Protein AF-0000000080321985 (afdb_homodimer)

Solvent-accessible surface area (backbone atoms only — not comparable to full-atom values): 44890 Å² total; per-residue (Å²): 95,57,64,68,61,48,32,54,73,74,43,42,63,60,54,39,50,34,25,52,59,52,70,45,73,46,63,57,54,55,51,36,50,53,38,50,51,50,40,54,51,47,50,51,53,39,52,51,43,53,52,49,40,55,50,37,56,55,48,38,73,72,41,60,74,70,59,22,55,56,38,48,51,49,37,52,52,40,49,52,48,42,54,52,41,52,55,50,45,50,53,40,48,50,50,34,50,53,49,56,68,68,53,57,40,66,55,44,88,84,48,44,78,27,77,32,75,90,47,37,42,76,76,46,65,47,56,67,35,62,32,26,63,88,32,40,69,55,43,39,60,77,41,71,67,68,53,50,66,45,78,33,91,63,78,52,67,40,40,45,55,41,30,53,71,25,55,36,33,40,48,68,45,23,28,72,28,49,28,84,34,35,37,28,35,24,44,59,53,41,51,48,40,50,24,48,48,48,50,51,51,37,56,42,36,72,71,66,27,47,38,30,31,57,49,63,40,27,17,59,73,41,48,60,23,63,48,61,74,67,41,58,73,45,32,40,47,41,36,52,98,49,72,36,27,43,30,65,40,46,54,50,52,57,67,32,47,53,49,69,34,60,39,26,52,85,62,49,62,43,44,37,32,23,43,34,68,20,32,35,63,59,63,84,75,74,66,78,65,45,48,45,61,64,50,41,38,62,44,44,35,32,23,35,36,36,42,30,53,65,94,48,43,68,61,49,46,54,48,52,50,48,52,33,50,53,55,40,57,52,54,67,55,22,32,34,35,27,43,38,7,35,42,54,47,67,51,56,32,24,42,41,38,31,40,22,36,53,31,38,46,76,46,45,71,41,82,62,28,52,31,32,34,26,44,41,52,37,23,57,63,34,42,22,28,28,14,78,39,66,90,48,71,69,70,29,46,27,17,38,33,40,25,44,60,43,35,32,44,49,50,50,40,41,43,43,29,70,32,49,44,95,86,58,33,21,50,50,44,71,72,43,32,61,67,25,60,69,40,82,66,42,51,60,59,48,47,70,62,44,129,93,58,65,67,61,48,31,54,73,74,42,43,64,60,54,39,51,34,24,52,59,52,70,45,72,47,64,58,54,54,51,37,51,51,38,49,51,50,41,54,50,46,49,50,53,39,52,50,42,52,52,49,41,55,51,37,56,56,48,37,74,72,41,59,75,71,59,23,54,55,39,48,54,50,37,51,52,41,50,52,50,41,54,53,40,50,54,50,45,50,52,40,48,52,50,34,49,53,48,55,69,68,53,57,41,67,55,45,88,84,49,45,79,28,76,32,74,90,46,38,42,75,75,48,64,47,57,66,35,61,32,26,63,90,32,42,68,56,41,41,62,77,40,70,68,68,52,50,66,44,78,33,91,65,78,52,67,38,40,45,56,40,30,53,72,24,54,36,31,41,48,67,44,23,28,72,28,48,28,83,35,34,37,27,35,24,44,60,52,42,49,48,41,50,25,48,50,49,51,51,50,38,56,40,37,73,72,66,26,47,37,29,31,58,50,61,41,28,18,59,74,42,47,59,24,62,50,61,74,66,42,58,74,44,32,39,48,41,36,51,99,48,72,35,28,43,30,65,40,44,54,52,51,58,66,31,47,52,48,70,34,59,39,25,52,84,62,49,62,44,46,36,31,24,44,34,69,22,31,34,61,57,64,83,75,74,65,79,64,46,49,47,60,63,48,42,38,61,45,45,34,32,23,35,36,36,40,30,53,65,93,48,41,69,63,48,47,54,49,53,50,48,51,32,50,53,55,40,56,52,53,68,55,21,32,35,36,26,41,38,5,36,42,53,45,66,52,56,34,24,43,41,38,31,39,22,36,53,32,36,48,76,47,44,71,41,82,62,28,52,32,31,34,26,45,43,53,39,24,57,64,34,44,21,27,28,13,76,38,64,90,47,71,70,70,31,45,28,17,38,33,41,26,44,61,45,36,34,46,49,50,49,39,42,43,43,30,70,32,48,45,94,86,58,33,22,51,50,44,71,70,44,33,62,67,26,60,68,40,82,68,41,52,60,59,45,46,71,61,45,127

InterPro domains:
  IPR002314 Aminoacyl-tRNA synthetase, class II (G/ P/ S/T) [PF00587] (237-419)
  IPR002317 Serine-tRNA ligase, type1 [MF_00176] (2-441)
  IPR002317 Serine-tRNA ligase, type1 [PIRSF001529] (6-441)
  IPR002317 Serine-tRNA ligase, type1 [PR00981] (282-294)
  IPR002317 Serine-tRNA ligase, type1 [PR00981] (294-307)
  IPR002317 Serine-tRNA ligase, type1 [PR00981] (334-347)
  IPR002317 Serine-tRNA ligase, type1 [PR00981] (351-367)
  IPR002317 Serine-tRNA ligase, type1 [PR00981] (369-385)
  IPR002317 Serine-tRNA ligase, type1 [PTHR11778] (6-438)
  IPR002317 Serine-tRNA ligase, type1 [TIGR00414] (1-436)
  IPR006195 Aminoacyl-tRNA synthetase, class II [PS50862] (202-429)
  IPR010978 Class I and II aminoacyl-tRNA synthetase, tRNA-binding arm [SSF46589] (6-112)
  IPR015866 Serine-tRNA synthetase, type1, N-terminal [PF02403] (5-106)
  IPR033729 Serine-tRNA ligase catalytic core domain [cd00770] (119-436)
  IPR042103 Serine-tRNA synthetase, type1, N-terminal domain superfamily [G3DSA:1.10.287.40] (4-104)
  IPR045864 Class II Aminoacyl-tRNA synthetase/Biotinyl protein ligase (BPL) and lipoyl protein ligase (LPL) [G3DSA:3.30.930.10] (105-446)
  IPR045864 Class II Aminoacyl-tRNA synthetase/Biotinyl protein ligase (BPL) and lipoyl protein ligase (LPL) [SSF55681] (152-436)

Organism: NCBI:txid113653

Sequence (902 aa):
MWSILKALRENPEILIESQRRRGEDVEVVYRAIELDKRWREELFKLNQLRRERNQLSEMVKKAKGEEKRKLIEKAKEISEMVKKGEEELRKLEEELNSTLLSIPNIIHESVPVGKDDSENVPIRFWGKARVYKEHLESFLEQSEGKASYEVIDRPVIGHADAVEKFGWADIERAAKVAGSRFYYLLDDLVWLDFALAMYALDFLKKKGFTILSPPYMMNSRAYSGVTAFSDFEEVLYKIEDEDLYLIATSEHPIAGMHMNETLGEDELPLLYAGVSPCFRKEAGAHGKDTKGIFRVHQFNKVEQFIYCLPEESWDWHERLIANVEELWQGLGIPYRIVNICTGDLGIVAAKKYDLEAWMPAQGRYREMVSCSNCTDWQSYRLNIRYAEKRGMPSKGFVHTLNSTAIATTRAITAIIENFQLEDGRVEIPRVLRRYLEPIESAPKEYIEPRKMWSILKALRENPEILIESQRRRGEDVEVVYRAIELDKRWREELFKLNQLRRERNQLSEMVKKAKGEEKRKLIEKAKEISEMVKKGEEELRKLEEELNSTLLSIPNIIHESVPVGKDDSENVPIRFWGKARVYKEHLESFLEQSEGKASYEVIDRPVIGHADAVEKFGWADIERAAKVAGSRFYYLLDDLVWLDFALAMYALDFLKKKGFTILSPPYMMNSRAYSGVTAFSDFEEVLYKIEDEDLYLIATSEHPIAGMHMNETLGEDELPLLYAGVSPCFRKEAGAHGKDTKGIFRVHQFNKVEQFIYCLPEESWDWHERLIANVEELWQGLGIPYRIVNICTGDLGIVAAKKYDLEAWMPAQGRYREMVSCSNCTDWQSYRLNIRYAEKRGMPSKGFVHTLNSTAIATTRAITAIIENFQLEDGRVEIPRVLRRYLEPIESAPKEYIEPRK

Nearest PDB structures (foldseek):
  2zr2-assembly1_A  TM=9.554E-01  e=4.479E-60  Pyrococcus horikoshii OT3
  2dq3-assembly1_B  TM=9.074E-01  e=2.155E-47  Aquifex aeolicus VF5
  6rlu-assembly1_B  TM=8.332E-01  e=1.449E-43  Trypanosoma brucei gambiense
  6r1m-assembly1_A  TM=8.739E-01  e=1.710E-42  Escherichia coli
  6h9x-assembly1_A  TM=8.323E-01  e=8.448E-43  Klebsiella pneumoniae

pLDDT: mean 96.09, std 5.18, range [55.38, 98.94]

Structure (mmCIF, N/CA/C/O backbone):
data_AF-0000000080321985-model_v1
#
loop_
_entity.id
_entity.type
_entity.pdbx_description
1 polymer 'Serine--tRNA ligase'
#
loop_
_atom_site.group_PDB
_atom_site.id
_atom_site.type_symbol
_atom_site.label_atom_id
_atom_site.label_alt_id
_atom_site.label_comp_id
_atom_site.label_asym_id
_atom_site.label_entity_id
_atom_site.label_seq_id
_atom_site.pdbx_PDB_ins_code
_atom_site.Cartn_x
_atom_site.Cartn_y
_atom_site.Cartn_z
_atom_site.occupancy
_atom_site.B_iso_or_equiv
_atom_site.auth_seq_id
_atom_site.auth_comp_id
_atom_site.auth_asym_id
_atom_site.auth_atom_id
_atom_site.pdbx_PDB_model_num
ATOM 1 N N . MET A 1 1 ? 4.848 31.406 20 1 85.5 1 MET A N 1
ATOM 2 C CA . MET A 1 1 ? 4.488 30.609 21.172 1 85.5 1 MET A CA 1
ATOM 3 C C . MET A 1 1 ? 3.383 29.609 20.828 1 85.5 1 MET A C 1
ATOM 5 O O . MET A 1 1 ? 2.533 29.891 19.984 1 85.5 1 MET A O 1
ATOM 9 N N . TRP A 1 2 ? 3.486 28.484 21.469 1 91.94 2 TRP A N 1
ATOM 10 C CA . TRP A 1 2 ? 2.467 27.453 21.359 1 91.94 2 TRP A CA 1
ATOM 11 C C . TRP A 1 2 ? 1.117 27.953 21.859 1 91.94 2 TRP A C 1
ATOM 13 O O . TRP A 1 2 ? 1.036 28.594 22.906 1 91.94 2 TRP A O 1
ATOM 23 N N . SER A 1 3 ? 0.117 27.75 21.078 1 94.12 3 SER A N 1
ATOM 24 C CA . SER A 1 3 ? -1.193 28.344 21.328 1 94.12 3 SER A CA 1
ATOM 25 C C . SER A 1 3 ? -1.732 27.953 22.703 1 94.12 3 SER A C 1
ATOM 27 O O . SER A 1 3 ? -2.324 28.766 23.391 1 94.12 3 SER A O 1
ATOM 29 N N . ILE A 1 4 ? -1.556 26.734 23.109 1 95.5 4 ILE A N 1
ATOM 30 C CA . ILE A 1 4 ? -2.084 26.25 24.375 1 95.5 4 ILE A CA 1
ATOM 31 C C . ILE A 1 4 ? -1.362 26.938 25.531 1 95.5 4 ILE A C 1
ATOM 33 O O . ILE A 1 4 ? -1.996 27.375 26.5 1 95.5 4 ILE A O 1
ATOM 37 N N . LEU A 1 5 ? -0.076 27.016 25.422 1 95.38 5 LEU A N 1
ATOM 38 C CA . LEU A 1 5 ? 0.699 27.703 26.438 1 95.38 5 LEU A CA 1
ATOM 39 C C . LEU A 1 5 ? 0.323 29.188 26.484 1 95.38 5 LEU A C 1
ATOM 41 O O . LEU A 1 5 ? 0.212 29.766 27.562 1 95.38 5 LEU A O 1
ATOM 45 N N . LYS A 1 6 ? 0.186 29.766 25.391 1 95.56 6 LYS A N 1
ATOM 46 C CA . LYS A 1 6 ? -0.226 31.172 25.312 1 95.56 6 LYS A CA 1
ATOM 47 C C . LYS A 1 6 ? -1.57 31.375 26.016 1 95.56 6 LYS A C 1
ATOM 49 O O . LYS A 1 6 ? -1.729 32.312 26.797 1 95.56 6 LYS A O 1
ATOM 54 N N . ALA A 1 7 ? -2.506 30.562 25.688 1 96.5 7 ALA A N 1
ATOM 55 C CA . ALA A 1 7 ? -3.826 30.656 26.297 1 96.5 7 ALA A CA 1
ATOM 56 C C . ALA A 1 7 ? -3.74 30.453 27.812 1 96.5 7 ALA A C 1
ATOM 58 O O . ALA A 1 7 ? -4.402 31.156 28.578 1 96.5 7 ALA A O 1
ATOM 59 N N . LEU A 1 8 ? -2.955 29.516 28.172 1 96.5 8 LEU A N 1
ATOM 60 C CA . LEU A 1 8 ? -2.803 29.219 29.594 1 96.5 8 LEU A CA 1
ATOM 61 C C . LEU A 1 8 ? -2.344 30.469 30.359 1 96.5 8 LEU A C 1
ATOM 63 O O . LEU A 1 8 ? -2.838 30.75 31.453 1 96.5 8 LEU A O 1
ATOM 67 N N . ARG A 1 9 ? -1.491 31.203 29.812 1 95.31 9 ARG A N 1
ATOM 68 C CA . ARG A 1 9 ? -0.842 32.344 30.484 1 95.31 9 ARG A CA 1
ATOM 69 C C . ARG A 1 9 ? -1.646 33.625 30.297 1 95.31 9 ARG A C 1
ATOM 71 O O . ARG A 1 9 ? -1.712 34.438 31.219 1 95.31 9 ARG A O 1
ATOM 78 N N . GLU A 1 10 ? -2.242 33.75 29.172 1 96.06 10 GLU A N 1
ATOM 79 C CA . GLU A 1 10 ? -2.893 35 28.844 1 96.06 10 GLU A CA 1
ATOM 80 C C . GLU A 1 10 ? -4.387 34.938 29.156 1 96.06 10 GLU A C 1
ATOM 82 O O . GLU A 1 10 ? -4.957 35.938 29.656 1 96.06 10 GLU A O 1
ATOM 87 N N . ASN A 1 11 ? -5.008 33.875 28.781 1 96.56 11 ASN A N 1
ATOM 88 C CA . ASN A 1 11 ? -6.445 33.719 29 1 96.56 11 ASN A CA 1
ATOM 89 C C . ASN A 1 11 ? -6.824 32.25 29.188 1 96.56 11 ASN A C 1
ATOM 91 O O . ASN A 1 11 ? -7.414 31.641 28.297 1 96.56 11 ASN A O 1
ATOM 95 N N . PRO A 1 12 ? -6.652 31.719 30.391 1 96.75 12 PRO A N 1
ATOM 96 C CA . PRO A 1 12 ? -6.895 30.297 30.656 1 96.75 12 PRO A CA 1
ATOM 97 C C . PRO A 1 12 ? -8.352 29.906 30.406 1 96.75 12 PRO A C 1
ATOM 99 O O . PRO A 1 12 ? -8.641 28.719 30.203 1 96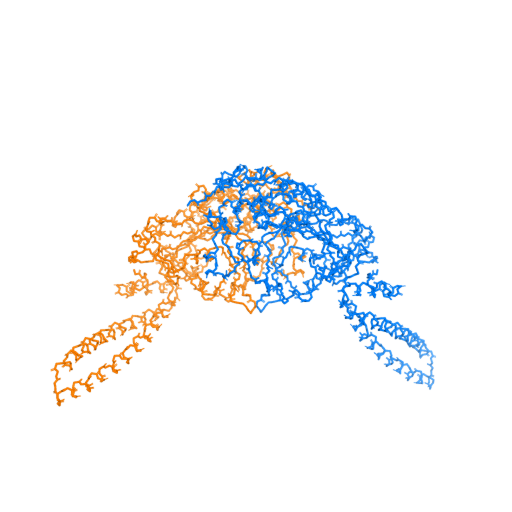.75 12 PRO A O 1
ATOM 102 N N . GLU A 1 13 ? -9.266 30.906 30.438 1 97 13 GLU A N 1
ATOM 103 C CA . GLU A 1 13 ? -10.688 30.625 30.25 1 97 13 GLU A CA 1
ATOM 104 C C . GLU A 1 13 ? -10.945 29.984 28.891 1 97 13 GLU A C 1
ATOM 106 O O . GLU A 1 13 ? -11.867 29.188 28.734 1 97 13 GLU A O 1
ATOM 111 N N . ILE A 1 14 ? -10.164 30.297 27.938 1 97.12 14 ILE A N 1
ATOM 112 C CA . ILE A 1 14 ? -10.281 29.719 26.594 1 97.12 14 ILE A CA 1
ATOM 113 C C . ILE A 1 14 ? -10.078 28.203 26.672 1 97.12 14 ILE A C 1
ATOM 115 O O . ILE A 1 14 ? -10.82 27.438 26.062 1 97.12 14 ILE A O 1
ATOM 119 N N . LEU A 1 15 ? -9.094 27.766 27.469 1 97.44 15 LEU A N 1
ATOM 120 C CA . LEU A 1 15 ? -8.797 26.344 27.625 1 97.44 15 LEU A CA 1
ATOM 121 C C . LEU A 1 15 ? -9.891 25.656 28.422 1 97.44 15 LEU A C 1
ATOM 123 O O . LEU A 1 15 ? -10.297 24.531 28.094 1 97.44 15 LEU A O 1
ATOM 127 N N . ILE A 1 16 ? -10.289 26.328 29.438 1 97.56 16 ILE A N 1
ATOM 128 C CA . ILE A 1 16 ? -11.312 25.781 30.312 1 97.56 16 ILE A CA 1
ATOM 129 C C . ILE A 1 16 ? -12.602 25.562 29.516 1 97.56 16 ILE A C 1
ATOM 131 O O . ILE A 1 16 ? -13.195 24.484 29.578 1 97.56 16 ILE A O 1
ATOM 135 N N . GLU A 1 17 ? -13.008 26.531 28.781 1 97.06 17 GLU A N 1
ATOM 136 C CA . GLU A 1 17 ? -14.227 26.438 27.984 1 97.06 17 GLU A CA 1
ATOM 137 C C . GLU A 1 17 ? -14.094 25.359 26.906 1 97.06 17 GLU A C 1
ATOM 139 O O . GLU A 1 17 ? -15.039 24.625 26.641 1 97.06 17 GLU A O 1
ATOM 144 N N . SER A 1 18 ? -12.953 25.312 26.234 1 97.12 18 SER A N 1
ATOM 145 C CA . SER A 1 18 ? -12.703 24.297 25.234 1 97.12 18 SER A CA 1
ATOM 146 C C . SER A 1 18 ? -12.836 22.891 25.812 1 97.12 18 SER A C 1
ATOM 148 O O . SER A 1 18 ? -13.461 22.016 25.219 1 97.12 18 SER A O 1
ATOM 150 N N . GLN A 1 19 ? -12.242 22.672 27.031 1 96.69 19 GLN A N 1
ATOM 151 C CA . GLN A 1 19 ? -12.344 21.406 27.734 1 96.69 19 GLN A CA 1
ATOM 152 C C . GLN A 1 19 ? -13.797 21.062 28.062 1 96.69 19 GLN A C 1
ATOM 154 O O . GLN A 1 19 ? -14.25 19.938 27.859 1 96.69 19 GLN A O 1
ATOM 159 N N . ARG A 1 20 ? -14.469 22.016 28.531 1 96.5 20 ARG A N 1
ATOM 160 C CA . ARG A 1 20 ? -15.867 21.828 28.922 1 96.5 20 ARG A CA 1
ATOM 161 C C . ARG A 1 20 ? -16.719 21.438 27.719 1 96.5 20 ARG A C 1
ATOM 163 O O . ARG A 1 20 ? -17.516 20.5 27.797 1 96.5 20 ARG A O 1
ATOM 170 N N . ARG A 1 21 ? -16.578 22.109 26.703 1 96.31 21 ARG A N 1
ATOM 171 C CA . ARG A 1 21 ? -17.359 21.859 25.5 1 96.31 21 ARG A CA 1
ATOM 172 C C . ARG A 1 21 ? -17.062 20.469 24.922 1 96.31 21 ARG A C 1
ATOM 174 O O . ARG A 1 21 ? -17.953 19.812 24.375 1 96.31 21 ARG A O 1
ATOM 181 N N . ARG A 1 22 ? -15.828 19.969 25.062 1 95.75 22 ARG A N 1
ATOM 182 C CA . ARG A 1 22 ? -15.438 18.641 24.562 1 95.75 22 ARG A CA 1
ATOM 183 C C . ARG A 1 22 ? -15.891 17.547 25.531 1 95.75 22 ARG A C 1
ATOM 185 O O . ARG A 1 22 ? -15.82 16.359 25.203 1 95.75 22 ARG A O 1
ATOM 192 N N . GLY A 1 23 ? -16.312 17.953 26.703 1 93.62 23 GLY A N 1
ATOM 193 C CA . GLY A 1 23 ? -16.641 16.984 27.734 1 93.62 23 GLY A CA 1
ATOM 194 C C . GLY A 1 23 ? -15.414 16.422 28.422 1 93.62 23 GLY A C 1
ATOM 195 O O . GLY A 1 23 ? -15.469 15.328 29 1 93.62 23 GLY A O 1
ATOM 196 N N . GLU A 1 24 ? -14.297 17.125 28.312 1 93.94 24 GLU A N 1
ATOM 197 C CA . GLU A 1 24 ? -13.047 16.703 28.922 1 93.94 24 GLU A CA 1
ATOM 198 C C . GLU A 1 24 ? -12.891 17.266 30.328 1 93.94 24 GLU A C 1
ATOM 200 O O . GLU A 1 24 ? -13.648 18.156 30.734 1 93.94 24 GLU A O 1
ATOM 205 N N . ASP A 1 25 ? -11.922 16.797 31.062 1 94.62 25 ASP A N 1
ATOM 206 C CA . ASP A 1 25 ? -11.672 17.219 32.438 1 94.62 25 ASP A CA 1
ATOM 207 C C . ASP A 1 25 ? -11.047 18.609 32.5 1 94.62 25 ASP A C 1
ATOM 209 O O . ASP A 1 25 ? -9.93 18.812 32 1 94.62 25 ASP A O 1
ATOM 213 N N . VAL A 1 26 ? -11.672 19.516 33.125 1 96.5 26 VAL A N 1
ATOM 214 C CA . VAL A 1 26 ? -11.195 20.891 33.219 1 96.5 26 VAL A CA 1
ATOM 215 C C . VAL A 1 26 ? -10.07 20.984 34.25 1 96.5 26 VAL A C 1
ATOM 217 O O . VAL A 1 26 ? -9.258 21.906 34.188 1 96.5 26 VAL A O 1
ATOM 220 N N . GLU A 1 27 ? -10 19.969 35.156 1 97.06 27 GLU A N 1
ATOM 221 C CA . GLU A 1 27 ? -9.016 20 36.219 1 97.06 27 GLU A CA 1
ATOM 222 C C . GLU A 1 27 ? -7.594 19.969 35.656 1 97.06 27 GLU A C 1
ATOM 224 O O . GLU A 1 27 ? -6.664 20.484 36.312 1 97.06 27 GLU A O 1
ATOM 229 N N . VAL A 1 28 ? -7.488 19.422 34.531 1 96.94 28 VAL A N 1
ATOM 230 C CA . VAL A 1 28 ? -6.168 19.328 33.906 1 96.94 28 VAL A CA 1
ATOM 231 C C . VAL A 1 28 ? -5.645 20.734 33.625 1 96.94 28 VAL A C 1
ATOM 233 O O . VAL A 1 28 ? -4.445 21 33.75 1 96.94 28 VAL A O 1
ATOM 236 N N . VAL A 1 29 ? -6.527 21.672 33.25 1 97.62 29 VAL A N 1
ATOM 237 C CA . VAL A 1 29 ? -6.133 23.047 32.969 1 97.62 29 VAL A CA 1
ATOM 238 C C . VAL A 1 29 ? -5.703 23.734 34.25 1 97.62 29 VAL A C 1
ATOM 240 O O . VAL A 1 29 ? -4.695 24.453 34.281 1 97.62 29 VAL A O 1
ATOM 243 N N . TYR A 1 30 ? -6.41 23.516 35.312 1 97.44 30 TYR A N 1
ATOM 244 C CA . TYR A 1 30 ? -6.051 24.109 36.594 1 97.44 30 TYR A CA 1
ATOM 245 C C . TYR A 1 30 ? -4.699 23.594 37.062 1 97.44 30 TYR A C 1
ATOM 247 O O . TYR A 1 30 ? -3.887 24.359 37.594 1 97.44 30 TYR A O 1
ATOM 255 N N . ARG A 1 31 ? -4.57 22.344 36.906 1 97.69 31 ARG A N 1
ATOM 256 C CA . ARG A 1 31 ? -3.279 21.766 37.25 1 97.69 31 ARG A CA 1
ATOM 257 C C . ARG A 1 31 ? -2.156 22.406 36.469 1 97.69 31 ARG A C 1
ATOM 259 O O . ARG A 1 31 ? -1.084 22.688 37 1 97.69 31 ARG A O 1
ATOM 266 N N . ALA A 1 32 ? -2.383 22.625 35.219 1 97.88 32 ALA A N 1
ATOM 267 C CA . ALA A 1 32 ? -1.387 23.25 34.344 1 97.88 32 ALA A CA 1
ATOM 268 C C . ALA A 1 32 ? -1.078 24.672 34.781 1 97.88 32 ALA A C 1
ATOM 270 O O . ALA A 1 32 ? 0.075 25.109 34.75 1 97.88 32 ALA A O 1
ATOM 271 N N . ILE A 1 33 ? -2.086 25.422 35.188 1 97.31 33 ILE A N 1
ATOM 272 C CA . ILE A 1 33 ? -1.918 26.781 35.656 1 97.31 33 ILE A CA 1
ATOM 273 C C . ILE A 1 33 ? -1.013 26.781 36.906 1 97.31 33 ILE A C 1
ATOM 275 O O . ILE A 1 33 ? -0.087 27.594 37 1 97.31 33 ILE A O 1
ATOM 279 N N . GLU A 1 34 ? -1.28 25.859 37.781 1 97.44 34 GLU A N 1
ATOM 280 C CA . GLU A 1 34 ? -0.494 25.75 39 1 97.44 34 GLU A CA 1
ATOM 281 C C . GLU A 1 34 ? 0.959 25.406 38.688 1 97.44 34 GLU A C 1
ATOM 283 O O . GLU A 1 34 ? 1.879 25.969 39.281 1 97.44 34 GLU A O 1
ATOM 288 N N . LEU A 1 35 ? 1.095 24.438 37.875 1 97.94 35 LEU A N 1
ATOM 289 C CA . LEU A 1 35 ? 2.438 24 37.5 1 97.94 35 LEU A CA 1
ATOM 290 C C . LEU A 1 35 ? 3.211 25.125 36.844 1 97.94 35 LEU A C 1
ATOM 292 O O . LEU A 1 35 ? 4.402 25.312 37.094 1 97.94 35 LEU A O 1
ATOM 296 N N . ASP A 1 36 ? 2.588 25.875 35.969 1 97 36 ASP A N 1
ATOM 297 C CA . ASP A 1 36 ? 3.236 26.984 35.281 1 97 36 ASP A CA 1
ATOM 298 C C . ASP A 1 36 ? 3.666 28.078 36.25 1 97 36 ASP A C 1
ATOM 300 O O . ASP A 1 36 ? 4.75 28.641 36.125 1 97 36 ASP A O 1
ATOM 304 N N . LYS A 1 37 ? 2.814 28.328 37.188 1 96.31 37 LYS A N 1
ATOM 305 C CA . LYS A 1 37 ? 3.141 29.312 38.219 1 96.31 37 LYS A CA 1
ATOM 306 C C . LYS A 1 37 ? 4.359 28.859 39.031 1 96.31 37 LYS A C 1
ATOM 308 O O . LYS A 1 37 ? 5.277 29.656 39.25 1 96.31 37 LYS A O 1
ATOM 313 N N . ARG A 1 38 ? 4.344 27.641 39.438 1 96.88 38 ARG A N 1
ATOM 314 C CA . ARG A 1 38 ? 5.461 27.094 40.188 1 96.88 38 ARG A CA 1
ATOM 315 C C . ARG A 1 38 ? 6.746 27.125 39.375 1 96.88 38 ARG A C 1
ATOM 317 O O . ARG A 1 38 ? 7.82 27.422 39.906 1 96.88 38 ARG A O 1
ATOM 324 N N . TRP A 1 39 ? 6.602 26.75 38.156 1 96.94 39 TRP A N 1
ATOM 325 C CA . TRP A 1 39 ? 7.758 26.75 37.25 1 96.94 39 TRP A CA 1
ATOM 326 C C . TRP A 1 39 ? 8.352 28.156 37.156 1 96.94 39 TRP A C 1
ATOM 328 O O . TRP A 1 39 ? 9.57 28.328 37.25 1 96.94 39 TRP A O 1
ATOM 338 N N . ARG A 1 40 ? 7.531 29.172 36.969 1 95.38 40 ARG A N 1
ATOM 339 C CA . ARG A 1 40 ? 7.984 30.547 36.844 1 95.38 40 ARG A CA 1
ATOM 340 C C . ARG A 1 40 ? 8.625 31.047 38.125 1 95.38 40 ARG A C 1
ATOM 342 O O . ARG A 1 40 ? 9.617 31.766 38.094 1 95.38 40 ARG A O 1
ATOM 349 N N . GLU A 1 41 ? 8.133 30.609 39.25 1 96.06 41 GLU A N 1
ATOM 350 C CA . GLU A 1 41 ? 8.688 30.984 40.531 1 96.06 41 GLU A CA 1
ATOM 351 C C . GLU A 1 41 ? 10.062 30.359 40.75 1 96.06 41 GLU A C 1
ATOM 353 O O . GLU A 1 41 ? 10.992 31.031 41.188 1 96.06 41 GLU A O 1
ATOM 358 N N . GLU A 1 42 ? 10.062 29.062 40.438 1 96.44 42 GLU A N 1
ATOM 359 C CA . GLU A 1 42 ? 11.336 28.359 40.562 1 96.44 42 GLU A CA 1
ATOM 360 C C . GLU A 1 42 ? 12.383 28.938 39.625 1 96.44 42 GLU A C 1
ATOM 362 O O . GLU A 1 42 ? 13.57 28.984 39.969 1 96.44 42 GLU A O 1
ATOM 367 N N . LEU A 1 43 ? 11.984 29.266 38.438 1 95.94 43 LEU A N 1
ATOM 368 C CA . LEU A 1 43 ? 12.891 29.859 37.469 1 95.94 43 LEU A CA 1
ATOM 369 C C . LEU A 1 43 ? 13.43 31.188 37.969 1 95.94 43 LEU A C 1
ATOM 371 O O . LEU A 1 43 ? 14.617 31.484 37.812 1 95.94 43 LEU A O 1
ATOM 375 N N . PHE A 1 44 ? 12.609 31.969 38.625 1 95.44 44 PHE A N 1
ATOM 376 C CA . PHE A 1 44 ? 13.008 33.25 39.188 1 95.44 44 PHE A CA 1
ATOM 377 C C . PHE A 1 44 ? 14.031 33.031 40.312 1 95.44 44 PHE A C 1
ATOM 379 O O . PHE A 1 44 ? 15.062 33.719 40.344 1 95.44 44 PHE A O 1
ATOM 386 N N . LYS A 1 45 ? 13.711 32.156 41.219 1 95.56 45 LYS A N 1
ATOM 387 C CA . LYS A 1 45 ? 14.633 31.828 42.281 1 95.56 45 LYS A CA 1
ATOM 388 C C . LYS A 1 45 ? 15.984 31.375 41.75 1 95.56 45 LYS A C 1
ATOM 390 O O . LYS A 1 45 ? 17.031 31.781 42.281 1 95.56 45 LYS A O 1
ATOM 395 N N . LEU A 1 46 ? 15.906 30.484 40.781 1 95.5 46 LEU A N 1
ATOM 396 C CA . LEU A 1 46 ? 17.125 29.938 40.188 1 95.5 46 LEU A CA 1
ATOM 397 C C . LEU A 1 46 ? 17.953 31.047 39.562 1 95.5 46 LEU A C 1
ATOM 399 O O . LEU A 1 46 ? 19.188 31.047 39.656 1 95.5 46 LEU A O 1
ATOM 403 N N . ASN A 1 47 ? 17.297 31.984 38.906 1 95.62 47 ASN A N 1
ATOM 404 C CA . ASN A 1 47 ? 18 33.094 38.281 1 95.62 47 ASN A CA 1
ATOM 405 C C . ASN A 1 47 ? 18.656 34 39.312 1 95.62 47 ASN A C 1
ATOM 407 O O . ASN A 1 47 ? 19.75 34.531 39.094 1 95.62 47 ASN A O 1
ATOM 411 N N . GLN A 1 48 ? 18.078 34.125 40.438 1 95.5 48 GLN A N 1
ATOM 412 C CA . GLN A 1 48 ? 18.672 34.906 41.531 1 95.5 48 GLN A CA 1
ATOM 413 C C . GLN A 1 48 ? 19.906 34.219 42.094 1 95.5 48 GLN A C 1
ATOM 415 O O . GLN A 1 48 ? 20.922 34.844 42.375 1 95.5 48 GLN A O 1
ATOM 420 N N . LEU A 1 49 ? 19.75 32.906 42.25 1 95 49 LEU A N 1
ATOM 421 C CA . LEU A 1 49 ? 20.859 32.125 42.75 1 95 49 LEU A CA 1
ATOM 422 C C . LEU A 1 49 ? 22.047 32.188 41.781 1 95 49 LEU A C 1
ATOM 424 O O . LEU A 1 49 ? 23.188 32.25 42.219 1 95 49 LEU A O 1
ATOM 428 N N . ARG A 1 50 ? 21.781 32.094 40.5 1 94.75 50 ARG A N 1
ATOM 429 C CA . ARG A 1 50 ? 22.812 32.156 39.469 1 94.75 50 ARG A CA 1
ATOM 430 C C . ARG A 1 50 ? 23.531 33.5 39.5 1 94.75 50 ARG A C 1
ATOM 432 O O . ARG A 1 50 ? 24.75 33.562 39.375 1 94.75 50 ARG A O 1
ATOM 439 N N . ARG A 1 51 ? 22.797 34.562 39.75 1 94.56 51 ARG A N 1
ATOM 440 C CA . ARG A 1 51 ? 23.375 35.906 39.844 1 94.56 51 ARG A CA 1
ATOM 441 C C . ARG A 1 51 ? 24.266 36 41.094 1 94.56 51 ARG A C 1
ATOM 443 O O . ARG A 1 51 ? 25.359 36.594 41.031 1 94.56 51 ARG A O 1
ATOM 450 N N . GLU A 1 52 ? 23.781 35.469 42.156 1 94.25 52 GLU A N 1
ATOM 451 C CA . GLU A 1 52 ? 24.562 35.5 43.375 1 94.25 52 GLU A CA 1
ATOM 452 C C . GLU A 1 52 ? 25.844 34.688 43.219 1 94.25 52 GLU A C 1
ATOM 454 O O . GLU A 1 52 ? 26.906 35.094 43.719 1 94.25 52 GLU A O 1
ATOM 459 N N . ARG A 1 53 ? 25.781 33.562 42.625 1 92.5 53 ARG A N 1
ATOM 460 C CA . ARG A 1 53 ? 26.938 32.719 42.375 1 92.5 53 ARG A CA 1
ATOM 461 C C . ARG A 1 53 ? 27.984 33.469 41.531 1 92.5 53 ARG A C 1
ATOM 463 O O . ARG A 1 53 ? 29.188 33.375 41.844 1 92.5 53 ARG A O 1
ATOM 470 N N . ASN A 1 54 ? 27.516 34.188 40.531 1 92.56 54 ASN A N 1
ATOM 471 C CA . ASN A 1 54 ? 28.438 34.938 39.688 1 92.56 54 ASN A CA 1
ATOM 472 C C . ASN A 1 54 ? 29.109 36.094 40.469 1 92.56 54 ASN A C 1
ATOM 474 O O . ASN A 1 54 ? 30.297 36.344 40.281 1 92.56 54 ASN A O 1
ATOM 478 N N . GLN A 1 55 ? 28.312 36.688 41.375 1 93.75 55 GLN A N 1
ATOM 479 C CA . GLN A 1 55 ? 28.859 37.75 42.188 1 93.75 55 GLN A CA 1
ATOM 480 C C . GLN A 1 55 ? 29.891 37.219 43.156 1 93.75 55 GLN A C 1
ATOM 482 O O . GLN A 1 55 ? 30.953 37.844 43.344 1 93.75 55 GLN A O 1
ATOM 487 N N . LEU A 1 56 ? 29.594 36.094 43.781 1 92.88 56 LEU A N 1
ATOM 488 C CA . LEU A 1 56 ? 30.5 35.5 44.75 1 92.88 56 LEU A CA 1
ATOM 489 C C . LEU A 1 56 ? 31.797 35.062 44.062 1 92.88 56 LEU A C 1
ATOM 491 O O . LEU A 1 56 ? 32.875 35.156 44.656 1 92.88 56 LEU A O 1
ATOM 495 N N . SER A 1 57 ? 31.688 34.562 42.875 1 90.81 57 SER A N 1
ATOM 496 C CA . SER A 1 57 ? 32.875 34.125 42.125 1 90.81 57 SER A CA 1
ATOM 497 C C . SER A 1 57 ? 33.812 35.312 41.844 1 90.81 57 SER A C 1
ATOM 499 O O . SER A 1 57 ? 35.031 35.156 41.875 1 90.81 57 SER A O 1
ATOM 501 N N . GLU A 1 58 ? 33.219 36.469 41.656 1 92.06 58 GLU A N 1
ATOM 502 C CA . GLU A 1 58 ? 34 37.688 41.438 1 92.06 58 GLU A CA 1
ATOM 503 C C . GLU A 1 58 ? 34.656 38.156 42.719 1 92.06 58 GLU A C 1
ATOM 505 O O . GLU A 1 58 ? 35.781 38.656 42.719 1 92.06 58 GLU A O 1
ATOM 510 N N . MET A 1 59 ? 33.938 37.969 43.812 1 92.94 59 MET A N 1
ATOM 511 C CA . MET A 1 59 ? 34.438 38.406 45.125 1 92.94 59 MET A CA 1
ATOM 512 C C . MET A 1 59 ? 35.594 37.531 45.594 1 92.94 59 MET A C 1
ATOM 514 O O . MET A 1 59 ? 36.531 38 46.219 1 92.94 59 MET A O 1
ATOM 518 N N . VAL A 1 60 ? 35.469 36.25 45.312 1 91.12 60 VAL A N 1
ATOM 519 C CA . VAL A 1 60 ? 36.469 35.281 45.688 1 91.12 60 VAL A CA 1
ATOM 520 C C . VAL A 1 60 ? 37.781 35.594 45 1 91.12 60 VAL A C 1
ATOM 522 O O . VAL A 1 60 ? 38.875 35.438 45.594 1 91.12 60 VAL A O 1
ATOM 525 N N . LYS A 1 61 ? 37.75 36.062 43.781 1 89.38 61 LYS A N 1
ATOM 526 C CA . LYS A 1 61 ? 38.969 36.375 43.031 1 89.38 61 LYS A CA 1
ATOM 527 C C . LYS A 1 61 ? 39.719 37.562 43.656 1 89.38 61 LYS A C 1
ATOM 529 O O . LYS A 1 61 ? 40.938 37.656 43.5 1 89.38 61 LYS A O 1
ATOM 534 N N . LYS A 1 62 ? 39 38.406 44.375 1 91.38 62 LYS A N 1
ATOM 535 C CA . LYS A 1 62 ? 39.594 39.625 44.875 1 91.38 62 LYS A CA 1
ATOM 536 C C . LYS A 1 62 ? 39.969 39.5 46.375 1 91.38 62 LYS A C 1
ATOM 538 O O . LYS A 1 62 ? 40.719 40.312 46.906 1 91.38 62 LYS A O 1
ATOM 543 N N . ALA A 1 63 ? 39.312 38.531 46.969 1 89.25 63 ALA A N 1
ATOM 544 C CA . ALA A 1 63 ? 39.469 38.375 48.438 1 89.25 63 ALA A CA 1
ATOM 545 C C . ALA A 1 63 ? 40.781 37.656 48.75 1 89.25 63 ALA A C 1
ATOM 547 O O . ALA A 1 63 ? 41.344 36.938 47.906 1 89.25 63 ALA A O 1
ATOM 548 N N . LYS A 1 64 ? 41.281 37.969 49.812 1 88.75 64 LYS A N 1
ATOM 549 C CA . LYS A 1 64 ? 42.531 37.312 50.281 1 88.75 64 LYS A CA 1
ATOM 550 C C . LYS A 1 64 ? 42.344 36.75 51.688 1 88.75 64 LYS A C 1
ATOM 552 O O . LYS A 1 64 ? 41.469 37.188 52.438 1 88.75 64 LYS A O 1
ATOM 557 N N . GLY A 1 65 ? 43.156 35.688 52.062 1 88.06 65 GLY A N 1
ATOM 558 C CA . GLY A 1 65 ? 43.281 35.156 53.406 1 88.06 65 GLY A CA 1
ATOM 559 C C . GLY A 1 65 ? 42.031 34.5 53.906 1 88.06 65 GLY A C 1
ATOM 560 O O . GLY A 1 65 ? 41.438 33.688 53.219 1 88.06 65 GLY A O 1
ATOM 561 N N . GLU A 1 66 ? 41.531 34.906 55.094 1 87.31 66 GLU A N 1
ATOM 562 C CA . GLU A 1 66 ? 40.375 34.281 55.75 1 87.31 66 GLU A CA 1
ATOM 563 C C . GLU A 1 66 ? 39.062 34.656 55.094 1 87.31 66 GLU A C 1
ATOM 565 O O . GLU A 1 66 ? 38.156 33.844 55.031 1 87.31 66 GLU A O 1
ATOM 570 N N . GLU A 1 67 ? 39.031 35.812 54.562 1 90.12 67 GLU A N 1
ATOM 571 C CA . GLU A 1 67 ? 37.844 36.281 53.844 1 90.12 67 GLU A CA 1
ATOM 572 C C . GLU A 1 67 ? 37.594 35.438 52.594 1 90.12 67 GLU A C 1
ATOM 574 O O . GLU A 1 67 ? 36.438 35.156 52.25 1 90.12 67 GLU A O 1
ATOM 579 N N . LYS A 1 68 ? 38.594 34.969 51.938 1 90.12 68 LYS A N 1
ATOM 580 C CA . LYS A 1 68 ? 38.5 34.156 50.719 1 90.12 68 LYS A CA 1
ATOM 581 C C . LYS A 1 68 ? 37.938 32.781 51.062 1 90.12 68 LYS A C 1
ATOM 583 O O . LYS A 1 68 ? 37.094 32.25 50.312 1 90.12 68 LYS A O 1
ATOM 588 N N . ARG A 1 69 ? 38.281 32.281 52.188 1 90.12 69 ARG A N 1
ATOM 589 C CA . ARG A 1 69 ? 37.781 30.969 52.594 1 90.12 69 ARG A CA 1
ATOM 590 C C . ARG A 1 69 ? 36.281 31.016 52.875 1 90.12 69 ARG A C 1
ATOM 592 O O . ARG A 1 69 ? 35.562 30.078 52.469 1 90.12 69 ARG A O 1
ATOM 599 N N . LYS A 1 70 ? 35.812 32.094 53.469 1 91.38 70 LYS A N 1
ATOM 600 C CA . LYS A 1 70 ? 34.406 32.25 53.781 1 91.38 70 LYS A CA 1
ATOM 601 C C . LYS A 1 70 ? 33.562 32.406 52.5 1 91.38 70 LYS A C 1
ATOM 603 O O . LYS A 1 70 ? 32.5 31.828 52.375 1 91.38 70 LYS A O 1
ATOM 608 N N . LEU A 1 71 ? 34.156 33.094 51.562 1 92.81 71 LEU A N 1
ATOM 609 C CA . LEU A 1 71 ? 33.469 33.312 50.312 1 92.81 71 LEU A CA 1
ATOM 610 C C . LEU A 1 71 ? 33.406 32.031 49.469 1 92.81 71 LEU A C 1
ATOM 612 O O . LEU A 1 71 ? 32.438 31.797 48.781 1 92.81 71 LEU A O 1
ATOM 616 N N . ILE A 1 72 ? 34.406 31.25 49.594 1 91.81 72 ILE A N 1
ATOM 617 C CA . ILE A 1 72 ? 34.469 29.984 48.844 1 91.81 72 ILE A CA 1
ATOM 618 C C . ILE A 1 72 ? 33.406 29.031 49.406 1 91.81 72 ILE A C 1
ATOM 620 O O . ILE A 1 72 ? 32.75 28.312 48.625 1 91.81 72 ILE A O 1
ATOM 624 N N . GLU A 1 73 ? 33.281 29.062 50.688 1 91.94 73 GLU A N 1
ATOM 625 C CA . GLU A 1 73 ? 32.281 28.203 51.312 1 91.94 73 GLU A CA 1
ATOM 626 C C . GLU A 1 73 ? 30.875 28.609 50.906 1 91.94 73 GLU A C 1
ATOM 628 O O . GLU A 1 73 ? 30.031 27.766 50.656 1 91.94 73 GLU A O 1
ATOM 633 N N . LYS A 1 74 ? 30.703 29.875 50.844 1 93 74 LYS A N 1
ATOM 634 C CA . LYS A 1 74 ? 29.406 30.391 50.438 1 93 74 LYS A CA 1
ATOM 635 C C . LYS A 1 74 ? 29.141 30.094 48.969 1 93 74 LYS A C 1
ATOM 637 O O . LYS A 1 74 ? 28.016 29.766 48.594 1 93 74 LYS A O 1
ATOM 642 N N . ALA A 1 75 ? 30.141 30.188 48.188 1 91.06 75 ALA A N 1
ATOM 643 C CA . ALA A 1 75 ? 30.031 29.891 46.781 1 91.06 75 ALA A CA 1
ATOM 644 C C . ALA A 1 75 ? 29.688 28.406 46.531 1 91.06 75 ALA A C 1
ATOM 646 O O . ALA A 1 75 ? 28.922 28.078 45.625 1 91.06 75 ALA A O 1
ATOM 647 N N . LYS A 1 76 ? 30.297 27.609 47.344 1 92.44 76 LYS A N 1
ATOM 648 C CA . LYS A 1 76 ? 30.016 26.188 47.25 1 92.44 76 LYS A CA 1
ATOM 649 C C . LYS A 1 76 ? 28.562 25.891 47.625 1 92.44 76 LYS A C 1
ATOM 651 O O . LYS A 1 76 ? 27.906 25.062 47 1 92.44 76 LYS A O 1
ATOM 656 N N . GLU A 1 77 ? 28.094 26.625 48.625 1 94.31 77 GLU A N 1
ATOM 657 C CA . GLU A 1 77 ? 26.719 26.453 49.062 1 94.31 77 GLU A CA 1
ATOM 658 C C . GLU A 1 77 ? 25.734 26.906 47.969 1 94.31 77 GLU A C 1
ATOM 660 O O . GLU A 1 77 ? 24.734 26.234 47.719 1 94.31 77 GLU A O 1
ATOM 665 N N . ILE A 1 78 ? 26.031 27.969 47.344 1 95 78 ILE A N 1
ATOM 666 C CA . ILE A 1 78 ? 25.156 28.516 46.312 1 95 78 ILE A CA 1
ATOM 667 C C . ILE A 1 78 ? 25.188 27.609 45.094 1 95 78 ILE A C 1
ATOM 669 O O . ILE A 1 78 ? 24.156 27.422 44.438 1 95 78 ILE A O 1
ATOM 673 N N . SER A 1 79 ? 26.344 27.062 44.875 1 93.5 79 SER A N 1
ATOM 674 C CA . SER A 1 79 ? 26.484 26.156 43.75 1 93.5 79 SER A CA 1
ATOM 675 C C . SER A 1 79 ? 25.625 24.891 43.938 1 93.5 79 SER A C 1
ATOM 677 O O . SER A 1 79 ? 25.047 24.391 43 1 93.5 79 SER A O 1
ATOM 679 N N . GLU A 1 80 ? 25.609 24.484 45.156 1 95.06 80 GLU A N 1
ATOM 680 C CA . GLU A 1 80 ? 24.781 23.328 45.469 1 95.06 80 GLU A CA 1
ATOM 681 C C . GLU A 1 80 ? 23.297 23.672 45.344 1 95.06 80 GLU A C 1
ATOM 683 O O . GLU A 1 80 ? 22.5 22.844 44.906 1 95.06 80 GLU A O 1
ATOM 688 N N . MET A 1 81 ? 22.953 24.859 45.719 1 94.81 81 MET A N 1
ATOM 689 C CA . MET A 1 81 ? 21.578 25.312 45.625 1 94.81 81 MET A CA 1
ATOM 690 C C . MET A 1 81 ? 21.156 25.469 44.156 1 94.81 81 MET A C 1
ATOM 692 O O . MET A 1 81 ? 20.031 25.156 43.812 1 94.81 81 MET A O 1
ATOM 696 N N . VAL A 1 82 ? 22.047 25.891 43.375 1 95.12 82 VAL A N 1
ATOM 697 C CA . VAL A 1 82 ? 21.797 26.047 41.938 1 95.12 82 VAL A CA 1
ATOM 698 C C . VAL A 1 82 ? 21.547 24.672 41.312 1 95.12 82 VAL A C 1
ATOM 700 O O . VAL A 1 82 ? 20.625 24.5 40.5 1 95.12 82 VAL A O 1
ATOM 703 N N . LYS A 1 83 ? 22.375 23.734 41.688 1 95.12 83 LYS A N 1
ATOM 704 C CA . LYS A 1 83 ? 22.219 22.375 41.156 1 95.12 83 LYS A CA 1
ATOM 705 C C . LYS A 1 83 ? 20.859 21.781 41.562 1 95.12 83 LYS A C 1
ATOM 707 O O . LYS A 1 83 ? 20.188 21.188 40.719 1 95.12 83 LYS A O 1
ATOM 712 N N . LYS A 1 84 ? 20.484 21.984 42.75 1 95.38 84 LYS A N 1
ATOM 713 C CA . LYS A 1 84 ? 19.188 21.5 43.25 1 95.38 84 LYS A CA 1
ATOM 714 C C . LYS A 1 84 ? 18.047 22.219 42.531 1 95.38 84 LYS A C 1
ATOM 716 O O . LYS A 1 84 ? 17.031 21.609 42.219 1 95.38 84 LYS A O 1
ATOM 721 N N . GLY A 1 85 ? 18.203 23.531 42.375 1 94.81 85 GLY A N 1
ATOM 722 C CA . GLY A 1 85 ? 17.203 24.312 41.688 1 94.81 85 GLY A CA 1
ATOM 723 C C . GLY A 1 85 ? 17.016 23.922 40.219 1 94.81 85 GLY A C 1
ATOM 724 O O . GLY A 1 85 ? 15.898 23.922 39.719 1 94.81 85 GLY A O 1
ATOM 725 N N . GLU A 1 86 ? 18.094 23.578 39.594 1 96 86 GLU A N 1
ATOM 726 C CA . GLU A 1 86 ? 18.047 23.125 38.188 1 96 86 GLU A CA 1
ATOM 727 C C . GLU A 1 86 ? 17.312 21.797 38.062 1 96 86 GLU A C 1
ATOM 729 O O . GLU A 1 86 ? 16.547 21.594 37.125 1 96 86 GLU A O 1
ATOM 734 N N . GLU A 1 87 ? 17.578 20.953 38.938 1 96.06 87 GLU A N 1
ATOM 735 C CA . GLU A 1 87 ? 16.906 19.641 38.969 1 96.06 87 GLU A CA 1
ATOM 736 C C . GLU A 1 87 ? 15.406 19.797 39.188 1 96.06 87 GLU A C 1
ATOM 738 O O . GLU A 1 87 ? 14.602 19.109 38.562 1 96.06 87 GLU A O 1
ATOM 743 N N . GLU A 1 88 ? 15.117 20.672 40.094 1 94.88 88 GLU A N 1
ATOM 744 C CA . GLU A 1 88 ? 13.711 20.922 40.406 1 94.88 88 GLU A CA 1
ATOM 745 C C . GLU A 1 88 ? 13 21.562 39.219 1 94.88 88 GLU A C 1
ATOM 747 O O . GLU A 1 88 ? 11.859 21.219 38.906 1 94.88 88 GLU A O 1
ATOM 752 N N . LEU A 1 89 ? 13.641 22.5 38.625 1 96.19 89 LEU A N 1
ATOM 753 C CA . LEU A 1 89 ? 13.062 23.188 37.469 1 96.19 89 LEU A CA 1
ATOM 754 C C . LEU A 1 89 ? 12.82 22.203 36.312 1 96.19 89 LEU A C 1
ATOM 756 O O . LEU A 1 89 ? 11.789 22.266 35.656 1 96.19 89 LEU A O 1
ATOM 760 N N . ARG A 1 90 ? 13.742 21.328 36.188 1 96 90 ARG A N 1
ATOM 761 C CA . ARG A 1 90 ? 13.617 20.312 35.125 1 96 90 ARG A CA 1
ATOM 762 C C . ARG A 1 90 ? 12.422 19.406 35.375 1 96 90 ARG A C 1
ATOM 764 O O . ARG A 1 90 ? 11.664 19.094 34.469 1 96 90 ARG A O 1
ATOM 771 N N . LYS A 1 91 ? 12.234 18.969 36.5 1 96.81 91 LYS A N 1
ATOM 772 C CA . LYS A 1 91 ? 11.117 18.109 36.875 1 96.81 91 LYS A CA 1
ATOM 773 C C . LYS A 1 91 ? 9.781 18.828 36.656 1 96.81 91 LYS A C 1
ATOM 775 O O . LYS A 1 91 ? 8.836 18.234 36.125 1 96.81 91 LYS A O 1
ATOM 780 N N . LEU A 1 92 ? 9.75 20.094 37.062 1 96.44 92 LEU A N 1
ATOM 781 C CA . LEU A 1 92 ? 8.531 20.891 36.906 1 96.44 92 LEU A CA 1
ATOM 782 C C . LEU A 1 92 ? 8.227 21.109 35.406 1 96.44 92 LEU A C 1
ATOM 784 O O . LEU A 1 92 ? 7.062 21.062 35 1 96.44 92 LEU A O 1
ATOM 788 N N . GLU A 1 93 ? 9.219 21.297 34.719 1 95.5 93 GLU A N 1
ATOM 789 C CA . GLU A 1 93 ? 9.062 21.516 33.281 1 95.5 93 GLU A CA 1
ATOM 790 C C . GLU A 1 93 ? 8.516 20.266 32.625 1 95.5 93 GLU A C 1
ATOM 792 O O . GLU A 1 93 ? 7.641 20.344 31.75 1 95.5 93 GLU A O 1
ATOM 797 N N . GLU A 1 94 ? 9.039 19.188 32.969 1 96 94 GLU A N 1
ATOM 798 C CA . GLU A 1 94 ? 8.586 17.922 32.406 1 96 94 GLU A CA 1
ATOM 799 C C . GLU A 1 94 ? 7.129 17.656 32.781 1 96 94 GLU A C 1
ATOM 801 O O . GLU A 1 94 ? 6.352 17.203 31.922 1 96 94 GLU A O 1
ATOM 806 N N . GLU A 1 95 ? 6.824 17.891 33.938 1 96.44 95 GLU A N 1
ATOM 807 C CA . GLU A 1 95 ? 5.449 17.688 34.375 1 96.44 95 GLU A CA 1
ATOM 808 C C . GLU A 1 95 ? 4.496 18.656 33.688 1 96.44 95 GLU A C 1
ATOM 810 O O . GLU A 1 95 ? 3.396 18.281 33.281 1 96.44 95 GLU A O 1
ATOM 815 N N . LEU A 1 96 ? 4.895 19.906 33.625 1 96.31 96 LEU A N 1
ATOM 816 C CA . LEU A 1 96 ? 4.086 20.922 32.938 1 96.31 96 LEU A CA 1
ATOM 817 C C . LEU A 1 96 ? 3.873 20.547 31.484 1 96.31 96 LEU A C 1
ATOM 819 O O . LEU A 1 96 ? 2.744 20.578 30.984 1 96.31 96 LEU A O 1
ATOM 823 N N . ASN A 1 97 ? 4.941 20.172 30.891 1 94.25 97 ASN A N 1
ATOM 824 C CA . ASN A 1 97 ? 4.859 19.812 29.484 1 94.25 97 ASN A CA 1
ATOM 825 C C . ASN A 1 97 ? 3.949 18.609 29.266 1 94.25 97 ASN A C 1
ATOM 827 O O . ASN A 1 97 ? 3.145 18.594 28.344 1 94.25 97 ASN A O 1
ATOM 831 N N . SER A 1 98 ? 4.117 17.641 30.078 1 95.19 98 SER A N 1
ATOM 832 C CA . SER A 1 98 ? 3.279 16.438 29.984 1 95.19 98 SER A CA 1
ATOM 833 C C . SER A 1 98 ? 1.806 16.781 30.172 1 95.19 98 SER A C 1
ATOM 835 O O . SER A 1 98 ? 0.946 16.266 29.453 1 95.19 98 SER A O 1
ATOM 837 N N . THR A 1 99 ? 1.534 17.609 31.094 1 95.88 99 THR A N 1
ATOM 838 C CA . THR A 1 99 ? 0.165 18.031 31.359 1 95.88 99 THR A CA 1
ATOM 839 C C . THR A 1 99 ? -0.404 18.812 30.172 1 95.88 99 THR A C 1
ATOM 841 O O . THR A 1 99 ? -1.525 18.562 29.734 1 95.88 99 THR A O 1
ATOM 844 N N . LEU A 1 100 ? 0.359 19.719 29.656 1 95 100 LEU A N 1
ATOM 845 C CA . LEU A 1 100 ? -0.085 20.531 28.531 1 95 100 LEU A CA 1
ATOM 846 C C . LEU A 1 100 ? -0.329 19.672 27.297 1 95 100 LEU A C 1
ATOM 848 O O . LEU A 1 100 ? -1.278 19.906 26.547 1 95 100 LEU A O 1
ATOM 852 N N . LEU A 1 101 ? 0.489 18.625 27.125 1 93.81 101 LEU A N 1
ATOM 853 C CA . LEU A 1 101 ? 0.383 17.766 25.969 1 93.81 101 LEU A CA 1
ATOM 854 C C . LEU A 1 101 ? -0.866 16.891 26.047 1 93.81 101 LEU A C 1
ATOM 856 O O . LEU A 1 101 ? -1.323 16.359 25.047 1 93.81 101 LEU A O 1
ATOM 860 N N . SER A 1 102 ? -1.379 16.781 27.219 1 93.81 102 SER A N 1
ATOM 861 C CA . SER A 1 102 ? -2.576 15.961 27.391 1 93.81 102 SER A CA 1
ATOM 862 C C . SER A 1 102 ? -3.838 16.75 27.062 1 93.81 102 SER A C 1
ATOM 864 O O . SER A 1 102 ? -4.914 16.172 26.891 1 93.81 102 SER A O 1
ATOM 866 N N . ILE A 1 103 ? -3.732 18.062 26.953 1 94.69 103 ILE A N 1
ATOM 867 C CA . ILE A 1 103 ? -4.875 18.922 26.656 1 94.69 103 ILE A CA 1
ATOM 868 C C . ILE A 1 103 ? -5.176 18.875 25.156 1 94.69 103 ILE A C 1
ATOM 870 O O . ILE A 1 103 ? -4.285 19.078 24.328 1 94.69 103 ILE A O 1
ATOM 874 N N . PRO A 1 104 ? -6.43 18.594 24.781 1 96.56 104 PRO A N 1
ATOM 875 C CA . PRO A 1 104 ? -6.812 18.625 23.375 1 96.56 104 PRO A CA 1
ATOM 876 C C . PRO A 1 104 ? -6.645 20 22.75 1 96.56 104 PRO A C 1
ATOM 878 O O . PRO A 1 104 ? -6.484 20.984 23.453 1 96.56 104 PRO A O 1
ATOM 881 N N . ASN A 1 105 ? -6.633 20.016 21.453 1 97.75 105 ASN A N 1
ATOM 882 C CA . ASN A 1 105 ? -6.559 21.266 20.719 1 97.75 105 ASN A CA 1
ATOM 883 C C . ASN A 1 105 ? -7.691 22.219 21.109 1 97.75 105 ASN A C 1
ATOM 885 O O . ASN A 1 105 ? -8.75 21.781 21.547 1 97.75 105 ASN A O 1
ATOM 889 N N . ILE A 1 106 ? -7.438 23.516 20.984 1 97.88 106 ILE A N 1
ATOM 890 C CA . ILE A 1 106 ? -8.438 24.531 21.312 1 97.88 106 ILE A CA 1
ATOM 891 C C . ILE A 1 106 ? -9.523 24.547 20.25 1 97.88 106 ILE A C 1
ATOM 893 O O . ILE A 1 106 ? -9.234 24.672 19.062 1 97.88 106 ILE A O 1
ATOM 897 N N . ILE A 1 107 ? -10.742 24.469 20.672 1 97.69 107 ILE A N 1
ATOM 898 C CA . ILE A 1 107 ? -11.883 24.406 19.766 1 97.69 107 ILE A CA 1
ATOM 899 C C . ILE A 1 107 ? -12.141 25.797 19.172 1 97.69 107 ILE A C 1
ATOM 901 O O . ILE A 1 107 ? -12.039 26.812 19.859 1 97.69 107 ILE A O 1
ATOM 905 N N . HIS A 1 108 ? -12.398 25.781 17.922 1 98 108 HIS A N 1
ATOM 906 C CA . HIS A 1 108 ? -12.852 27 17.281 1 98 108 HIS A CA 1
ATOM 907 C C . HIS A 1 108 ? -14.242 27.391 17.766 1 98 108 HIS A C 1
ATOM 909 O O . HIS A 1 108 ? -15.086 26.531 18.016 1 98 108 HIS A O 1
ATOM 915 N N . GLU A 1 109 ? -14.562 28.625 17.797 1 96.81 109 GLU A N 1
ATOM 916 C CA . GLU A 1 109 ? -15.812 29.125 18.344 1 96.81 109 GLU A CA 1
ATOM 917 C C . GLU A 1 109 ? -17.016 28.656 17.531 1 96.81 109 GLU A C 1
ATOM 919 O O . GLU A 1 109 ? -18.109 28.469 18.062 1 96.81 109 GLU A O 1
ATOM 924 N N . SER A 1 110 ? -16.828 28.344 16.266 1 98 110 SER A N 1
ATOM 925 C CA . SER A 1 110 ? -17.922 28 15.359 1 98 110 SER A CA 1
ATOM 926 C C . SER A 1 110 ? -18.281 26.531 15.453 1 98 110 SER A C 1
ATOM 928 O O . SER A 1 110 ? -19.234 26.078 14.805 1 98 110 SER A O 1
ATOM 930 N N . VAL A 1 111 ? -17.609 25.734 16.219 1 98.5 111 VAL A N 1
ATOM 931 C CA . VAL A 1 111 ? -17.906 24.312 16.375 1 98.5 111 VAL A CA 1
ATOM 932 C C . VAL A 1 111 ? -19.188 24.125 17.172 1 98.5 111 VAL A C 1
ATOM 934 O O . VAL A 1 111 ? -19.297 24.609 18.312 1 98.5 111 VAL A O 1
ATOM 937 N N . PRO A 1 112 ? -20.125 23.453 16.609 1 98.19 112 PRO A N 1
ATOM 938 C CA . PRO A 1 112 ? -21.344 23.234 17.375 1 98.19 112 PRO A CA 1
ATOM 939 C C . PRO A 1 112 ? -21.156 22.266 18.547 1 98.19 112 PRO A C 1
ATOM 941 O O . PRO A 1 112 ? -20.312 21.375 18.469 1 98.19 112 PRO A O 1
ATOM 944 N N . VAL A 1 113 ? -21.906 22.453 19.594 1 97 113 VAL A N 1
ATOM 945 C CA . VAL A 1 113 ? -21.891 21.531 20.719 1 97 113 VAL A CA 1
ATOM 946 C C . VAL A 1 113 ? -22.844 20.375 20.453 1 97 113 VAL A C 1
ATOM 948 O O . VAL A 1 113 ? -23.984 20.578 20.047 1 97 113 VAL A O 1
ATOM 951 N N . GLY A 1 114 ? -22.344 19.234 20.547 1 96.75 114 GLY A N 1
ATOM 952 C CA . GLY A 1 114 ? -23.141 18.031 20.359 1 96.75 114 GLY A CA 1
ATOM 953 C C . GLY A 1 114 ? -22.531 16.797 20.984 1 96.75 114 GLY A C 1
ATOM 954 O O . GLY A 1 114 ? -21.344 16.781 21.297 1 96.75 114 GLY A O 1
ATOM 955 N N . LYS A 1 115 ? -23.359 15.781 21.125 1 94.75 115 LYS A N 1
ATOM 956 C CA . LYS A 1 115 ? -22.969 14.586 21.859 1 94.75 115 LYS A CA 1
ATOM 957 C C . LYS A 1 115 ? -22.141 13.648 21 1 94.75 115 LYS A C 1
ATOM 959 O O . LYS A 1 115 ? -21.172 13.047 21.469 1 94.75 115 LYS A O 1
ATOM 964 N N . ASP A 1 116 ? -22.594 13.461 19.828 1 93.88 116 ASP A N 1
ATOM 965 C CA . ASP A 1 116 ? -21.938 12.516 18.922 1 93.88 116 ASP A CA 1
ATOM 966 C C . ASP A 1 116 ? -22.25 12.836 17.469 1 93.88 116 ASP A C 1
ATOM 968 O O . ASP A 1 116 ? -22.75 13.922 17.156 1 93.88 116 ASP A O 1
ATOM 972 N N . ASP A 1 117 ? -21.922 11.891 16.594 1 93.62 117 ASP A N 1
ATOM 973 C CA . ASP A 1 117 ? -22.031 12.133 15.156 1 93.62 117 ASP A CA 1
ATOM 974 C C . ASP A 1 117 ? -23.469 12.422 14.75 1 93.62 117 ASP A C 1
ATOM 976 O O . ASP A 1 117 ? -23.719 13.055 13.719 1 93.62 117 ASP A O 1
ATOM 980 N N . SER A 1 118 ? -24.469 12.055 15.484 1 93.19 118 SER A N 1
ATOM 981 C CA . SER A 1 118 ? -25.875 12.289 15.18 1 93.19 118 SER A CA 1
ATOM 982 C C . SER A 1 118 ? -26.234 13.766 15.312 1 93.19 118 SER A C 1
ATOM 984 O O . SER A 1 118 ? -27.281 14.203 14.828 1 93.19 118 SER A O 1
ATOM 986 N N . GLU A 1 119 ? -25.328 14.523 15.945 1 96.25 119 GLU A N 1
ATOM 987 C CA . GLU A 1 119 ? -25.641 15.93 16.219 1 96.25 119 GLU A CA 1
ATOM 988 C C . GLU A 1 119 ? -24.719 16.859 15.422 1 96.25 119 GLU A C 1
ATOM 990 O O . GLU A 1 119 ? -24.594 18.031 15.75 1 96.25 119 GLU A O 1
ATOM 995 N N . ASN A 1 120 ? -24.016 16.219 14.484 1 97.62 120 ASN A N 1
ATOM 996 C CA . ASN A 1 120 ? -23.297 17.062 13.539 1 97.62 120 ASN A CA 1
ATOM 997 C C . ASN A 1 120 ? -24.25 17.938 12.734 1 97.62 120 ASN A C 1
ATOM 999 O O . ASN A 1 120 ? -25.391 17.547 12.469 1 97.62 120 ASN A O 1
ATOM 1003 N N . VAL A 1 121 ? -23.875 19.125 12.297 1 97.94 121 VAL A N 1
ATOM 1004 C CA . VAL A 1 121 ? -24.797 20.109 11.742 1 97.94 121 VAL A CA 1
ATOM 1005 C C . VAL A 1 121 ? -24.516 20.281 10.25 1 97.94 121 VAL A C 1
ATOM 1007 O O . VAL A 1 121 ? -23.469 20.812 9.859 1 97.94 121 VAL A O 1
ATOM 1010 N N . PRO A 1 122 ? -25.484 19.875 9.383 1 98 122 PRO A N 1
ATOM 1011 C CA . PRO A 1 122 ? -25.328 20.141 7.953 1 98 122 PRO A CA 1
ATOM 1012 C C . PRO A 1 122 ? -25.312 21.641 7.637 1 98 122 PRO A C 1
ATOM 1014 O O . PRO A 1 122 ? -26.125 22.391 8.164 1 98 122 PRO A O 1
ATOM 1017 N N . ILE A 1 123 ? -24.422 22.062 6.738 1 97.44 123 ILE A N 1
ATOM 1018 C CA . ILE A 1 123 ? -24.312 23.5 6.512 1 97.44 123 ILE A CA 1
ATOM 1019 C C . ILE A 1 123 ? -24.469 23.812 5.023 1 97.44 123 ILE A C 1
ATOM 1021 O O . ILE A 1 123 ? -24.719 24.953 4.637 1 97.44 123 ILE A O 1
ATOM 1025 N N . ARG A 1 124 ? -24.281 22.875 4.137 1 97.56 124 ARG A N 1
ATOM 1026 C CA . ARG A 1 124 ? -24.422 23.047 2.691 1 97.56 124 ARG A CA 1
ATOM 1027 C C . ARG A 1 124 ? -24.844 21.734 2.033 1 97.56 124 ARG A C 1
ATOM 1029 O O . ARG A 1 124 ? -24.469 20.656 2.486 1 97.56 124 ARG A O 1
ATOM 1036 N N . PHE A 1 125 ? -25.688 21.828 1.032 1 98.38 125 PHE A N 1
ATOM 1037 C CA . PHE A 1 125 ? -26.125 20.703 0.217 1 98.38 125 PHE A CA 1
ATOM 1038 C C . PHE A 1 125 ? -25.844 20.953 -1.26 1 98.38 125 PHE A C 1
ATOM 1040 O O . PHE A 1 125 ? -25.859 22.109 -1.703 1 98.38 125 PHE A O 1
ATOM 1047 N N . TRP A 1 126 ? -25.562 19.953 -1.985 1 98.62 126 TRP A N 1
ATOM 1048 C CA . TRP A 1 126 ? -25.328 20.078 -3.418 1 98.62 126 TRP A CA 1
ATOM 1049 C C . TRP A 1 126 ? -25.828 18.844 -4.168 1 98.62 126 TRP A C 1
ATOM 1051 O O . TRP A 1 126 ? -25.75 17.734 -3.654 1 98.62 126 TRP A O 1
ATOM 1061 N N . GLY A 1 127 ? -26.297 19.062 -5.367 1 98.44 127 GLY A N 1
ATOM 1062 C CA . GLY A 1 127 ? -26.656 17.984 -6.273 1 98.44 127 GLY A CA 1
ATOM 1063 C C . GLY A 1 127 ? -28.094 17.531 -6.133 1 98.44 127 GLY A C 1
ATOM 1064 O O . GLY A 1 127 ? -28.828 18.031 -5.27 1 98.44 127 GLY A O 1
ATOM 1065 N N . LYS A 1 128 ? -28.547 16.719 -7.02 1 98.56 128 LYS A N 1
ATOM 1066 C CA . LYS A 1 128 ? -29.891 16.141 -7.027 1 98.56 128 LYS A CA 1
ATOM 1067 C C . LYS A 1 128 ? -29.844 14.664 -6.66 1 98.56 128 LYS A C 1
ATOM 1069 O O . LYS A 1 128 ? -29.391 13.836 -7.457 1 98.56 128 LYS A O 1
ATOM 1074 N N . ALA A 1 129 ? -30.375 14.359 -5.484 1 98.56 129 ALA A N 1
ATOM 1075 C CA . ALA A 1 129 ? -30.297 12.992 -4.961 1 98.56 129 ALA A CA 1
ATOM 1076 C C . ALA A 1 129 ? -31.391 12.117 -5.59 1 98.56 129 ALA A C 1
ATOM 1078 O O . ALA A 1 129 ? -32.531 12.555 -5.777 1 98.56 129 ALA A O 1
ATOM 1079 N N . ARG A 1 130 ? -31 10.93 -6.027 1 97.94 130 ARG A N 1
ATOM 1080 C CA . ARG A 1 130 ? -31.984 9.891 -6.348 1 97.94 130 ARG A CA 1
ATOM 1081 C C . ARG A 1 130 ? -32.469 9.195 -5.086 1 97.94 130 ARG A C 1
ATOM 1083 O O . ARG A 1 130 ? -31.719 8.492 -4.418 1 97.94 130 ARG A O 1
ATOM 1090 N N . VAL A 1 131 ? -33.781 9.398 -4.82 1 98.56 131 VAL A N 1
ATOM 1091 C CA . VAL A 1 131 ? -34.312 8.914 -3.553 1 98.56 131 VAL A CA 1
ATOM 1092 C C . VAL A 1 131 ? -35.375 7.848 -3.816 1 98.56 131 VAL A C 1
ATOM 1094 O O . VAL A 1 131 ? -36.438 8.133 -4.418 1 98.56 131 VAL A O 1
ATOM 1097 N N . TYR A 1 132 ? -35.062 6.59 -3.387 1 97.94 132 TYR A N 1
ATOM 1098 C CA . TYR A 1 132 ? -36.094 5.551 -3.438 1 97.94 132 TYR A CA 1
ATOM 1099 C C . TYR A 1 132 ? -37.344 5.973 -2.658 1 97.94 132 TYR A C 1
ATOM 1101 O O . TYR A 1 132 ? -37.219 6.539 -1.568 1 97.94 132 TYR A O 1
ATOM 1109 N N . LYS A 1 133 ? -38.5 5.676 -3.145 1 98.06 133 LYS A N 1
ATOM 1110 C CA . LYS A 1 133 ? -39.75 6.164 -2.586 1 98.06 133 LYS A CA 1
ATOM 1111 C C . LYS A 1 133 ? -39.875 5.828 -1.103 1 98.06 133 LYS A C 1
ATOM 1113 O O . LYS A 1 133 ? -40.375 6.625 -0.315 1 98.06 133 LYS A O 1
ATOM 1118 N N . GLU A 1 134 ? -39.344 4.719 -0.759 1 97.69 134 GLU A N 1
ATOM 1119 C CA . GLU A 1 134 ? -39.469 4.273 0.626 1 97.69 134 GLU A CA 1
ATOM 1120 C C . GLU A 1 134 ? -38.5 5.023 1.538 1 97.69 134 GLU A C 1
ATOM 1122 O O . GLU A 1 134 ? -38.656 4.996 2.762 1 97.69 134 GLU A O 1
ATOM 1127 N N . HIS A 1 135 ? -37.5 5.695 0.968 1 97.75 135 HIS A N 1
ATOM 1128 C CA . HIS A 1 135 ? -36.5 6.43 1.751 1 97.75 135 HIS A CA 1
ATOM 1129 C C . HIS A 1 135 ? -36.812 7.922 1.768 1 97.75 135 HIS A C 1
ATOM 1131 O O . HIS A 1 135 ? -36.031 8.711 2.328 1 97.75 135 HIS A O 1
ATOM 1137 N N . LEU A 1 136 ? -37.906 8.367 1.213 1 97.81 136 LEU A N 1
ATOM 1138 C CA . LEU A 1 136 ? -38.188 9.781 1.004 1 97.81 136 LEU A CA 1
ATOM 1139 C C . LEU A 1 136 ? -38.344 10.516 2.336 1 97.81 136 LEU A C 1
ATOM 1141 O O . LEU A 1 136 ? -37.75 11.602 2.512 1 97.81 136 LEU A O 1
ATOM 1145 N N . GLU A 1 137 ? -39.062 9.969 3.289 1 97.31 137 GLU A N 1
ATOM 1146 C CA . GLU A 1 137 ? -39.281 10.617 4.582 1 97.31 137 GLU A CA 1
ATOM 1147 C C . GLU A 1 137 ? -37.938 10.82 5.301 1 97.31 137 GLU A C 1
ATOM 1149 O O . GLU A 1 137 ? -37.656 11.898 5.828 1 97.31 137 GLU A O 1
ATOM 1154 N N . SER A 1 138 ? -37.219 9.789 5.293 1 96.44 138 SER A N 1
ATOM 1155 C CA . SER A 1 138 ? -35.906 9.859 5.926 1 96.44 138 SER A CA 1
ATOM 1156 C C . SER A 1 138 ? -35 10.875 5.227 1 96.44 138 SER A C 1
ATOM 1158 O O . SER A 1 138 ? -34.25 11.609 5.883 1 96.44 138 SER A O 1
ATOM 1160 N N . PHE A 1 139 ? -35.031 10.883 3.9 1 97.81 139 PHE A N 1
ATOM 1161 C CA . PHE A 1 139 ? -34.25 11.836 3.129 1 97.81 139 PHE A CA 1
ATOM 1162 C C . PHE A 1 139 ? -34.625 13.266 3.494 1 97.81 139 PHE A C 1
ATOM 1164 O O . PHE A 1 139 ? -33.75 14.117 3.695 1 97.81 139 PHE A O 1
ATOM 1171 N N . LEU A 1 140 ? -35.875 13.539 3.543 1 97.75 140 LEU A N 1
ATOM 1172 C CA . LEU A 1 140 ? -36.375 14.883 3.863 1 97.75 140 LEU A CA 1
ATOM 1173 C C . LEU A 1 140 ? -35.938 15.289 5.27 1 97.75 140 LEU A C 1
ATOM 1175 O O . LEU A 1 140 ? -35.625 16.453 5.516 1 97.75 140 LEU A O 1
ATOM 1179 N N . GLU A 1 141 ? -35.938 14.375 6.172 1 96.56 141 GLU A N 1
ATOM 1180 C CA . GLU A 1 141 ? -35.469 14.641 7.531 1 96.56 141 GLU A CA 1
ATOM 1181 C C . GLU A 1 141 ? -33.969 14.953 7.555 1 96.56 141 GLU A C 1
ATOM 1183 O O . GLU A 1 141 ? -33.562 15.945 8.156 1 96.56 141 GLU A O 1
ATOM 1188 N N . GLN A 1 142 ? -33.188 14.148 6.887 1 96.31 142 GLN A N 1
ATOM 1189 C CA . GLN A 1 142 ? -31.719 14.289 6.879 1 96.31 142 GLN A CA 1
ATOM 1190 C C . GLN A 1 142 ? -31.297 15.57 6.168 1 96.31 142 GLN A C 1
ATOM 1192 O O . GLN A 1 142 ? -30.266 16.156 6.5 1 96.31 142 GLN A O 1
ATOM 1197 N N . SER A 1 143 ? -32.094 16.031 5.191 1 96.81 143 SER A N 1
ATOM 1198 C CA . SER A 1 143 ? -31.719 17.188 4.387 1 96.81 143 SER A CA 1
ATOM 1199 C C . SER A 1 143 ? -32.375 18.453 4.918 1 96.81 143 SER A C 1
ATOM 1201 O O . SER A 1 143 ? -32.156 19.547 4.395 1 96.81 143 SER A O 1
ATOM 1203 N N . GLU A 1 144 ? -33.25 18.297 5.875 1 94.06 144 GLU A N 1
ATOM 1204 C CA . GLU A 1 144 ? -34.031 19.406 6.406 1 94.06 144 GLU A CA 1
ATOM 1205 C C . GLU A 1 144 ? -34.812 20.125 5.301 1 94.06 144 GLU A C 1
ATOM 1207 O O . GLU A 1 144 ? -34.969 21.344 5.34 1 94.06 144 GLU A O 1
ATOM 1212 N N . GLY A 1 145 ? -35.031 19.359 4.301 1 94.56 145 GLY A N 1
ATOM 1213 C CA . GLY A 1 145 ? -35.781 19.859 3.166 1 94.56 145 GLY A CA 1
ATOM 1214 C C . GLY A 1 145 ? -34.969 20.781 2.275 1 94.56 145 GLY A C 1
ATOM 1215 O O . GLY A 1 145 ? -35.531 21.453 1.402 1 94.56 145 GLY A O 1
ATOM 1216 N N . LYS A 1 146 ? -33.75 20.781 2.422 1 96.38 146 LYS A N 1
ATOM 1217 C CA . LYS A 1 146 ? -32.938 21.781 1.753 1 96.38 146 LYS A CA 1
ATOM 1218 C C . LYS A 1 146 ? -32.219 21.188 0.529 1 96.38 146 LYS A C 1
ATOM 1220 O O . LYS A 1 146 ? -31.688 21.922 -0.301 1 96.38 146 LYS A O 1
ATOM 1225 N N . ALA A 1 147 ? -32.219 19.875 0.405 1 97.31 147 ALA A N 1
ATOM 1226 C CA . ALA A 1 147 ? -31.516 19.219 -0.695 1 97.31 147 ALA A CA 1
ATOM 1227 C C . ALA A 1 147 ? -32.469 18.906 -1.841 1 97.31 147 ALA A C 1
ATOM 1229 O O . ALA A 1 147 ? -33.625 18.516 -1.609 1 97.31 147 ALA A O 1
ATOM 1230 N N . SER A 1 148 ? -31.984 19.078 -3.088 1 97.94 148 SER A N 1
ATOM 1231 C CA . SER A 1 148 ? -32.75 18.688 -4.262 1 97.94 148 SER A CA 1
ATOM 1232 C C . SER A 1 148 ? -32.781 17.172 -4.434 1 97.94 148 SER A C 1
ATOM 1234 O O . SER A 1 148 ? -31.812 16.5 -4.074 1 97.94 148 SER A O 1
ATOM 1236 N N . TYR A 1 149 ? -33.906 16.688 -4.957 1 98.31 149 TYR A N 1
ATOM 1237 C CA . TYR A 1 149 ? -34 15.242 -5.117 1 98.31 149 TYR A CA 1
ATOM 1238 C C . TYR A 1 149 ? -35 14.875 -6.211 1 98.31 149 TYR A C 1
ATOM 1240 O O . TYR A 1 149 ? -35.75 15.727 -6.672 1 98.31 149 TYR A O 1
ATOM 1248 N N . GLU A 1 150 ? -34.875 13.727 -6.711 1 98.19 150 GLU A N 1
ATOM 1249 C CA . GLU A 1 150 ? -35.875 13.047 -7.531 1 98.19 150 GLU A CA 1
ATOM 1250 C C . GLU A 1 150 ? -36.25 11.688 -6.934 1 98.19 150 GLU A C 1
ATOM 1252 O O . GLU A 1 150 ? -35.375 10.984 -6.398 1 98.19 150 GLU A O 1
ATOM 1257 N N . VAL A 1 151 ? -37.5 11.406 -6.98 1 98.25 151 VAL A N 1
ATOM 1258 C CA . VAL A 1 151 ? -37.969 10.141 -6.426 1 98.25 151 VAL A CA 1
ATOM 1259 C C . VAL A 1 151 ? -37.875 9.039 -7.484 1 98.25 151 VAL A C 1
ATOM 1261 O O . VAL A 1 151 ? -38.25 9.242 -8.633 1 98.25 151 VAL A O 1
ATOM 1264 N N . ILE A 1 152 ? -37.281 7.961 -7.098 1 96.75 152 ILE A N 1
ATOM 1265 C CA . ILE A 1 152 ? -37.219 6.812 -7.996 1 96.75 152 ILE A CA 1
ATOM 1266 C C . ILE A 1 152 ? -38.094 5.688 -7.449 1 96.75 152 ILE A C 1
ATOM 1268 O O . ILE A 1 152 ? -38.188 5.496 -6.234 1 96.75 152 ILE A O 1
ATOM 1272 N N . ASP A 1 153 ? -38.688 4.875 -8.336 1 95.81 153 ASP A N 1
ATOM 1273 C CA . ASP A 1 153 ? -39.688 3.871 -7.965 1 95.81 153 ASP A CA 1
ATOM 1274 C C . ASP A 1 153 ? -39 2.551 -7.586 1 95.81 153 ASP A C 1
ATOM 1276 O O . ASP A 1 153 ? -39.531 1.789 -6.777 1 95.81 153 ASP A O 1
ATOM 1280 N N . ARG A 1 154 ? -37.875 2.295 -8.195 1 95.12 154 ARG A N 1
ATOM 1281 C CA . ARG A 1 154 ? -37.188 1.042 -7.949 1 95.12 154 ARG A CA 1
ATOM 1282 C C . ARG A 1 154 ? -35.906 1.282 -7.141 1 95.12 154 ARG A C 1
ATOM 1284 O O . ARG A 1 154 ? -35.188 2.264 -7.367 1 95.12 154 ARG A O 1
ATOM 1291 N N . PRO A 1 155 ? -35.688 0.394 -6.211 1 95.31 155 PRO A N 1
ATOM 1292 C CA . PRO A 1 155 ? -34.438 0.541 -5.438 1 95.31 155 PRO A CA 1
ATOM 1293 C C . PRO A 1 155 ? -33.219 0.185 -6.246 1 95.31 155 PRO A C 1
ATOM 1295 O O . PRO A 1 155 ? -33.281 -0.582 -7.211 1 95.31 155 PRO A O 1
ATOM 1298 N N . VAL A 1 156 ? -32.125 0.773 -5.887 1 95.19 156 VAL A N 1
ATOM 1299 C CA . VAL A 1 156 ? -30.844 0.437 -6.477 1 95.19 156 VAL A CA 1
ATOM 1300 C C . VAL A 1 156 ? -30.172 -0.664 -5.66 1 95.19 156 VAL A C 1
ATOM 1302 O O . VAL A 1 156 ? -30.391 -0.776 -4.453 1 95.19 156 VAL A O 1
ATOM 1305 N N . ILE A 1 157 ? -29.375 -1.547 -6.367 1 96.5 157 ILE A N 1
ATOM 1306 C CA . ILE A 1 157 ? -28.625 -2.574 -5.648 1 96.5 157 ILE A CA 1
ATOM 1307 C C . ILE A 1 157 ? -27.484 -1.932 -4.867 1 96.5 157 ILE A C 1
ATOM 1309 O O . ILE A 1 157 ? -26.703 -1.166 -5.422 1 96.5 157 ILE A O 1
ATOM 1313 N N . GLY A 1 158 ? -27.453 -2.139 -3.545 1 97 158 GLY A N 1
ATOM 1314 C CA . GLY A 1 158 ? -26.375 -1.605 -2.725 1 97 158 GLY A CA 1
ATOM 1315 C C . GLY A 1 158 ? -25 -2.02 -3.203 1 97 158 GLY A C 1
ATOM 1316 O O . GLY A 1 158 ? -24.812 -3.123 -3.725 1 97 158 GLY A O 1
ATOM 1317 N N . HIS A 1 159 ? -24.031 -1.166 -2.994 1 97 159 HIS A N 1
ATOM 1318 C CA . HIS A 1 159 ? -22.688 -1.413 -3.496 1 97 159 HIS A CA 1
ATOM 1319 C C . HIS A 1 159 ? -22.141 -2.738 -2.975 1 97 159 HIS A C 1
ATOM 1321 O O . HIS A 1 159 ? -21.422 -3.441 -3.691 1 97 159 HIS A O 1
ATOM 1327 N N . ALA A 1 160 ? -22.375 -3.092 -1.686 1 95.81 160 ALA A N 1
ATOM 1328 C CA . ALA A 1 160 ? -21.844 -4.309 -1.076 1 95.81 160 ALA A CA 1
ATOM 1329 C C . ALA A 1 160 ? -22.312 -5.547 -1.831 1 95.81 160 ALA A C 1
ATOM 1331 O O . ALA A 1 160 ? -21.516 -6.457 -2.1 1 95.81 160 ALA A O 1
ATOM 1332 N N . ASP A 1 161 ? -23.547 -5.578 -2.166 1 95.88 161 ASP A N 1
ATOM 1333 C CA . ASP A 1 161 ? -24.109 -6.688 -2.924 1 95.88 161 ASP A CA 1
ATOM 1334 C C . ASP A 1 161 ? -23.719 -6.609 -4.395 1 95.88 161 ASP A C 1
ATOM 1336 O O . ASP A 1 161 ? -23.453 -7.633 -5.027 1 95.88 161 ASP A O 1
ATOM 1340 N N . ALA A 1 162 ? -23.719 -5.41 -4.918 1 96.69 162 ALA A N 1
ATOM 1341 C CA . ALA A 1 162 ? -23.438 -5.211 -6.34 1 96.69 162 ALA A CA 1
ATOM 1342 C C . ALA A 1 162 ? -22.047 -5.719 -6.703 1 96.69 162 ALA A C 1
ATOM 1344 O O . ALA A 1 162 ? -21.875 -6.383 -7.727 1 96.69 162 ALA A O 1
ATOM 1345 N N . VAL A 1 163 ? -21.031 -5.406 -5.914 1 96.5 163 VAL A N 1
ATOM 1346 C CA . VAL A 1 163 ? -19.656 -5.766 -6.266 1 96.5 163 VAL A CA 1
ATOM 1347 C C . VAL A 1 163 ? -19.531 -7.285 -6.32 1 96.5 163 VAL A C 1
ATOM 1349 O O . VAL A 1 163 ? -18.781 -7.816 -7.152 1 96.5 163 VAL A O 1
ATOM 1352 N N . GLU A 1 164 ? -20.188 -7.992 -5.461 1 94.31 164 GLU A N 1
ATOM 1353 C CA . GLU A 1 164 ? -20.156 -9.453 -5.469 1 94.31 164 GLU A CA 1
ATOM 1354 C C . GLU A 1 164 ? -21.016 -10.023 -6.594 1 94.31 164 GLU A C 1
ATOM 1356 O O . GLU A 1 164 ? -20.562 -10.906 -7.328 1 94.31 164 GLU A O 1
ATOM 1361 N N . LYS A 1 165 ? -22.219 -9.516 -6.688 1 94.69 165 LYS A N 1
ATOM 1362 C CA . LYS A 1 165 ? -23.188 -9.992 -7.68 1 94.69 165 LYS A CA 1
ATOM 1363 C C . LYS A 1 165 ? -22.625 -9.852 -9.094 1 94.69 165 LYS A C 1
ATOM 1365 O O . LYS A 1 165 ? -22.812 -10.734 -9.93 1 94.69 165 LYS A O 1
ATOM 1370 N N . PHE A 1 166 ? -21.984 -8.758 -9.32 1 96.31 166 PHE A N 1
ATOM 1371 C CA . PHE A 1 166 ? -21.578 -8.445 -10.688 1 96.31 166 PHE A CA 1
ATOM 1372 C C . PHE A 1 166 ? -20.125 -8.797 -10.914 1 96.31 166 PHE A C 1
ATOM 1374 O O . PHE A 1 166 ? -19.562 -8.516 -11.977 1 96.31 166 PHE A O 1
ATOM 1381 N N . GLY A 1 167 ? -19.406 -9.344 -9.938 1 95.88 167 GLY A N 1
ATOM 1382 C CA . GLY A 1 167 ? -18.062 -9.844 -10.094 1 95.88 167 GLY A CA 1
ATOM 1383 C C . GLY A 1 167 ? -17.016 -8.742 -10.117 1 95.88 167 GLY A C 1
ATOM 1384 O O . GLY A 1 167 ? -15.992 -8.867 -10.805 1 95.88 167 GLY A O 1
ATOM 1385 N N . TRP A 1 168 ? -17.266 -7.641 -9.422 1 97.69 168 TRP A N 1
ATOM 1386 C CA . TRP A 1 168 ? -16.359 -6.5 -9.445 1 97.69 168 TRP A CA 1
ATOM 1387 C C . TRP A 1 168 ? -15.344 -6.582 -8.305 1 97.69 168 TRP A C 1
ATOM 1389 O O . TRP A 1 168 ? -14.32 -5.895 -8.328 1 97.69 168 TRP A O 1
ATOM 1399 N N . ALA A 1 169 ? -15.625 -7.434 -7.301 1 97.81 169 ALA A N 1
ATOM 1400 C CA . ALA A 1 169 ? -14.727 -7.738 -6.195 1 97.81 169 ALA A CA 1
ATOM 1401 C C . ALA A 1 169 ? -14.961 -9.148 -5.668 1 97.81 169 ALA A C 1
ATOM 1403 O O . ALA A 1 169 ? -16.062 -9.703 -5.812 1 97.81 169 ALA A O 1
ATOM 1404 N N . ASP A 1 170 ? -13.992 -9.797 -5.176 1 97.81 170 ASP A N 1
ATOM 1405 C CA . ASP A 1 170 ? -14.109 -11.109 -4.555 1 97.81 170 ASP A CA 1
ATOM 1406 C C . ASP A 1 170 ? -13.867 -11.031 -3.051 1 97.81 170 ASP A C 1
ATOM 1408 O O . ASP A 1 170 ? -12.719 -11.031 -2.604 1 97.81 170 ASP A O 1
ATOM 1412 N N . ILE A 1 171 ? -14.914 -11.016 -2.305 1 96.88 171 ILE A N 1
ATOM 1413 C CA . ILE A 1 171 ? -14.859 -10.828 -0.858 1 96.88 171 ILE A CA 1
ATOM 1414 C C . ILE A 1 171 ? -14.617 -12.18 -0.178 1 96.88 171 ILE A C 1
ATOM 1416 O O . ILE A 1 171 ? -13.852 -12.266 0.785 1 96.88 171 ILE A O 1
ATOM 1420 N N . GLU A 1 172 ? -15.211 -13.18 -0.688 1 96.75 172 GLU A N 1
ATOM 1421 C CA . GLU A 1 172 ? -15.133 -14.508 -0.091 1 96.75 172 GLU A CA 1
ATOM 1422 C C . GLU A 1 172 ? -13.711 -15.055 -0.133 1 96.75 172 GLU A C 1
ATOM 1424 O O . GLU A 1 172 ? -13.188 -15.516 0.883 1 96.75 172 GLU A O 1
ATOM 1429 N N . ARG A 1 173 ? -13.125 -15.031 -1.271 1 98.06 173 ARG A N 1
ATOM 1430 C CA . ARG A 1 173 ? -11.766 -15.555 -1.389 1 98.06 173 ARG A CA 1
ATOM 1431 C C . ARG A 1 173 ? -10.781 -14.695 -0.612 1 98.06 173 ARG A C 1
ATOM 1433 O O . ARG A 1 173 ? -9.805 -15.203 -0.061 1 98.06 173 ARG A O 1
ATOM 1440 N N . ALA A 1 174 ? -11.047 -13.391 -0.573 1 98.31 174 ALA A N 1
ATOM 1441 C CA . ALA A 1 174 ? -10.188 -12.523 0.232 1 98.31 174 ALA A CA 1
ATOM 1442 C C . ALA A 1 174 ? -10.266 -12.898 1.709 1 98.31 174 ALA A C 1
ATOM 1444 O O . ALA A 1 174 ? -9.25 -12.867 2.414 1 98.31 174 ALA A O 1
ATOM 1445 N N . ALA A 1 175 ? -11.469 -13.195 2.152 1 97.12 175 ALA A N 1
ATOM 1446 C CA . ALA A 1 175 ? -11.648 -13.586 3.549 1 97.12 175 ALA A CA 1
ATOM 1447 C C . ALA A 1 175 ? -10.859 -14.852 3.869 1 97.12 175 ALA A C 1
ATOM 1449 O O . ALA A 1 175 ? -10.305 -14.984 4.961 1 97.12 175 ALA A O 1
ATOM 1450 N N . LYS A 1 176 ? -10.797 -15.719 2.92 1 97.56 176 LYS A N 1
ATOM 1451 C CA . LYS A 1 176 ? -10.055 -16.969 3.07 1 97.56 176 LYS A CA 1
ATOM 1452 C C . LYS A 1 176 ? -8.562 -16.719 3.23 1 97.56 176 LYS A C 1
ATOM 1454 O O . LYS A 1 176 ? -7.902 -17.344 4.055 1 97.56 176 LYS A O 1
ATOM 1459 N N . VAL A 1 177 ? -8.055 -15.758 2.545 1 98.19 177 VAL A N 1
ATOM 1460 C CA . VAL A 1 177 ? -6.617 -15.539 2.422 1 98.19 177 VAL A CA 1
ATOM 1461 C C . VAL A 1 177 ? -6.148 -14.547 3.482 1 98.19 177 VAL A C 1
ATOM 1463 O O . VAL A 1 177 ? -5.012 -14.625 3.957 1 98.19 177 VAL A O 1
ATOM 1466 N N . ALA A 1 178 ? -7.035 -13.617 3.92 1 97.94 178 ALA A N 1
ATOM 1467 C CA . ALA A 1 178 ? -6.605 -12.516 4.773 1 97.94 178 ALA A CA 1
ATOM 1468 C C . ALA A 1 178 ? -7.551 -12.328 5.953 1 97.94 178 ALA A C 1
ATOM 1470 O O . ALA A 1 178 ? -7.133 -11.914 7.035 1 97.94 178 ALA A O 1
ATOM 1471 N N . GLY A 1 179 ? -8.773 -12.664 5.812 1 96.31 179 GLY A N 1
ATOM 1472 C CA . GLY A 1 179 ? -9.797 -12.398 6.809 1 96.31 179 GLY A CA 1
ATOM 1473 C C . GLY A 1 179 ? -10.891 -11.477 6.312 1 96.31 179 GLY A C 1
ATOM 1474 O O . GLY A 1 179 ? -10.859 -11.031 5.164 1 96.31 179 GLY A O 1
ATOM 1475 N N . SER A 1 180 ? -11.805 -11.219 7.195 1 94.81 180 SER A N 1
ATOM 1476 C CA . SER A 1 180 ? -12.938 -10.367 6.844 1 94.81 180 SER A CA 1
ATOM 1477 C C . SER A 1 180 ? -12.492 -8.938 6.566 1 94.81 180 SER A C 1
ATOM 1479 O O . SER A 1 180 ? -11.43 -8.516 7.023 1 94.81 180 SER A O 1
ATOM 1481 N N . ARG A 1 181 ? -13.219 -8.211 5.707 1 96.12 181 ARG A N 1
ATOM 1482 C CA . ARG A 1 181 ? -13.055 -6.793 5.395 1 96.12 181 ARG A CA 1
ATOM 1483 C C . ARG A 1 181 ? -11.812 -6.562 4.547 1 96.12 181 ARG A C 1
ATOM 1485 O O . ARG A 1 181 ? -11.25 -5.465 4.543 1 96.12 181 ARG A O 1
ATOM 1492 N N . PHE A 1 182 ? -11.328 -7.629 4.016 1 97.69 182 PHE A N 1
ATOM 1493 C CA . PHE A 1 182 ? -10.406 -7.551 2.887 1 97.69 182 PHE A CA 1
ATOM 1494 C C . PHE A 1 182 ? -11.125 -7.867 1.579 1 97.69 182 PHE A C 1
ATOM 1496 O O . PHE A 1 182 ? -12.266 -8.328 1.589 1 97.69 182 PHE A O 1
ATOM 1503 N N . TYR A 1 183 ? -10.469 -7.602 0.443 1 98.12 183 TYR A N 1
ATOM 1504 C CA . TYR A 1 183 ? -11.117 -7.809 -0.848 1 98.12 183 TYR A CA 1
ATOM 1505 C C . TYR A 1 183 ? -10.078 -7.957 -1.958 1 98.12 183 TYR A C 1
ATOM 1507 O O . TYR A 1 183 ? -8.961 -7.453 -1.842 1 98.12 183 TYR A O 1
ATOM 1515 N N . TYR A 1 184 ? -10.422 -8.742 -2.977 1 98.62 184 TYR A N 1
ATOM 1516 C CA . TYR A 1 184 ? -9.797 -8.602 -4.289 1 98.62 184 TYR A CA 1
ATOM 1517 C C . TYR A 1 184 ? -10.594 -7.645 -5.172 1 98.62 184 TYR A C 1
ATOM 1519 O O . TYR A 1 184 ? -11.758 -7.914 -5.5 1 98.62 184 TYR A O 1
ATOM 1527 N N . LEU A 1 185 ? -10.039 -6.492 -5.516 1 98.69 185 LEU A N 1
ATOM 1528 C CA . LEU A 1 185 ? -10.664 -5.625 -6.504 1 98.69 185 LEU A CA 1
ATOM 1529 C C . LEU A 1 185 ? -10.391 -6.121 -7.918 1 98.69 185 LEU A C 1
ATOM 1531 O O . LEU A 1 185 ? -9.25 -6.457 -8.25 1 98.69 185 LEU A O 1
ATOM 1535 N N . LEU A 1 186 ? -11.414 -6.137 -8.836 1 98.19 186 LEU A N 1
ATOM 1536 C CA . LEU A 1 186 ? -11.219 -6.855 -10.094 1 98.19 186 LEU A CA 1
ATOM 1537 C C . LEU A 1 186 ? -11.523 -5.953 -11.289 1 98.19 186 LEU A C 1
ATOM 1539 O O . LEU A 1 186 ? -12.453 -5.152 -11.242 1 98.19 186 LEU A O 1
ATOM 1543 N N . ASP A 1 187 ? -10.688 -6.023 -12.281 1 97.44 187 ASP A N 1
ATOM 1544 C CA . ASP A 1 187 ? -10.914 -5.551 -13.641 1 97.44 187 ASP A CA 1
ATOM 1545 C C . ASP A 1 187 ? -11.328 -4.082 -13.648 1 97.44 187 ASP A C 1
ATOM 1547 O O . ASP A 1 187 ? -10.594 -3.223 -13.148 1 97.44 187 ASP A O 1
ATOM 1551 N N . ASP A 1 188 ? -12.555 -3.777 -14.023 1 97.69 188 ASP A N 1
ATOM 1552 C CA . ASP A 1 188 ? -12.977 -2.4 -14.258 1 97.69 188 ASP A CA 1
ATOM 1553 C C . ASP A 1 188 ? -12.82 -1.554 -13 1 97.69 188 ASP A C 1
ATOM 1555 O O . ASP A 1 188 ? -12.523 -0.36 -13.078 1 97.69 188 ASP A O 1
ATOM 1559 N N . LEU A 1 189 ? -13.023 -2.145 -11.828 1 98.44 189 LEU A N 1
ATOM 1560 C CA . LEU A 1 189 ? -12.922 -1.358 -10.602 1 98.44 189 LEU A CA 1
ATOM 1561 C C . LEU A 1 189 ? -11.469 -1.045 -10.273 1 98.44 189 LEU A C 1
ATOM 1563 O O . LEU A 1 189 ? -11.18 -0.083 -9.555 1 98.44 189 LEU A O 1
ATOM 1567 N N . VAL A 1 190 ? -10.531 -1.887 -10.805 1 98.69 190 VAL A N 1
ATOM 1568 C CA . VAL A 1 190 ? -9.125 -1.537 -10.688 1 98.69 190 VAL A CA 1
ATOM 1569 C C . VAL A 1 190 ? -8.836 -0.262 -11.477 1 98.69 190 VAL A C 1
ATOM 1571 O O . VAL A 1 190 ? -8.188 0.657 -10.969 1 98.69 190 VAL A O 1
ATOM 1574 N N . TRP A 1 191 ? -9.336 -0.191 -12.711 1 98.75 191 TRP A N 1
ATOM 1575 C CA . TRP A 1 191 ? -9.148 0.99 -13.547 1 98.75 191 TRP A CA 1
ATOM 1576 C C . TRP A 1 191 ? -9.836 2.207 -12.93 1 98.75 191 TRP A C 1
ATOM 1578 O O . TRP A 1 191 ? -9.305 3.32 -13 1 98.75 191 TRP A O 1
ATOM 1588 N N . LEU A 1 192 ? -11.031 1.973 -12.359 1 98.81 192 LEU A N 1
ATOM 1589 C CA . LEU A 1 192 ? -11.734 3.082 -11.727 1 98.81 192 LEU A CA 1
ATOM 1590 C C . LEU A 1 192 ? -10.945 3.627 -10.547 1 98.81 192 LEU A C 1
ATOM 1592 O O . LEU A 1 192 ? -10.922 4.84 -10.312 1 98.81 192 LEU A O 1
ATOM 1596 N N . ASP A 1 193 ? -10.383 2.727 -9.789 1 98.75 193 ASP A N 1
ATOM 1597 C CA . ASP A 1 193 ? -9.516 3.125 -8.688 1 98.75 193 ASP A CA 1
ATOM 1598 C C . ASP A 1 193 ? -8.391 4.039 -9.172 1 98.75 193 ASP A C 1
ATOM 1600 O O . ASP A 1 193 ? -8.141 5.094 -8.586 1 98.75 193 ASP A O 1
ATOM 1604 N N . PHE A 1 194 ? -7.723 3.697 -10.281 1 98.69 194 PHE A N 1
ATOM 1605 C CA . PHE A 1 194 ? -6.672 4.508 -10.891 1 98.69 194 PHE A CA 1
ATOM 1606 C C . PHE A 1 194 ? -7.215 5.863 -11.32 1 98.69 194 PHE A C 1
ATOM 1608 O O . PHE A 1 194 ? -6.605 6.898 -11.047 1 98.69 194 PHE A O 1
ATOM 1615 N N . ALA A 1 195 ? -8.32 5.828 -11.969 1 98.81 195 ALA A N 1
ATOM 1616 C CA . ALA A 1 195 ? -8.891 7.051 -12.523 1 98.81 195 ALA A CA 1
ATOM 1617 C C . ALA A 1 195 ? -9.219 8.055 -11.422 1 98.81 195 ALA A C 1
ATOM 1619 O O . ALA A 1 195 ? -8.977 9.258 -11.57 1 98.81 195 ALA A O 1
ATOM 1620 N N . LEU A 1 196 ? -9.773 7.543 -10.328 1 98.88 196 LEU A N 1
ATOM 1621 C CA . LEU A 1 196 ? -10.133 8.398 -9.203 1 98.88 196 LEU A CA 1
ATOM 1622 C C . LEU A 1 196 ? -8.883 9.039 -8.602 1 98.88 196 LEU A C 1
ATOM 1624 O O . LEU A 1 196 ? -8.883 10.242 -8.305 1 98.88 196 LEU A O 1
ATOM 1628 N N . ALA A 1 197 ? -7.852 8.273 -8.398 1 98.88 197 ALA A N 1
ATOM 1629 C CA . ALA A 1 197 ? -6.602 8.797 -7.855 1 98.88 197 ALA A CA 1
ATOM 1630 C C . ALA A 1 197 ? -5.996 9.844 -8.789 1 98.88 197 ALA A C 1
ATOM 1632 O O . ALA A 1 197 ? -5.59 10.922 -8.336 1 98.88 197 ALA A O 1
ATOM 1633 N N . MET A 1 198 ? -5.953 9.555 -10.078 1 98.81 198 MET A N 1
ATOM 1634 C CA . MET A 1 198 ? -5.375 10.469 -11.055 1 98.81 198 MET A CA 1
ATOM 1635 C C . MET A 1 198 ? -6.184 11.758 -11.133 1 98.81 198 MET A C 1
ATOM 1637 O O . MET A 1 198 ? -5.617 12.852 -11.25 1 98.81 198 MET A O 1
ATOM 1641 N N . TYR A 1 199 ? -7.492 11.602 -11.109 1 98.88 199 TYR A N 1
ATOM 1642 C CA . TYR A 1 199 ? -8.391 12.758 -11.133 1 98.88 199 TYR A CA 1
ATOM 1643 C C . TYR A 1 199 ? -8.07 13.719 -10 1 98.88 199 TYR A C 1
ATOM 1645 O O . TYR A 1 199 ? -7.855 14.914 -10.234 1 98.88 199 TYR A O 1
ATOM 1653 N N . ALA A 1 200 ? -7.98 13.164 -8.773 1 98.94 200 ALA A N 1
ATOM 1654 C CA . ALA A 1 200 ? -7.727 13.992 -7.59 1 98.94 200 ALA A CA 1
ATOM 1655 C C . ALA A 1 200 ? -6.336 14.609 -7.645 1 98.94 200 ALA A C 1
ATOM 1657 O O . ALA A 1 200 ? -6.172 15.805 -7.391 1 98.94 200 ALA A O 1
ATOM 1658 N N . LEU A 1 201 ? -5.352 13.844 -7.988 1 98.94 201 LEU A N 1
ATOM 1659 C CA . LEU A 1 201 ? -3.975 14.32 -8.023 1 98.94 201 LEU A CA 1
ATOM 1660 C C . LEU A 1 201 ? -3.799 15.383 -9.109 1 98.94 201 LEU A C 1
ATOM 1662 O O . LEU A 1 201 ? -3.129 16.391 -8.883 1 98.94 201 LEU A O 1
ATOM 1666 N N . ASP A 1 202 ? -4.328 15.117 -10.289 1 98.88 202 ASP A N 1
ATOM 1667 C CA . ASP A 1 202 ? -4.246 16.062 -11.391 1 98.88 202 ASP A CA 1
ATOM 1668 C C . ASP A 1 202 ? -4.883 17.406 -11.008 1 98.88 202 ASP A C 1
ATOM 1670 O O . ASP A 1 202 ? -4.301 18.469 -11.25 1 98.88 202 ASP A O 1
ATOM 1674 N N . PHE A 1 203 ? -6.062 17.344 -10.414 1 98.88 203 PHE A N 1
ATOM 1675 C CA . PHE A 1 203 ? -6.789 18.516 -9.953 1 98.88 203 PHE A CA 1
ATOM 1676 C C . PHE A 1 203 ? -5.953 19.328 -8.969 1 98.88 203 PHE A C 1
ATOM 1678 O O . PHE A 1 203 ? -5.785 20.531 -9.125 1 98.88 203 PHE A O 1
ATOM 1685 N N . LEU A 1 204 ? -5.391 18.656 -7.945 1 98.94 204 LEU A N 1
ATOM 1686 C CA . LEU A 1 204 ? -4.664 19.328 -6.871 1 98.94 204 LEU A CA 1
ATOM 1687 C C . LEU A 1 204 ? -3.33 19.859 -7.371 1 98.94 204 LEU A C 1
ATOM 1689 O O . LEU A 1 204 ? -2.904 20.953 -6.965 1 98.94 204 LEU A O 1
ATOM 1693 N N . LYS A 1 205 ? -2.713 19.094 -8.227 1 98.81 205 LYS A N 1
ATOM 1694 C CA . LYS A 1 205 ? -1.458 19.578 -8.797 1 98.81 205 LYS A CA 1
ATOM 1695 C C . LYS A 1 205 ? -1.668 20.875 -9.562 1 98.81 205 LYS A C 1
ATOM 1697 O O . LYS A 1 205 ? -0.856 21.797 -9.461 1 98.81 205 LYS A O 1
ATOM 1702 N N . LYS A 1 206 ? -2.682 21 -10.305 1 98.56 206 LYS A N 1
ATOM 1703 C CA . LYS A 1 206 ? -3 22.188 -11.07 1 98.56 206 LYS A CA 1
ATOM 1704 C C . LYS A 1 206 ? -3.297 23.375 -10.148 1 98.56 206 LYS A C 1
ATOM 1706 O O . LYS A 1 206 ? -3.182 24.531 -10.555 1 98.56 206 LYS A O 1
ATOM 1711 N N . LYS A 1 207 ? -3.619 23.062 -8.898 1 98.5 207 LYS A N 1
ATOM 1712 C CA . LYS A 1 207 ? -3.896 24.109 -7.914 1 98.5 207 LYS A CA 1
ATOM 1713 C C . LYS A 1 207 ? -2.65 24.438 -7.098 1 98.5 207 LYS A C 1
ATOM 1715 O O . LYS A 1 207 ? -2.732 25.141 -6.086 1 98.5 207 LYS A O 1
ATOM 1720 N N . GLY A 1 208 ? -1.568 23.859 -7.457 1 98.25 208 GLY A N 1
ATOM 1721 C CA . GLY A 1 208 ? -0.309 24.281 -6.859 1 98.25 208 GLY A CA 1
ATOM 1722 C C . GLY A 1 208 ? 0.221 23.297 -5.836 1 98.25 208 GLY A C 1
ATOM 1723 O O . GLY A 1 208 ? 1.276 23.516 -5.238 1 98.25 208 GLY A O 1
ATOM 1724 N N . PHE A 1 209 ? -0.404 22.172 -5.648 1 98.88 209 PHE A N 1
ATOM 1725 C CA . PHE A 1 209 ? 0.066 21.172 -4.691 1 98.88 209 PHE A CA 1
ATOM 1726 C C . PHE A 1 209 ? 1.253 20.406 -5.258 1 98.88 209 PHE A C 1
ATOM 1728 O O . PHE A 1 209 ? 1.29 20.094 -6.449 1 98.88 209 PHE A O 1
ATOM 1735 N N . THR A 1 210 ? 2.229 20.125 -4.438 1 98.62 210 THR A N 1
ATOM 1736 C CA . THR A 1 210 ? 3.213 19.094 -4.734 1 98.62 210 THR A CA 1
ATOM 1737 C C . THR A 1 210 ? 2.629 17.703 -4.492 1 98.62 210 THR A C 1
ATOM 1739 O O . THR A 1 210 ? 2.205 17.391 -3.379 1 98.62 210 THR A O 1
ATOM 1742 N N . ILE A 1 211 ? 2.584 16.906 -5.523 1 98.75 211 ILE A N 1
ATOM 1743 C CA . ILE A 1 211 ? 2.047 15.562 -5.312 1 98.75 211 ILE A CA 1
ATOM 1744 C C . ILE A 1 211 ? 3.166 14.617 -4.875 1 98.75 211 ILE A C 1
ATOM 1746 O O . ILE A 1 211 ? 4.316 14.781 -5.285 1 98.75 211 ILE A O 1
ATOM 1750 N N . LEU A 1 212 ? 2.844 13.633 -4.004 1 98.88 212 LEU A N 1
ATOM 1751 C CA . LEU A 1 212 ? 3.881 12.719 -3.527 1 98.88 212 LEU A CA 1
ATOM 1752 C C . LEU A 1 212 ? 3.277 11.398 -3.07 1 98.88 212 LEU A C 1
ATOM 1754 O O . LEU A 1 212 ? 2.072 11.312 -2.818 1 98.88 212 LEU A O 1
ATOM 1758 N N . SER A 1 213 ? 4.012 10.328 -3.104 1 98.88 213 SER A N 1
ATOM 1759 C CA . SER A 1 213 ? 3.781 9.062 -2.41 1 98.88 213 SER A CA 1
ATOM 1760 C C . SER A 1 213 ? 4.711 8.914 -1.21 1 98.88 213 SER A C 1
ATOM 1762 O O . SER A 1 213 ? 5.93 8.859 -1.366 1 98.88 213 SER A O 1
ATOM 1764 N N . PRO A 1 214 ? 4.188 8.875 -0.024 1 98.88 214 PRO A N 1
ATOM 1765 C CA . PRO A 1 214 ? 5.016 8.875 1.186 1 98.88 214 PRO A CA 1
ATOM 1766 C C . PRO A 1 214 ? 5.398 7.469 1.637 1 98.88 214 PRO A C 1
ATOM 1768 O O . PRO A 1 214 ? 5.031 6.484 0.99 1 98.88 214 PRO A O 1
ATOM 1771 N N . PRO A 1 215 ? 6.25 7.371 2.699 1 98.81 215 PRO A N 1
ATOM 1772 C CA . PRO A 1 215 ? 6.41 6.07 3.355 1 98.81 215 PRO A CA 1
ATOM 1773 C C . PRO A 1 215 ? 5.086 5.5 3.859 1 98.81 215 PRO A C 1
ATOM 1775 O O . PRO A 1 215 ? 4.25 6.238 4.383 1 98.81 215 PRO A O 1
ATOM 1778 N N . TYR A 1 216 ? 4.926 4.207 3.643 1 98.88 216 TYR A N 1
ATOM 1779 C CA . TYR A 1 216 ? 3.678 3.578 4.055 1 98.88 216 TYR A CA 1
ATOM 1780 C C . TYR A 1 216 ? 3.762 3.088 5.496 1 98.88 216 TYR A C 1
ATOM 1782 O O . TYR A 1 216 ? 2.83 2.459 6 1 98.88 216 TYR A O 1
ATOM 1790 N N . MET A 1 217 ? 4.895 3.324 6.148 1 98.69 217 MET A N 1
ATOM 1791 C CA . MET A 1 217 ? 5.125 3.088 7.57 1 98.69 217 MET A CA 1
ATOM 1792 C C . MET A 1 217 ? 5.828 4.277 8.211 1 98.69 217 MET A C 1
ATOM 1794 O O . MET A 1 217 ? 6.543 5.023 7.539 1 98.69 217 MET A O 1
ATOM 1798 N N . MET A 1 218 ? 5.598 4.398 9.469 1 98.12 218 MET A N 1
ATOM 1799 C CA . MET A 1 218 ? 6.219 5.48 10.227 1 98.12 218 MET A CA 1
ATOM 1800 C C . MET A 1 218 ? 6.727 4.984 11.57 1 98.12 218 MET A C 1
ATOM 1802 O O . MET A 1 218 ? 6.164 4.047 12.141 1 98.12 218 MET A O 1
ATOM 1806 N N . ASN A 1 219 ? 7.746 5.684 12.062 1 98.38 219 ASN A N 1
ATOM 1807 C CA . ASN A 1 219 ? 8.219 5.363 13.406 1 98.38 219 ASN A CA 1
ATOM 1808 C C . ASN A 1 219 ? 7.355 6.016 14.477 1 98.38 219 ASN A C 1
ATOM 1810 O O . ASN A 1 219 ? 6.562 6.914 14.18 1 98.38 219 ASN A O 1
ATOM 1814 N N . SER A 1 220 ? 7.504 5.539 15.703 1 97.38 220 SER A N 1
ATOM 1815 C CA . SER A 1 220 ? 6.637 5.953 16.797 1 97.38 220 SER A CA 1
ATOM 1816 C C . SER A 1 220 ? 6.836 7.426 17.141 1 97.38 220 SER A C 1
ATOM 1818 O O . SER A 1 220 ? 5.879 8.125 17.484 1 97.38 220 SER A O 1
ATOM 1820 N N . ARG A 1 221 ? 8.016 7.91 17.078 1 96.38 221 ARG A N 1
ATOM 1821 C CA . ARG A 1 221 ? 8.305 9.305 17.422 1 96.38 221 ARG A CA 1
ATOM 1822 C C . ARG A 1 221 ? 7.539 10.258 16.516 1 96.38 221 ARG A C 1
ATOM 1824 O O . ARG A 1 221 ? 6.895 11.195 17 1 96.38 221 ARG A O 1
ATOM 1831 N N . ALA A 1 222 ? 7.59 10 15.258 1 97.62 222 ALA A N 1
ATOM 1832 C CA . ALA A 1 222 ? 6.867 10.836 14.305 1 97.62 222 ALA A CA 1
ATOM 1833 C C . ALA A 1 222 ? 5.359 10.664 14.453 1 97.62 222 ALA A C 1
ATOM 1835 O O . ALA A 1 222 ? 4.609 11.641 14.453 1 97.62 222 ALA A O 1
ATOM 1836 N N . TYR A 1 223 ? 4.973 9.43 14.633 1 97.44 223 TYR A N 1
ATOM 1837 C CA . TYR A 1 223 ? 3.545 9.133 14.68 1 97.44 223 TYR A CA 1
ATOM 1838 C C . TYR A 1 223 ? 2.895 9.758 15.906 1 97.44 223 TYR A C 1
ATOM 1840 O O . TYR A 1 223 ? 1.748 10.203 15.852 1 97.44 223 TYR A O 1
ATOM 1848 N N . SER A 1 224 ? 3.568 9.789 17.016 1 95.56 224 SER A N 1
ATOM 1849 C CA . SER A 1 224 ? 3.027 10.32 18.266 1 95.56 224 SER A CA 1
ATOM 1850 C C . SER A 1 224 ? 2.775 11.82 18.172 1 95.56 224 SER A C 1
ATOM 1852 O O . SER A 1 224 ? 1.943 12.359 18.906 1 95.56 224 SER A O 1
ATOM 1854 N N . GLY A 1 225 ? 3.49 12.422 17.25 1 96 225 GLY A N 1
ATOM 1855 C CA . GLY A 1 225 ? 3.303 13.852 17.078 1 96 225 GLY A CA 1
ATOM 1856 C C . GLY A 1 225 ? 2.107 14.195 16.219 1 96 225 GLY A C 1
ATOM 1857 O O . GLY A 1 225 ? 1.593 15.32 16.281 1 96 225 GLY A O 1
ATOM 1858 N N . VAL A 1 226 ? 1.654 13.219 15.508 1 96.25 226 VAL A N 1
ATOM 1859 C CA . VAL A 1 226 ? 0.685 13.531 14.461 1 96.25 226 VAL A CA 1
ATOM 1860 C C . VAL A 1 226 ? -0.719 13.148 14.93 1 96.25 226 VAL A C 1
ATOM 1862 O O . VAL A 1 226 ? -1.711 13.703 14.453 1 96.25 226 VAL A O 1
ATOM 1865 N N . THR A 1 227 ? -0.807 12.141 15.805 1 93.81 227 THR A N 1
ATOM 1866 C CA . THR A 1 227 ? -2.127 11.641 16.172 1 93.81 227 THR A CA 1
ATOM 1867 C C . THR A 1 227 ? -2.215 11.406 17.672 1 93.81 227 THR A C 1
ATOM 1869 O O . THR A 1 227 ? -1.231 11.586 18.391 1 93.81 227 THR A O 1
ATOM 1872 N N . ALA A 1 228 ? -3.434 11.047 18.078 1 89.81 228 ALA A N 1
ATOM 1873 C CA . ALA A 1 228 ? -3.713 10.797 19.484 1 89.81 228 ALA A CA 1
ATOM 1874 C C . ALA A 1 228 ? -3.203 9.422 19.906 1 89.81 228 ALA A C 1
ATOM 1876 O O . ALA A 1 228 ? -3.117 8.5 19.094 1 89.81 228 ALA A O 1
ATOM 1877 N N . PHE A 1 229 ? -2.947 9.289 21.188 1 84.69 229 PHE A N 1
ATOM 1878 C CA . PHE A 1 229 ? -2.475 8.031 21.766 1 84.69 229 PHE A CA 1
ATOM 1879 C C . PHE A 1 229 ? -3.494 6.922 21.547 1 84.69 229 PHE A C 1
ATOM 1881 O O . PHE A 1 229 ? -3.125 5.773 21.281 1 84.69 229 PHE A O 1
ATOM 1888 N N . SER A 1 230 ? -4.699 7.23 21.672 1 85.62 230 SER A N 1
ATOM 1889 C CA . SER A 1 230 ? -5.758 6.238 21.531 1 85.62 230 SER A CA 1
ATOM 1890 C C . SER A 1 230 ? -5.754 5.613 20.141 1 85.62 230 SER A C 1
ATOM 1892 O O . SER A 1 230 ? -6.188 4.473 19.969 1 85.62 230 SER A O 1
ATOM 1894 N N . ASP A 1 231 ? -5.309 6.336 19.203 1 87.56 231 ASP A N 1
ATOM 1895 C CA . ASP A 1 231 ? -5.281 5.836 17.828 1 87.56 231 ASP A CA 1
ATOM 1896 C C . ASP A 1 231 ? -4.293 4.676 17.688 1 87.56 231 ASP A C 1
ATOM 1898 O O . ASP A 1 231 ? -4.48 3.793 16.859 1 87.56 231 ASP A O 1
ATOM 1902 N N . PHE A 1 232 ? -3.287 4.617 18.453 1 88 232 PHE A N 1
ATOM 1903 C CA . PHE A 1 232 ? -2.271 3.574 18.375 1 88 232 PHE A CA 1
ATOM 1904 C C . PHE A 1 232 ? -2.871 2.209 18.688 1 88 232 PHE A C 1
ATOM 1906 O O . PHE A 1 232 ? -2.508 1.208 18.062 1 88 232 PHE A O 1
ATOM 1913 N N . GLU A 1 233 ? -3.785 2.27 19.516 1 86.31 233 GLU A N 1
ATOM 1914 C CA . GLU A 1 233 ? -4.387 1.005 19.922 1 86.31 233 GLU A CA 1
ATOM 1915 C C . GLU A 1 233 ? -5.598 0.66 19.062 1 86.31 233 GLU A C 1
ATOM 1917 O O . GLU A 1 233 ? -5.785 -0.498 18.688 1 86.31 233 GLU A O 1
ATOM 1922 N N . GLU A 1 234 ? -6.301 1.617 18.641 1 88.56 234 GLU A N 1
ATOM 1923 C CA . GLU A 1 234 ? -7.625 1.37 18.078 1 88.56 234 GLU A CA 1
ATOM 1924 C C . GLU A 1 234 ? -7.582 1.385 16.547 1 88.56 234 GLU A C 1
ATOM 1926 O O . GLU A 1 234 ? -8.398 0.738 15.891 1 88.56 234 GLU A O 1
ATOM 1931 N N . VAL A 1 235 ? -6.684 2.051 16.047 1 92.12 235 VAL A N 1
ATOM 1932 C CA . VAL A 1 235 ? -6.793 2.342 14.617 1 92.12 235 VAL A CA 1
ATOM 1933 C C . VAL A 1 235 ? -5.57 1.798 13.883 1 92.12 235 VAL A C 1
ATOM 1935 O O . VAL A 1 235 ? -5.688 1.252 12.789 1 92.12 235 VAL A O 1
ATOM 1938 N N . LEU A 1 236 ? -4.457 1.775 14.5 1 96.69 236 LEU A N 1
ATOM 1939 C CA . LEU A 1 236 ? -3.213 1.58 13.766 1 96.69 236 LEU A CA 1
ATOM 1940 C C . LEU A 1 236 ? -2.75 0.13 13.852 1 96.69 236 LEU A C 1
ATOM 1942 O O . LEU A 1 236 ? -3.018 -0.552 14.844 1 96.69 236 LEU A O 1
ATOM 1946 N N . TYR A 1 237 ? -2.037 -0.307 12.789 1 98.12 237 TYR A N 1
ATOM 1947 C CA . TYR A 1 237 ? -1.313 -1.574 12.781 1 98.12 237 TYR A CA 1
ATOM 1948 C C . TYR A 1 237 ? 0.155 -1.367 13.125 1 98.12 237 TYR A C 1
ATOM 1950 O O . TYR A 1 237 ? 0.848 -0.578 12.484 1 98.12 237 TYR A O 1
ATOM 1958 N N . LYS A 1 238 ? 0.654 -2.012 14.109 1 98.12 238 LYS A N 1
ATOM 1959 C CA . LYS A 1 238 ? 2.072 -1.992 14.453 1 98.12 238 LYS A CA 1
ATOM 1960 C C . LYS A 1 238 ? 2.797 -3.201 13.867 1 98.12 238 LYS A C 1
ATOM 1962 O O . LYS A 1 238 ? 2.26 -4.312 13.859 1 98.12 238 LYS A O 1
ATOM 1967 N N . ILE A 1 239 ? 4.008 -3.027 13.344 1 98.31 239 ILE A N 1
ATOM 1968 C CA . ILE A 1 239 ? 4.836 -4.121 12.852 1 98.31 239 ILE A CA 1
ATOM 1969 C C . ILE A 1 239 ? 5.52 -4.824 14.023 1 98.31 239 ILE A C 1
ATOM 1971 O O . ILE A 1 239 ? 6.086 -4.172 14.898 1 98.31 239 ILE A O 1
ATOM 1975 N N . GLU A 1 240 ? 5.473 -6.137 14.016 1 97.44 240 GLU A N 1
ATOM 1976 C CA . GLU A 1 240 ? 6.055 -6.926 15.094 1 97.44 240 GLU A CA 1
ATOM 1977 C C . GLU A 1 240 ? 7.57 -6.746 15.156 1 97.44 240 GLU A C 1
ATOM 1979 O O . GLU A 1 240 ? 8.25 -6.805 14.125 1 97.44 240 GLU A O 1
ATOM 1984 N N . ASP A 1 241 ? 8.133 -6.418 16.297 1 95.12 241 ASP A N 1
ATOM 1985 C CA . ASP A 1 241 ? 9.555 -6.355 16.641 1 95.12 241 ASP A CA 1
ATOM 1986 C C . ASP A 1 241 ? 10.234 -5.191 15.922 1 95.12 241 ASP A C 1
ATOM 1988 O O . ASP A 1 241 ? 11.453 -5.199 15.719 1 95.12 241 ASP A O 1
ATOM 1992 N N . GLU A 1 242 ? 9.477 -4.234 15.398 1 95.62 242 GLU A N 1
ATOM 1993 C CA . GLU A 1 242 ? 10 -3.027 14.758 1 95.62 242 GLU A CA 1
ATOM 1994 C C . GLU A 1 242 ? 9.289 -1.779 15.281 1 95.62 242 GLU A C 1
ATOM 1996 O O . GLU A 1 242 ? 8.141 -1.847 15.711 1 95.62 242 GLU A O 1
ATOM 2001 N N . ASP A 1 243 ? 9.984 -0.69 15.344 1 97.5 243 ASP A N 1
ATOM 2002 C CA . ASP A 1 243 ? 9.352 0.584 15.656 1 97.5 243 ASP A CA 1
ATOM 2003 C C . ASP A 1 243 ? 8.727 1.208 14.406 1 97.5 243 ASP A C 1
ATOM 2005 O O . ASP A 1 243 ? 9.094 2.316 14.008 1 97.5 243 ASP A O 1
ATOM 2009 N N . LEU A 1 244 ? 7.801 0.505 13.797 1 98.31 244 LEU A N 1
ATOM 2010 C CA . LEU A 1 244 ? 7.113 0.933 12.586 1 98.31 244 LEU A CA 1
ATOM 2011 C C . LEU A 1 244 ? 5.617 0.67 12.688 1 98.31 244 LEU A C 1
ATOM 2013 O O . LEU A 1 244 ? 5.195 -0.374 13.188 1 98.31 244 LEU A O 1
ATOM 2017 N N . TYR A 1 245 ? 4.855 1.597 12.281 1 98.56 245 TYR A N 1
ATOM 2018 C CA . TYR A 1 245 ? 3.402 1.521 12.188 1 98.56 245 TYR A CA 1
ATOM 2019 C C . TYR A 1 245 ? 2.934 1.787 10.758 1 98.56 245 TYR A C 1
ATOM 2021 O O . TYR A 1 245 ? 3.457 2.676 10.086 1 98.56 245 TYR A O 1
ATOM 2029 N N . LEU A 1 246 ? 1.992 0.966 10.273 1 98.75 246 LEU A N 1
ATOM 2030 C CA . LEU A 1 246 ? 1.373 1.262 8.984 1 98.75 246 LEU A CA 1
ATOM 2031 C C . LEU A 1 246 ? 0.567 2.555 9.055 1 98.75 246 LEU A C 1
ATOM 2033 O O . LEU A 1 246 ? -0.066 2.844 10.07 1 98.75 246 LEU A O 1
ATOM 2037 N N . ILE A 1 247 ? 0.56 3.295 7.98 1 98.69 247 ILE A N 1
ATOM 2038 C CA . ILE A 1 247 ? -0.085 4.602 8.016 1 98.69 247 ILE A CA 1
ATOM 2039 C C . ILE A 1 247 ? -1.585 4.445 7.777 1 98.69 247 ILE A C 1
ATOM 2041 O O . ILE A 1 247 ? -2.008 3.637 6.949 1 98.69 247 ILE A O 1
ATOM 2045 N N . ALA A 1 248 ? -2.385 5.188 8.469 1 98 248 ALA A N 1
ATOM 2046 C CA . ALA A 1 248 ? -3.834 5.199 8.297 1 98 248 ALA A CA 1
ATOM 2047 C C . ALA A 1 248 ? -4.25 6.191 7.211 1 98 248 ALA A C 1
ATOM 2049 O O . ALA A 1 248 ? -5.375 6.137 6.707 1 98 248 ALA A O 1
ATOM 2050 N N . THR A 1 249 ? -3.4 7.086 6.859 1 98.06 249 THR A N 1
ATOM 2051 C CA . THR A 1 249 ? -3.553 8.141 5.859 1 98.06 249 THR A CA 1
ATOM 2052 C C . THR A 1 249 ? -2.197 8.742 5.5 1 98.06 249 THR A C 1
ATOM 2054 O O . THR A 1 249 ? -1.278 8.75 6.32 1 98.06 249 THR A O 1
ATOM 2057 N N . SER A 1 250 ? -2.092 9.227 4.246 1 98.56 250 SER A N 1
ATOM 2058 C CA . SER A 1 250 ? -0.867 9.93 3.885 1 98.56 250 SER A CA 1
ATOM 2059 C C . SER A 1 250 ? -0.703 11.203 4.699 1 98.56 250 SER A C 1
ATOM 2061 O O . SER A 1 250 ? 0.39 11.773 4.758 1 98.56 250 SER A O 1
ATOM 2063 N N . GLU A 1 251 ? -1.708 11.727 5.367 1 98.56 251 GLU A N 1
ATOM 2064 C CA . GLU A 1 251 ? -1.607 12.859 6.285 1 98.56 251 GLU A CA 1
ATOM 2065 C C . GLU A 1 251 ? -0.466 12.664 7.277 1 98.56 251 GLU A C 1
ATOM 2067 O O . GLU A 1 251 ? 0.306 13.586 7.535 1 98.56 251 GLU A O 1
ATOM 2072 N N . HIS A 1 252 ? -0.368 11.461 7.781 1 98.62 252 HIS A N 1
ATOM 2073 C CA . HIS A 1 252 ? 0.533 11.203 8.898 1 98.62 252 HIS A CA 1
ATOM 2074 C C . HIS A 1 252 ? 1.99 11.367 8.484 1 98.62 252 HIS A C 1
ATOM 2076 O O . HIS A 1 252 ? 2.713 12.195 9.047 1 98.62 252 HIS A O 1
ATOM 2082 N N . PRO A 1 253 ? 2.396 10.656 7.461 1 98.88 253 PRO A N 1
ATOM 2083 C CA . PRO A 1 253 ? 3.789 10.875 7.066 1 98.88 253 PRO A CA 1
ATOM 2084 C C . PRO A 1 253 ? 4.035 12.273 6.512 1 98.88 253 PRO A C 1
ATOM 2086 O O . PRO A 1 253 ? 5.133 12.82 6.66 1 98.88 253 PRO A O 1
ATOM 2089 N N . ILE A 1 254 ? 3.096 12.922 5.887 1 98.94 254 ILE A N 1
ATOM 2090 C CA . ILE A 1 254 ? 3.289 14.273 5.383 1 98.94 254 ILE A CA 1
ATOM 2091 C C . ILE A 1 254 ? 3.396 15.25 6.551 1 98.94 254 ILE A C 1
ATOM 2093 O O . ILE A 1 254 ? 4.23 16.156 6.539 1 98.94 254 ILE A O 1
ATOM 2097 N N . ALA A 1 255 ? 2.555 15.047 7.57 1 98.75 255 ALA A N 1
ATOM 2098 C CA . ALA A 1 255 ? 2.625 15.891 8.758 1 98.75 255 ALA A CA 1
ATOM 2099 C C . ALA A 1 255 ? 4.012 15.828 9.391 1 98.75 255 ALA A C 1
ATOM 2101 O O . ALA A 1 255 ? 4.52 16.828 9.891 1 98.75 255 ALA A O 1
ATOM 2102 N N . GLY A 1 256 ? 4.598 14.664 9.391 1 98.62 256 GLY A N 1
ATOM 2103 C CA . GLY A 1 256 ? 5.906 14.477 9.992 1 98.62 256 GLY A CA 1
ATOM 2104 C C . GLY A 1 256 ? 7.051 14.859 9.07 1 98.62 256 GLY A C 1
ATOM 2105 O O . GLY A 1 256 ? 8.211 14.867 9.484 1 98.62 256 GLY A O 1
ATOM 2106 N N . MET A 1 257 ? 6.789 15.211 7.844 1 98.75 257 MET A N 1
ATOM 2107 C CA . MET A 1 257 ? 7.793 15.398 6.801 1 98.75 257 MET A CA 1
ATOM 2108 C C . MET A 1 257 ? 8.805 16.469 7.203 1 98.75 257 MET A C 1
ATOM 2110 O O . MET A 1 257 ? 10.008 16.312 6.961 1 98.75 257 MET A O 1
ATOM 2114 N N . HIS A 1 258 ? 8.359 17.562 7.855 1 98.69 258 HIS A N 1
ATOM 2115 C CA . HIS A 1 258 ? 9.227 18.672 8.195 1 98.69 258 HIS A CA 1
ATOM 2116 C C . HIS A 1 258 ? 9.492 18.734 9.695 1 98.69 258 HIS A C 1
ATOM 2118 O O . HIS A 1 258 ? 9.75 19.812 10.25 1 98.69 258 HIS A O 1
ATOM 2124 N N . MET A 1 259 ? 9.383 17.625 10.383 1 98.44 259 MET A N 1
ATOM 2125 C CA . MET A 1 259 ? 9.656 17.547 11.812 1 98.44 259 MET A CA 1
ATOM 2126 C C . MET A 1 259 ? 11.039 18.094 12.133 1 98.44 259 MET A C 1
ATOM 2128 O O . MET A 1 259 ? 12 17.828 11.406 1 98.44 259 MET A O 1
ATOM 2132 N N . ASN A 1 260 ? 11.133 18.953 13.141 1 97.81 260 ASN A N 1
ATOM 2133 C CA . ASN A 1 260 ? 12.359 19.562 13.648 1 97.81 260 ASN A CA 1
ATOM 2134 C C . ASN A 1 260 ? 12.945 20.562 12.656 1 97.81 260 ASN A C 1
ATOM 2136 O O . ASN A 1 260 ? 14.156 20.797 12.648 1 97.81 260 ASN A O 1
ATOM 2140 N N . GLU A 1 261 ? 12.141 21.094 11.828 1 98.25 261 GLU A N 1
ATOM 2141 C CA . GLU A 1 261 ? 12.602 22.125 10.898 1 98.25 261 GLU A CA 1
ATOM 2142 C C . GLU A 1 261 ? 11.992 23.484 11.234 1 98.25 261 GLU A C 1
ATOM 2144 O O . GLU A 1 261 ? 10.914 23.562 11.828 1 98.25 261 GLU A O 1
ATOM 2149 N N . THR A 1 262 ? 12.688 24.531 10.984 1 98.44 262 THR A N 1
ATOM 2150 C CA . THR A 1 262 ? 12.172 25.891 10.977 1 98.44 262 THR A CA 1
ATOM 2151 C C . THR A 1 262 ? 12.047 26.422 9.547 1 98.44 262 THR A C 1
ATOM 2153 O O . THR A 1 262 ? 13.055 26.625 8.859 1 98.44 262 THR A O 1
ATOM 2156 N N . LEU A 1 263 ? 10.875 26.625 9.133 1 98.56 263 LEU A N 1
ATOM 2157 C CA . LEU A 1 263 ? 10.586 27.031 7.762 1 98.56 263 LEU A CA 1
ATOM 2158 C C . LEU A 1 263 ? 10.578 28.547 7.625 1 98.56 263 LEU A C 1
ATOM 2160 O O . LEU A 1 263 ? 10.188 29.25 8.555 1 98.56 263 LEU A O 1
ATOM 2164 N N . GLY A 1 264 ? 11 29 6.477 1 98.06 264 GLY A N 1
ATOM 2165 C CA . GLY A 1 264 ? 10.906 30.438 6.199 1 98.06 264 GLY A CA 1
ATOM 2166 C C . GLY A 1 264 ? 9.508 30.859 5.785 1 98.06 264 GLY A C 1
ATOM 2167 O O . GLY A 1 264 ? 8.797 30.125 5.105 1 98.06 264 GLY A O 1
ATOM 2168 N N . GLU A 1 265 ? 9.172 32.062 6.176 1 97.81 265 GLU A N 1
ATOM 2169 C CA . GLU A 1 265 ? 7.871 32.625 5.793 1 97.81 265 GLU A CA 1
ATOM 2170 C C . GLU A 1 265 ? 7.707 32.656 4.277 1 97.81 265 GLU A C 1
ATOM 2172 O O . GLU A 1 265 ? 6.598 32.5 3.764 1 97.81 265 GLU A O 1
ATOM 2177 N N . ASP A 1 266 ? 8.781 32.781 3.545 1 96.06 266 ASP A N 1
ATOM 2178 C CA . ASP A 1 266 ? 8.766 32.875 2.088 1 96.06 266 ASP A CA 1
ATOM 2179 C C . ASP A 1 266 ? 8.539 31.484 1.471 1 96.06 266 ASP A C 1
ATOM 2181 O O . ASP A 1 266 ? 8.188 31.375 0.292 1 96.06 266 ASP A O 1
ATOM 2185 N N . GLU A 1 267 ? 8.633 30.453 2.23 1 97 267 GLU A N 1
ATOM 2186 C CA . GLU A 1 267 ? 8.406 29.078 1.773 1 97 267 GLU A CA 1
ATOM 2187 C C . GLU A 1 267 ? 6.949 28.672 1.959 1 97 267 GLU A C 1
ATOM 2189 O O . GLU A 1 267 ? 6.492 27.703 1.365 1 97 267 GLU A O 1
ATOM 2194 N N . LEU A 1 268 ? 6.258 29.469 2.781 1 98.25 268 LEU A N 1
ATOM 2195 C CA . LEU A 1 268 ? 4.902 29.094 3.176 1 98.25 268 LEU A CA 1
ATOM 2196 C C . LEU A 1 268 ? 3.871 29.828 2.328 1 98.25 268 LEU A C 1
ATOM 2198 O O . LEU A 1 268 ? 4.102 30.969 1.909 1 98.25 268 LEU A O 1
ATOM 2202 N N . PRO A 1 269 ? 2.811 29.203 2.037 1 98.62 269 PRO A N 1
ATOM 2203 C CA . PRO A 1 269 ? 2.377 27.891 2.494 1 98.62 269 PRO A CA 1
ATOM 2204 C C . PRO A 1 269 ? 2.998 26.75 1.688 1 98.62 269 PRO A C 1
ATOM 2206 O O . PRO A 1 269 ? 3.381 26.938 0.531 1 98.62 269 PRO A O 1
ATOM 2209 N N . LEU A 1 270 ? 3.199 25.625 2.332 1 98.81 270 LEU A N 1
ATOM 2210 C CA . LEU A 1 270 ? 3.537 24.391 1.644 1 98.81 270 LEU A CA 1
ATOM 2211 C C . LEU A 1 270 ? 2.293 23.531 1.417 1 98.81 270 LEU A C 1
ATOM 2213 O O . LEU A 1 270 ? 1.576 23.203 2.367 1 98.81 270 LEU A O 1
ATOM 2217 N N . LEU A 1 271 ? 1.992 23.203 0.188 1 98.88 271 LEU A N 1
ATOM 2218 C CA . LEU A 1 271 ? 0.825 22.422 -0.207 1 98.88 271 LEU A CA 1
ATOM 2219 C C . LEU A 1 271 ? 1.24 21.047 -0.713 1 98.88 271 LEU A C 1
ATOM 2221 O O . LEU A 1 271 ? 1.987 20.938 -1.688 1 98.88 271 LEU A O 1
ATOM 2225 N N . TYR A 1 272 ? 0.745 20 -0.112 1 98.94 272 TYR A N 1
ATOM 2226 C CA . TYR A 1 272 ? 1.06 18.625 -0.526 1 98.94 272 TYR A CA 1
ATOM 2227 C C . TYR A 1 272 ? -0.212 17.844 -0.817 1 98.94 272 TYR A C 1
ATOM 2229 O O . TYR A 1 272 ? -1.234 18.031 -0.155 1 98.94 272 TYR A O 1
ATOM 2237 N N . ALA A 1 273 ? -0.181 17.031 -1.82 1 98.94 273 ALA A N 1
ATOM 2238 C CA . ALA A 1 273 ? -1.183 16.016 -2.117 1 98.94 273 ALA A CA 1
ATOM 2239 C C . ALA A 1 273 ? -0.566 14.625 -2.1 1 98.94 273 ALA A C 1
ATOM 2241 O O . ALA A 1 273 ? 0.255 14.289 -2.957 1 98.94 273 ALA A O 1
ATOM 2242 N N . GLY A 1 274 ? -0.93 13.828 -1.114 1 98.94 274 GLY A N 1
ATOM 2243 C CA . GLY A 1 274 ? -0.338 12.508 -0.951 1 98.94 274 GLY A CA 1
ATOM 2244 C C . GLY A 1 274 ? -1.245 11.391 -1.417 1 98.94 274 GLY A C 1
ATOM 2245 O O . GLY A 1 274 ? -2.441 11.383 -1.12 1 98.94 274 GLY A O 1
ATOM 2246 N N . VAL A 1 275 ? -0.718 10.469 -2.223 1 98.88 275 VAL A N 1
ATOM 2247 C CA . VAL A 1 275 ? -1.425 9.25 -2.607 1 98.88 275 VAL A CA 1
ATOM 2248 C C . VAL A 1 275 ? -0.792 8.047 -1.916 1 98.88 275 VAL A C 1
ATOM 2250 O O . VAL A 1 275 ? 0.432 7.891 -1.917 1 98.88 275 VAL A O 1
ATOM 2253 N N . SER A 1 276 ? -1.614 7.246 -1.261 1 98.81 276 SER A N 1
ATOM 2254 C CA . SER A 1 276 ? -1.075 6.074 -0.58 1 98.81 276 SER A CA 1
ATOM 2255 C C . SER A 1 276 ? -2.162 5.039 -0.318 1 98.81 276 SER A C 1
ATOM 2257 O O . SER A 1 276 ? -3.352 5.363 -0.315 1 98.81 276 SER A O 1
ATOM 2259 N N . PRO A 1 277 ? -1.752 3.764 -0.214 1 98.75 277 PRO A N 1
ATOM 2260 C CA . PRO A 1 277 ? -2.625 2.877 0.559 1 98.75 277 PRO A CA 1
ATOM 2261 C C . PRO A 1 277 ? -2.744 3.295 2.023 1 98.75 277 PRO A C 1
ATOM 2263 O O . PRO A 1 277 ? -1.806 3.867 2.582 1 98.75 277 PRO A O 1
ATOM 2266 N N . CYS A 1 278 ? -3.844 3.084 2.557 1 98.69 278 CYS A N 1
ATOM 2267 C CA . CYS A 1 278 ? -4.129 3.342 3.963 1 98.69 278 CYS A CA 1
ATOM 2268 C C . CYS A 1 278 ? -4.574 2.066 4.672 1 98.69 278 CYS A C 1
ATOM 2270 O O . CYS A 1 278 ? -5.266 1.235 4.086 1 98.69 278 CYS A O 1
ATOM 2272 N N . PHE A 1 279 ? -4.18 1.952 5.918 1 98.56 279 PHE A N 1
ATOM 2273 C CA . PHE A 1 279 ? -4.461 0.756 6.703 1 98.56 279 PHE A CA 1
ATOM 2274 C C . PHE A 1 279 ? -5.137 1.117 8.023 1 98.56 279 PHE A C 1
ATOM 2276 O O . PHE A 1 279 ? -4.621 1.938 8.781 1 98.56 279 PHE A O 1
ATOM 2283 N N . ARG A 1 280 ? -6.238 0.49 8.289 1 97.19 280 ARG A N 1
ATOM 2284 C CA . ARG A 1 280 ? -6.961 0.739 9.531 1 97.19 280 ARG A CA 1
ATOM 2285 C C . ARG A 1 280 ? -7.488 -0.562 10.125 1 97.19 280 ARG A C 1
ATOM 2287 O O . ARG A 1 280 ? -8.07 -1.387 9.414 1 97.19 280 ARG A O 1
ATOM 2294 N N . LYS A 1 281 ? -7.336 -0.759 11.406 1 94.38 281 LYS A N 1
ATOM 2295 C CA . LYS A 1 281 ? -7.789 -1.954 12.109 1 94.38 281 LYS A CA 1
ATOM 2296 C C . LYS A 1 281 ? -9.312 -2.035 12.133 1 94.38 281 LYS A C 1
ATOM 2298 O O . LYS A 1 281 ? -9.883 -3.127 12.164 1 94.38 281 LYS A O 1
ATOM 2303 N N . GLU A 1 282 ? -9.961 -0.83 12.102 1 88.38 282 GLU A N 1
ATOM 2304 C CA . GLU A 1 282 ? -11.414 -0.726 12.258 1 88.38 282 GLU A CA 1
ATOM 2305 C C . GLU A 1 282 ? -11.891 -1.481 13.492 1 88.38 282 GLU A C 1
ATOM 2307 O O . GLU A 1 282 ? -12.875 -2.221 13.43 1 88.38 282 GLU A O 1
ATOM 2312 N N . ALA A 1 283 ? -11.172 -1.256 14.602 1 77 283 ALA A N 1
ATOM 2313 C CA . ALA A 1 283 ? -11.516 -1.956 15.836 1 77 283 ALA A CA 1
ATOM 2314 C C . ALA A 1 283 ? -12.906 -1.556 16.312 1 77 283 ALA A C 1
ATOM 2316 O O . ALA A 1 283 ? -13.258 -0.375 16.297 1 77 283 ALA A O 1
ATOM 2317 N N . GLY A 1 284 ? -13.859 -2.463 16.469 1 67.31 284 GLY A N 1
ATOM 2318 C CA . GLY A 1 284 ? -15.148 -2.141 17.047 1 67.31 284 GLY A CA 1
ATOM 2319 C C . GLY A 1 284 ? -16.281 -2.104 16.031 1 67.31 284 GLY A C 1
ATOM 2320 O O . GLY A 1 284 ? -17.438 -1.953 16.406 1 67.31 284 GLY A O 1
ATOM 2321 N N . ALA A 1 285 ? -15.797 -1.976 14.836 1 64.25 285 ALA A N 1
ATOM 2322 C CA . ALA A 1 285 ? -16.844 -1.871 13.828 1 64.25 285 ALA A CA 1
ATOM 2323 C C . ALA A 1 285 ? -17.516 -3.221 13.602 1 64.25 285 ALA A C 1
ATOM 2325 O O . ALA A 1 285 ? -16.859 -4.207 13.281 1 64.25 285 ALA A O 1
ATOM 2326 N N . HIS A 1 286 ? -18.609 -3.49 14.305 1 63.06 286 HIS A N 1
ATOM 2327 C CA . HIS A 1 286 ? -19.406 -4.688 14.078 1 63.06 286 HIS A CA 1
ATOM 2328 C C . HIS A 1 286 ? -20.719 -4.348 13.391 1 63.06 286 HIS A C 1
ATOM 2330 O O . HIS A 1 286 ? -21.156 -3.195 13.406 1 63.06 286 HIS A O 1
ATOM 2336 N N . GLY A 1 287 ? -21.203 -5.207 12.414 1 59.91 287 GLY A N 1
ATOM 2337 C CA . GLY A 1 287 ? -22.516 -5.02 11.828 1 59.91 287 GLY A CA 1
ATOM 2338 C C . GLY A 1 287 ? -22.5 -4.996 10.305 1 59.91 287 GLY A C 1
ATOM 2339 O O . GLY A 1 287 ? -21.578 -5.523 9.688 1 59.91 287 GLY A O 1
ATOM 2340 N N . LYS A 1 288 ? -23.547 -4.492 9.82 1 55.38 288 LYS A N 1
ATOM 2341 C CA . LYS A 1 288 ? -23.891 -4.523 8.398 1 55.38 288 LYS A CA 1
ATOM 2342 C C . LYS A 1 288 ? -22.859 -3.74 7.582 1 55.38 288 LYS A C 1
ATOM 2344 O O . LYS A 1 288 ? -22.641 -4.039 6.402 1 55.38 288 LYS A O 1
ATOM 2349 N N . ASP A 1 289 ? -22.188 -2.744 8.219 1 66.5 289 ASP A N 1
ATOM 2350 C CA . ASP A 1 289 ? -21.297 -1.863 7.469 1 66.5 289 ASP A CA 1
ATOM 2351 C C . ASP A 1 289 ? -19.984 -2.574 7.109 1 66.5 289 ASP A C 1
ATOM 2353 O O . ASP A 1 289 ? -19.141 -2.014 6.414 1 66.5 289 ASP A O 1
ATOM 2357 N N . THR A 1 290 ? -19.969 -3.762 7.449 1 76.44 290 THR A N 1
ATOM 2358 C CA . THR A 1 290 ? -18.703 -4.469 7.258 1 76.44 290 THR A CA 1
ATOM 2359 C C . THR A 1 290 ? -18.734 -5.301 5.98 1 76.44 290 THR A C 1
ATOM 2361 O O . THR A 1 290 ? -17.719 -5.891 5.59 1 76.44 290 THR A O 1
ATOM 2364 N N . LYS A 1 291 ? -19.859 -5.164 5.383 1 84 291 LYS A N 1
ATOM 2365 C CA . LYS A 1 291 ? -19.938 -5.891 4.117 1 84 291 LYS A CA 1
ATOM 2366 C C . LYS A 1 291 ? -19.453 -5.031 2.955 1 84 291 LYS A C 1
ATOM 2368 O O . LYS A 1 291 ? -19.578 -3.805 2.99 1 84 291 LYS A O 1
ATOM 2373 N N . GLY A 1 292 ? -18.812 -5.668 1.95 1 92.19 292 GLY A N 1
ATOM 2374 C CA . GLY A 1 292 ? -18.391 -4.957 0.753 1 92.19 292 GLY A CA 1
ATOM 2375 C C . GLY A 1 292 ? -17.031 -4.309 0.897 1 92.19 292 GLY A C 1
ATOM 2376 O O . GLY A 1 292 ? -16.109 -4.902 1.463 1 92.19 292 GLY A O 1
ATOM 2377 N N . ILE A 1 293 ? -16.953 -3.082 0.276 1 95.31 293 ILE A N 1
ATOM 2378 C CA . ILE A 1 293 ? -15.617 -2.486 0.213 1 95.31 293 ILE A CA 1
ATOM 2379 C C . ILE A 1 293 ? -15.656 -1.079 0.805 1 95.31 293 ILE A C 1
ATOM 2381 O O . ILE A 1 293 ? -14.82 -0.236 0.471 1 95.31 293 ILE A O 1
ATOM 2385 N N . PHE A 1 294 ? -16.641 -0.769 1.668 1 94.94 294 PHE A N 1
ATOM 2386 C CA . PHE A 1 294 ? -16.812 0.562 2.242 1 94.94 294 PHE A CA 1
ATOM 2387 C C . PHE A 1 294 ? -15.953 0.714 3.498 1 94.94 294 PHE A C 1
ATOM 2389 O O . PHE A 1 294 ? -15.117 1.613 3.58 1 94.94 294 PHE A O 1
ATOM 2396 N N . ARG A 1 295 ? -16.188 -0.084 4.52 1 94.12 295 ARG A N 1
ATOM 2397 C CA . ARG A 1 295 ? -15.383 -0.139 5.734 1 94.12 295 ARG A CA 1
ATOM 2398 C C . ARG A 1 295 ? -14.438 -1.335 5.711 1 94.12 295 ARG A C 1
ATOM 2400 O O . ARG A 1 295 ? -14.844 -2.459 6.016 1 94.12 295 ARG A O 1
ATOM 2407 N N . VAL A 1 296 ? -13.195 -1.087 5.344 1 96.69 296 VAL A N 1
ATOM 2408 C CA . VAL A 1 296 ? -12.242 -2.154 5.062 1 96.69 296 VAL A CA 1
ATOM 2409 C C . VAL A 1 296 ? -10.906 -1.845 5.742 1 96.69 296 VAL A C 1
ATOM 2411 O O . VAL A 1 296 ? -10.688 -0.727 6.211 1 96.69 296 VAL A O 1
ATOM 2414 N N . HIS A 1 297 ? -10.023 -2.807 5.785 1 97.44 297 HIS A N 1
ATOM 2415 C CA . HIS A 1 297 ? -8.75 -2.689 6.484 1 97.44 297 HIS A CA 1
ATOM 2416 C C . HIS A 1 297 ? -7.715 -1.971 5.625 1 97.44 297 HIS A C 1
ATOM 2418 O O . HIS A 1 297 ? -6.723 -1.454 6.145 1 97.44 297 HIS A O 1
ATOM 2424 N N . GLN A 1 298 ? -7.945 -1.975 4.336 1 98.25 298 GLN A N 1
ATOM 2425 C CA . GLN A 1 298 ? -7.031 -1.302 3.42 1 98.25 298 GLN A CA 1
ATOM 2426 C C . GLN A 1 298 ? -7.793 -0.577 2.316 1 98.25 298 GLN A C 1
ATOM 2428 O O . GLN A 1 298 ? -8.828 -1.057 1.854 1 98.25 298 GLN A O 1
ATOM 2433 N N . PHE A 1 299 ? -7.371 0.527 1.92 1 98.19 299 PHE A N 1
ATOM 2434 C CA . PHE A 1 299 ? -7.934 1.285 0.809 1 98.19 299 PHE A CA 1
ATOM 2435 C C . PHE A 1 299 ? -6.938 2.318 0.298 1 98.19 299 PHE A C 1
ATOM 2437 O O . PHE A 1 299 ? -5.941 2.611 0.963 1 98.19 299 PHE A O 1
ATOM 2444 N N . ASN A 1 300 ? -7.113 2.854 -0.886 1 98.62 300 ASN A N 1
ATOM 2445 C CA . ASN A 1 300 ? -6.281 3.922 -1.429 1 98.62 300 ASN A CA 1
ATOM 2446 C C . ASN A 1 300 ? -6.93 5.289 -1.236 1 98.62 300 ASN A C 1
ATOM 2448 O O . ASN A 1 300 ? -8.156 5.402 -1.217 1 98.62 300 ASN A O 1
ATOM 2452 N N . LYS A 1 301 ? -6.09 6.254 -1.017 1 98.81 301 LYS A N 1
ATOM 2453 C CA . LYS A 1 301 ? -6.613 7.582 -0.711 1 98.81 301 LYS A CA 1
ATOM 2454 C C . LYS A 1 301 ? -5.664 8.672 -1.19 1 98.81 301 LYS A C 1
ATOM 2456 O O . LYS A 1 301 ? -4.441 8.508 -1.138 1 98.81 301 LYS A O 1
ATOM 2461 N N . VAL A 1 302 ? -6.211 9.758 -1.731 1 98.94 302 VAL A N 1
ATOM 2462 C CA . VAL A 1 302 ? -5.473 10.992 -1.958 1 98.94 302 VAL A CA 1
ATOM 2463 C C . VAL A 1 302 ? -5.801 12 -0.855 1 98.94 302 VAL A C 1
ATOM 2465 O O . VAL A 1 302 ? -6.973 12.273 -0.582 1 98.94 302 VAL A O 1
ATOM 2468 N N . GLU A 1 303 ? -4.766 12.57 -0.249 1 98.88 303 GLU A N 1
ATOM 2469 C CA . GLU A 1 303 ? -4.887 13.484 0.884 1 98.88 303 GLU A CA 1
ATOM 2470 C C . GLU A 1 303 ? -4.324 14.859 0.545 1 98.88 303 GLU A C 1
ATOM 2472 O O . GLU A 1 303 ? -3.316 14.969 -0.16 1 98.88 303 GLU A O 1
ATOM 2477 N N . GLN A 1 304 ? -5.02 15.875 0.977 1 98.94 304 GLN A N 1
ATOM 2478 C CA . GLN A 1 304 ? -4.465 17.234 0.999 1 98.94 304 GLN A CA 1
ATOM 2479 C C . GLN A 1 304 ? -3.814 17.531 2.344 1 98.94 304 GLN A C 1
ATOM 2481 O O . GLN A 1 304 ? -4.348 17.172 3.395 1 98.94 304 GLN A O 1
ATOM 2486 N N . PHE A 1 305 ? -2.697 18.203 2.303 1 98.94 305 PHE A N 1
ATOM 2487 C CA . PHE A 1 305 ? -2.053 18.625 3.541 1 98.94 305 PHE A CA 1
ATOM 2488 C C . PHE A 1 305 ? -1.359 19.984 3.359 1 98.94 305 PHE A C 1
ATOM 2490 O O . PHE A 1 305 ? -0.68 20.203 2.355 1 98.94 305 PHE A O 1
ATOM 2497 N N . ILE A 1 306 ? -1.507 20.859 4.359 1 98.88 306 ILE A N 1
ATOM 2498 C CA . ILE A 1 306 ? -0.971 22.219 4.25 1 98.88 306 ILE A CA 1
ATOM 2499 C C . ILE A 1 306 ? -0.19 22.562 5.512 1 98.88 306 ILE A C 1
ATOM 2501 O O . ILE A 1 306 ? -0.626 22.266 6.625 1 98.88 306 ILE A O 1
ATOM 2505 N N . TYR A 1 307 ? 1.007 23.125 5.332 1 98.88 307 TYR A N 1
ATOM 2506 C CA . TYR A 1 307 ? 1.675 23.938 6.336 1 98.88 307 TYR A CA 1
ATOM 2507 C C . TYR A 1 307 ? 1.499 25.422 6.031 1 98.88 307 TYR A C 1
ATOM 2509 O O . TYR A 1 307 ? 1.807 25.875 4.926 1 98.88 307 TYR A O 1
ATOM 2517 N N . CYS A 1 308 ? 1.062 26.188 6.949 1 98.81 308 CYS A N 1
ATOM 2518 C CA . CYS A 1 308 ? 0.891 27.609 6.648 1 98.81 308 CYS A CA 1
ATOM 2519 C C . CYS A 1 308 ? 1.107 28.453 7.895 1 98.81 308 CYS A C 1
ATOM 2521 O O . CYS A 1 308 ? 1.299 27.922 8.992 1 98.81 308 CYS A O 1
ATOM 2523 N N . LEU A 1 309 ? 1.158 29.766 7.668 1 98.5 309 LEU A N 1
ATOM 2524 C CA . LEU A 1 309 ? 1.204 30.719 8.773 1 98.5 309 LEU A CA 1
ATOM 2525 C C . LEU A 1 309 ? -0.109 30.703 9.547 1 98.5 309 LEU A C 1
ATOM 2527 O O . LEU A 1 309 ? -1.178 30.516 8.969 1 98.5 309 LEU A O 1
ATOM 2531 N N . PRO A 1 310 ? -0.053 30.922 10.875 1 98.06 310 PRO A N 1
ATOM 2532 C CA . PRO A 1 310 ? -1.255 30.906 11.711 1 98.06 310 PRO A CA 1
ATOM 2533 C C . PRO A 1 310 ? -2.35 31.828 11.188 1 98.06 310 PRO A C 1
ATOM 2535 O O . PRO A 1 310 ? -3.529 31.469 11.203 1 98.06 310 PRO A O 1
ATOM 2538 N N . GLU A 1 311 ? -1.987 33 10.648 1 97.62 311 GLU A N 1
ATOM 2539 C CA . GLU A 1 311 ? -2.969 34 10.25 1 97.62 311 GLU A CA 1
ATOM 2540 C C . GLU A 1 311 ? -3.725 33.562 9 1 97.62 311 GLU A C 1
ATOM 2542 O O . GLU A 1 311 ? -4.781 34.125 8.68 1 97.62 311 GLU A O 1
ATOM 2547 N N . GLU A 1 312 ? -3.199 32.531 8.25 1 98 312 GLU A N 1
ATOM 2548 C CA . GLU A 1 312 ? -3.805 32.062 7.004 1 98 312 GLU A CA 1
ATOM 2549 C C . GLU A 1 312 ? -4.602 30.781 7.219 1 98 312 GLU A C 1
ATOM 2551 O O . GLU A 1 312 ? -5.277 30.297 6.301 1 98 312 GLU A O 1
ATOM 2556 N N . SER A 1 313 ? -4.535 30.281 8.336 1 97.88 313 SER A N 1
ATOM 2557 C CA . SER A 1 313 ? -4.941 28.906 8.617 1 97.88 313 SER A CA 1
ATOM 2558 C C . SER A 1 313 ? -6.434 28.719 8.367 1 97.88 313 SER A C 1
ATOM 2560 O O . SER A 1 313 ? -6.84 27.703 7.777 1 97.88 313 SER A O 1
ATOM 2562 N N . TRP A 1 314 ? -7.297 29.594 8.781 1 98.69 314 TRP A N 1
ATOM 2563 C CA . TRP A 1 314 ? -8.742 29.438 8.648 1 98.69 314 TRP A CA 1
ATOM 2564 C C . TRP A 1 314 ? -9.188 29.672 7.207 1 98.69 314 TRP A C 1
ATOM 2566 O O . TRP A 1 314 ? -10.133 29.031 6.734 1 98.69 314 TRP A O 1
ATOM 2576 N N . ASP A 1 315 ? -8.508 30.578 6.492 1 98.69 315 ASP A N 1
ATOM 2577 C CA . ASP A 1 315 ? -8.758 30.719 5.062 1 98.69 315 ASP A CA 1
ATOM 2578 C C . ASP A 1 315 ? -8.43 29.438 4.312 1 98.69 315 ASP A C 1
ATOM 2580 O O . ASP A 1 315 ? -9.172 29.031 3.416 1 98.69 315 ASP A O 1
ATOM 2584 N N . TRP A 1 316 ? -7.344 28.812 4.652 1 98.81 316 TRP A N 1
ATOM 2585 C CA . TRP A 1 316 ? -6.945 27.562 4.004 1 98.81 316 TRP A CA 1
ATOM 2586 C C . TRP A 1 316 ? -7.934 26.453 4.324 1 98.81 316 TRP A C 1
ATOM 2588 O O . TRP A 1 316 ? -8.18 25.578 3.49 1 98.81 316 TRP A O 1
ATOM 2598 N N . HIS A 1 317 ? -8.5 26.453 5.535 1 98.88 317 HIS A N 1
ATOM 2599 C CA . HIS A 1 317 ? -9.523 25.469 5.887 1 98.88 317 HIS A CA 1
ATOM 2600 C C . HIS A 1 317 ? -10.695 25.531 4.91 1 98.88 317 HIS A C 1
ATOM 2602 O O . HIS A 1 317 ? -11.148 24.484 4.414 1 98.88 317 HIS A O 1
ATOM 2608 N N . GLU A 1 318 ? -11.102 26.719 4.645 1 98.81 318 GLU A N 1
ATOM 2609 C CA . GLU A 1 318 ? -12.203 26.922 3.701 1 98.81 318 GLU A CA 1
ATOM 2610 C C . GLU A 1 318 ? -11.789 26.516 2.287 1 98.81 318 GLU A C 1
ATOM 2612 O O . GLU A 1 318 ? -12.586 25.938 1.543 1 98.81 318 GLU A O 1
ATOM 2617 N N . ARG A 1 319 ? -10.586 26.766 1.907 1 98.81 319 ARG A N 1
ATOM 2618 C CA . ARG A 1 319 ? -10.102 26.422 0.577 1 98.81 319 ARG A CA 1
ATOM 2619 C C . ARG A 1 319 ? -10.016 24.906 0.406 1 98.81 319 ARG A C 1
ATOM 2621 O O . ARG A 1 319 ? -10.312 24.375 -0.667 1 98.81 319 ARG A O 1
ATOM 2628 N N . LEU A 1 320 ? -9.586 24.219 1.435 1 98.88 320 LEU A N 1
ATOM 2629 C CA . LEU A 1 320 ? -9.461 22.766 1.369 1 98.88 320 LEU A CA 1
ATOM 2630 C C . LEU A 1 320 ? -10.82 22.125 1.141 1 98.88 320 LEU A C 1
ATOM 2632 O O . LEU A 1 320 ? -10.961 21.234 0.288 1 98.88 320 LEU A O 1
ATOM 2636 N N . ILE A 1 321 ? -11.812 22.562 1.926 1 98.88 321 ILE A N 1
ATOM 2637 C CA . ILE A 1 321 ? -13.133 21.969 1.765 1 98.88 321 ILE A CA 1
ATOM 2638 C C . ILE A 1 321 ? -13.727 22.375 0.422 1 98.88 321 ILE A C 1
ATOM 2640 O O . ILE A 1 321 ? -14.453 21.609 -0.211 1 98.88 321 ILE A O 1
ATOM 2644 N N . ALA A 1 322 ? -13.43 23.562 -0.035 1 98.88 322 ALA A N 1
ATOM 2645 C CA . ALA A 1 322 ? -13.875 23.984 -1.359 1 98.88 322 ALA A CA 1
ATOM 2646 C C . ALA A 1 322 ? -13.281 23.094 -2.449 1 98.88 322 ALA A C 1
ATOM 2648 O O . ALA A 1 322 ? -13.953 22.781 -3.436 1 98.88 322 ALA A O 1
ATOM 2649 N N . ASN A 1 323 ? -11.969 22.734 -2.336 1 98.88 323 ASN A N 1
ATOM 2650 C CA . ASN A 1 323 ? -11.352 21.781 -3.262 1 98.88 323 ASN A CA 1
ATOM 2651 C C . ASN A 1 323 ? -12.141 20.484 -3.326 1 98.88 323 ASN A C 1
ATOM 2653 O O . ASN A 1 323 ? -12.383 19.953 -4.41 1 98.88 323 ASN A O 1
ATOM 2657 N N . VAL A 1 324 ? -12.539 20 -2.174 1 98.81 324 VAL A N 1
ATOM 2658 C CA . VAL A 1 324 ? -13.266 18.734 -2.061 1 98.81 324 VAL A CA 1
ATOM 2659 C C . VAL A 1 324 ? -14.625 18.859 -2.744 1 98.81 324 VAL A C 1
ATOM 2661 O O . VAL A 1 324 ? -15.039 17.953 -3.486 1 98.81 324 VAL A O 1
ATOM 2664 N N . GLU A 1 325 ? -15.289 19.938 -2.438 1 98.88 325 GLU A N 1
ATOM 2665 C CA . GLU A 1 325 ? -16.594 20.156 -3.066 1 98.88 325 GLU A CA 1
ATOM 2666 C C . GLU A 1 325 ? -16.469 20.172 -4.59 1 98.88 325 GLU A C 1
ATOM 2668 O O . GLU A 1 325 ? -17.266 19.547 -5.285 1 98.88 325 GLU A O 1
ATOM 2673 N N . GLU A 1 326 ? -15.461 20.844 -5.109 1 98.88 326 GLU A N 1
ATOM 2674 C CA . GLU A 1 326 ? -15.25 20.891 -6.555 1 98.88 326 GLU A CA 1
ATOM 2675 C C . GLU A 1 326 ? -14.992 19.5 -7.117 1 98.88 326 GLU A C 1
ATOM 2677 O O . GLU A 1 326 ? -15.516 19.141 -8.172 1 98.88 326 GLU A O 1
ATOM 2682 N N . LEU A 1 327 ? -14.18 18.719 -6.473 1 98.88 327 LEU A N 1
ATOM 2683 C CA . LEU A 1 327 ? -13.875 17.359 -6.895 1 98.88 327 LEU A CA 1
ATOM 2684 C C . LEU A 1 327 ? -15.133 16.516 -6.941 1 98.88 327 LEU A C 1
ATOM 2686 O O . LEU A 1 327 ? -15.375 15.805 -7.922 1 98.88 327 LEU A O 1
ATOM 2690 N N . TRP A 1 328 ? -15.945 16.594 -5.891 1 98.81 328 TRP A N 1
ATOM 2691 C CA . TRP A 1 328 ? -17.125 15.734 -5.789 1 98.81 328 TRP A CA 1
ATOM 2692 C C . TRP A 1 328 ? -18.25 16.234 -6.691 1 98.81 328 TRP A C 1
ATOM 2694 O O . TRP A 1 328 ? -19.062 15.445 -7.172 1 98.81 328 TRP A O 1
ATOM 2704 N N . GLN A 1 329 ? -18.328 17.594 -6.879 1 98.88 329 GLN A N 1
ATOM 2705 C CA . GLN A 1 329 ? -19.234 18.125 -7.887 1 98.88 329 GLN A CA 1
ATOM 2706 C C . GLN A 1 329 ? -18.859 17.625 -9.281 1 98.88 329 GLN A C 1
ATOM 2708 O O . GLN A 1 329 ? -19.734 17.312 -10.094 1 98.88 329 GLN A O 1
ATOM 2713 N N . GLY A 1 330 ? -17.547 17.5 -9.531 1 98.81 330 GLY A N 1
ATOM 2714 C CA . GLY A 1 330 ? -17.109 16.906 -10.773 1 98.81 330 GLY A CA 1
ATOM 2715 C C . GLY A 1 330 ? -17.562 15.469 -10.961 1 98.81 330 GLY A C 1
ATOM 2716 O O . GLY A 1 330 ? -17.828 15.039 -12.086 1 98.81 330 GLY A O 1
ATOM 2717 N N . LEU A 1 331 ? -17.688 14.734 -9.906 1 98.81 331 LEU A N 1
ATOM 2718 C CA . LEU A 1 331 ? -18.141 13.344 -9.961 1 98.81 331 LEU A CA 1
ATOM 2719 C C . LEU A 1 331 ? -19.656 13.273 -10.141 1 98.81 331 LEU A C 1
ATOM 2721 O O . LEU A 1 331 ? -20.188 12.227 -10.492 1 98.81 331 LEU A O 1
ATOM 2725 N N . GLY A 1 332 ? -20.328 14.383 -9.859 1 98.75 332 GLY A N 1
ATOM 2726 C CA . GLY A 1 332 ? -21.766 14.43 -10.023 1 98.75 332 GLY A CA 1
ATOM 2727 C C . GLY A 1 332 ? -22.516 13.703 -8.922 1 98.75 332 GLY A C 1
ATOM 2728 O O . GLY A 1 332 ? -23.641 13.25 -9.125 1 98.75 332 GLY A O 1
ATOM 2729 N N . ILE A 1 333 ? -21.969 13.555 -7.75 1 98.81 333 ILE A N 1
ATOM 2730 C CA . ILE A 1 333 ? -22.562 12.812 -6.645 1 98.81 333 ILE A CA 1
ATOM 2731 C C . ILE A 1 333 ? -23.156 13.797 -5.633 1 98.81 333 ILE A C 1
ATOM 2733 O O . ILE A 1 333 ? -22.453 14.68 -5.133 1 98.81 333 ILE A O 1
ATOM 2737 N N . PRO A 1 334 ? -24.438 13.703 -5.332 1 98.81 334 PRO A N 1
ATOM 2738 C CA . PRO A 1 334 ? -25.031 14.586 -4.32 1 98.81 334 PRO A CA 1
ATOM 2739 C C . PRO A 1 334 ? -24.406 14.398 -2.939 1 98.81 334 PRO A C 1
ATOM 2741 O O . PRO A 1 334 ? -24.094 13.273 -2.541 1 98.81 334 PRO A O 1
ATOM 2744 N N . TYR A 1 335 ? -24.203 15.539 -2.266 1 98.81 335 TYR A N 1
ATOM 2745 C CA . TYR A 1 335 ? -23.562 15.469 -0.956 1 98.81 335 TYR A CA 1
ATOM 2746 C C . TYR A 1 335 ? -24.047 16.594 -0.051 1 98.81 335 TYR A C 1
ATOM 2748 O O . TYR A 1 335 ? -24.797 17.469 -0.489 1 98.81 335 TYR A O 1
ATOM 2756 N N . ARG A 1 336 ? -23.703 16.469 1.178 1 98.75 336 ARG A N 1
ATOM 2757 C CA . ARG A 1 336 ? -23.812 17.578 2.125 1 98.75 336 ARG A CA 1
ATOM 2758 C C . ARG A 1 336 ? -22.516 17.797 2.881 1 98.75 336 ARG A C 1
ATOM 2760 O O . ARG A 1 336 ? -21.703 16.859 3.023 1 98.75 336 ARG A O 1
ATOM 2767 N N . ILE A 1 337 ? -22.234 19.016 3.244 1 98.81 337 ILE A N 1
ATOM 2768 C CA . ILE A 1 337 ? -21.141 19.359 4.145 1 98.81 337 ILE A CA 1
ATOM 2769 C C . ILE A 1 337 ? -21.672 19.5 5.57 1 98.81 337 ILE A C 1
ATOM 2771 O O . ILE A 1 337 ? -22.656 20.188 5.805 1 98.81 337 ILE A O 1
ATOM 2775 N N . VAL A 1 338 ? -21.016 18.859 6.469 1 98.5 338 VAL A N 1
ATOM 2776 C CA . VAL A 1 338 ? -21.453 18.906 7.863 1 98.5 338 VAL A CA 1
ATOM 2777 C C . VAL A 1 338 ? -20.344 19.5 8.727 1 98.5 338 VAL A C 1
ATOM 2779 O O . VAL A 1 338 ? -19.156 19.203 8.523 1 98.5 338 VAL A O 1
ATOM 2782 N N . ASN A 1 339 ? -20.703 20.406 9.609 1 98.69 339 ASN A N 1
ATOM 2783 C CA . ASN A 1 339 ? -19.812 20.891 10.664 1 98.69 339 ASN A CA 1
ATOM 2784 C C . ASN A 1 339 ? -19.812 19.938 11.859 1 98.69 339 ASN A C 1
ATOM 2786 O O . ASN A 1 339 ? -20.844 19.766 12.523 1 98.69 339 ASN A O 1
ATOM 2790 N N . ILE A 1 340 ? -18.75 19.375 12.141 1 98.69 340 ILE A N 1
ATOM 2791 C CA . ILE A 1 340 ? -18.656 18.312 13.141 1 98.69 340 ILE A CA 1
ATOM 2792 C C . ILE A 1 340 ? -18.781 18.922 14.539 1 98.69 340 ILE A C 1
ATOM 2794 O O . ILE A 1 340 ? -18.172 19.953 14.836 1 98.69 340 ILE A O 1
ATOM 2798 N N . CYS A 1 341 ? -19.516 18.312 15.367 1 98.38 341 CYS A N 1
ATOM 2799 C CA . CYS A 1 341 ? -19.766 18.844 16.703 1 98.38 341 CYS A CA 1
ATOM 2800 C C . CYS A 1 341 ? -18.703 18.375 17.688 1 98.38 341 CYS A C 1
ATOM 2802 O O . CYS A 1 341 ? -17.859 17.547 17.344 1 98.38 341 CYS A O 1
ATOM 2804 N N . THR A 1 342 ? -18.75 18.891 18.859 1 97.69 342 THR A N 1
ATOM 2805 C CA . THR A 1 342 ? -17.719 18.703 19.875 1 97.69 342 THR A CA 1
ATOM 2806 C C . THR A 1 342 ? -17.578 17.219 20.234 1 97.69 342 THR A C 1
ATOM 2808 O O . THR A 1 342 ? -16.469 16.719 20.422 1 97.69 342 THR A O 1
ATOM 2811 N N . GLY A 1 343 ? -18.688 16.484 20.25 1 96.38 343 GLY A N 1
ATOM 2812 C CA . GLY A 1 343 ? -18.656 15.094 20.656 1 96.38 343 GLY A CA 1
ATOM 2813 C C . GLY A 1 343 ? -18.047 14.18 19.609 1 96.38 343 GLY A C 1
ATOM 2814 O O . GLY A 1 343 ? -17.688 13.039 19.906 1 96.38 343 GLY A O 1
ATOM 2815 N N . ASP A 1 344 ? -17.859 14.719 18.438 1 96.5 344 ASP A N 1
ATOM 2816 C CA . ASP A 1 344 ? -17.359 13.922 17.312 1 96.5 344 ASP A CA 1
ATOM 2817 C C . ASP A 1 344 ? -16.062 14.516 16.766 1 96.5 344 ASP A C 1
ATOM 2819 O O . ASP A 1 344 ? -15.523 14.031 15.766 1 96.5 344 ASP A O 1
ATOM 2823 N N . LEU A 1 345 ? -15.5 15.477 17.328 1 96.62 345 LEU A N 1
ATOM 2824 C CA . LEU A 1 345 ? -14.414 16.266 16.766 1 96.62 345 LEU A CA 1
ATOM 2825 C C . LEU A 1 345 ? -13.062 15.602 17 1 96.62 345 LEU A C 1
ATOM 2827 O O . LEU A 1 345 ? -12.141 15.742 16.203 1 96.62 345 LEU A O 1
ATOM 2831 N N . GLY A 1 346 ? -12.914 14.805 18.031 1 92.19 346 GLY A N 1
ATOM 2832 C CA . GLY A 1 346 ? -11.625 14.258 18.422 1 92.19 346 GLY A CA 1
ATOM 2833 C C . GLY A 1 346 ? -10.742 15.266 19.141 1 92.19 346 GLY A C 1
ATOM 2834 O O . GLY A 1 346 ? -11.156 16.406 19.375 1 92.19 346 GLY A O 1
ATOM 2835 N N . ILE A 1 347 ? -9.5 14.961 19.391 1 94.81 347 ILE A N 1
ATOM 2836 C CA . ILE A 1 347 ? -8.695 15.789 20.281 1 94.81 347 ILE A CA 1
ATOM 2837 C C . ILE A 1 347 ? -7.719 16.625 19.453 1 94.81 347 ILE A C 1
ATOM 2839 O O . ILE A 1 347 ? -7.184 17.625 19.938 1 94.81 347 ILE A O 1
ATOM 2843 N N . VAL A 1 348 ? -7.504 16.281 18.172 1 96.69 348 VAL A N 1
ATOM 2844 C CA . VAL A 1 348 ? -6.445 16.891 17.375 1 96.69 348 VAL A CA 1
ATOM 2845 C C . VAL A 1 348 ? -6.98 18.141 16.688 1 96.69 348 VAL A C 1
ATOM 2847 O O . VAL A 1 348 ? -6.328 19.188 16.672 1 96.69 348 VAL A O 1
ATOM 2850 N N . ALA A 1 349 ? -8.172 18.078 16.094 1 98.06 349 ALA A N 1
ATOM 2851 C CA . ALA A 1 349 ? -8.734 19.125 15.25 1 98.06 349 ALA A CA 1
ATOM 2852 C C . ALA A 1 349 ? -9.32 20.25 16.094 1 98.06 349 ALA A C 1
ATOM 2854 O O . ALA A 1 349 ? -9.938 20 17.125 1 98.06 349 ALA A O 1
ATOM 2855 N N . ALA A 1 350 ? -9.078 21.484 15.648 1 98.62 350 ALA A N 1
ATOM 2856 C CA . ALA A 1 350 ? -9.766 22.641 16.219 1 98.62 350 ALA A CA 1
ATOM 2857 C C . ALA A 1 350 ? -11.164 22.781 15.625 1 98.62 350 ALA A C 1
ATOM 2859 O O . ALA A 1 350 ? -12.086 23.266 16.297 1 98.62 350 ALA A O 1
ATOM 2860 N N . LYS A 1 351 ? -11.289 22.391 14.438 1 98.81 351 LYS A N 1
ATOM 2861 C CA . LYS A 1 351 ? -12.531 22.375 13.672 1 98.81 351 LYS A CA 1
ATOM 2862 C C . LYS A 1 351 ? -12.453 21.375 12.516 1 98.81 351 LYS A C 1
ATOM 2864 O O . LYS A 1 351 ? -11.375 21.156 11.953 1 98.81 351 LYS A O 1
ATOM 2869 N N . LYS A 1 352 ? -13.586 20.797 12.164 1 98.69 352 LYS A N 1
ATOM 2870 C CA . LYS A 1 352 ? -13.633 19.766 11.125 1 98.69 352 LYS A CA 1
ATOM 2871 C C . LYS A 1 352 ? -14.922 19.859 10.312 1 98.69 352 LYS A C 1
ATOM 2873 O O . LYS A 1 352 ? -16 20.078 10.875 1 98.69 352 LYS A O 1
ATOM 2878 N N . TYR A 1 353 ? -14.797 19.781 9 1 98.88 353 TYR A N 1
ATOM 2879 C CA . TYR A 1 353 ? -15.906 19.531 8.086 1 98.88 353 TYR A CA 1
ATOM 2880 C C . TYR A 1 353 ? -15.844 18.125 7.516 1 98.88 353 TYR A C 1
ATOM 2882 O O . TYR A 1 353 ? -14.758 17.609 7.238 1 98.88 353 TYR A O 1
ATOM 2890 N N . ASP A 1 354 ? -16.984 17.562 7.371 1 98.81 354 ASP A N 1
ATOM 2891 C CA . ASP A 1 354 ? -17.062 16.328 6.598 1 98.81 354 ASP A CA 1
ATOM 2892 C C . ASP A 1 354 ? -17.922 16.516 5.352 1 98.81 354 ASP A C 1
ATOM 2894 O O . ASP A 1 354 ? -18.891 17.266 5.371 1 98.81 354 ASP A O 1
ATOM 2898 N N . LEU A 1 355 ? -17.516 15.914 4.332 1 98.88 355 LEU A N 1
ATOM 2899 C CA . LEU A 1 355 ? -18.422 15.703 3.203 1 98.88 355 LEU A CA 1
ATOM 2900 C C . LEU A 1 355 ? -19.078 14.328 3.279 1 98.88 355 LEU A C 1
ATOM 2902 O O . LEU A 1 355 ? -18.391 13.312 3.424 1 98.88 355 LEU A O 1
ATOM 2906 N N . GLU A 1 356 ? -20.359 14.328 3.268 1 98.75 356 GLU A N 1
ATOM 2907 C CA . GLU A 1 356 ? -21.125 13.086 3.258 1 98.75 356 GLU A CA 1
ATOM 2908 C C . GLU A 1 356 ? -21.906 12.938 1.958 1 98.75 356 GLU A C 1
ATOM 2910 O O . GLU A 1 356 ? -22.672 13.836 1.581 1 98.75 356 GLU A O 1
ATOM 2915 N N . ALA A 1 357 ? -21.719 11.852 1.27 1 98.75 357 ALA A N 1
ATOM 2916 C CA . ALA A 1 357 ? -22.391 11.602 -0.003 1 98.75 357 ALA A CA 1
ATOM 2917 C C . ALA A 1 357 ? -23.703 10.859 0.21 1 98.75 357 ALA A C 1
ATOM 2919 O O . ALA A 1 357 ? -23.812 10.016 1.107 1 98.75 357 ALA A O 1
ATOM 2920 N N . TRP A 1 358 ? -24.688 11.195 -0.612 1 98.62 358 TRP A N 1
ATOM 2921 C CA . TRP A 1 358 ? -25.953 10.461 -0.594 1 98.62 358 TRP A CA 1
ATOM 2922 C C . TRP A 1 358 ? -25.781 9.062 -1.169 1 98.62 358 TRP A C 1
ATOM 2924 O O . TRP A 1 358 ? -25.203 8.891 -2.254 1 98.62 358 TRP A O 1
ATOM 2934 N N . MET A 1 359 ? -26.203 8.086 -0.443 1 98.12 359 MET A N 1
ATOM 2935 C CA . MET A 1 359 ? -26.203 6.691 -0.881 1 98.12 359 MET A CA 1
ATOM 2936 C C . MET A 1 359 ? -27.625 6.199 -1.122 1 98.12 359 MET A C 1
ATOM 2938 O O . MET A 1 359 ? -28.312 5.785 -0.186 1 98.12 359 MET A O 1
ATOM 2942 N N . PRO A 1 360 ? -28.031 6.113 -2.338 1 97.94 360 PRO A N 1
ATOM 2943 C CA . PRO A 1 360 ? -29.422 5.82 -2.654 1 97.94 360 PRO A CA 1
ATOM 2944 C C . PRO A 1 360 ? -29.875 4.465 -2.115 1 97.94 360 PRO A C 1
ATOM 2946 O O . PRO A 1 360 ? -31 4.336 -1.624 1 97.94 360 PRO A O 1
ATOM 2949 N N . ALA A 1 361 ? -29.062 3.486 -2.236 1 97 361 ALA A N 1
ATOM 2950 C CA . ALA A 1 361 ? -29.438 2.146 -1.792 1 97 361 ALA A CA 1
ATOM 2951 C C . ALA A 1 361 ? -29.641 2.105 -0.279 1 97 361 ALA A C 1
ATOM 2953 O O . ALA A 1 361 ? -30.5 1.389 0.223 1 97 361 ALA A O 1
ATOM 2954 N N . GLN A 1 362 ? -28.859 2.885 0.437 1 95.5 362 GLN A N 1
ATOM 2955 C CA . GLN A 1 362 ? -28.875 2.875 1.896 1 95.5 362 GLN A CA 1
ATOM 2956 C C . GLN A 1 362 ? -29.891 3.879 2.445 1 95.5 362 GLN A C 1
ATOM 2958 O O . GLN A 1 362 ? -30.297 3.783 3.604 1 95.5 362 GLN A O 1
ATOM 2963 N N . GLY A 1 363 ? -30.25 4.832 1.655 1 96.94 363 GLY A N 1
ATOM 2964 C CA . GLY A 1 363 ? -31.172 5.867 2.098 1 96.94 363 GLY A CA 1
ATOM 2965 C C . GLY A 1 363 ? -30.578 6.781 3.154 1 96.94 363 GLY A C 1
ATOM 2966 O O . GLY A 1 363 ? -31.281 7.18 4.094 1 96.94 363 GLY A O 1
ATOM 2967 N N . ARG A 1 364 ? -29.312 7.086 3.041 1 96.88 364 ARG A N 1
ATOM 2968 C CA . ARG A 1 364 ? -28.703 7.965 4.027 1 96.88 364 ARG A CA 1
ATOM 2969 C C . ARG A 1 364 ? -27.422 8.594 3.475 1 96.88 364 ARG A C 1
ATOM 2971 O O . ARG A 1 364 ? -26.875 8.117 2.479 1 96.88 364 ARG A O 1
ATOM 2978 N N . TYR A 1 365 ? -27.016 9.703 4.051 1 97.69 365 TYR A N 1
ATOM 2979 C CA . TYR A 1 365 ? -25.719 10.312 3.785 1 97.69 365 TYR A CA 1
ATOM 2980 C C . TYR A 1 365 ? -24.609 9.586 4.527 1 97.69 365 TYR A C 1
ATOM 2982 O O . TYR A 1 365 ? -24.766 9.227 5.699 1 97.69 365 TYR A O 1
ATOM 2990 N N . ARG A 1 366 ? -23.516 9.328 3.842 1 97 366 ARG A N 1
ATOM 2991 C CA . ARG A 1 366 ? -22.359 8.656 4.441 1 97 366 ARG A CA 1
ATOM 2992 C C . ARG A 1 366 ? -21.109 9.508 4.32 1 97 366 ARG A C 1
ATOM 2994 O O . ARG A 1 366 ? -20.875 10.133 3.287 1 97 366 ARG A O 1
ATOM 3001 N N . GLU A 1 367 ? -20.297 9.484 5.363 1 97.69 367 GLU A N 1
ATOM 3002 C CA . GLU A 1 367 ? -19.062 10.25 5.387 1 97.69 367 GLU A CA 1
ATOM 3003 C C . GLU A 1 367 ? -18.062 9.727 4.355 1 97.69 367 GLU A C 1
ATOM 3005 O O . GLU A 1 367 ? -17.75 8.531 4.34 1 97.69 367 GLU A O 1
ATOM 3010 N N . MET A 1 368 ? -17.594 10.625 3.521 1 98.56 368 MET A N 1
ATOM 3011 C CA . MET A 1 368 ? -16.594 10.289 2.506 1 98.56 368 MET A CA 1
ATOM 3012 C C . MET A 1 368 ? -15.281 11.023 2.762 1 98.56 368 MET A C 1
ATOM 3014 O O . MET A 1 368 ? -14.219 10.547 2.371 1 98.56 368 MET A O 1
ATOM 3018 N N . VAL A 1 369 ? -15.359 12.18 3.354 1 98.5 369 VAL A N 1
ATOM 3019 C CA . VAL A 1 369 ? -14.219 13.086 3.484 1 98.5 369 VAL A CA 1
ATOM 3020 C C . VAL A 1 369 ? -14.242 13.742 4.859 1 98.5 369 VAL A C 1
ATOM 3022 O O . VAL A 1 369 ? -15.305 14.125 5.359 1 98.5 369 VAL A O 1
ATOM 3025 N N . SER A 1 370 ? -13.078 13.859 5.426 1 98.5 370 SER A N 1
ATOM 3026 C CA . SER A 1 370 ? -12.875 14.711 6.586 1 98.5 370 SER A CA 1
ATOM 3027 C C . SER A 1 370 ? -11.852 15.805 6.297 1 98.5 370 SER A C 1
ATOM 3029 O O . SER A 1 370 ? -10.82 15.547 5.668 1 98.5 370 SER A O 1
ATOM 3031 N N . CYS A 1 371 ? -12.148 17.031 6.645 1 98.81 371 CYS A N 1
ATOM 3032 C CA . CYS A 1 371 ? -11.305 18.203 6.465 1 98.81 371 CYS A CA 1
ATOM 3033 C C . CYS A 1 371 ? -11.078 18.922 7.789 1 98.81 371 CYS A C 1
ATOM 3035 O O . CYS A 1 371 ? -12.016 19.469 8.375 1 98.81 371 CYS A O 1
ATOM 3037 N N . SER A 1 372 ? -9.82 19.016 8.211 1 98.81 372 SER A N 1
ATOM 3038 C CA . SER A 1 372 ? -9.57 19.5 9.562 1 98.81 372 SER A CA 1
ATOM 3039 C C . SER A 1 372 ? -8.531 20.609 9.562 1 98.81 372 SER A C 1
ATOM 3041 O O . SER A 1 372 ? -7.605 20.609 8.75 1 98.81 372 SER A O 1
ATOM 3043 N N . ASN A 1 373 ? -8.719 21.562 10.438 1 98.88 373 ASN A N 1
ATOM 3044 C CA . ASN A 1 373 ? -7.684 22.5 10.867 1 98.88 373 ASN A CA 1
ATOM 3045 C C . ASN A 1 373 ? -7.117 22.109 12.234 1 98.88 373 ASN A C 1
ATOM 3047 O O . ASN A 1 373 ? -7.836 22.109 13.234 1 98.88 373 ASN A O 1
ATOM 3051 N N . CYS A 1 374 ? -5.82 21.828 12.258 1 98.69 374 CYS A N 1
ATOM 3052 C CA . CYS A 1 374 ? -5.215 21.312 13.484 1 98.69 374 CYS A CA 1
ATOM 3053 C C . CYS A 1 374 ? -4.371 22.391 14.156 1 98.69 374 CYS A C 1
ATOM 3055 O O . CYS A 1 374 ? -3.668 22.125 15.133 1 98.69 374 CYS A O 1
ATOM 3057 N N . THR A 1 375 ? -4.387 23.625 13.578 1 98.62 375 THR A N 1
ATOM 3058 C CA . THR A 1 375 ? -3.619 24.75 14.109 1 98.62 375 THR A CA 1
ATOM 3059 C C . THR A 1 375 ? -2.189 24.328 14.422 1 98.62 375 THR A C 1
ATOM 3061 O O . THR A 1 375 ? -1.486 23.797 13.555 1 98.62 375 THR A O 1
ATOM 3064 N N . ASP A 1 376 ? -1.678 24.594 15.586 1 98.5 376 ASP A N 1
ATOM 3065 C CA . ASP A 1 376 ? -0.282 24.281 15.867 1 98.5 376 ASP A CA 1
ATOM 3066 C C . ASP A 1 376 ? -0.173 23.031 16.75 1 98.5 376 ASP A C 1
ATOM 3068 O O . ASP A 1 376 ? 0.866 22.797 17.375 1 98.5 376 ASP A O 1
ATOM 3072 N N . TRP A 1 377 ? -1.291 22.25 16.859 1 97.75 377 TRP A N 1
ATOM 3073 C CA . TRP A 1 377 ? -1.313 21.062 17.719 1 97.75 377 TRP A CA 1
ATOM 3074 C C . TRP A 1 377 ? -0.269 20.047 17.25 1 97.75 377 TRP A C 1
ATOM 3076 O O . TRP A 1 377 ? 0.53 19.562 18.062 1 97.75 377 TRP A O 1
ATOM 3086 N N . GLN A 1 378 ? -0.212 19.719 16 1 98.06 378 GLN A N 1
ATOM 3087 C CA . GLN A 1 378 ? 0.752 18.766 15.461 1 98.06 378 GLN A CA 1
ATOM 3088 C C . GLN A 1 378 ? 2.145 19.375 15.367 1 98.06 378 GLN A C 1
ATOM 3090 O O . GLN A 1 378 ? 3.139 18.734 15.711 1 98.06 378 GLN A O 1
ATOM 3095 N N . SER A 1 379 ? 2.193 20.641 14.906 1 98.44 379 SER A N 1
ATOM 3096 C CA . SER A 1 379 ? 3.484 21.266 14.633 1 98.44 379 SER A CA 1
ATOM 3097 C C . SER A 1 379 ? 4.281 21.453 15.914 1 98.44 379 SER A C 1
ATOM 3099 O O . SER A 1 379 ? 5.512 21.359 15.914 1 98.44 379 SER A O 1
ATOM 3101 N N . TYR A 1 380 ? 3.598 21.797 17.047 1 97.75 380 TYR A N 1
ATOM 3102 C CA . TYR A 1 380 ? 4.309 21.891 18.328 1 97.75 380 TYR A CA 1
ATOM 3103 C C . TYR A 1 380 ? 4.938 20.562 18.703 1 97.75 380 TYR A C 1
ATOM 3105 O O . TYR A 1 380 ? 6.121 20.5 19.047 1 97.75 380 TYR A O 1
ATOM 3113 N N . ARG A 1 381 ? 4.172 19.516 18.594 1 97 381 ARG A N 1
ATOM 3114 C CA . ARG A 1 381 ? 4.609 18.188 18.984 1 97 381 ARG A CA 1
ATOM 3115 C C . ARG A 1 381 ? 5.727 17.688 18.078 1 97 381 ARG A C 1
ATOM 3117 O O . ARG A 1 381 ? 6.594 16.922 18.5 1 97 381 ARG A O 1
ATOM 3124 N N . LEU A 1 382 ? 5.727 18.125 16.828 1 98.19 382 LEU A N 1
ATOM 3125 C CA . LEU A 1 382 ? 6.715 17.703 15.836 1 98.19 382 LEU A CA 1
ATOM 3126 C C . LEU A 1 382 ? 7.836 18.734 15.711 1 98.19 382 LEU A C 1
ATOM 3128 O O . LEU A 1 382 ? 8.781 18.531 14.953 1 98.19 382 LEU A O 1
ATOM 3132 N N . ASN A 1 383 ? 7.727 19.797 16.422 1 97.88 383 ASN A N 1
ATOM 3133 C CA . ASN A 1 383 ? 8.719 20.859 16.422 1 97.88 383 ASN A CA 1
ATOM 3134 C C . ASN A 1 383 ? 8.922 21.453 15.031 1 97.88 383 ASN A C 1
ATOM 3136 O O . ASN A 1 383 ? 10.047 21.516 14.539 1 97.88 383 ASN A O 1
ATOM 3140 N N . ILE A 1 384 ? 7.848 21.781 14.43 1 98.69 384 ILE A N 1
ATOM 3141 C CA . ILE A 1 384 ? 7.883 22.453 13.133 1 98.69 384 ILE A CA 1
ATOM 3142 C C . ILE A 1 384 ? 7.578 23.938 13.32 1 98.69 384 ILE A C 1
ATOM 3144 O O . ILE A 1 384 ? 6.438 24.312 13.594 1 98.69 384 ILE A O 1
ATOM 3148 N N . ARG A 1 385 ? 8.555 24.781 13.094 1 98.69 385 ARG A N 1
ATOM 3149 C CA . ARG A 1 385 ? 8.469 26.203 13.383 1 98.69 385 ARG A CA 1
ATOM 3150 C C . ARG A 1 385 ? 8.586 27.031 12.109 1 98.69 385 ARG A C 1
ATOM 3152 O O . ARG A 1 385 ? 8.828 26.484 11.031 1 98.69 385 ARG A O 1
ATOM 3159 N N . TYR A 1 386 ? 8.25 28.344 12.195 1 98.38 386 TYR A N 1
ATOM 3160 C CA . TYR A 1 386 ? 8.516 29.25 11.102 1 98.38 386 TYR A CA 1
ATOM 3161 C C . TYR A 1 386 ? 9.266 30.484 11.586 1 98.38 386 TYR A C 1
ATOM 3163 O O . TYR A 1 386 ? 9.219 30.812 12.773 1 98.38 386 TYR A O 1
ATOM 3171 N N . ALA A 1 387 ? 10.016 31.062 10.742 1 98.19 387 ALA A N 1
ATOM 3172 C CA . ALA A 1 387 ? 10.781 32.281 10.945 1 98.19 387 ALA A CA 1
ATOM 3173 C C . ALA A 1 387 ? 10.703 33.188 9.727 1 98.19 387 ALA A C 1
ATOM 3175 O O . ALA A 1 387 ? 10.18 32.781 8.68 1 98.19 387 ALA A O 1
ATOM 3176 N N . GLU A 1 388 ? 11.219 34.375 9.969 1 96.81 388 GLU A N 1
ATOM 3177 C CA . GLU A 1 388 ? 11.25 35.281 8.812 1 96.81 388 GLU A CA 1
ATOM 3178 C C . GLU A 1 388 ? 11.984 34.656 7.637 1 96.81 388 GLU A C 1
ATOM 3180 O O . GLU A 1 388 ? 11.508 34.688 6.5 1 96.81 388 GLU A O 1
ATOM 3185 N N . LYS A 1 389 ? 13.133 34.188 7.957 1 95.56 389 LYS A N 1
ATOM 3186 C CA . LYS A 1 389 ? 13.945 33.375 7.051 1 95.56 389 LYS A CA 1
ATOM 3187 C C . LYS A 1 389 ? 14.578 32.219 7.789 1 95.56 389 LYS A C 1
ATOM 3189 O O . LYS A 1 389 ? 14.812 32.281 9 1 95.56 389 LYS A O 1
ATOM 3194 N N . ARG A 1 390 ? 14.789 31.156 7.004 1 92.75 390 ARG A N 1
ATOM 3195 C CA . ARG A 1 390 ? 15.469 30.031 7.625 1 92.75 390 ARG A CA 1
ATOM 3196 C C . ARG A 1 390 ? 16.75 30.469 8.32 1 92.75 390 ARG A C 1
ATOM 3198 O O . ARG A 1 390 ? 17.531 31.234 7.754 1 92.75 390 ARG A O 1
ATOM 3205 N N . GLY A 1 391 ? 17 29.969 9.531 1 91 391 GLY A N 1
ATOM 3206 C CA . GLY A 1 391 ? 18.188 30.344 10.289 1 91 391 GLY A CA 1
ATOM 3207 C C . GLY A 1 391 ? 17.938 31.469 11.273 1 91 391 GLY A C 1
ATOM 3208 O O . GLY A 1 391 ? 18.719 31.703 12.188 1 91 391 GLY A O 1
ATOM 3209 N N . MET A 1 392 ? 16.875 32.156 11.07 1 95.19 392 MET A N 1
ATOM 3210 C CA . MET A 1 392 ? 16.516 33.25 11.977 1 95.19 392 MET A CA 1
ATOM 3211 C C . MET A 1 392 ? 15.719 32.719 13.164 1 95.19 392 MET A C 1
ATOM 3213 O O . MET A 1 392 ? 15.305 31.562 13.18 1 95.19 392 MET A O 1
ATOM 3217 N N . PRO A 1 393 ? 15.555 33.594 14.109 1 95.5 393 PRO A N 1
ATOM 3218 C CA . PRO A 1 393 ? 14.789 33.156 15.281 1 95.5 393 PRO A CA 1
ATOM 3219 C C . PRO A 1 393 ? 13.344 32.781 14.945 1 95.5 393 PRO A C 1
ATOM 3221 O O . PRO A 1 393 ? 12.711 33.438 14.117 1 95.5 393 PRO A O 1
ATOM 3224 N N . SER A 1 394 ? 12.906 31.812 15.594 1 96.69 394 SER A N 1
ATOM 3225 C CA . SER A 1 394 ? 11.555 31.312 15.367 1 96.69 394 SER A CA 1
ATOM 3226 C C . SER A 1 394 ? 10.508 32.344 15.82 1 96.69 394 SER A C 1
ATOM 3228 O O . SER A 1 394 ? 10.703 33.031 16.812 1 96.69 394 SER A O 1
ATOM 3230 N N . LYS A 1 395 ? 9.477 32.438 15.094 1 96.69 395 LYS A N 1
ATOM 3231 C CA . LYS A 1 395 ? 8.344 33.281 15.43 1 96.69 395 LYS A CA 1
ATOM 3232 C C . LYS A 1 395 ? 7.184 32.469 16 1 96.69 395 LYS A C 1
ATOM 3234 O O . LYS A 1 395 ? 6.172 33.031 16.422 1 96.69 395 LYS A O 1
ATOM 3239 N N . GLY A 1 396 ? 7.387 31.141 16.031 1 97.44 396 GLY A N 1
ATOM 3240 C CA . GLY A 1 396 ? 6.336 30.266 16.516 1 97.44 396 GLY A CA 1
ATOM 3241 C C . GLY A 1 396 ? 6.219 28.969 15.719 1 97.44 396 GLY A C 1
ATOM 3242 O O . GLY A 1 396 ? 7.211 28.484 15.172 1 97.44 396 GLY A O 1
ATOM 3243 N N . PHE A 1 397 ? 5.039 28.406 15.711 1 98.5 397 PHE A N 1
ATOM 3244 C CA . PHE A 1 397 ? 4.793 27.141 15.047 1 98.5 397 PHE A CA 1
ATOM 3245 C C . PHE A 1 397 ? 3.836 27.312 13.875 1 98.5 397 PHE A C 1
ATOM 3247 O O . PHE A 1 397 ? 2.916 28.125 13.93 1 98.5 397 PHE A O 1
ATOM 3254 N N . VAL A 1 398 ? 4.055 26.547 12.82 1 98.81 398 VAL A N 1
ATOM 3255 C CA . VAL A 1 398 ? 3.146 26.594 11.68 1 98.81 398 VAL A CA 1
ATOM 3256 C C . VAL A 1 398 ? 1.821 25.938 12.047 1 98.81 398 VAL A C 1
ATOM 3258 O O . VAL A 1 398 ? 1.729 25.234 13.055 1 98.81 398 VAL A O 1
ATOM 3261 N N . HIS A 1 399 ? 0.793 26.266 11.305 1 98.88 399 HIS A N 1
ATOM 3262 C CA . HIS A 1 399 ? -0.452 25.5 11.391 1 98.88 399 HIS A CA 1
ATOM 3263 C C . HIS A 1 399 ? -0.485 24.375 10.352 1 98.88 399 HIS A C 1
ATOM 3265 O O . HIS A 1 399 ? 0.092 24.516 9.273 1 98.88 399 HIS A O 1
ATOM 3271 N N . THR A 1 400 ? -1.081 23.281 10.695 1 98.88 400 THR A N 1
ATOM 3272 C CA . THR A 1 400 ? -1.242 22.141 9.797 1 98.88 400 THR A CA 1
ATOM 3273 C C . THR A 1 400 ? -2.719 21.875 9.523 1 98.88 400 THR A C 1
ATOM 3275 O O . THR A 1 400 ? -3.555 21.984 10.43 1 98.88 400 THR A O 1
ATOM 3278 N N . LEU A 1 401 ? -3.062 21.656 8.312 1 98.88 401 LEU A N 1
ATOM 3279 C CA . LEU A 1 401 ? -4.414 21.328 7.875 1 98.88 401 LEU A CA 1
ATOM 3280 C C . LEU A 1 401 ? -4.398 20.094 6.969 1 98.88 401 LEU A C 1
ATOM 3282 O O . LEU A 1 401 ? -3.438 19.875 6.227 1 98.88 401 LEU A O 1
ATOM 3286 N N . ASN A 1 402 ? -5.418 19.312 7.062 1 98.81 402 ASN A N 1
ATOM 3287 C CA . ASN A 1 402 ? -5.555 18.125 6.215 1 98.81 402 ASN A CA 1
ATOM 3288 C C . ASN A 1 402 ? -6.988 17.938 5.734 1 98.81 402 ASN A C 1
ATOM 3290 O O . ASN A 1 402 ? -7.93 18.406 6.387 1 98.81 402 ASN A O 1
ATOM 3294 N N . SER A 1 403 ? -7.129 17.312 4.586 1 98.94 403 SER A N 1
ATOM 3295 C CA . SER A 1 403 ? -8.43 16.922 4.051 1 98.94 403 SER A CA 1
ATOM 3296 C C . SER A 1 403 ? -8.297 15.758 3.074 1 98.94 403 SER A C 1
ATOM 3298 O O . SER A 1 403 ? -7.477 15.805 2.154 1 98.94 403 SER A O 1
ATOM 3300 N N . THR A 1 404 ? -9.109 14.742 3.34 1 98.88 404 THR A N 1
ATOM 3301 C CA . THR A 1 404 ? -9.266 13.758 2.277 1 98.88 404 THR A CA 1
ATOM 3302 C C . THR A 1 404 ? -9.727 14.422 0.983 1 98.88 404 THR A C 1
ATOM 3304 O O . THR A 1 404 ? -10.648 15.234 0.993 1 98.88 404 THR A O 1
ATOM 3307 N N . ALA A 1 405 ? -8.969 14.188 -0.077 1 98.88 405 ALA A N 1
ATOM 3308 C CA . ALA A 1 405 ? -9.508 14.57 -1.38 1 98.88 405 ALA A CA 1
ATOM 3309 C C . ALA A 1 405 ? -10.477 13.508 -1.897 1 98.88 405 ALA A C 1
ATOM 3311 O O . ALA A 1 405 ? -11.664 13.797 -2.109 1 98.88 405 ALA A O 1
ATOM 3312 N N . ILE A 1 406 ? -9.922 12.312 -2.008 1 98.81 406 ILE A N 1
ATOM 3313 C CA . ILE A 1 406 ? -10.75 11.188 -2.424 1 98.81 406 ILE A CA 1
ATOM 3314 C C . ILE A 1 406 ? -10.211 9.891 -1.819 1 98.81 406 ILE A C 1
ATOM 3316 O O . ILE A 1 406 ? -9.039 9.555 -2.016 1 98.81 406 ILE A O 1
ATOM 3320 N N . ALA A 1 407 ? -11 9.219 -1.034 1 98.62 407 ALA A N 1
ATOM 3321 C CA . ALA A 1 407 ? -10.773 7.805 -0.755 1 98.62 407 ALA A CA 1
ATOM 3322 C C . ALA A 1 407 ? -11.414 6.922 -1.824 1 98.62 407 ALA A C 1
ATOM 3324 O O . ALA A 1 407 ? -12.641 6.855 -1.928 1 98.62 407 ALA A O 1
ATOM 3325 N N . THR A 1 408 ? -10.625 6.234 -2.588 1 98.06 408 THR A N 1
ATOM 3326 C CA . THR A 1 408 ? -11.086 5.691 -3.861 1 98.06 408 THR A CA 1
ATOM 3327 C C . THR A 1 408 ? -12.141 4.613 -3.637 1 98.06 408 THR A C 1
ATOM 3329 O O . THR A 1 408 ? -13.141 4.551 -4.363 1 98.06 408 THR A O 1
ATOM 3332 N N . THR A 1 409 ? -11.984 3.723 -2.646 1 96.25 409 THR A N 1
ATOM 3333 C CA . THR A 1 409 ? -12.953 2.656 -2.424 1 96.25 409 THR A CA 1
ATOM 3334 C C . THR A 1 409 ? -14.305 3.236 -2.02 1 96.25 409 THR A C 1
ATOM 3336 O O . THR A 1 409 ? -15.352 2.777 -2.492 1 96.25 409 THR A O 1
ATOM 3339 N N . ARG A 1 410 ? -14.32 4.234 -1.118 1 97.75 410 ARG A N 1
ATOM 3340 C CA . ARG A 1 410 ? -15.57 4.883 -0.735 1 97.75 410 ARG A CA 1
ATOM 3341 C C . ARG A 1 410 ? -16.219 5.578 -1.93 1 97.75 410 ARG A C 1
ATOM 3343 O O . ARG A 1 410 ? -17.438 5.512 -2.113 1 97.75 410 ARG A O 1
ATOM 3350 N N . ALA A 1 411 ? -15.398 6.234 -2.719 1 98.81 411 ALA A N 1
ATOM 3351 C CA . ALA A 1 411 ? -15.914 6.91 -3.904 1 98.81 411 ALA A CA 1
ATOM 3352 C C . ALA A 1 411 ? -16.516 5.91 -4.887 1 98.81 411 ALA A C 1
ATOM 3354 O O . ALA A 1 411 ? -17.547 6.184 -5.512 1 98.81 411 ALA A O 1
ATOM 3355 N N . ILE A 1 412 ? -15.875 4.758 -5.039 1 98.81 412 ILE A N 1
ATOM 3356 C CA . ILE A 1 412 ? -16.375 3.709 -5.926 1 98.81 412 ILE A CA 1
ATOM 3357 C C . ILE A 1 412 ? -17.766 3.264 -5.469 1 98.81 412 ILE A C 1
ATOM 3359 O O . ILE A 1 412 ? -18.672 3.111 -6.289 1 98.81 412 ILE A O 1
ATOM 3363 N N . THR A 1 413 ? -17.969 3.07 -4.145 1 98.38 413 THR A N 1
ATOM 3364 C CA . THR A 1 413 ? -19.281 2.648 -3.639 1 98.38 413 THR A CA 1
ATOM 3365 C C . THR A 1 413 ? -20.344 3.699 -3.943 1 98.38 413 THR A C 1
ATOM 3367 O O . THR A 1 413 ? -21.469 3.361 -4.301 1 98.38 413 THR A O 1
ATOM 3370 N N . ALA A 1 414 ? -19.969 4.98 -3.787 1 98.75 414 ALA A N 1
ATOM 3371 C CA . ALA A 1 414 ? -20.891 6.062 -4.102 1 98.75 414 ALA A CA 1
ATOM 3372 C C . ALA A 1 414 ? -21.219 6.082 -5.59 1 98.75 414 ALA A C 1
ATOM 3374 O O . ALA A 1 414 ? -22.375 6.309 -5.973 1 98.75 414 ALA A O 1
ATOM 3375 N N . ILE A 1 415 ? -20.25 5.852 -6.461 1 98.88 415 ILE A N 1
ATOM 3376 C CA . ILE A 1 415 ? -20.453 5.82 -7.902 1 98.88 415 ILE A CA 1
ATOM 3377 C C . ILE A 1 415 ? -21.391 4.664 -8.266 1 98.88 415 ILE A C 1
ATOM 3379 O O . ILE A 1 415 ? -22.328 4.84 -9.039 1 98.88 415 ILE A O 1
ATOM 3383 N N . ILE A 1 416 ? -21.156 3.494 -7.691 1 98.56 416 ILE A N 1
ATOM 3384 C CA . ILE A 1 416 ? -21.953 2.311 -7.973 1 98.56 416 ILE A CA 1
ATOM 3385 C C . ILE A 1 416 ? -23.422 2.588 -7.645 1 98.56 416 ILE A C 1
ATOM 3387 O O . ILE A 1 416 ? -24.312 2.273 -8.438 1 98.56 416 ILE A O 1
ATOM 3391 N N . GLU A 1 417 ? -23.719 3.211 -6.5 1 98.25 417 GLU A N 1
ATOM 3392 C CA . GLU A 1 417 ? -25.109 3.391 -6.074 1 98.25 417 GLU A CA 1
ATOM 3393 C C . GLU A 1 417 ? -25.766 4.547 -6.816 1 98.25 417 GLU A C 1
ATOM 3395 O O . GLU A 1 417 ? -26.969 4.508 -7.102 1 98.25 417 GLU A O 1
ATOM 3400 N N . ASN A 1 418 ? -25.016 5.586 -7.16 1 98.62 418 ASN A N 1
ATOM 3401 C CA . ASN A 1 418 ? -25.625 6.793 -7.711 1 98.62 418 ASN A CA 1
ATOM 3402 C C . ASN A 1 418 ? -25.766 6.711 -9.227 1 98.62 418 ASN A C 1
ATOM 3404 O O . ASN A 1 418 ? -26.594 7.41 -9.82 1 98.62 418 ASN A O 1
ATOM 3408 N N . PHE A 1 419 ? -25.016 5.812 -9.891 1 98.5 419 PHE A N 1
ATOM 3409 C CA . PHE A 1 419 ? -25 5.824 -11.352 1 98.5 419 PHE A CA 1
ATOM 3410 C C . PHE A 1 419 ? -25.391 4.461 -11.906 1 98.5 419 PHE A C 1
ATOM 3412 O O . PHE A 1 419 ? -25.125 4.152 -13.062 1 98.5 419 PHE A O 1
ATOM 3419 N N . GLN A 1 420 ? -25.953 3.674 -11.047 1 97.5 420 GLN A N 1
ATOM 3420 C CA . GLN A 1 420 ? -26.406 2.348 -11.453 1 97.5 420 GLN A CA 1
ATOM 3421 C C . GLN A 1 420 ? -27.641 2.436 -12.344 1 97.5 420 GLN A C 1
ATOM 3423 O O . GLN A 1 420 ? -28.594 3.143 -12.023 1 97.5 420 GLN A O 1
ATOM 3428 N N . LEU A 1 421 ? -27.594 1.743 -13.453 1 96.12 421 LEU A N 1
ATOM 3429 C CA . LEU A 1 421 ? -28.719 1.662 -14.367 1 96.12 421 LEU A CA 1
ATOM 3430 C C . LEU A 1 421 ? -29.578 0.433 -14.078 1 96.12 421 LEU A C 1
ATOM 3432 O O . LEU A 1 421 ? -29.172 -0.43 -13.289 1 96.12 421 LEU A O 1
ATOM 3436 N N . GLU A 1 422 ? -30.688 0.358 -14.68 1 93.25 422 GLU A N 1
ATOM 3437 C CA . GLU A 1 422 ? -31.641 -0.718 -14.43 1 93.25 422 GLU A CA 1
ATOM 3438 C C . GLU A 1 422 ? -31.062 -2.072 -14.836 1 93.25 422 GLU A C 1
ATOM 3440 O O . GLU A 1 422 ? -31.375 -3.094 -14.219 1 93.25 422 GLU A O 1
ATOM 3445 N N . ASP A 1 423 ? -30.219 -2.039 -15.812 1 92.75 423 ASP A N 1
ATOM 3446 C CA . ASP A 1 423 ? -29.688 -3.295 -16.328 1 92.75 423 ASP A CA 1
ATOM 3447 C C . ASP A 1 423 ? -28.422 -3.707 -15.562 1 92.75 423 ASP A C 1
ATOM 3449 O O . ASP A 1 423 ? -27.766 -4.676 -15.93 1 92.75 423 ASP A O 1
ATOM 3453 N N . GLY A 1 424 ? -28.078 -2.961 -14.555 1 92.06 424 GLY A N 1
ATOM 3454 C CA . GLY A 1 424 ? -26.953 -3.334 -13.711 1 92.06 424 GLY A CA 1
ATOM 3455 C C . GLY A 1 424 ? -25.672 -2.617 -14.07 1 92.06 424 GLY A C 1
ATOM 3456 O O . GLY A 1 424 ? -24.719 -2.604 -13.289 1 92.06 424 GLY A O 1
ATOM 3457 N N . ARG A 1 425 ? -25.656 -2.072 -15.273 1 97.06 425 ARG A N 1
ATOM 3458 C CA . ARG A 1 425 ? -24.5 -1.272 -15.648 1 97.06 425 ARG A CA 1
ATOM 3459 C C . ARG A 1 425 ? -24.375 -0.037 -14.758 1 97.06 425 ARG A C 1
ATOM 3461 O O . ARG A 1 425 ? -25.359 0.445 -14.219 1 97.06 425 ARG A O 1
ATOM 3468 N N . VAL A 1 426 ? -23.141 0.453 -14.547 1 98.62 426 VAL A N 1
ATOM 3469 C CA . VAL A 1 426 ? -22.875 1.685 -13.805 1 98.62 426 VAL A CA 1
ATOM 3470 C C . VAL A 1 426 ? -22.219 2.707 -14.734 1 98.62 426 VAL A C 1
ATOM 3472 O O . VAL A 1 426 ? -21.172 2.432 -15.336 1 98.62 426 VAL A O 1
ATOM 3475 N N . GLU A 1 427 ? -22.844 3.822 -14.875 1 98.69 427 GLU A N 1
ATOM 3476 C CA . GLU A 1 427 ? -22.266 4.883 -15.695 1 98.69 427 GLU A CA 1
ATOM 3477 C C . GLU A 1 427 ? -21.031 5.488 -15.023 1 98.69 427 GLU A C 1
ATOM 3479 O O . GLU A 1 427 ? -21.047 5.793 -13.828 1 98.69 427 GLU A O 1
ATOM 3484 N N . ILE A 1 428 ? -19.969 5.629 -15.781 1 98.75 428 ILE A N 1
ATOM 3485 C CA . ILE A 1 428 ? -18.75 6.254 -15.266 1 98.75 428 ILE A CA 1
ATOM 3486 C C . ILE A 1 428 ? -18.891 7.773 -15.32 1 98.75 428 ILE A C 1
ATOM 3488 O O . ILE A 1 428 ? -19.203 8.336 -16.375 1 98.75 428 ILE A O 1
ATOM 3492 N N . PRO A 1 429 ? -18.703 8.469 -14.172 1 98.75 429 PRO A N 1
ATOM 3493 C CA . PRO A 1 429 ? -18.734 9.938 -14.211 1 98.75 429 PRO A CA 1
ATOM 3494 C C . PRO A 1 429 ? -17.906 10.516 -15.352 1 98.75 429 PRO A C 1
ATOM 3496 O O . PRO A 1 429 ? -16.797 10.055 -15.602 1 98.75 429 PRO A O 1
ATOM 3499 N N . ARG A 1 430 ? -18.359 11.547 -16.016 1 98.25 430 ARG A N 1
ATOM 3500 C CA . ARG A 1 430 ? -17.734 12.125 -17.203 1 98.25 430 ARG A CA 1
ATOM 3501 C C . ARG A 1 430 ? -16.328 12.594 -16.922 1 98.25 430 ARG A C 1
ATOM 3503 O O . ARG A 1 430 ? -15.422 12.43 -17.75 1 98.25 430 ARG A O 1
ATOM 3510 N N . VAL A 1 431 ? -16.094 13.133 -15.781 1 98.44 431 VAL A N 1
ATOM 3511 C CA . VAL A 1 431 ? -14.82 13.758 -15.438 1 98.44 431 VAL A CA 1
ATOM 3512 C C . VAL A 1 431 ? -13.734 12.688 -15.352 1 98.44 431 VAL A C 1
ATOM 3514 O O . VAL A 1 431 ? -12.547 12.992 -15.484 1 98.44 431 VAL A O 1
ATOM 3517 N N . LEU A 1 432 ? -14.109 11.422 -15.141 1 98.69 432 LEU A N 1
ATOM 3518 C CA . LEU A 1 432 ? -13.141 10.344 -14.984 1 98.69 432 LEU A CA 1
ATOM 3519 C C . LEU A 1 432 ? -12.766 9.75 -16.344 1 98.69 432 LEU A C 1
ATOM 3521 O O . LEU A 1 432 ? -11.75 9.055 -16.453 1 98.69 432 LEU A O 1
ATOM 3525 N N . ARG A 1 433 ? -13.562 9.977 -17.344 1 98.25 433 ARG A N 1
ATOM 3526 C CA . ARG A 1 433 ? -13.445 9.281 -18.609 1 98.25 433 ARG A CA 1
ATOM 3527 C C . ARG A 1 433 ? -12.133 9.641 -19.312 1 98.25 433 ARG A C 1
ATOM 3529 O O . ARG A 1 433 ? -11.516 8.797 -19.969 1 98.25 433 ARG A O 1
ATOM 3536 N N . ARG A 1 434 ? -11.648 10.844 -19.203 1 97.31 434 ARG A N 1
ATOM 3537 C CA . ARG A 1 434 ? -10.414 11.281 -19.844 1 97.31 434 ARG A CA 1
ATOM 3538 C C . ARG A 1 434 ? -9.219 10.461 -19.375 1 97.31 434 ARG A C 1
ATOM 3540 O O . ARG A 1 434 ? -8.242 10.305 -20.094 1 97.31 434 ARG A O 1
ATOM 3547 N N . TYR A 1 435 ? -9.242 9.992 -18.172 1 98.19 435 TYR A N 1
ATOM 3548 C CA . TYR A 1 435 ? -8.141 9.227 -17.594 1 98.19 435 TYR A CA 1
ATOM 3549 C C . TYR A 1 435 ? -8.211 7.766 -18.016 1 98.19 435 TYR A C 1
ATOM 3551 O O . TYR A 1 435 ? -7.23 7.027 -17.891 1 98.19 435 TYR A O 1
ATOM 3559 N N . LEU A 1 436 ? -9.352 7.293 -18.5 1 98.38 436 LEU A N 1
ATOM 3560 C CA . LEU A 1 436 ? -9.562 5.898 -18.875 1 98.38 436 LEU A CA 1
ATOM 3561 C C . LEU A 1 436 ? -9.477 5.727 -20.391 1 98.38 436 LEU A C 1
ATOM 3563 O O . LEU A 1 436 ? -9.07 4.668 -20.875 1 98.38 436 LEU A O 1
ATOM 3567 N N . GLU A 1 437 ? -9.789 6.727 -21.094 1 97.12 437 GLU A N 1
ATOM 3568 C CA . GLU A 1 437 ? -9.945 6.664 -22.547 1 97.12 437 GLU A CA 1
ATOM 3569 C C . GLU A 1 437 ? -8.656 6.234 -23.219 1 97.12 437 GLU A C 1
ATOM 3571 O O . GLU A 1 437 ? -8.672 5.434 -24.156 1 97.12 437 GLU A O 1
ATOM 3576 N N . PRO A 1 438 ? -7.492 6.719 -22.734 1 96.19 438 PRO A N 1
ATOM 3577 C CA . PRO A 1 438 ? -6.258 6.332 -23.422 1 96.19 438 PRO A CA 1
ATOM 3578 C C . PRO A 1 438 ? -5.848 4.887 -23.125 1 96.19 438 PRO A C 1
ATOM 3580 O O . PRO A 1 438 ? -4.941 4.359 -23.766 1 96.19 438 PRO A O 1
ATOM 3583 N N . ILE A 1 439 ? -6.418 4.281 -22.172 1 98 439 ILE A N 1
ATOM 3584 C CA . ILE A 1 439 ? -6.109 2.912 -21.766 1 98 439 ILE A CA 1
ATOM 3585 C C . ILE A 1 439 ? -7.008 1.94 -22.531 1 98 439 ILE A C 1
ATOM 3587 O O . ILE A 1 439 ? -8.211 1.857 -22.266 1 98 439 ILE A O 1
ATOM 3591 N N . GLU A 1 440 ? -6.488 1.17 -23.391 1 98 440 GLU A N 1
ATOM 3592 C CA . GLU A 1 440 ? -7.25 0.344 -24.312 1 98 440 GLU A CA 1
ATOM 3593 C C . GLU A 1 440 ? -8.133 -0.654 -23.562 1 98 440 GLU A C 1
ATOM 3595 O O . GLU A 1 440 ? -9.281 -0.879 -23.953 1 98 440 GLU A O 1
ATOM 3600 N N . SER A 1 441 ? -7.652 -1.159 -22.5 1 98.19 441 SER A N 1
ATOM 3601 C CA . SER A 1 441 ? -8.352 -2.244 -21.812 1 98.19 441 SER A CA 1
ATOM 3602 C C . SER A 1 441 ? -9.297 -1.706 -20.75 1 98.19 441 SER A C 1
ATOM 3604 O O . SER A 1 441 ? -9.977 -2.477 -20.078 1 98.19 441 SER A O 1
ATOM 3606 N N . ALA A 1 442 ? -9.328 -0.395 -20.547 1 98.31 442 ALA A N 1
ATOM 3607 C CA . ALA A 1 442 ? -10.164 0.214 -19.516 1 98.31 442 ALA A CA 1
ATOM 3608 C C . ALA A 1 442 ? -11.586 0.44 -20.016 1 98.31 442 ALA A C 1
ATOM 3610 O O . ALA A 1 442 ? -11.805 0.581 -21.219 1 98.31 442 ALA A O 1
ATOM 3611 N N . PRO A 1 443 ? -12.531 0.423 -19.047 1 97.75 443 PRO A N 1
ATOM 3612 C CA . PRO A 1 443 ? -13.891 0.777 -19.453 1 97.75 443 PRO A CA 1
ATOM 3613 C C . PRO A 1 443 ? -14.008 2.23 -19.906 1 97.75 443 PRO A C 1
ATOM 3615 O O . PRO A 1 443 ? -13.227 3.08 -19.484 1 97.75 443 PRO A O 1
ATOM 3618 N N . LYS A 1 444 ? -14.969 2.527 -20.703 1 95.38 444 LYS A N 1
ATOM 3619 C CA . LYS A 1 444 ? -15.109 3.873 -21.25 1 95.38 444 LYS A CA 1
ATOM 3620 C C . LYS A 1 444 ? -16.312 4.594 -20.656 1 95.38 444 LYS A C 1
ATOM 3622 O O . LYS A 1 444 ? -16.156 5.449 -19.781 1 95.38 444 LYS A O 1
ATOM 3627 N N . GLU A 1 445 ? -17.516 4.082 -20.938 1 96.62 445 GLU A N 1
ATOM 3628 C CA . GLU A 1 445 ? -18.703 4.805 -20.484 1 96.62 445 GLU A CA 1
ATOM 3629 C C . GLU A 1 445 ? -19.375 4.082 -19.312 1 96.62 445 GLU A C 1
ATOM 3631 O O . GLU A 1 445 ? -20.016 4.719 -18.469 1 96.62 445 GLU A O 1
ATOM 3636 N N . TYR A 1 446 ? -19.203 2.779 -19.297 1 98 446 TYR A N 1
ATOM 3637 C CA . TYR A 1 446 ? -19.938 1.99 -18.312 1 98 446 TYR A CA 1
ATOM 3638 C C . TYR A 1 446 ? -19.031 0.917 -17.703 1 98 446 TYR A C 1
ATOM 3640 O O . TYR A 1 446 ? -18.141 0.396 -18.375 1 98 446 TYR A O 1
ATOM 3648 N N . ILE A 1 447 ? -19.203 0.672 -16.438 1 97.88 447 ILE A N 1
ATOM 3649 C CA . ILE A 1 447 ? -18.75 -0.57 -15.828 1 97.88 447 ILE A CA 1
ATOM 3650 C C . ILE A 1 447 ? -19.781 -1.665 -16.047 1 97.88 447 ILE A C 1
ATOM 3652 O O . ILE A 1 447 ? -20.953 -1.513 -15.664 1 97.88 447 ILE A O 1
ATOM 3656 N N . GLU A 1 448 ? -19.406 -2.758 -16.609 1 95.38 448 GLU A N 1
ATOM 3657 C CA . GLU A 1 448 ? -20.344 -3.814 -16.984 1 95.38 448 GLU A CA 1
ATOM 3658 C C . GLU A 1 448 ? -20.328 -4.953 -15.961 1 95.38 448 GLU A C 1
ATOM 3660 O O . GLU A 1 448 ? -19.266 -5.305 -15.445 1 95.38 448 GLU A O 1
ATOM 3665 N N . PRO A 1 449 ? -21.516 -5.43 -15.688 1 93.31 449 PRO A N 1
ATOM 3666 C CA . PRO A 1 449 ? -21.531 -6.652 -14.883 1 93.31 449 PRO A CA 1
ATOM 3667 C C . PRO A 1 449 ? -20.812 -7.816 -15.555 1 93.31 449 PRO A C 1
ATOM 3669 O O . PRO A 1 449 ? -20.875 -7.969 -16.781 1 93.31 449 PRO A O 1
ATOM 3672 N N . ARG A 1 450 ? -19.984 -8.531 -14.711 1 84.56 450 ARG A N 1
ATOM 3673 C CA . ARG A 1 450 ? -19.281 -9.695 -15.234 1 84.56 450 ARG A CA 1
ATOM 3674 C C . ARG A 1 450 ? -20.062 -10.977 -14.945 1 84.56 450 ARG A C 1
ATOM 3676 O O . ARG A 1 450 ? -20.672 -11.109 -13.883 1 84.56 450 ARG A O 1
ATOM 3683 N N . LYS A 1 451 ? -20.797 -11.477 -15.836 1 60.84 451 LYS A N 1
ATOM 3684 C CA . LYS A 1 451 ? -21.625 -12.68 -15.75 1 60.84 451 LYS A CA 1
ATOM 3685 C C . LYS A 1 451 ? -20.828 -13.859 -15.188 1 60.84 451 LYS A C 1
ATOM 3687 O O . LYS A 1 451 ? -19.609 -13.93 -15.375 1 60.84 451 LYS A O 1
ATOM 3692 N N . MET B 1 1 ? -1.742 -36.844 -8.641 1 85.31 1 MET B N 1
ATOM 3693 C CA . MET B 1 1 ? -0.812 -37.062 -7.535 1 85.31 1 MET B CA 1
ATOM 3694 C C . MET B 1 1 ? 0.227 -35.938 -7.465 1 85.31 1 MET B C 1
ATOM 3696 O O . MET B 1 1 ? 0.612 -35.375 -8.492 1 85.31 1 MET B O 1
ATOM 3700 N N . TRP B 1 2 ? 0.584 -35.656 -6.254 1 92 2 TRP B N 1
ATOM 3701 C CA . TRP B 1 2 ? 1.644 -34.688 -5.988 1 92 2 TRP B CA 1
ATOM 3702 C C . TRP B 1 2 ? 2.971 -35.156 -6.574 1 92 2 TRP B C 1
ATOM 3704 O O . TRP B 1 2 ? 3.346 -36.312 -6.426 1 92 2 TRP B O 1
ATOM 3714 N N . SER B 1 3 ? 3.611 -34.281 -7.289 1 94.12 3 SER B N 1
ATOM 3715 C CA . SER B 1 3 ? 4.789 -34.656 -8.07 1 94.12 3 SER B CA 1
ATOM 3716 C C . SER B 1 3 ? 5.879 -35.25 -7.188 1 94.12 3 SER B C 1
ATOM 3718 O O . SER B 1 3 ? 6.547 -36.188 -7.582 1 94.12 3 SER B O 1
ATOM 3720 N N . ILE B 1 4 ? 6.09 -34.719 -6.008 1 95.5 4 ILE B N 1
ATOM 3721 C CA . ILE B 1 4 ? 7.148 -35.188 -5.121 1 95.5 4 ILE B CA 1
ATOM 3722 C C . ILE B 1 4 ? 6.824 -36.625 -4.641 1 95.5 4 ILE B C 1
ATOM 3724 O O . ILE B 1 4 ? 7.699 -37.469 -4.629 1 95.5 4 ILE B O 1
ATOM 3728 N N . LEU B 1 5 ? 5.605 -36.812 -4.254 1 95.38 5 LEU B N 1
ATOM 3729 C CA . LEU B 1 5 ? 5.18 -38.125 -3.842 1 95.38 5 LEU B CA 1
ATOM 3730 C C . LEU B 1 5 ? 5.281 -39.125 -5 1 95.38 5 LEU B C 1
ATOM 3732 O O . LEU B 1 5 ? 5.703 -40.25 -4.816 1 95.38 5 LEU B O 1
ATOM 3736 N N . LYS B 1 6 ? 4.883 -38.719 -6.117 1 95.56 6 LYS B N 1
ATOM 3737 C CA . LYS B 1 6 ? 4.984 -39.562 -7.305 1 95.56 6 LYS B CA 1
ATOM 3738 C C . LYS B 1 6 ? 6.43 -39.969 -7.574 1 95.56 6 LYS B C 1
ATOM 3740 O O . LYS B 1 6 ? 6.719 -41.125 -7.832 1 95.56 6 LYS B O 1
ATOM 3745 N N . ALA B 1 7 ? 7.293 -39 -7.559 1 96.44 7 ALA B N 1
ATOM 3746 C CA . ALA B 1 7 ? 8.711 -39.281 -7.777 1 96.44 7 ALA B CA 1
ATOM 3747 C C . ALA B 1 7 ? 9.258 -40.219 -6.711 1 96.44 7 ALA B C 1
ATOM 3749 O O . ALA B 1 7 ? 10.031 -41.125 -7.02 1 96.44 7 ALA B O 1
ATOM 3750 N N . LEU B 1 8 ? 8.859 -39.969 -5.516 1 96.44 8 LEU B N 1
ATOM 3751 C CA . LEU B 1 8 ? 9.32 -40.812 -4.41 1 96.44 8 LEU B CA 1
ATOM 3752 C C . LEU B 1 8 ? 8.992 -42.281 -4.66 1 96.44 8 LEU B C 1
ATOM 3754 O O . LEU B 1 8 ? 9.82 -43.156 -4.41 1 96.44 8 LEU B O 1
ATOM 3758 N N . ARG B 1 9 ? 7.871 -42.531 -5.172 1 95.31 9 ARG B N 1
ATOM 3759 C CA . ARG B 1 9 ? 7.352 -43.906 -5.305 1 95.31 9 ARG B CA 1
ATOM 3760 C C . ARG B 1 9 ? 7.785 -44.531 -6.633 1 95.31 9 ARG B C 1
ATOM 3762 O O . ARG B 1 9 ? 8.055 -45.719 -6.703 1 95.31 9 ARG B O 1
ATOM 3769 N N . GLU B 1 10 ? 7.859 -43.688 -7.629 1 96 10 GLU B N 1
ATOM 3770 C CA . GLU B 1 10 ? 8.102 -44.219 -8.969 1 96 10 GLU B CA 1
ATOM 3771 C C . GLU B 1 10 ? 9.586 -44.156 -9.328 1 96 10 GLU B C 1
ATOM 3773 O O . GLU B 1 10 ? 10.125 -45.062 -9.945 1 96 10 GLU B O 1
ATOM 3778 N N . ASN B 1 11 ? 10.188 -43.062 -9.023 1 96.5 11 ASN B N 1
ATOM 3779 C CA . ASN B 1 11 ? 11.594 -42.844 -9.344 1 96.5 11 ASN B CA 1
ATOM 3780 C C . ASN B 1 11 ? 12.258 -41.906 -8.352 1 96.5 11 ASN B C 1
ATOM 3782 O O . ASN B 1 11 ? 12.562 -40.75 -8.68 1 96.5 11 ASN B O 1
ATOM 3786 N N . PRO B 1 12 ? 12.672 -42.406 -7.199 1 96.69 12 PRO B N 1
ATOM 3787 C CA . PRO B 1 12 ? 13.234 -41.594 -6.141 1 96.69 12 PRO B CA 1
ATOM 3788 C C . PRO B 1 12 ? 14.523 -40.875 -6.562 1 96.69 12 PRO B C 1
ATOM 3790 O O . PRO B 1 12 ? 14.914 -39.875 -5.969 1 96.69 12 PRO B O 1
ATOM 3793 N N . GLU B 1 13 ? 15.188 -41.438 -7.629 1 97 13 GLU B N 1
ATOM 3794 C CA . GLU B 1 13 ? 16.453 -40.875 -8.094 1 97 13 GLU B CA 1
ATOM 3795 C C . GLU B 1 13 ? 16.266 -39.406 -8.547 1 97 13 GLU B C 1
ATOM 3797 O O . GLU B 1 13 ? 17.172 -38.594 -8.422 1 97 13 GLU B O 1
ATOM 3802 N N . ILE B 1 14 ? 15.133 -39.094 -9.031 1 97.12 14 ILE B N 1
ATOM 3803 C CA . ILE B 1 14 ? 14.812 -37.75 -9.453 1 97.12 14 ILE B CA 1
ATOM 3804 C C . ILE B 1 14 ? 14.922 -36.781 -8.266 1 97.12 14 ILE B C 1
ATOM 3806 O O . ILE B 1 14 ? 15.484 -35.719 -8.383 1 97.12 14 ILE B O 1
ATOM 3810 N N . LEU B 1 15 ? 14.414 -37.219 -7.105 1 97.5 15 LEU B N 1
ATOM 3811 C CA . LEU B 1 15 ? 14.453 -36.406 -5.895 1 97.5 15 LEU B CA 1
ATOM 3812 C C . LEU B 1 15 ? 15.875 -36.281 -5.352 1 97.5 15 LEU B C 1
ATOM 3814 O O . LEU B 1 15 ? 16.297 -35.219 -4.926 1 97.5 15 LEU B O 1
ATOM 3818 N N . ILE B 1 16 ? 16.516 -37.406 -5.395 1 97.56 16 ILE B N 1
ATOM 3819 C CA . ILE B 1 16 ? 17.875 -37.469 -4.887 1 97.56 16 ILE B CA 1
ATOM 3820 C C . ILE B 1 16 ? 18.781 -36.531 -5.703 1 97.56 16 ILE B C 1
ATOM 3822 O O . ILE B 1 16 ? 19.531 -35.719 -5.145 1 97.56 16 ILE B O 1
ATOM 3826 N N . GLU B 1 17 ? 18.688 -36.625 -6.988 1 97.06 17 GLU B N 1
ATOM 3827 C CA . GLU B 1 17 ? 19.5 -35.781 -7.875 1 97.06 17 GLU B CA 1
ATOM 3828 C C . GLU B 1 17 ? 19.141 -34.281 -7.703 1 97.06 17 GLU B C 1
ATOM 3830 O O . GLU B 1 17 ? 20.031 -33.438 -7.707 1 97.06 17 GLU B O 1
ATOM 3835 N N . SER B 1 18 ? 17.844 -34 -7.621 1 97.12 18 SER B N 1
ATOM 3836 C CA . SER B 1 18 ? 17.406 -32.625 -7.398 1 97.12 18 SER B CA 1
ATOM 3837 C C . SER B 1 18 ? 18.016 -32.062 -6.113 1 97.12 18 SER B C 1
ATOM 3839 O O . SER B 1 18 ? 18.484 -30.906 -6.098 1 97.12 18 SER B O 1
ATOM 3841 N N . GLN B 1 19 ? 17.984 -32.875 -5.012 1 96.69 19 GLN B N 1
ATOM 3842 C CA . GLN B 1 19 ? 18.562 -32.469 -3.736 1 96.69 19 GLN B CA 1
ATOM 3843 C C . GLN B 1 19 ? 20.062 -32.219 -3.869 1 96.69 19 GLN B C 1
ATOM 3845 O O . GLN B 1 19 ? 20.594 -31.219 -3.377 1 96.69 19 GLN B O 1
ATOM 3850 N N . ARG B 1 20 ? 20.703 -33.062 -4.531 1 96.5 20 ARG B N 1
ATOM 3851 C CA . ARG B 1 20 ? 22.141 -32.969 -4.715 1 96.5 20 ARG B CA 1
ATOM 3852 C C . ARG B 1 20 ? 22.516 -31.703 -5.484 1 96.5 20 ARG B C 1
ATOM 3854 O O . ARG B 1 20 ? 23.438 -30.984 -5.09 1 96.5 20 ARG B O 1
ATOM 3861 N N . ARG B 1 21 ? 21.875 -31.469 -6.5 1 96.25 21 ARG B N 1
ATOM 3862 C CA . ARG B 1 21 ? 22.156 -30.312 -7.34 1 96.25 21 ARG B CA 1
ATOM 3863 C C . ARG B 1 21 ? 21.906 -29.016 -6.582 1 96.25 21 ARG B C 1
ATOM 3865 O O . ARG B 1 21 ? 22.594 -28.016 -6.801 1 96.25 21 ARG B O 1
ATOM 3872 N N . ARG B 1 22 ? 20.922 -28.969 -5.676 1 95.69 22 ARG B N 1
ATOM 3873 C CA . ARG B 1 22 ? 20.609 -27.781 -4.883 1 95.69 22 ARG B CA 1
ATOM 3874 C C . ARG B 1 22 ? 21.594 -27.625 -3.721 1 95.69 22 ARG B C 1
ATOM 3876 O O . ARG B 1 22 ? 21.594 -26.594 -3.045 1 95.69 22 ARG B O 1
ATOM 3883 N N . GLY B 1 23 ? 22.359 -28.672 -3.477 1 93.56 23 GLY B N 1
ATOM 3884 C CA . GLY B 1 23 ? 23.219 -28.672 -2.309 1 93.56 23 GLY B CA 1
ATOM 3885 C C . GLY B 1 23 ? 22.484 -28.984 -1.02 1 93.56 23 GLY B C 1
ATOM 3886 O O . GLY B 1 23 ? 22.938 -28.625 0.066 1 93.56 23 GLY B O 1
ATOM 3887 N N . GLU B 1 24 ? 21.297 -29.594 -1.154 1 93.88 24 GLU B N 1
ATOM 3888 C CA . GLU B 1 24 ? 20.484 -29.938 0.004 1 93.88 24 GLU B CA 1
ATOM 3889 C C . GLU B 1 24 ? 20.797 -31.359 0.489 1 93.88 24 GLU B C 1
ATOM 3891 O O . GLU B 1 24 ? 21.469 -32.125 -0.203 1 93.88 24 GLU B O 1
ATOM 3896 N N . ASP B 1 25 ? 20.297 -31.703 1.643 1 94.56 25 ASP B N 1
ATOM 3897 C CA . ASP B 1 25 ? 20.531 -33 2.258 1 94.56 25 ASP B CA 1
ATOM 3898 C C . ASP B 1 25 ? 19.734 -34.094 1.549 1 94.56 25 ASP B C 1
ATOM 3900 O O . ASP B 1 25 ? 18.5 -34.094 1.554 1 94.56 25 ASP B O 1
ATOM 3904 N N . VAL B 1 26 ? 20.406 -35.094 1.056 1 96.5 26 VAL B N 1
ATOM 3905 C CA . VAL B 1 26 ? 19.766 -36.156 0.319 1 96.5 26 VAL B CA 1
ATOM 3906 C C . VAL B 1 26 ? 19.141 -37.156 1.299 1 96.5 26 VAL B C 1
ATOM 3908 O O . VAL B 1 26 ? 18.219 -37.906 0.938 1 96.5 26 VAL B O 1
ATOM 3911 N N . GLU B 1 27 ? 19.609 -37.094 2.58 1 97 27 GLU B N 1
ATOM 3912 C CA . GLU B 1 27 ? 19.125 -38.062 3.588 1 97 27 GLU B CA 1
ATOM 3913 C C . GLU B 1 27 ? 17.625 -37.875 3.828 1 97 27 GLU B C 1
ATOM 3915 O O . GLU B 1 27 ? 16.953 -38.844 4.215 1 97 27 GLU B O 1
ATOM 3920 N N . VAL B 1 28 ? 17.188 -36.719 3.58 1 96.88 28 VAL B N 1
ATOM 3921 C CA . VAL B 1 28 ? 15.773 -36.438 3.787 1 96.88 28 VAL B CA 1
ATOM 3922 C C . VAL B 1 28 ? 14.938 -37.312 2.838 1 96.88 28 VAL B C 1
ATOM 3924 O O . VAL B 1 28 ? 13.867 -37.781 3.205 1 96.88 28 VAL B O 1
ATOM 3927 N N . VAL B 1 29 ? 15.43 -37.531 1.622 1 97.62 29 VAL B N 1
ATOM 3928 C CA . VAL B 1 29 ? 14.727 -38.344 0.636 1 97.62 29 VAL B CA 1
ATOM 3929 C C . VAL B 1 29 ? 14.719 -39.812 1.076 1 97.62 29 VAL B C 1
ATOM 3931 O O . VAL B 1 29 ? 13.688 -40.5 0.982 1 97.62 29 VAL B O 1
ATOM 3934 N N . TYR B 1 30 ? 15.805 -40.281 1.572 1 97.44 30 TYR B N 1
ATOM 3935 C CA . TYR B 1 30 ? 15.883 -41.656 2.057 1 97.44 30 TYR B CA 1
ATOM 3936 C C . TYR B 1 30 ? 14.938 -41.844 3.236 1 97.44 30 TYR B C 1
ATOM 3938 O O . TYR B 1 30 ? 14.273 -42.906 3.328 1 97.44 30 TYR B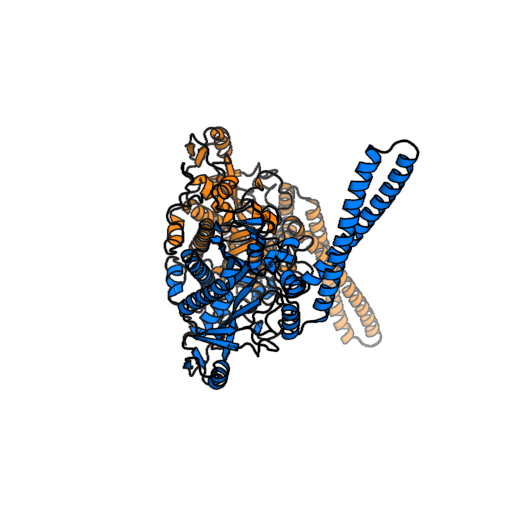 O 1
ATOM 3946 N N . ARG B 1 31 ? 14.984 -40.938 4.078 1 97.69 31 ARG B N 1
ATOM 3947 C CA . ARG B 1 31 ? 14.055 -41 5.199 1 97.69 31 ARG B CA 1
ATOM 3948 C C . ARG B 1 31 ? 12.609 -41.062 4.711 1 97.69 31 ARG B C 1
ATOM 3950 O O . ARG B 1 31 ? 11.805 -41.812 5.25 1 97.69 31 ARG B O 1
ATOM 3957 N N . ALA B 1 32 ? 12.281 -40.281 3.723 1 97.88 32 ALA B N 1
ATOM 3958 C CA . ALA B 1 32 ? 10.93 -40.281 3.162 1 97.88 32 ALA B CA 1
ATOM 3959 C C . ALA B 1 32 ? 10.586 -41.656 2.551 1 97.88 32 ALA B C 1
ATOM 3961 O O . ALA B 1 32 ? 9.453 -42.125 2.682 1 97.88 32 ALA B O 1
ATOM 3962 N N . ILE B 1 33 ? 11.516 -42.25 1.86 1 97.31 33 ILE B N 1
ATOM 3963 C CA . ILE B 1 33 ? 11.32 -43.562 1.253 1 97.31 33 ILE B CA 1
ATOM 3964 C C . ILE B 1 33 ? 10.984 -44.562 2.334 1 97.31 33 ILE B C 1
ATOM 3966 O O . ILE B 1 33 ? 10.039 -45.344 2.184 1 97.31 33 ILE B O 1
ATOM 3970 N N . GLU B 1 34 ? 11.734 -44.5 3.406 1 97.44 34 GLU B N 1
ATOM 3971 C CA . GLU B 1 34 ? 11.523 -45.438 4.516 1 97.44 34 GLU B CA 1
ATOM 3972 C C . GLU B 1 34 ? 10.148 -45.219 5.152 1 97.44 34 GLU B C 1
ATOM 3974 O O . GLU B 1 34 ? 9.445 -46.188 5.453 1 97.44 34 GLU B O 1
ATOM 3979 N N . LEU B 1 35 ? 9.875 -44 5.406 1 97.94 35 LEU B N 1
ATOM 3980 C CA . LEU B 1 35 ? 8.594 -43.688 6.02 1 97.94 35 LEU B CA 1
ATOM 3981 C C . LEU B 1 35 ? 7.438 -44.125 5.129 1 97.94 35 LEU B C 1
ATOM 3983 O O . LEU B 1 35 ? 6.43 -44.625 5.621 1 97.94 35 LEU B O 1
ATOM 3987 N N . ASP B 1 36 ? 7.527 -43.906 3.85 1 97 36 ASP B N 1
ATOM 3988 C CA . ASP B 1 36 ? 6.477 -44.312 2.912 1 97 36 ASP B CA 1
ATOM 3989 C C . ASP B 1 36 ? 6.281 -45.812 2.893 1 97 36 ASP B C 1
ATOM 3991 O O . ASP B 1 36 ? 5.152 -46.312 2.838 1 97 36 ASP B O 1
ATOM 3995 N N . LYS B 1 37 ? 7.375 -46.5 2.928 1 96.25 37 LYS B N 1
ATOM 3996 C CA . LYS B 1 37 ? 7.316 -47.969 2.98 1 96.25 37 LYS B CA 1
ATOM 3997 C C . LYS B 1 37 ? 6.609 -48.438 4.246 1 96.25 37 LYS B C 1
ATOM 3999 O O . LYS B 1 37 ? 5.734 -49.281 4.184 1 96.25 37 LYS B O 1
ATOM 4004 N N . ARG B 1 38 ? 7 -47.875 5.336 1 96.88 38 ARG B N 1
ATOM 4005 C CA . ARG B 1 38 ? 6.383 -48.219 6.609 1 96.88 38 ARG B CA 1
ATOM 4006 C C . ARG B 1 38 ? 4.895 -47.875 6.605 1 96.88 38 ARG B C 1
ATOM 4008 O O . ARG B 1 38 ? 4.082 -48.656 7.137 1 96.88 38 ARG B O 1
ATOM 4015 N N . TRP B 1 39 ? 4.609 -46.75 6.094 1 96.88 39 TRP B N 1
ATOM 4016 C CA . TRP B 1 39 ? 3.217 -46.312 6.02 1 96.88 39 TRP B CA 1
ATOM 4017 C C . TRP B 1 39 ? 2.387 -47.312 5.203 1 96.88 39 TRP B C 1
ATOM 4019 O O . TRP B 1 39 ? 1.296 -47.719 5.617 1 96.88 39 TRP B O 1
ATOM 4029 N N . ARG B 1 40 ? 2.881 -47.75 4.059 1 95.31 40 ARG B N 1
ATOM 4030 C CA . ARG B 1 40 ? 2.18 -48.656 3.186 1 95.31 40 ARG B CA 1
ATOM 4031 C C . ARG B 1 40 ? 2.023 -50.031 3.855 1 95.31 40 ARG B C 1
ATOM 4033 O O . ARG B 1 40 ? 0.989 -50.688 3.713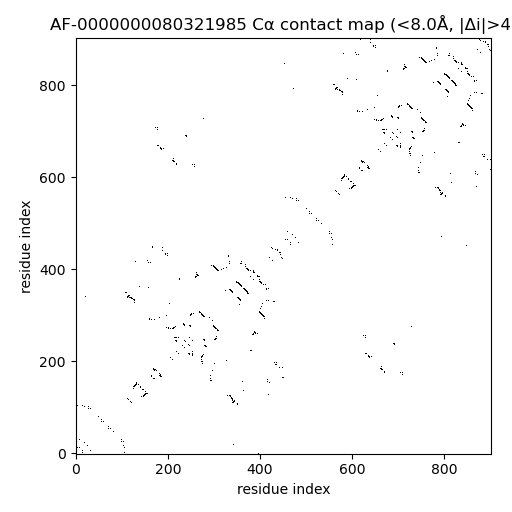 1 95.31 40 ARG B O 1
ATOM 4040 N N . GLU B 1 41 ? 2.992 -50.438 4.613 1 96.06 41 GLU B N 1
ATOM 4041 C CA . GLU B 1 41 ? 2.936 -51.688 5.344 1 96.06 41 GLU B CA 1
ATOM 4042 C C . GLU B 1 41 ? 1.884 -51.656 6.449 1 96.06 41 GLU B C 1
ATOM 4044 O O . GLU B 1 41 ? 1.097 -52.594 6.605 1 96.06 41 GLU B O 1
ATOM 4049 N N . GLU B 1 42 ? 1.979 -50.562 7.168 1 96.44 42 GLU B N 1
ATOM 4050 C CA . GLU B 1 42 ? 1.004 -50.375 8.242 1 96.44 42 GLU B CA 1
ATOM 4051 C C . GLU B 1 42 ? -0.415 -50.281 7.688 1 96.44 42 GLU B C 1
ATOM 4053 O O . GLU B 1 42 ? -1.364 -50.75 8.312 1 96.44 42 GLU B O 1
ATOM 4058 N N . LEU B 1 43 ? -0.572 -49.625 6.613 1 95.94 43 LEU B N 1
ATOM 4059 C CA . LEU B 1 43 ? -1.876 -49.5 5.969 1 95.94 43 LEU B CA 1
ATOM 4060 C C . LEU B 1 43 ? -2.393 -50.875 5.543 1 95.94 43 LEU B C 1
ATOM 4062 O O . LEU B 1 43 ? -3.578 -51.188 5.707 1 95.94 43 LEU B O 1
ATOM 4066 N N . PHE B 1 44 ? -1.529 -51.719 5.051 1 95.38 44 PHE B N 1
ATOM 4067 C CA . PHE B 1 44 ? -1.886 -53.062 4.645 1 95.38 44 PHE B CA 1
ATOM 4068 C C . PHE B 1 44 ? -2.342 -53.875 5.848 1 95.38 44 PHE B C 1
ATOM 4070 O O . PHE B 1 44 ? -3.379 -54.562 5.793 1 95.38 44 PHE B O 1
ATOM 4077 N N . LYS B 1 45 ? -1.543 -53.844 6.891 1 95.62 45 LYS B N 1
ATOM 4078 C CA . LYS B 1 45 ? -1.893 -54.531 8.117 1 95.62 45 LYS B CA 1
ATOM 4079 C C . LYS B 1 45 ? -3.248 -54.094 8.648 1 95.62 45 LYS B C 1
ATOM 4081 O O . LYS B 1 45 ? -4.062 -54.906 9.07 1 95.62 45 LYS B O 1
ATOM 4086 N N . LEU B 1 46 ? -3.412 -52.781 8.672 1 95.5 46 LEU B N 1
ATOM 4087 C CA . LEU B 1 46 ? -4.648 -52.219 9.18 1 95.5 46 LEU B CA 1
ATOM 4088 C C . LEU B 1 46 ? -5.844 -52.656 8.352 1 95.5 46 LEU B C 1
ATOM 4090 O O . LEU B 1 46 ? -6.91 -52.969 8.891 1 95.5 46 LEU B O 1
ATOM 4094 N N . ASN B 1 47 ? -5.668 -52.719 7.035 1 95.56 47 ASN B N 1
ATOM 4095 C CA . ASN B 1 47 ? -6.742 -53.188 6.152 1 95.56 47 ASN B CA 1
ATOM 4096 C C . ASN B 1 47 ? -7.09 -54.656 6.383 1 95.56 47 ASN B C 1
ATOM 4098 O O . ASN B 1 47 ? -8.258 -55.031 6.305 1 95.56 47 ASN B O 1
ATOM 4102 N N . GLN B 1 48 ? -6.156 -55.438 6.73 1 95.5 48 GLN B N 1
ATOM 4103 C CA . GLN B 1 48 ? -6.391 -56.812 7.066 1 95.5 48 GLN B CA 1
ATOM 4104 C C . GLN B 1 48 ? -7.168 -56.969 8.375 1 95.5 48 GLN B C 1
ATOM 4106 O O . GLN B 1 48 ? -8.086 -57.781 8.477 1 95.5 48 GLN B O 1
ATOM 4111 N N . LEU B 1 49 ? -6.734 -56.156 9.32 1 95.06 49 LEU B N 1
ATOM 4112 C CA . LEU B 1 49 ? -7.41 -56.156 10.609 1 95.06 49 LEU B CA 1
ATOM 4113 C C . LEU B 1 49 ? -8.859 -55.719 10.469 1 95.06 49 LEU B C 1
ATOM 4115 O O . LEU B 1 49 ? -9.75 -56.281 11.109 1 95.06 49 LEU B O 1
ATOM 4119 N N . ARG B 1 50 ? -9.109 -54.719 9.664 1 94.69 50 ARG B N 1
ATOM 4120 C CA . ARG B 1 50 ? -10.461 -54.219 9.422 1 94.69 50 ARG B CA 1
ATOM 4121 C C . ARG B 1 50 ? -11.328 -55.281 8.766 1 94.69 50 ARG B C 1
ATOM 4123 O O . ARG B 1 50 ? -12.5 -55.438 9.117 1 94.69 50 ARG B O 1
ATOM 4130 N N . ARG B 1 51 ? -10.75 -56.031 7.879 1 94.5 51 ARG B N 1
ATOM 4131 C CA . ARG B 1 51 ? -11.453 -57.125 7.227 1 94.5 51 ARG B CA 1
ATOM 4132 C C . ARG B 1 51 ? -11.805 -58.219 8.227 1 94.5 51 ARG B C 1
ATOM 4134 O O . ARG B 1 51 ? -12.914 -58.75 8.203 1 94.5 51 ARG B O 1
ATOM 4141 N N . GLU B 1 52 ? -10.859 -58.531 9.047 1 94.25 52 GLU B N 1
ATOM 4142 C CA . GLU B 1 52 ? -11.078 -59.531 10.078 1 94.25 52 GLU B CA 1
ATOM 4143 C C . GLU B 1 52 ? -12.164 -59.094 11.055 1 94.25 52 GLU B C 1
ATOM 4145 O O . GLU B 1 52 ? -12.992 -59.906 11.469 1 94.25 52 GLU B O 1
ATOM 4150 N N . ARG B 1 53 ? -12.156 -57.906 11.445 1 92.5 53 ARG B N 1
ATOM 4151 C CA . ARG B 1 53 ? -13.156 -57.344 12.359 1 92.5 53 ARG B CA 1
ATOM 4152 C C . ARG B 1 53 ? -14.555 -57.469 11.758 1 92.5 53 ARG B C 1
ATOM 4154 O O . ARG B 1 53 ? -15.508 -57.812 12.453 1 92.5 53 ARG B O 1
ATOM 4161 N N . ASN B 1 54 ? -14.641 -57.156 10.477 1 92.5 54 ASN B N 1
ATOM 4162 C CA . ASN B 1 54 ? -15.93 -57.25 9.797 1 92.5 54 ASN B CA 1
ATOM 4163 C C . ASN B 1 54 ? -16.438 -58.688 9.711 1 92.5 54 ASN B C 1
ATOM 4165 O O . ASN B 1 54 ? -17.625 -58.938 9.891 1 92.5 54 ASN B O 1
ATOM 4169 N N . GLN B 1 55 ? -15.477 -59.594 9.492 1 93.75 55 GLN B N 1
ATOM 4170 C CA . GLN B 1 55 ? -15.836 -61.031 9.445 1 93.75 55 GLN B CA 1
ATOM 4171 C C . GLN B 1 55 ? -16.297 -61.531 10.812 1 93.75 55 GLN B C 1
ATOM 4173 O O . GLN B 1 55 ? -17.281 -62.25 10.906 1 93.75 55 GLN B O 1
ATOM 4178 N N . LEU B 1 56 ? -15.594 -61.125 11.844 1 92.81 56 LEU B N 1
ATOM 4179 C CA . LEU B 1 56 ? -15.93 -61.531 13.195 1 92.81 56 LEU B CA 1
ATOM 4180 C C . LEU B 1 56 ? -17.281 -60.969 13.617 1 92.81 56 LEU B C 1
ATOM 4182 O O . LEU B 1 56 ? -18.047 -61.656 14.312 1 92.81 56 LEU B O 1
ATOM 4186 N N . SER B 1 57 ? -17.578 -59.781 13.234 1 90.75 57 SER B N 1
ATOM 4187 C CA . SER B 1 57 ? -18.859 -59.156 13.555 1 90.75 57 SER B CA 1
ATOM 4188 C C . SER B 1 57 ? -20.016 -59.938 12.938 1 90.75 57 SER B C 1
ATOM 4190 O O . SER B 1 57 ? -21.078 -60.062 13.539 1 90.75 57 SER B O 1
ATOM 4192 N N . GLU B 1 58 ? -19.766 -60.5 11.758 1 92.06 58 GLU B N 1
ATOM 4193 C CA . GLU B 1 58 ? -20.781 -61.312 11.094 1 92.06 58 GLU B CA 1
ATOM 4194 C C . GLU B 1 58 ? -20.922 -62.656 11.773 1 92.06 58 GLU B C 1
ATOM 4196 O O . GLU B 1 58 ? -22.047 -63.188 11.891 1 92.06 58 GLU B O 1
ATOM 4201 N N . MET B 1 59 ? -19.844 -63.188 12.266 1 93 59 MET B N 1
ATOM 4202 C CA . MET B 1 59 ? -19.859 -64.5 12.922 1 93 59 MET B CA 1
ATOM 4203 C C . MET B 1 59 ? -20.547 -64.438 14.281 1 93 59 MET B C 1
ATOM 4205 O O . MET B 1 59 ? -21.25 -65.312 14.688 1 93 59 MET B O 1
ATOM 4209 N N . VAL B 1 60 ? -20.312 -63.312 14.969 1 91.06 60 VAL B N 1
ATOM 4210 C CA . VAL B 1 60 ? -20.906 -63.094 16.281 1 91.06 60 VAL B CA 1
ATOM 4211 C C . VAL B 1 60 ? -22.422 -63.031 16.172 1 91.06 60 VAL B C 1
ATOM 4213 O O . VAL B 1 60 ? -23.141 -63.562 17.047 1 91.06 60 VAL B O 1
ATOM 4216 N N . LYS B 1 61 ? -22.969 -62.5 15.125 1 89.5 61 LYS B N 1
ATOM 4217 C CA . LYS B 1 61 ? -24.406 -62.406 14.922 1 89.5 61 LYS B CA 1
ATOM 4218 C C . LYS B 1 61 ? -25.062 -63.75 14.766 1 89.5 61 LYS B C 1
ATOM 4220 O O . LYS B 1 61 ? -26.234 -63.938 15.078 1 89.5 61 LYS B O 1
ATOM 4225 N N . LYS B 1 62 ? -24.281 -64.75 14.281 1 91.25 62 LYS B N 1
ATOM 4226 C CA . LYS B 1 62 ? -24.828 -66.062 13.953 1 91.25 62 LYS B CA 1
ATOM 4227 C C . LYS B 1 62 ? -24.562 -67.062 15.078 1 91.25 62 LYS B C 1
ATOM 4229 O O . LYS B 1 62 ? -25.188 -68.125 15.117 1 91.25 62 LYS B O 1
ATOM 4234 N N . ALA B 1 63 ? -23.562 -66.688 15.898 1 89.12 63 ALA B N 1
ATOM 4235 C CA . ALA B 1 63 ? -23.125 -67.688 16.922 1 89.12 63 ALA B CA 1
ATOM 4236 C C . ALA B 1 63 ? -24.016 -67.625 18.141 1 89.12 63 ALA B C 1
ATOM 4238 O O . ALA B 1 63 ? -24.734 -66.625 18.359 1 89.12 63 ALA B O 1
ATOM 4239 N N . LYS B 1 64 ? -24.125 -68.688 18.766 1 88.94 64 LYS B N 1
ATOM 4240 C CA . LYS B 1 64 ? -24.938 -68.75 19.984 1 88.94 64 LYS B CA 1
ATOM 4241 C C . LYS B 1 64 ? -24.141 -69.312 21.141 1 88.94 64 LYS B C 1
ATOM 4243 O O . LYS B 1 64 ? -23.125 -70 20.922 1 88.94 64 LYS B O 1
ATOM 4248 N N . GLY B 1 65 ? -24.547 -69 22.406 1 88.12 65 GLY B N 1
ATOM 4249 C CA . GLY B 1 65 ? -24.047 -69.625 23.625 1 88.12 65 GLY B CA 1
ATOM 4250 C C . GLY B 1 65 ? -22.594 -69.312 23.906 1 88.12 65 GLY B C 1
ATOM 4251 O O . GLY B 1 65 ? -22.172 -68.125 23.828 1 88.12 65 GLY B O 1
ATOM 4252 N N . GLU B 1 66 ? -21.734 -70.312 24.109 1 86.81 66 GLU B N 1
ATOM 4253 C CA . GLU B 1 66 ? -20.344 -70.188 24.5 1 86.81 66 GLU B CA 1
ATOM 4254 C C . GLU B 1 66 ? -19.484 -69.75 23.328 1 86.81 66 GLU B C 1
ATOM 4256 O O . GLU B 1 66 ? -18.531 -69 23.484 1 86.81 66 GLU B O 1
ATOM 4261 N N . GLU B 1 67 ? -19.844 -70.125 22.156 1 90.31 67 GLU B N 1
ATOM 4262 C CA . GLU B 1 67 ? -19.141 -69.75 20.938 1 90.31 67 GLU B CA 1
ATOM 4263 C C . GLU B 1 67 ? -19.266 -68.25 20.688 1 90.31 67 GLU B C 1
ATOM 4265 O O . GLU B 1 67 ? -18.312 -67.625 20.219 1 90.31 67 GLU B O 1
ATOM 4270 N N . LYS B 1 68 ? -20.328 -67.625 21.016 1 90.12 68 LYS B N 1
ATOM 4271 C CA . LYS B 1 68 ? -20.578 -66.25 20.844 1 90.12 68 LYS B CA 1
ATOM 4272 C C . LYS B 1 68 ? -19.688 -65.375 21.781 1 90.12 68 LYS B C 1
ATOM 4274 O O . LYS B 1 68 ? -19.141 -64.375 21.375 1 90.12 68 LYS B O 1
ATOM 4279 N N . ARG B 1 69 ? -19.484 -65.938 22.938 1 90.06 69 ARG B N 1
ATOM 4280 C CA . ARG B 1 69 ? -18.656 -65.25 23.906 1 90.06 69 ARG B CA 1
ATOM 4281 C C . ARG B 1 69 ? -17.203 -65.188 23.453 1 90.06 69 ARG B C 1
ATOM 4283 O O . ARG B 1 69 ? -16.531 -64.188 23.609 1 90.06 69 ARG B O 1
ATOM 4290 N N . LYS B 1 70 ? -16.734 -66.25 22.859 1 91.5 70 LYS B N 1
ATOM 4291 C CA . LYS B 1 70 ? -15.359 -66.375 22.375 1 91.5 70 LYS B CA 1
ATOM 4292 C C . LYS B 1 70 ? -15.141 -65.438 21.188 1 91.5 70 LYS B C 1
ATOM 4294 O O . LYS B 1 70 ? -14.102 -64.75 21.094 1 91.5 70 LYS B O 1
ATOM 4299 N N . LEU B 1 71 ? -16.125 -65.312 20.375 1 92.81 71 LEU B N 1
ATOM 4300 C CA . LEU B 1 71 ? -16.047 -64.5 19.188 1 92.81 71 LEU B CA 1
ATOM 4301 C C . LEU B 1 71 ? -16.094 -63 19.562 1 92.81 71 LEU B C 1
ATOM 4303 O O . LEU B 1 71 ? -15.43 -62.188 18.953 1 92.81 71 LEU B O 1
ATOM 4307 N N . ILE B 1 72 ? -16.812 -62.719 20.609 1 91.75 72 ILE B N 1
ATOM 4308 C CA . ILE B 1 72 ? -16.922 -61.344 21.078 1 91.75 72 ILE B CA 1
ATOM 4309 C C . ILE B 1 72 ? -15.594 -60.875 21.672 1 91.75 72 ILE B C 1
ATOM 4311 O O . ILE B 1 72 ? -15.18 -59.75 21.469 1 91.75 72 ILE B O 1
ATOM 4315 N N . GLU B 1 73 ? -15 -61.781 22.359 1 91.75 73 GLU B N 1
ATOM 4316 C CA . GLU B 1 73 ? -13.695 -61.469 22.938 1 91.75 73 GLU B CA 1
ATOM 4317 C C . GLU B 1 73 ? -12.648 -61.25 21.859 1 91.75 73 GLU B C 1
ATOM 4319 O O . GLU B 1 73 ? -11.836 -60.312 21.969 1 91.75 73 GLU B O 1
ATOM 4324 N N . LYS B 1 74 ? -12.727 -62.031 20.859 1 93.06 74 LYS B N 1
ATOM 4325 C CA . LYS B 1 74 ? -11.812 -61.875 19.734 1 93.06 74 LYS B CA 1
ATOM 4326 C C . LYS B 1 74 ? -12.086 -60.562 18.969 1 93.06 74 LYS B C 1
ATOM 4328 O O . LYS B 1 74 ? -11.156 -59.906 18.531 1 93.06 74 LYS B O 1
ATOM 4333 N N . ALA B 1 75 ? -13.305 -60.281 18.859 1 91 75 ALA B N 1
ATOM 4334 C CA . ALA B 1 75 ? -13.711 -59.031 18.188 1 91 75 ALA B CA 1
ATOM 4335 C C . ALA B 1 75 ? -13.234 -57.812 18.953 1 91 75 ALA B C 1
ATOM 4337 O O . ALA B 1 75 ? -12.828 -56.812 18.344 1 91 75 ALA B O 1
ATOM 4338 N N . LYS B 1 76 ? -13.32 -57.938 20.234 1 92.44 76 LYS B N 1
ATOM 4339 C CA . LYS B 1 76 ? -12.844 -56.844 21.078 1 92.44 76 LYS B CA 1
ATOM 4340 C C . LYS B 1 76 ? -11.336 -56.656 20.922 1 92.44 76 LYS B C 1
ATOM 4342 O O . LYS B 1 76 ? -10.852 -55.531 20.875 1 92.44 76 LYS B O 1
ATOM 4347 N N . GLU B 1 77 ? -10.664 -57.781 20.828 1 94.25 77 GLU B N 1
ATOM 4348 C CA . GLU B 1 77 ? -9.219 -57.719 20.656 1 94.25 77 GLU B CA 1
ATOM 4349 C C . GLU B 1 77 ? -8.836 -57.094 19.312 1 94.25 77 GLU B C 1
ATOM 4351 O O . GLU B 1 77 ? -7.926 -56.281 19.234 1 94.25 77 GLU B O 1
ATOM 4356 N N . ILE B 1 78 ? -9.531 -57.438 18.297 1 95 78 ILE B N 1
ATOM 4357 C CA . ILE B 1 78 ? -9.242 -56.938 16.953 1 95 78 ILE B CA 1
ATOM 4358 C C . ILE B 1 78 ? -9.594 -55.438 16.875 1 95 78 ILE B C 1
ATOM 4360 O O . ILE B 1 78 ? -8.891 -54.688 16.219 1 95 78 ILE B O 1
ATOM 4364 N N . SER B 1 79 ? -10.633 -55.125 17.609 1 93.44 79 SER B N 1
ATOM 4365 C CA . SER B 1 79 ? -11.031 -53.719 17.625 1 93.44 79 SER B CA 1
ATOM 4366 C C . SER B 1 79 ? -9.969 -52.844 18.297 1 93.44 79 SER B C 1
ATOM 4368 O O . SER B 1 79 ? -9.719 -51.719 17.859 1 93.44 79 SER B O 1
ATOM 4370 N N . GLU B 1 80 ? -9.406 -53.406 19.281 1 95 80 GLU B N 1
ATOM 4371 C CA . GLU B 1 80 ? -8.328 -52.719 19.969 1 95 80 GLU B CA 1
ATOM 4372 C C . GLU B 1 80 ? -7.094 -52.594 19.078 1 95 80 GLU B C 1
ATOM 4374 O O . GLU B 1 80 ? -6.402 -51.594 19.078 1 95 80 GLU B O 1
ATOM 4379 N N . MET B 1 81 ? -6.855 -53.625 18.312 1 94.81 81 MET B N 1
ATOM 4380 C CA . MET B 1 81 ? -5.727 -53.625 17.391 1 94.81 81 MET B CA 1
ATOM 4381 C C . MET B 1 81 ? -5.949 -52.625 16.25 1 94.81 81 MET B C 1
ATOM 4383 O O . MET B 1 81 ? -5.016 -51.969 15.812 1 94.81 81 MET B O 1
ATOM 4387 N N . VAL B 1 82 ? -7.145 -52.5 15.828 1 95.19 82 VAL B N 1
ATOM 4388 C CA . VAL B 1 82 ? -7.496 -51.562 14.773 1 95.19 82 VAL B CA 1
ATOM 4389 C C . VAL B 1 82 ? -7.293 -50.125 15.266 1 95.19 82 VAL B C 1
ATOM 4391 O O . VAL B 1 82 ? -6.73 -49.312 14.555 1 95.19 82 VAL B O 1
ATOM 4394 N N . LYS B 1 83 ? -7.703 -49.906 16.5 1 95.19 83 LYS B N 1
ATOM 4395 C CA . LYS B 1 83 ? -7.539 -48.562 17.078 1 95.19 83 LYS B CA 1
ATOM 4396 C C . LYS B 1 83 ? -6.062 -48.188 17.188 1 95.19 83 LYS B C 1
ATOM 4398 O O . LYS B 1 83 ? -5.68 -47.062 16.844 1 95.19 83 LYS B O 1
ATOM 4403 N N . LYS B 1 84 ? -5.281 -49.125 17.609 1 95.31 84 LYS B N 1
ATOM 4404 C CA . LYS B 1 84 ? -3.842 -48.906 17.734 1 95.31 84 LYS B CA 1
ATOM 4405 C C . LYS B 1 84 ? -3.201 -48.719 16.359 1 95.31 84 LYS B C 1
ATOM 4407 O O . LYS B 1 84 ? -2.307 -47.875 16.203 1 95.31 84 LYS B O 1
ATOM 4412 N N . GLY B 1 85 ? -3.662 -49.5 15.398 1 94.94 85 GLY B N 1
ATOM 4413 C CA . GLY B 1 85 ? -3.156 -49.406 14.039 1 94.94 85 GLY B CA 1
ATOM 4414 C C . GLY B 1 85 ? -3.498 -48.062 13.383 1 94.94 85 GLY B C 1
ATOM 4415 O O . GLY B 1 85 ? -2.691 -47.531 12.641 1 94.94 85 GLY B O 1
ATOM 4416 N N . GLU B 1 86 ? -4.656 -47.562 13.68 1 96 86 GLU B N 1
ATOM 4417 C CA . GLU B 1 86 ? -5.078 -46.281 13.156 1 96 86 GLU B CA 1
ATOM 4418 C C . GLU B 1 86 ? -4.234 -45.156 13.734 1 96 86 GLU B C 1
ATOM 4420 O O . GLU B 1 86 ? -3.867 -44.219 13.023 1 96 86 GLU B O 1
ATOM 4425 N N . GLU B 1 87 ? -3.975 -45.219 14.953 1 96.06 87 GLU B N 1
ATOM 4426 C CA . GLU B 1 87 ? -3.143 -44.219 15.609 1 96.06 87 GLU B CA 1
ATOM 4427 C C . GLU B 1 87 ? -1.723 -44.219 15.055 1 96.06 87 GLU B C 1
ATOM 4429 O O . GLU B 1 87 ? -1.125 -43.156 14.844 1 96.06 87 GLU B O 1
ATOM 4434 N N . GLU B 1 88 ? -1.264 -45.406 14.852 1 94.75 88 GLU B N 1
ATOM 4435 C CA . GLU B 1 88 ? 0.083 -45.562 14.305 1 94.75 88 GLU B CA 1
ATOM 4436 C C . GLU B 1 88 ? 0.15 -45.031 12.875 1 94.75 88 GLU B C 1
ATOM 4438 O O . GLU B 1 88 ? 1.121 -44.375 12.484 1 94.75 88 GLU B O 1
ATOM 4443 N N . LEU B 1 89 ? -0.832 -45.375 12.109 1 96.19 89 LEU B N 1
ATOM 4444 C CA . LEU B 1 89 ? -0.885 -44.938 10.719 1 96.19 89 LEU B CA 1
ATOM 4445 C C . LEU B 1 89 ? -0.938 -43.406 10.641 1 96.19 89 LEU B C 1
ATOM 4447 O O . LEU B 1 89 ? -0.287 -42.781 9.789 1 96.19 89 LEU B O 1
ATOM 4451 N N . ARG B 1 90 ? -1.682 -42.875 11.531 1 96 90 ARG B N 1
ATOM 4452 C CA . ARG B 1 90 ? -1.804 -41.406 11.578 1 96 90 ARG B CA 1
ATOM 4453 C C . ARG B 1 90 ? -0.463 -40.75 11.898 1 96 90 ARG B C 1
ATOM 4455 O O . ARG B 1 90 ? -0.088 -39.75 11.273 1 96 90 ARG B O 1
ATOM 4462 N N . LYS B 1 91 ? 0.221 -41.219 12.797 1 96.81 91 LYS B N 1
ATOM 4463 C CA . LYS B 1 91 ? 1.529 -40.688 13.18 1 96.81 91 LYS B CA 1
ATOM 4464 C C . LYS B 1 91 ? 2.523 -40.812 12.031 1 96.81 91 LYS B C 1
ATOM 4466 O O . LYS B 1 91 ? 3.275 -39.875 11.766 1 96.81 91 LYS B O 1
ATOM 4471 N N . LEU B 1 92 ? 2.484 -41.938 11.359 1 96.44 92 LEU B N 1
ATOM 4472 C CA . LEU B 1 92 ? 3.379 -42.156 10.227 1 96.44 92 LEU B CA 1
ATOM 4473 C C . LEU B 1 92 ? 3.043 -41.219 9.078 1 96.44 92 LEU B C 1
ATOM 4475 O O . LEU B 1 92 ? 3.943 -40.719 8.414 1 96.44 92 LEU B O 1
ATOM 4479 N N . GLU B 1 93 ? 1.842 -41.062 8.922 1 95.44 93 GLU B N 1
ATOM 4480 C CA . GLU B 1 93 ? 1.385 -40.156 7.863 1 95.44 93 GLU B CA 1
ATOM 4481 C C . GLU B 1 93 ? 1.832 -38.719 8.125 1 95.44 93 GLU B C 1
ATOM 4483 O O . GLU B 1 93 ? 2.273 -38.031 7.215 1 95.44 93 GLU B O 1
ATOM 4488 N N . GLU B 1 94 ? 1.692 -38.312 9.305 1 96 94 GLU B N 1
ATOM 4489 C CA . GLU B 1 94 ? 2.1 -36.969 9.688 1 96 94 GLU B CA 1
ATOM 4490 C C . GLU B 1 94 ? 3.604 -36.781 9.516 1 96 94 GLU B C 1
ATOM 4492 O O . GLU B 1 94 ? 4.051 -35.75 9.031 1 96 94 GLU B O 1
ATOM 4497 N N . GLU B 1 95 ? 4.297 -37.719 9.914 1 96.44 95 GLU B N 1
ATOM 4498 C CA . GLU B 1 95 ? 5.746 -37.656 9.781 1 96.44 95 GLU B CA 1
ATOM 4499 C C . GLU B 1 95 ? 6.168 -37.688 8.312 1 96.44 95 GLU B C 1
ATOM 4501 O O . GLU B 1 95 ? 7.074 -36.938 7.918 1 96.44 95 GLU B O 1
ATOM 4506 N N . LEU B 1 96 ? 5.57 -38.562 7.551 1 96.25 96 LEU B N 1
ATOM 4507 C CA . LEU B 1 96 ? 5.859 -38.625 6.125 1 96.25 96 LEU B CA 1
ATOM 4508 C C . LEU B 1 96 ? 5.539 -37.312 5.434 1 96.25 96 LEU B C 1
ATOM 4510 O O . LEU B 1 96 ? 6.363 -36.781 4.684 1 96.25 96 LEU B O 1
ATOM 4514 N N . ASN B 1 97 ? 4.406 -36.812 5.773 1 94.12 97 ASN B N 1
ATOM 4515 C CA . ASN B 1 97 ? 3.99 -35.562 5.16 1 94.12 97 ASN B CA 1
ATOM 4516 C C . ASN B 1 97 ? 4.938 -34.438 5.527 1 94.12 97 ASN B C 1
ATOM 4518 O O . ASN B 1 97 ? 5.305 -33.625 4.672 1 94.12 97 ASN B O 1
ATOM 4522 N N . SER B 1 98 ? 5.273 -34.375 6.754 1 95.12 98 SER B N 1
ATOM 4523 C CA . SER B 1 98 ? 6.199 -33.344 7.211 1 95.12 98 SER B CA 1
ATOM 4524 C C . SER B 1 98 ? 7.543 -33.438 6.496 1 95.12 98 SER B C 1
ATOM 4526 O O . SER B 1 98 ? 8.133 -32.438 6.113 1 95.12 98 SER B O 1
ATOM 4528 N N . THR B 1 99 ? 8.008 -34.594 6.348 1 95.81 99 THR B N 1
ATOM 4529 C CA . THR B 1 99 ? 9.273 -34.844 5.672 1 95.81 99 THR B CA 1
ATOM 4530 C C . THR B 1 99 ? 9.188 -34.469 4.199 1 95.81 99 THR B C 1
ATOM 4532 O O . THR B 1 99 ? 10.07 -33.781 3.682 1 95.81 99 THR B O 1
ATOM 4535 N N . LEU B 1 100 ? 8.141 -34.844 3.568 1 94.88 100 LEU B N 1
ATOM 4536 C CA . LEU B 1 100 ? 7.957 -34.531 2.154 1 94.88 100 LEU B CA 1
ATOM 4537 C C . LEU B 1 100 ? 7.844 -33.031 1.935 1 94.88 100 LEU B C 1
ATOM 4539 O O . LEU B 1 100 ? 8.367 -32.5 0.951 1 94.88 100 LEU B O 1
ATOM 4543 N N . LEU B 1 101 ? 7.223 -32.344 2.889 1 93.69 101 LEU B N 1
ATOM 4544 C CA . LEU B 1 101 ? 7.012 -30.906 2.773 1 93.69 101 LEU B CA 1
ATOM 4545 C C . LEU B 1 101 ? 8.328 -30.141 2.945 1 93.69 101 LEU B C 1
ATOM 4547 O O . LEU B 1 101 ? 8.438 -28.984 2.543 1 93.69 101 LEU B O 1
ATOM 4551 N N . SER B 1 102 ? 9.258 -30.797 3.506 1 93.69 102 SER B N 1
ATOM 4552 C CA . SER B 1 102 ? 10.555 -30.141 3.713 1 93.69 102 SER B CA 1
ATOM 4553 C C . SER B 1 102 ? 11.422 -30.234 2.465 1 93.69 102 SER B C 1
ATOM 4555 O O . SER B 1 102 ? 12.438 -29.547 2.354 1 93.69 102 SER B O 1
ATOM 4557 N N . ILE B 1 103 ? 11.062 -31.094 1.521 1 94.56 103 ILE B N 1
ATOM 4558 C CA . ILE B 1 103 ? 11.828 -31.281 0.294 1 94.56 103 ILE B CA 1
ATOM 4559 C C . ILE B 1 103 ? 11.523 -30.141 -0.679 1 94.56 103 ILE B C 1
ATOM 4561 O O . ILE B 1 103 ? 10.352 -29.859 -0.961 1 94.56 103 ILE B O 1
ATOM 4565 N N . PRO B 1 104 ? 12.555 -29.469 -1.188 1 96.56 104 PRO B N 1
ATOM 4566 C CA . PRO B 1 104 ? 12.344 -28.422 -2.193 1 96.56 104 PRO B CA 1
ATOM 4567 C C . PRO B 1 104 ? 11.703 -28.953 -3.473 1 96.56 104 PRO B C 1
ATOM 4569 O O . PRO B 1 104 ? 11.656 -30.172 -3.684 1 96.56 104 PRO B O 1
ATOM 4572 N N . ASN B 1 105 ? 11.188 -28.062 -4.242 1 97.75 105 ASN B N 1
ATOM 4573 C CA . ASN B 1 105 ? 10.617 -28.422 -5.535 1 97.75 105 ASN B CA 1
ATOM 4574 C C . ASN B 1 105 ? 11.625 -29.141 -6.414 1 97.75 105 ASN B C 1
ATOM 4576 O O . ASN B 1 105 ? 12.836 -28.984 -6.25 1 97.75 105 ASN B O 1
ATOM 4580 N N . ILE B 1 106 ? 11.133 -30 -7.309 1 97.88 106 ILE B N 1
ATOM 4581 C CA . ILE B 1 106 ? 11.984 -30.75 -8.211 1 97.88 106 ILE B CA 1
ATOM 4582 C C . ILE B 1 106 ? 12.555 -29.828 -9.289 1 97.88 106 ILE B C 1
ATOM 4584 O O . ILE B 1 106 ? 11.805 -29.125 -9.969 1 97.88 106 ILE B O 1
ATOM 4588 N N . ILE B 1 107 ? 13.836 -29.859 -9.453 1 97.69 107 ILE B N 1
ATOM 4589 C CA . ILE B 1 107 ? 14.516 -28.984 -10.391 1 97.69 107 ILE B CA 1
ATOM 4590 C C . ILE B 1 107 ? 14.273 -29.469 -11.82 1 97.69 107 ILE B C 1
ATOM 4592 O O . ILE B 1 107 ? 14.289 -30.672 -12.086 1 97.69 107 ILE B O 1
ATOM 4596 N N . HIS B 1 108 ? 14.023 -28.531 -12.648 1 98 108 HIS B N 1
ATOM 4597 C CA . HIS B 1 108 ? 13.969 -28.844 -14.07 1 98 108 HIS B CA 1
ATOM 4598 C C . HIS B 1 108 ? 15.352 -29.219 -14.609 1 98 108 HIS B C 1
ATOM 4600 O O . HIS B 1 108 ? 16.359 -28.656 -14.172 1 98 108 HIS B O 1
ATOM 4606 N N . GLU B 1 109 ? 15.438 -30.016 -15.578 1 96.81 109 GLU B N 1
ATOM 4607 C CA . GLU B 1 109 ? 16.703 -30.531 -16.109 1 96.81 109 GLU B CA 1
ATOM 4608 C C . GLU B 1 109 ? 17.531 -29.422 -16.719 1 96.81 109 GLU B C 1
ATOM 4610 O O . GLU B 1 109 ? 18.766 -29.484 -16.703 1 96.81 109 GLU B O 1
ATOM 4615 N N . SER B 1 110 ? 16.938 -28.344 -17.188 1 98 110 SER B N 1
ATOM 4616 C CA . SER B 1 110 ? 17.625 -27.297 -17.906 1 98 110 SER B CA 1
ATOM 4617 C C . SER B 1 110 ? 18.25 -26.281 -16.953 1 98 110 SER B C 1
ATOM 4619 O O . SER B 1 110 ? 18.922 -25.344 -17.391 1 98 110 SER B O 1
ATOM 4621 N N . VAL B 1 111 ? 18.078 -26.391 -15.664 1 98.5 111 VAL B N 1
ATOM 4622 C CA . VAL B 1 111 ? 18.656 -25.469 -14.695 1 98.5 111 VAL B CA 1
ATOM 4623 C C . VAL B 1 111 ? 20.156 -25.688 -14.586 1 98.5 111 VAL B C 1
ATOM 4625 O O . VAL B 1 111 ? 20.609 -26.797 -14.297 1 98.5 111 VAL B O 1
ATOM 4628 N N . PRO B 1 112 ? 20.906 -24.672 -14.82 1 98.19 112 PRO B N 1
ATOM 4629 C CA . PRO B 1 112 ? 22.344 -24.844 -14.688 1 98.19 112 PRO B CA 1
ATOM 4630 C C . PRO B 1 112 ? 22.797 -25.031 -13.242 1 98.19 112 PRO B C 1
ATOM 4632 O O . PRO B 1 112 ? 22.156 -24.516 -12.32 1 98.19 112 PRO B O 1
ATOM 4635 N N . VAL B 1 113 ? 23.844 -25.781 -13.047 1 96.94 113 VAL B N 1
ATOM 4636 C CA . VAL B 1 113 ? 24.438 -25.953 -11.727 1 96.94 113 VAL B CA 1
ATOM 4637 C C . VAL B 1 113 ? 25.391 -24.797 -11.43 1 96.94 113 VAL B C 1
ATOM 4639 O O . VAL B 1 113 ? 26.219 -24.438 -12.273 1 96.94 113 VAL B O 1
ATOM 4642 N N . GLY B 1 114 ? 25.172 -24.156 -10.391 1 96.69 114 GLY B N 1
ATOM 4643 C CA . GLY B 1 114 ? 26.031 -23.062 -9.977 1 96.69 114 GLY B CA 1
ATOM 4644 C C . GLY B 1 114 ? 25.938 -22.766 -8.492 1 96.69 114 GLY B C 1
ATOM 4645 O O . GLY B 1 114 ? 25 -23.188 -7.82 1 96.69 114 GLY B O 1
ATOM 4646 N N . LYS B 1 115 ? 26.938 -22.016 -8.008 1 94.62 115 LYS B N 1
ATOM 4647 C CA . LYS B 1 115 ? 27.062 -21.797 -6.57 1 94.62 115 LYS B CA 1
ATOM 4648 C C . LYS B 1 115 ? 26.141 -20.672 -6.098 1 94.62 115 LYS B C 1
ATOM 4650 O O . LYS B 1 115 ? 25.562 -20.766 -5.016 1 94.62 115 LYS B O 1
ATOM 4655 N N . ASP B 1 116 ? 26.125 -19.641 -6.828 1 93.81 116 ASP B N 1
ATOM 4656 C CA . ASP B 1 116 ? 25.344 -18.469 -6.434 1 93.81 116 ASP B CA 1
ATOM 4657 C C . ASP B 1 116 ? 25.016 -17.594 -7.645 1 93.81 116 ASP B C 1
ATOM 4659 O O . ASP B 1 116 ? 25.156 -18.047 -8.789 1 93.81 116 ASP B O 1
ATOM 4663 N N . ASP B 1 117 ? 24.547 -16.391 -7.367 1 93.56 117 ASP B N 1
ATOM 4664 C CA . ASP B 1 117 ? 24.031 -15.531 -8.422 1 93.56 117 ASP B CA 1
ATOM 4665 C C . ASP B 1 117 ? 25.125 -15.188 -9.43 1 93.56 117 ASP B C 1
ATOM 4667 O O . ASP B 1 117 ? 24.844 -14.859 -10.586 1 93.56 117 ASP B O 1
ATOM 4671 N N . SER B 1 118 ? 26.375 -15.289 -9.133 1 93.12 118 SER B N 1
ATOM 4672 C CA . SER B 1 118 ? 27.5 -14.992 -10.023 1 93.12 118 SER B CA 1
ATOM 4673 C C . SER B 1 118 ? 27.609 -16.047 -11.125 1 93.12 118 SER B C 1
ATOM 4675 O O . SER B 1 118 ? 28.281 -15.82 -12.133 1 93.12 118 SER B O 1
ATOM 4677 N N . GLU B 1 119 ? 26.906 -17.172 -10.938 1 96.25 119 GLU B N 1
ATOM 4678 C CA . GLU B 1 119 ? 27.047 -18.266 -11.891 1 96.25 119 GLU B CA 1
ATOM 4679 C C . GLU B 1 119 ? 25.75 -18.5 -12.656 1 96.25 119 GLU B C 1
ATOM 4681 O O . GLU B 1 119 ? 25.547 -19.578 -13.242 1 96.25 119 GLU B O 1
ATOM 4686 N N . ASN B 1 120 ? 24.844 -17.531 -12.477 1 97.56 120 ASN B N 1
ATOM 4687 C CA . ASN B 1 120 ? 23.672 -17.562 -13.352 1 97.56 120 ASN B CA 1
ATOM 4688 C C . ASN B 1 120 ? 24.078 -17.438 -14.82 1 97.56 120 ASN B C 1
ATOM 4690 O O . ASN B 1 120 ? 25.062 -16.781 -15.141 1 97.56 120 ASN B O 1
ATOM 4694 N N . VAL B 1 121 ? 23.359 -18 -15.758 1 97.94 121 VAL B N 1
ATOM 4695 C CA . VAL B 1 121 ? 23.797 -18.125 -17.141 1 97.94 121 VAL B CA 1
ATOM 4696 C C . VAL B 1 121 ? 22.938 -17.25 -18.047 1 97.94 121 VAL B C 1
ATOM 4698 O O . VAL B 1 121 ? 21.75 -17.516 -18.234 1 97.94 121 VAL B O 1
ATOM 4701 N N . PRO B 1 122 ? 23.531 -16.188 -18.641 1 98 122 PRO B N 1
ATOM 4702 C CA . PRO B 1 122 ? 22.781 -15.391 -19.609 1 98 122 PRO B CA 1
ATOM 4703 C C . PRO B 1 122 ? 22.391 -16.203 -20.859 1 98 122 PRO B C 1
ATOM 4705 O O . PRO B 1 122 ? 23.203 -16.953 -21.391 1 98 122 PRO B O 1
ATOM 4708 N N . ILE B 1 123 ? 21.172 -16.016 -21.344 1 97.44 123 ILE B N 1
ATOM 4709 C CA . ILE B 1 123 ? 20.734 -16.859 -22.453 1 97.44 123 ILE B CA 1
ATOM 4710 C C . ILE B 1 123 ? 20.219 -15.992 -23.594 1 97.44 123 ILE B C 1
ATOM 4712 O O . ILE B 1 123 ? 20.109 -16.453 -24.734 1 97.44 123 ILE B O 1
ATOM 4716 N N . ARG B 1 124 ? 19.859 -14.766 -23.391 1 97.56 124 ARG B N 1
ATOM 4717 C CA . ARG B 1 124 ? 19.391 -13.836 -24.422 1 97.56 124 ARG B CA 1
ATOM 4718 C C . ARG B 1 124 ? 19.75 -12.398 -24.062 1 97.56 124 ARG B C 1
ATOM 4720 O O . ARG B 1 124 ? 19.781 -12.031 -22.875 1 97.56 124 ARG B O 1
ATOM 4727 N N . PHE B 1 125 ? 20.109 -11.609 -25.047 1 98.38 125 PHE B N 1
ATOM 4728 C CA . PHE B 1 125 ? 20.375 -10.18 -24.891 1 98.38 125 PHE B CA 1
ATOM 4729 C C . PHE B 1 125 ? 19.516 -9.367 -25.844 1 98.38 125 PHE B C 1
ATOM 4731 O O . PHE B 1 125 ? 19.141 -9.844 -26.922 1 98.38 125 PHE B O 1
ATOM 4738 N N . TRP B 1 126 ? 19.156 -8.203 -25.453 1 98.62 126 TRP B N 1
ATOM 4739 C CA . TRP B 1 126 ? 18.344 -7.328 -26.297 1 98.62 126 TRP B CA 1
ATOM 4740 C C . TRP B 1 126 ? 18.719 -5.863 -26.062 1 98.62 126 TRP B C 1
ATOM 4742 O O . TRP B 1 126 ? 19.047 -5.473 -24.953 1 98.62 126 TRP B O 1
ATOM 4752 N N . GLY B 1 127 ? 18.625 -5.086 -27.109 1 98.38 127 GLY B N 1
ATOM 4753 C CA . GLY B 1 127 ? 18.766 -3.643 -27.031 1 98.38 127 GLY B CA 1
ATOM 4754 C C . GLY B 1 127 ? 20.203 -3.184 -27.188 1 98.38 127 GLY B C 1
ATOM 4755 O O . GLY B 1 127 ? 21.125 -4.008 -27.312 1 98.38 127 GLY B O 1
ATOM 4756 N N . LYS B 1 128 ? 20.406 -1.923 -27.328 1 98.56 128 LYS B N 1
ATOM 4757 C CA . LYS B 1 128 ? 21.703 -1.285 -27.438 1 98.56 128 LYS B CA 1
ATOM 4758 C C . LYS B 1 128 ? 22.078 -0.532 -26.172 1 98.56 128 LYS B C 1
ATOM 4760 O O . LYS B 1 128 ? 21.5 0.52 -25.875 1 98.56 128 LYS B O 1
ATOM 4765 N N . ALA B 1 129 ? 23.062 -1.059 -25.469 1 98.56 129 ALA B N 1
ATOM 4766 C CA . ALA B 1 129 ? 23.453 -0.501 -24.172 1 98.56 129 ALA B CA 1
ATOM 4767 C C . ALA B 1 129 ? 24.328 0.734 -24.344 1 98.56 129 ALA B C 1
ATOM 4769 O O . ALA B 1 129 ? 25.203 0.765 -25.219 1 98.56 129 ALA B O 1
ATOM 4770 N N . ARG B 1 130 ? 24.031 1.793 -23.609 1 97.94 130 ARG B N 1
ATOM 4771 C CA . ARG B 1 130 ? 24.969 2.902 -23.453 1 97.94 130 ARG B CA 1
ATOM 4772 C C . ARG B 1 130 ? 26.031 2.576 -22.406 1 97.94 130 ARG B C 1
ATOM 4774 O O . ARG B 1 130 ? 25.719 2.449 -21.219 1 97.94 130 ARG B O 1
ATOM 4781 N N . VAL B 1 131 ? 27.281 2.469 -22.906 1 98.56 131 VAL B N 1
ATOM 4782 C CA . VAL B 1 131 ? 28.344 1.999 -22.031 1 98.56 131 VAL B CA 1
ATOM 4783 C C . VAL B 1 131 ? 29.391 3.1 -21.844 1 98.56 131 VAL B C 1
ATOM 4785 O O . VAL B 1 131 ? 30.031 3.514 -22.812 1 98.56 131 VAL B O 1
ATOM 4788 N N . TYR B 1 132 ? 29.484 3.613 -20.594 1 97.94 132 TYR B N 1
ATOM 4789 C CA . TYR B 1 132 ? 30.578 4.539 -20.297 1 97.94 132 TYR B CA 1
ATOM 4790 C C . TYR B 1 132 ? 31.922 3.916 -20.625 1 97.94 132 TYR B C 1
ATOM 4792 O O . TYR B 1 132 ? 32.156 2.74 -20.328 1 97.94 132 TYR B O 1
ATOM 4800 N N . LYS B 1 133 ? 32.844 4.664 -21.156 1 98.06 133 LYS B N 1
ATOM 4801 C CA . LYS B 1 133 ? 34.094 4.156 -21.672 1 98.06 133 LYS B CA 1
ATOM 4802 C C . LYS B 1 133 ? 34.844 3.361 -20.594 1 98.06 133 LYS B C 1
ATOM 4804 O O . LYS B 1 133 ? 35.469 2.35 -20.891 1 98.06 133 LYS B O 1
ATOM 4809 N N . GLU B 1 134 ? 34.719 3.793 -19.406 1 97.69 134 GLU B N 1
ATOM 4810 C CA . GLU B 1 134 ? 35.438 3.143 -18.328 1 97.69 134 GLU B CA 1
ATOM 4811 C C . GLU B 1 134 ? 34.812 1.814 -17.938 1 97.69 134 GLU B C 1
ATOM 4813 O O . GLU B 1 134 ? 35.438 0.994 -17.25 1 97.69 134 GLU B O 1
ATOM 4818 N N . HIS B 1 135 ? 33.531 1.577 -18.344 1 97.75 135 HIS B N 1
ATOM 4819 C CA . HIS B 1 135 ? 32.812 0.349 -18.016 1 97.75 135 HIS B CA 1
ATOM 4820 C C . HIS B 1 135 ? 32.844 -0.636 -19.172 1 97.75 135 HIS B C 1
ATOM 4822 O O . HIS B 1 135 ? 32.25 -1.708 -19.094 1 97.75 135 HIS B O 1
ATOM 4828 N N . LEU B 1 136 ? 33.562 -0.357 -20.25 1 97.81 136 LEU B N 1
ATOM 4829 C CA . LEU B 1 136 ? 33.5 -1.134 -21.484 1 97.81 136 LEU B CA 1
ATOM 4830 C C . LEU B 1 136 ? 34 -2.555 -21.266 1 97.81 136 LEU B C 1
ATOM 4832 O O . LEU B 1 136 ? 33.375 -3.52 -21.703 1 97.81 136 LEU B O 1
ATOM 4836 N N . GLU B 1 137 ? 35.156 -2.719 -20.609 1 97.31 137 GLU B N 1
ATOM 4837 C CA . GLU B 1 137 ? 35.719 -4.047 -20.375 1 97.31 137 GLU B CA 1
ATOM 4838 C C . GLU B 1 137 ? 34.75 -4.922 -19.578 1 97.31 137 GLU B C 1
ATOM 4840 O O . GLU B 1 137 ? 34.531 -6.086 -19.922 1 97.31 137 GLU B O 1
ATOM 4845 N N . SER B 1 138 ? 34.281 -4.34 -18.562 1 96.38 138 SER B N 1
ATOM 4846 C CA . SER B 1 138 ? 33.312 -5.062 -17.719 1 96.38 138 SER B CA 1
ATOM 4847 C C . SER B 1 138 ? 32.062 -5.422 -18.5 1 96.38 138 SER B C 1
ATOM 4849 O O . SER B 1 138 ? 31.516 -6.516 -18.328 1 96.38 138 SER B O 1
ATOM 4851 N N . PHE B 1 139 ? 31.578 -4.48 -19.312 1 97.75 139 PHE B N 1
ATOM 4852 C CA . PHE B 1 139 ? 30.406 -4.73 -20.125 1 97.75 139 PHE B CA 1
ATOM 4853 C C . PHE B 1 139 ? 30.625 -5.906 -21.078 1 97.75 139 PHE B C 1
ATOM 4855 O O . PHE B 1 139 ? 29.766 -6.777 -21.203 1 97.75 139 PHE B O 1
ATOM 4862 N N . LEU B 1 140 ? 31.734 -5.91 -21.734 1 97.75 140 LEU B N 1
ATOM 4863 C CA . LEU B 1 140 ? 32.062 -6.973 -22.672 1 97.75 140 LEU B CA 1
ATOM 4864 C C . LEU B 1 140 ? 32.156 -8.32 -21.969 1 97.75 140 LEU B C 1
ATOM 4866 O O . LEU B 1 140 ? 31.766 -9.352 -22.516 1 97.75 140 LEU B O 1
ATOM 4870 N N . GLU B 1 141 ? 32.656 -8.328 -20.797 1 96.5 141 GLU B N 1
ATOM 4871 C CA . GLU B 1 141 ? 32.75 -9.547 -19.984 1 96.5 141 GLU B CA 1
ATOM 4872 C C . GLU B 1 141 ? 31.344 -10.039 -19.609 1 96.5 141 GLU B C 1
ATOM 4874 O O . GLU B 1 141 ? 31.031 -11.219 -19.797 1 96.5 141 GLU B O 1
ATOM 4879 N N . GLN B 1 142 ? 30.5 -9.148 -19.125 1 96.25 142 GLN B N 1
ATOM 4880 C CA . GLN B 1 142 ? 29.156 -9.492 -18.656 1 96.25 142 GLN B CA 1
ATOM 4881 C C . GLN B 1 142 ? 28.266 -9.945 -19.812 1 96.25 142 GLN B C 1
ATOM 4883 O O . GLN B 1 142 ? 27.359 -10.758 -19.625 1 96.25 142 GLN B O 1
ATOM 4888 N N . SER B 1 143 ? 28.516 -9.438 -21.016 1 96.75 143 SER B N 1
ATOM 4889 C CA . SER B 1 143 ? 27.672 -9.734 -22.172 1 96.75 143 SER B CA 1
ATOM 4890 C C . SER B 1 143 ? 28.266 -10.859 -23.016 1 96.75 143 SER B C 1
ATOM 4892 O O . SER B 1 143 ? 27.656 -11.281 -24 1 96.75 143 SER B O 1
ATOM 4894 N N . GLU B 1 144 ? 29.422 -11.273 -22.672 1 94 144 GLU B N 1
ATOM 4895 C CA . GLU B 1 144 ? 30.141 -12.281 -23.453 1 94 144 GLU B CA 1
ATOM 4896 C C . GLU B 1 144 ? 30.281 -11.852 -24.906 1 94 144 GLU B C 1
ATOM 4898 O O . GLU B 1 144 ? 30.234 -12.688 -25.812 1 94 144 GLU B O 1
ATOM 4903 N N . GLY B 1 145 ? 30.266 -10.586 -25.062 1 94.5 145 GLY B N 1
ATOM 4904 C CA . GLY B 1 145 ? 30.406 -10.008 -26.375 1 94.5 145 GLY B CA 1
ATOM 4905 C C . GLY B 1 145 ? 29.156 -10.148 -27.234 1 94.5 145 GLY B C 1
ATOM 4906 O O . GLY B 1 145 ? 29.188 -9.906 -28.438 1 94.5 145 GLY B O 1
ATOM 4907 N N . LYS B 1 146 ? 28.109 -10.453 -26.672 1 96.19 146 LYS B N 1
ATOM 4908 C CA . LYS B 1 146 ? 26.922 -10.812 -27.438 1 96.19 146 LYS B CA 1
ATOM 4909 C C . LYS B 1 146 ? 25.922 -9.664 -27.469 1 96.19 146 LYS B C 1
ATOM 4911 O O . LYS B 1 146 ? 24.984 -9.68 -28.266 1 96.19 146 LYS B O 1
ATOM 4916 N N . ALA B 1 147 ? 26.094 -8.68 -26.609 1 97.31 147 ALA B N 1
ATOM 4917 C CA . ALA B 1 147 ? 25.141 -7.582 -26.516 1 97.31 147 ALA B CA 1
ATOM 4918 C C . ALA B 1 147 ? 25.609 -6.383 -27.344 1 97.31 147 ALA B C 1
ATOM 4920 O O . ALA B 1 147 ? 26.797 -6.082 -27.391 1 97.31 147 ALA B O 1
ATOM 4921 N N . SER B 1 148 ? 24.641 -5.711 -28.016 1 97.94 148 SER B N 1
ATOM 4922 C CA . SER B 1 148 ? 24.938 -4.48 -28.734 1 97.94 148 SER B CA 1
ATOM 4923 C C . SER B 1 148 ? 25.156 -3.316 -27.781 1 97.94 148 SER B C 1
ATOM 4925 O O . SER B 1 148 ? 24.547 -3.271 -26.703 1 97.94 148 SER B O 1
ATOM 4927 N N . TYR B 1 149 ? 26.062 -2.418 -28.188 1 98.31 149 TYR B N 1
ATOM 4928 C CA . TYR B 1 149 ? 26.328 -1.294 -27.297 1 98.31 149 TYR B CA 1
ATOM 4929 C C . TYR B 1 149 ? 26.859 -0.097 -28.078 1 98.31 149 TYR B C 1
ATOM 4931 O O . TYR B 1 149 ? 27.219 -0.224 -29.25 1 98.31 149 TYR B O 1
ATOM 4939 N N . GLU B 1 150 ? 26.766 1.018 -27.5 1 98.19 150 GLU B N 1
ATOM 4940 C CA . GLU B 1 150 ? 27.453 2.238 -27.891 1 98.19 150 GLU B CA 1
ATOM 4941 C C . GLU B 1 150 ? 28.266 2.812 -26.734 1 98.19 150 GLU B C 1
ATOM 4943 O O . GLU B 1 150 ? 27.812 2.768 -25.578 1 98.19 150 GLU B O 1
ATOM 4948 N N . VAL B 1 151 ? 29.406 3.26 -27.047 1 98.25 151 VAL B N 1
ATOM 4949 C CA . VAL B 1 151 ? 30.281 3.818 -26.016 1 98.25 151 VAL B CA 1
ATOM 4950 C C . VAL B 1 151 ? 29.969 5.301 -25.828 1 98.25 151 VAL B C 1
ATOM 4952 O O . VAL B 1 151 ? 29.844 6.047 -26.812 1 98.25 151 VAL B O 1
ATOM 4955 N N . ILE B 1 152 ? 29.781 5.68 -24.609 1 96.75 152 ILE B N 1
ATOM 4956 C CA . ILE B 1 152 ? 29.578 7.09 -24.312 1 96.75 152 ILE B CA 1
ATOM 4957 C C . ILE B 1 152 ? 30.781 7.629 -23.531 1 96.75 152 ILE B C 1
ATOM 4959 O O . ILE B 1 152 ? 31.375 6.918 -22.719 1 96.75 152 ILE B O 1
ATOM 4963 N N . ASP B 1 153 ? 31.109 8.914 -23.719 1 95.75 153 ASP B N 1
ATOM 4964 C CA . ASP B 1 153 ? 32.344 9.516 -23.188 1 95.75 153 ASP B CA 1
ATOM 4965 C C . ASP B 1 153 ? 32.125 10.031 -21.766 1 95.75 153 ASP B C 1
ATOM 4967 O O . ASP B 1 153 ? 33.062 10.078 -20.969 1 95.75 153 ASP B O 1
ATOM 4971 N N . ARG B 1 154 ? 30.906 10.445 -21.5 1 95.12 154 ARG B N 1
ATOM 4972 C CA . ARG B 1 154 ? 30.578 11.008 -20.188 1 95.12 154 ARG B CA 1
ATOM 4973 C C . ARG B 1 154 ? 29.719 10.055 -19.375 1 95.12 154 ARG B C 1
ATOM 4975 O O . ARG B 1 154 ? 28.812 9.414 -19.922 1 95.12 154 ARG B O 1
ATOM 4982 N N . PRO B 1 155 ? 30.031 9.961 -18.125 1 95.31 155 PRO B N 1
ATOM 4983 C CA . PRO B 1 155 ? 29.188 9.109 -17.281 1 95.31 155 PRO B CA 1
ATOM 4984 C C . PRO B 1 155 ? 27.812 9.711 -17.031 1 95.31 155 PRO B C 1
ATOM 4986 O O . PRO B 1 155 ? 27.656 10.938 -17.094 1 95.31 155 PRO B O 1
ATOM 4989 N N . VAL B 1 156 ? 26.875 8.875 -16.812 1 95.19 156 VAL B N 1
ATOM 4990 C CA . VAL B 1 156 ? 25.547 9.32 -16.422 1 95.19 156 VAL B CA 1
ATOM 4991 C C . VAL B 1 156 ? 25.453 9.375 -14.898 1 95.19 156 VAL B C 1
ATOM 4993 O O . VAL B 1 156 ? 26.141 8.633 -14.195 1 95.19 156 VAL B O 1
ATOM 4996 N N . ILE B 1 157 ? 24.609 10.328 -14.375 1 96.5 157 ILE B N 1
ATOM 4997 C CA . ILE B 1 157 ? 24.391 10.398 -12.938 1 96.5 157 ILE B CA 1
ATOM 4998 C C . ILE B 1 157 ? 23.562 9.203 -12.477 1 96.5 157 ILE B C 1
ATOM 5000 O O . ILE B 1 157 ? 22.5 8.93 -13.039 1 96.5 157 ILE B O 1
ATOM 5004 N N . GLY B 1 158 ? 24.078 8.398 -11.531 1 97 158 GLY B N 1
ATOM 5005 C CA . GLY B 1 158 ? 23.328 7.27 -11 1 97 158 GLY B CA 1
ATOM 5006 C C . GLY B 1 158 ? 21.969 7.652 -10.453 1 97 158 GLY B C 1
ATOM 5007 O O . GLY B 1 158 ? 21.797 8.75 -9.914 1 97 158 GLY B O 1
ATOM 5008 N N . HIS B 1 159 ? 21.031 6.754 -10.562 1 97.06 159 HIS B N 1
ATOM 5009 C CA . HIS B 1 159 ? 19.672 7.043 -10.156 1 97.06 159 HIS B CA 1
ATOM 5010 C C . HIS B 1 159 ? 19.609 7.488 -8.703 1 97.06 159 HIS B C 1
ATOM 5012 O O . HIS B 1 159 ? 18.797 8.352 -8.344 1 97.06 159 HIS B O 1
ATOM 5018 N N . ALA B 1 160 ? 20.375 6.859 -7.781 1 95.88 160 ALA B N 1
ATOM 5019 C CA . ALA B 1 160 ? 20.344 7.172 -6.355 1 95.88 160 ALA B CA 1
ATOM 5020 C C . ALA B 1 160 ? 20.703 8.641 -6.109 1 95.88 160 ALA B C 1
ATOM 5022 O O . ALA B 1 160 ? 20.047 9.312 -5.312 1 95.88 160 ALA B O 1
ATOM 5023 N N . ASP B 1 161 ? 21.688 9.117 -6.773 1 95.94 161 ASP B N 1
ATOM 5024 C CA . ASP B 1 161 ? 22.094 10.508 -6.66 1 95.94 161 ASP B CA 1
ATOM 5025 C C . ASP B 1 161 ? 21.141 11.43 -7.426 1 95.94 161 ASP B C 1
ATOM 5027 O O . ASP B 1 161 ? 20.844 12.531 -6.969 1 95.94 161 ASP B O 1
ATOM 5031 N N . ALA B 1 162 ? 20.734 10.969 -8.578 1 96.69 162 ALA B N 1
ATOM 5032 C CA . ALA B 1 162 ? 19.891 11.789 -9.445 1 96.69 162 ALA B CA 1
ATOM 5033 C C . ALA B 1 162 ? 18.578 12.156 -8.758 1 96.69 162 ALA B C 1
ATOM 5035 O O . ALA B 1 162 ? 18.125 13.305 -8.828 1 96.69 162 ALA B O 1
ATOM 5036 N N . VAL B 1 163 ? 17.922 11.203 -8.109 1 96.5 163 VAL B N 1
ATOM 5037 C CA . VAL B 1 163 ? 16.609 11.461 -7.527 1 96.5 163 VAL B CA 1
ATOM 5038 C C . VAL B 1 163 ? 16.719 12.516 -6.434 1 96.5 163 VAL B C 1
ATOM 5040 O O . VAL B 1 163 ? 15.82 13.336 -6.258 1 96.5 163 VAL B O 1
ATOM 5043 N N . GLU B 1 164 ? 17.797 12.516 -5.691 1 94.31 164 GLU B N 1
ATOM 5044 C CA . GLU B 1 164 ? 18 13.516 -4.648 1 94.31 164 GLU B CA 1
ATOM 5045 C C . GLU B 1 164 ? 18.438 14.852 -5.246 1 94.31 164 GLU B C 1
ATOM 5047 O O . GLU B 1 164 ? 17.906 15.906 -4.887 1 94.31 164 GLU B O 1
ATOM 5052 N N . LYS B 1 165 ? 19.406 14.781 -6.141 1 94.75 165 LYS B N 1
ATOM 5053 C CA . LYS B 1 165 ? 19.969 15.977 -6.766 1 94.75 165 LYS B CA 1
ATOM 5054 C C . LYS B 1 165 ? 18.891 16.781 -7.484 1 94.75 165 LYS B C 1
ATOM 5056 O O . LYS B 1 165 ? 18.891 18.016 -7.43 1 94.75 165 LYS B O 1
ATOM 5061 N N . PHE B 1 166 ? 18.031 16.078 -8.133 1 96.31 166 PHE B N 1
ATOM 5062 C CA . PHE B 1 166 ? 17.078 16.75 -9 1 96.31 166 PHE B CA 1
ATOM 5063 C C . PHE B 1 166 ? 15.727 16.906 -8.312 1 96.31 166 PHE B C 1
ATOM 5065 O O . PHE B 1 166 ? 14.758 17.359 -8.922 1 96.31 166 PHE B O 1
ATOM 5072 N N . GLY B 1 167 ? 15.57 16.469 -7.074 1 95.94 167 GLY B N 1
ATOM 5073 C CA . GLY B 1 167 ? 14.367 16.688 -6.281 1 95.94 167 GLY B CA 1
ATOM 5074 C C . GLY B 1 167 ? 13.219 15.766 -6.664 1 95.94 167 GLY B C 1
ATOM 5075 O O . GLY B 1 167 ? 12.055 16.156 -6.582 1 95.94 167 GLY B O 1
ATOM 5076 N N . TRP B 1 168 ? 13.539 14.562 -7.137 1 97.69 168 TRP B N 1
ATOM 5077 C CA . TRP B 1 168 ? 12.508 13.641 -7.605 1 97.69 168 TRP B CA 1
ATOM 5078 C C . TRP B 1 168 ? 12.047 12.719 -6.477 1 97.69 168 TRP B C 1
ATOM 5080 O O . TRP B 1 168 ? 11 12.086 -6.574 1 97.69 168 TRP B O 1
ATOM 5090 N N . ALA B 1 169 ? 12.844 12.641 -5.391 1 97.88 169 ALA B N 1
ATOM 5091 C CA . ALA B 1 169 ? 12.516 11.914 -4.168 1 97.88 169 ALA B CA 1
ATOM 5092 C C . ALA B 1 169 ? 13.18 12.555 -2.951 1 97.88 169 ALA B C 1
ATOM 5094 O O . ALA B 1 169 ? 14.211 13.227 -3.078 1 97.88 169 ALA B O 1
ATOM 5095 N N . ASP B 1 170 ? 12.602 12.492 -1.828 1 97.88 170 ASP B N 1
ATOM 5096 C CA . ASP B 1 170 ? 13.18 12.977 -0.58 1 97.88 170 ASP B CA 1
ATOM 5097 C C . ASP B 1 170 ? 13.531 11.82 0.351 1 97.88 170 ASP B C 1
ATOM 5099 O O . ASP B 1 170 ? 12.664 11.305 1.063 1 97.88 170 ASP B O 1
ATOM 5103 N N . ILE B 1 171 ? 14.766 11.469 0.368 1 97 171 ILE B N 1
ATOM 5104 C CA . ILE B 1 171 ? 15.25 10.305 1.114 1 97 171 ILE B CA 1
ATOM 5105 C C . ILE B 1 171 ? 15.531 10.711 2.561 1 97 171 ILE B C 1
ATOM 5107 O O . ILE B 1 171 ? 15.227 9.953 3.49 1 97 171 ILE B O 1
ATOM 5111 N N . GLU B 1 172 ? 16.047 11.859 2.736 1 96.81 172 GLU B N 1
ATOM 5112 C CA . GLU B 1 172 ? 16.438 12.344 4.059 1 96.81 172 GLU B CA 1
ATOM 5113 C C . GLU B 1 172 ? 15.227 12.5 4.973 1 96.81 172 GLU B C 1
ATOM 5115 O O . GLU B 1 172 ? 15.227 12.008 6.102 1 96.81 172 GLU B O 1
ATOM 5120 N N . ARG B 1 173 ? 14.25 13.188 4.512 1 98.06 173 ARG B N 1
ATOM 5121 C CA . ARG B 1 173 ? 13.062 13.398 5.34 1 98.06 173 ARG B CA 1
ATOM 5122 C C . ARG B 1 173 ? 12.32 12.086 5.574 1 98.06 173 ARG B C 1
ATOM 5124 O O . ARG B 1 173 ? 11.742 11.875 6.645 1 98.06 173 ARG B O 1
ATOM 5131 N N . ALA B 1 174 ? 12.352 11.203 4.578 1 98.38 174 ALA B N 1
ATOM 5132 C CA . ALA B 1 174 ? 11.742 9.891 4.777 1 98.38 174 ALA B CA 1
ATOM 5133 C C . ALA B 1 174 ? 12.453 9.117 5.887 1 98.38 174 ALA B C 1
ATOM 5135 O O . ALA B 1 174 ? 11.812 8.43 6.68 1 98.38 174 ALA B O 1
ATOM 5136 N N . ALA B 1 175 ? 13.773 9.219 5.879 1 97.19 175 ALA B N 1
ATOM 5137 C CA . ALA B 1 175 ? 14.539 8.531 6.91 1 97.19 175 ALA B CA 1
ATOM 5138 C C . ALA B 1 175 ? 14.172 9.039 8.305 1 97.19 175 ALA B C 1
ATOM 5140 O O . ALA B 1 175 ? 14.117 8.266 9.258 1 97.19 175 ALA B O 1
ATOM 5141 N N . LYS B 1 176 ? 13.906 10.297 8.383 1 97.62 176 LYS B N 1
ATOM 5142 C CA . LYS B 1 176 ? 13.516 10.922 9.641 1 97.62 176 LYS B CA 1
ATOM 5143 C C . LYS B 1 176 ? 12.18 10.375 10.133 1 97.62 176 LYS B C 1
ATOM 5145 O O . LYS B 1 176 ? 12.008 10.109 11.328 1 97.62 176 LYS B O 1
ATOM 5150 N N . VAL B 1 177 ? 11.273 10.117 9.258 1 98.25 177 VAL B N 1
ATOM 5151 C CA . VAL B 1 177 ? 9.891 9.812 9.594 1 98.25 177 VAL B CA 1
ATOM 5152 C C . VAL B 1 177 ? 9.711 8.297 9.703 1 98.25 177 VAL B C 1
ATOM 5154 O O . VAL B 1 177 ? 8.883 7.82 10.484 1 98.25 177 VAL B O 1
ATOM 5157 N N . ALA B 1 178 ? 10.516 7.508 8.961 1 98 178 ALA B N 1
ATOM 5158 C CA . ALA B 1 178 ? 10.266 6.074 8.852 1 98 178 ALA B CA 1
ATOM 5159 C C . ALA B 1 178 ? 11.547 5.277 9.047 1 98 178 ALA B C 1
ATOM 5161 O O . ALA B 1 178 ? 11.516 4.152 9.555 1 98 178 ALA B O 1
ATOM 5162 N N . GLY B 1 179 ? 12.656 5.812 8.727 1 96.38 179 GLY B N 1
ATOM 5163 C CA . GLY B 1 179 ? 13.922 5.102 8.734 1 96.38 179 GLY B CA 1
ATOM 5164 C C . GLY B 1 179 ? 14.562 5.004 7.359 1 96.38 179 GLY B C 1
ATOM 5165 O O . GLY B 1 179 ? 14.016 5.504 6.375 1 96.38 179 GLY B O 1
ATOM 5166 N N . SER B 1 180 ? 15.695 4.363 7.344 1 94.88 180 SER B N 1
ATOM 5167 C CA . SER B 1 180 ? 16.438 4.219 6.098 1 94.88 180 SER B CA 1
ATOM 5168 C C . SER B 1 180 ? 15.68 3.359 5.09 1 94.88 180 SER B C 1
ATOM 5170 O O . SER B 1 180 ? 14.82 2.559 5.473 1 94.88 180 SER B O 1
ATOM 5172 N N . ARG B 1 181 ? 15.891 3.598 3.793 1 96.19 181 ARG B N 1
ATOM 5173 C CA . ARG B 1 181 ? 15.367 2.82 2.67 1 96.19 181 ARG B CA 1
ATOM 5174 C C . ARG B 1 181 ? 13.875 3.041 2.496 1 96.19 181 ARG B C 1
ATOM 5176 O O . ARG B 1 181 ? 13.172 2.188 1.944 1 96.19 181 ARG B O 1
ATOM 5183 N N . PHE B 1 182 ? 13.406 4.059 3.119 1 97.69 182 PHE B N 1
ATOM 5184 C CA . PHE B 1 182 ? 12.117 4.645 2.76 1 97.69 182 PHE B CA 1
ATOM 5185 C C . PHE B 1 182 ? 12.312 5.91 1.932 1 97.69 182 PHE B C 1
ATOM 5187 O O . PHE B 1 182 ? 13.43 6.414 1.814 1 97.69 182 PHE B O 1
ATOM 5194 N N . TYR B 1 183 ? 11.227 6.422 1.333 1 98.19 183 TYR B N 1
ATOM 5195 C CA . TYR B 1 183 ? 11.344 7.586 0.461 1 98.19 183 TYR B CA 1
ATOM 5196 C C . TYR B 1 183 ? 10 8.297 0.315 1 98.19 183 TYR B C 1
ATOM 5198 O O . TYR B 1 183 ? 8.945 7.676 0.469 1 98.19 183 TYR B O 1
ATOM 5206 N N . TYR B 1 184 ? 10.039 9.602 0.125 1 98.62 184 TYR B N 1
ATOM 5207 C CA . TYR B 1 184 ? 8.945 10.32 -0.51 1 98.62 184 TYR B CA 1
ATOM 5208 C C . TYR B 1 184 ? 9.156 10.422 -2.016 1 98.62 184 TYR B C 1
ATOM 5210 O O . TYR B 1 184 ? 10.125 11.047 -2.471 1 98.62 184 TYR B O 1
ATOM 5218 N N . LEU B 1 185 ? 8.328 9.773 -2.807 1 98.69 185 LEU B N 1
ATOM 5219 C CA . LEU B 1 185 ? 8.359 9.984 -4.25 1 98.69 185 LEU B CA 1
ATOM 5220 C C . LEU B 1 185 ? 7.637 11.273 -4.633 1 98.69 185 LEU B C 1
ATOM 5222 O O . LEU B 1 185 ? 6.531 11.531 -4.152 1 98.69 185 LEU B O 1
ATOM 5226 N N . LEU B 1 186 ? 8.211 12.109 -5.562 1 98.19 186 LEU B N 1
ATOM 5227 C CA . LEU B 1 186 ? 7.668 13.453 -5.723 1 98.19 186 LEU B CA 1
ATOM 5228 C C . LEU B 1 186 ? 7.32 13.727 -7.18 1 98.19 186 LEU B C 1
ATOM 5230 O O . LEU B 1 186 ? 8.047 13.312 -8.086 1 98.19 186 LEU B O 1
ATOM 5234 N N . ASP B 1 187 ? 6.184 14.336 -7.398 1 97.44 187 ASP B N 1
ATOM 5235 C CA . ASP B 1 187 ? 5.777 15.008 -8.625 1 97.44 187 ASP B CA 1
ATOM 5236 C C . ASP B 1 187 ? 5.891 14.078 -9.828 1 97.44 187 ASP B C 1
ATOM 5238 O O . ASP B 1 187 ? 5.277 13.008 -9.852 1 97.44 187 ASP B O 1
ATOM 5242 N N . ASP B 1 188 ? 6.812 14.336 -10.742 1 97.69 188 ASP B N 1
ATOM 5243 C CA . ASP B 1 188 ? 6.867 13.633 -12.016 1 97.69 188 ASP B CA 1
ATOM 5244 C C . ASP B 1 188 ? 7.066 12.133 -11.805 1 97.69 188 ASP B C 1
ATOM 5246 O O . ASP B 1 188 ? 6.559 11.32 -12.578 1 97.69 188 ASP B O 1
ATOM 5250 N N . LEU B 1 189 ? 7.805 11.75 -10.781 1 98.44 189 LEU B N 1
ATOM 5251 C CA . LEU B 1 189 ? 8.062 10.328 -10.57 1 98.44 189 LEU B CA 1
ATOM 5252 C C . LEU B 1 189 ? 6.816 9.625 -10.031 1 98.44 189 LEU B C 1
ATOM 5254 O O . LEU B 1 189 ? 6.676 8.414 -10.164 1 98.44 189 LEU B O 1
ATOM 5258 N N . VAL B 1 190 ? 5.91 10.422 -9.383 1 98.69 190 VAL B N 1
ATOM 5259 C CA . VAL B 1 190 ? 4.621 9.844 -9 1 98.69 190 VAL B CA 1
ATOM 5260 C C . VAL B 1 190 ? 3.832 9.477 -10.258 1 98.69 190 VAL B C 1
ATOM 5262 O O . VAL B 1 190 ? 3.285 8.375 -10.352 1 98.69 190 VAL B O 1
ATOM 5265 N N . TRP B 1 191 ? 3.791 10.391 -11.227 1 98.75 191 TRP B N 1
ATOM 5266 C CA . TRP B 1 191 ? 3.09 10.133 -12.484 1 98.75 191 TRP B CA 1
ATOM 5267 C C . TRP B 1 191 ? 3.736 8.984 -13.242 1 98.75 191 TRP B C 1
ATOM 5269 O O . TRP B 1 191 ? 3.043 8.172 -13.859 1 98.75 191 TRP B O 1
ATOM 5279 N N . LEU B 1 192 ? 5.078 8.945 -13.211 1 98.81 192 LEU B N 1
ATOM 5280 C CA . LEU B 1 192 ? 5.77 7.859 -13.898 1 98.81 192 LEU B CA 1
ATOM 5281 C C . LEU B 1 192 ? 5.422 6.516 -13.273 1 98.81 192 LEU B C 1
ATOM 5283 O O . LEU B 1 192 ? 5.285 5.512 -13.977 1 98.81 192 LEU B O 1
ATOM 5287 N N . ASP B 1 193 ? 5.371 6.5 -11.969 1 98.75 193 ASP B N 1
ATOM 5288 C CA . ASP B 1 193 ? 4.941 5.297 -11.25 1 98.75 193 ASP B CA 1
ATOM 5289 C C . ASP B 1 193 ? 3.58 4.82 -11.75 1 98.75 193 ASP B C 1
ATOM 5291 O O . ASP B 1 193 ? 3.4 3.639 -12.047 1 98.75 193 ASP B O 1
ATOM 5295 N N . PHE B 1 194 ? 2.602 5.727 -11.906 1 98.69 194 PHE B N 1
ATOM 5296 C CA . PHE B 1 194 ? 1.275 5.414 -12.422 1 98.69 194 PHE B CA 1
ATOM 5297 C C . PHE B 1 194 ? 1.363 4.883 -13.852 1 98.69 194 PHE B C 1
ATOM 5299 O O . PHE B 1 194 ? 0.742 3.869 -14.18 1 98.69 194 PHE B O 1
ATOM 5306 N N . ALA B 1 195 ? 2.113 5.555 -14.633 1 98.81 195 ALA B N 1
ATOM 5307 C CA . ALA B 1 195 ? 2.203 5.203 -16.047 1 98.81 195 ALA B CA 1
ATOM 5308 C C . ALA B 1 195 ? 2.752 3.791 -16.234 1 98.81 195 ALA B C 1
ATOM 5310 O O . ALA B 1 195 ? 2.268 3.033 -17.078 1 98.81 195 ALA B O 1
ATOM 5311 N N . LEU B 1 196 ? 3.771 3.475 -15.453 1 98.88 196 LEU B N 1
ATOM 5312 C CA . LEU B 1 196 ? 4.379 2.152 -15.531 1 98.88 196 LEU B CA 1
ATOM 5313 C C . LEU B 1 196 ? 3.381 1.067 -15.141 1 98.88 196 LEU B C 1
ATOM 5315 O O . LEU B 1 196 ? 3.285 0.037 -15.812 1 98.88 196 LEU B O 1
ATOM 5319 N N . ALA B 1 197 ? 2.66 1.275 -14.07 1 98.88 197 ALA B N 1
ATOM 5320 C CA . ALA B 1 197 ? 1.652 0.313 -13.633 1 98.88 197 ALA B CA 1
ATOM 5321 C C . ALA B 1 197 ? 0.56 0.146 -14.68 1 98.88 197 ALA B C 1
ATOM 5323 O O . ALA B 1 197 ? 0.179 -0.978 -15.016 1 98.88 197 ALA B O 1
ATOM 5324 N N . MET B 1 198 ? 0.065 1.252 -15.219 1 98.81 198 MET B N 1
ATOM 5325 C CA . MET B 1 198 ? -0.999 1.209 -16.219 1 98.81 198 MET B CA 1
ATOM 5326 C C . MET B 1 198 ? -0.521 0.518 -17.484 1 98.81 198 MET B C 1
ATOM 5328 O O . MET B 1 198 ? -1.267 -0.249 -18.094 1 98.81 198 MET B O 1
ATOM 5332 N N . TYR B 1 199 ? 0.703 0.844 -17.875 1 98.81 199 TYR B N 1
ATOM 5333 C CA . TYR B 1 199 ? 1.301 0.226 -19.062 1 98.81 199 TYR B CA 1
ATOM 5334 C C . TYR B 1 199 ? 1.29 -1.293 -18.938 1 98.81 199 TYR B C 1
ATOM 5336 O O . TYR B 1 199 ? 0.795 -1.987 -19.828 1 98.81 199 TYR B O 1
ATOM 5344 N N . ALA B 1 200 ? 1.785 -1.799 -17.797 1 98.94 200 ALA B N 1
ATOM 5345 C CA . ALA B 1 200 ? 1.875 -3.24 -17.578 1 98.94 200 ALA B CA 1
ATOM 5346 C C . ALA B 1 200 ? 0.488 -3.871 -17.5 1 98.94 200 ALA B C 1
ATOM 5348 O O . ALA B 1 200 ? 0.231 -4.898 -18.141 1 98.94 200 ALA B O 1
ATOM 5349 N N . LEU B 1 201 ? -0.404 -3.273 -16.781 1 98.94 201 LEU B N 1
ATOM 5350 C CA . LEU B 1 201 ? -1.748 -3.814 -16.609 1 98.94 201 LEU B CA 1
ATOM 5351 C C . LEU B 1 201 ? -2.51 -3.812 -17.938 1 98.94 201 LEU B C 1
ATOM 5353 O O . LEU B 1 201 ? -3.201 -4.781 -18.25 1 98.94 201 LEU B O 1
ATOM 5357 N N . ASP B 1 202 ? -2.455 -2.697 -18.641 1 98.88 202 ASP B N 1
ATOM 5358 C CA . ASP B 1 202 ? -3.121 -2.59 -19.938 1 98.88 202 ASP B CA 1
ATOM 5359 C C . ASP B 1 202 ? -2.631 -3.666 -20.891 1 98.88 202 ASP B C 1
ATOM 5361 O O . ASP B 1 202 ? -3.432 -4.328 -21.562 1 98.88 202 ASP B O 1
ATOM 5365 N N . PHE B 1 203 ? -1.303 -3.846 -20.969 1 98.88 203 PHE B N 1
ATOM 5366 C CA . PHE B 1 203 ? -0.672 -4.852 -21.812 1 98.88 203 PHE B CA 1
ATOM 5367 C C . PHE B 1 203 ? -1.181 -6.246 -21.469 1 98.88 203 PHE B C 1
ATOM 5369 O O . PHE B 1 203 ? -1.606 -6.996 -22.344 1 98.88 203 PHE B O 1
ATOM 5376 N N . LEU B 1 204 ? -1.18 -6.605 -20.172 1 98.94 204 LEU B N 1
ATOM 5377 C CA . LEU B 1 204 ? -1.532 -7.949 -19.719 1 98.94 204 LEU B CA 1
ATOM 5378 C C . LEU B 1 204 ? -3.027 -8.195 -19.891 1 98.94 204 LEU B C 1
ATOM 5380 O O . LEU B 1 204 ? -3.443 -9.305 -20.25 1 98.94 204 LEU B O 1
ATOM 5384 N N . LYS B 1 205 ? -3.789 -7.168 -19.594 1 98.81 205 LYS B N 1
ATOM 5385 C CA . LYS B 1 205 ? -5.23 -7.316 -19.781 1 98.81 205 LYS B CA 1
ATOM 5386 C C . LYS B 1 205 ? -5.566 -7.637 -21.234 1 98.81 205 LYS B C 1
ATOM 5388 O O . LYS B 1 205 ? -6.418 -8.484 -21.5 1 98.81 205 LYS B O 1
ATOM 5393 N N . LYS B 1 206 ? -4.961 -7.012 -22.156 1 98.56 206 LYS B N 1
ATOM 5394 C CA . LYS B 1 206 ? -5.18 -7.238 -23.578 1 98.56 206 LYS B CA 1
ATOM 5395 C C . LYS B 1 206 ? -4.754 -8.648 -23.984 1 98.56 206 LYS B C 1
ATOM 5397 O O . LYS B 1 206 ? -5.219 -9.172 -25 1 98.56 206 LYS B O 1
ATOM 5402 N N . LYS B 1 207 ? -3.92 -9.266 -23.156 1 98.5 207 LYS B N 1
ATOM 5403 C CA . LYS B 1 207 ? -3.465 -10.633 -23.422 1 98.5 207 LYS B CA 1
ATOM 5404 C C . LYS B 1 207 ? -4.328 -11.648 -22.688 1 98.5 207 LYS B C 1
ATOM 5406 O O . LYS B 1 207 ? -3.979 -12.828 -22.609 1 98.5 207 LYS B O 1
ATOM 5411 N N . GLY B 1 208 ? -5.355 -11.18 -22.062 1 98.25 208 GLY B N 1
ATOM 5412 C CA . GLY B 1 208 ? -6.332 -12.109 -21.516 1 98.25 208 GLY B CA 1
ATOM 5413 C C . GLY B 1 208 ? -6.238 -12.242 -20.016 1 98.25 208 GLY B C 1
ATOM 5414 O O . GLY B 1 208 ? -7 -13 -19.406 1 98.25 208 GLY B O 1
ATOM 5415 N N . PHE B 1 209 ? -5.402 -11.508 -19.344 1 98.88 209 PHE B N 1
ATOM 5416 C CA . PHE B 1 209 ? -5.281 -11.578 -17.891 1 98.88 209 PHE B CA 1
ATOM 5417 C C . PHE B 1 209 ? -6.441 -10.859 -17.219 1 98.88 209 PHE B C 1
ATOM 5419 O O . PHE B 1 209 ? -6.887 -9.805 -17.688 1 98.88 209 PHE B O 1
ATOM 5426 N N . THR B 1 210 ? -6.957 -11.414 -16.156 1 98.62 210 THR B N 1
ATOM 5427 C CA . THR B 1 210 ? -7.781 -10.664 -15.219 1 98.62 210 THR B CA 1
ATOM 5428 C C . THR B 1 210 ? -6.918 -9.773 -14.328 1 98.62 210 THR B C 1
ATOM 5430 O O . THR B 1 210 ? -6.039 -10.266 -13.617 1 98.62 210 THR B O 1
ATOM 5433 N N . ILE B 1 211 ? -7.145 -8.492 -14.391 1 98.75 211 ILE B N 1
ATOM 5434 C CA . ILE B 1 211 ? -6.344 -7.625 -13.531 1 98.75 211 ILE B CA 1
ATOM 5435 C C . ILE B 1 211 ? -7.02 -7.48 -12.172 1 98.75 211 ILE B C 1
ATOM 5437 O O . ILE B 1 211 ? -8.25 -7.496 -12.078 1 98.75 211 ILE B O 1
ATOM 5441 N N . LEU B 1 212 ? -6.223 -7.359 -11.078 1 98.88 212 LEU B N 1
ATOM 5442 C CA . LEU B 1 212 ? -6.816 -7.25 -9.75 1 98.88 212 LEU B CA 1
ATOM 5443 C C . LEU B 1 212 ? -5.863 -6.559 -8.781 1 98.88 212 LEU B C 1
ATOM 5445 O O . LEU B 1 212 ? -4.66 -6.461 -9.047 1 98.88 212 LEU B O 1
ATOM 5449 N N . SER B 1 213 ? -6.352 -5.93 -7.762 1 98.88 213 SER B N 1
ATOM 5450 C CA . SER B 1 213 ? -5.652 -5.512 -6.555 1 98.88 213 SER B CA 1
ATOM 5451 C C . SER B 1 213 ? -6 -6.414 -5.375 1 98.88 213 SER B C 1
ATOM 5453 O O . SER B 1 213 ? -7.156 -6.477 -4.949 1 98.88 213 SER B O 1
ATOM 5455 N N . PRO B 1 214 ? -5.059 -7.133 -4.844 1 98.88 214 PRO B N 1
ATOM 5456 C CA . PRO B 1 214 ? -5.332 -8.125 -3.807 1 98.88 214 PRO B CA 1
ATOM 5457 C C . PRO B 1 214 ? -5.262 -7.543 -2.396 1 98.88 214 PRO B C 1
ATOM 5459 O O . PRO B 1 214 ? -5.004 -6.348 -2.232 1 98.88 214 PRO B O 1
ATOM 5462 N N . PRO B 1 215 ? -5.598 -8.367 -1.37 1 98.81 215 PRO B N 1
ATOM 5463 C CA . PRO B 1 215 ? -5.262 -7.969 -0.002 1 98.81 215 PRO B CA 1
ATOM 5464 C C . PRO B 1 215 ? -3.771 -7.699 0.184 1 98.81 215 PRO B C 1
ATOM 5466 O O . PRO B 1 215 ? -2.938 -8.43 -0.352 1 98.81 215 PRO B O 1
ATOM 5469 N N . TYR B 1 216 ? -3.486 -6.641 0.899 1 98.81 216 TYR B N 1
ATOM 5470 C CA . TYR B 1 216 ? -2.088 -6.281 1.096 1 98.81 216 TYR B CA 1
ATOM 5471 C C . TYR B 1 216 ? -1.515 -6.973 2.326 1 98.81 216 TYR B C 1
ATOM 5473 O O . TYR B 1 216 ? -0.364 -6.734 2.703 1 98.81 216 TYR B O 1
ATOM 5481 N N . MET B 1 217 ? -2.326 -7.785 2.994 1 98.69 217 MET B N 1
ATOM 5482 C CA . MET B 1 217 ? -1.936 -8.672 4.09 1 98.69 217 MET B CA 1
ATOM 5483 C C . MET B 1 217 ? -2.525 -10.062 3.904 1 98.69 217 MET B C 1
ATOM 5485 O O . MET B 1 217 ? -3.561 -10.219 3.256 1 98.69 217 MET B O 1
ATOM 5489 N N . MET B 1 218 ? -1.845 -10.984 4.473 1 98.12 218 MET B N 1
ATOM 5490 C CA . MET B 1 218 ? -2.299 -12.375 4.398 1 98.12 218 MET B CA 1
ATOM 5491 C C . MET B 1 218 ? -2.143 -13.07 5.746 1 98.12 218 MET B C 1
ATOM 5493 O O . MET B 1 218 ? -1.248 -12.734 6.523 1 98.12 218 MET B O 1
ATOM 5497 N N . ASN B 1 219 ? -2.99 -14.078 5.949 1 98.31 219 ASN B N 1
ATOM 5498 C CA . ASN B 1 219 ? -2.838 -14.883 7.156 1 98.31 219 ASN B CA 1
ATOM 5499 C C . ASN B 1 219 ? -1.748 -15.938 6.992 1 98.31 219 ASN B C 1
ATOM 5501 O O . ASN B 1 219 ? -1.304 -16.219 5.875 1 98.31 219 ASN B O 1
ATOM 5505 N N . SER B 1 220 ? -1.323 -16.5 8.109 1 97.31 220 SER B N 1
ATOM 5506 C CA . SER B 1 220 ? -0.179 -17.406 8.133 1 97.31 220 SER B CA 1
ATOM 5507 C C . SER B 1 220 ? -0.479 -18.703 7.371 1 97.31 220 SER B C 1
ATOM 5509 O O . SER B 1 220 ? 0.401 -19.25 6.711 1 97.31 220 SER B O 1
ATOM 5511 N N . ARG B 1 221 ? -1.65 -19.203 7.453 1 96.25 221 ARG B N 1
ATOM 5512 C CA . ARG B 1 221 ? -2.023 -20.438 6.785 1 96.25 221 ARG B CA 1
ATOM 5513 C C . ARG B 1 221 ? -1.848 -20.328 5.273 1 96.25 221 ARG B C 1
ATOM 5515 O O . ARG B 1 221 ? -1.234 -21.188 4.648 1 96.25 221 ARG B O 1
ATOM 5522 N N . ALA B 1 222 ? -2.34 -19.281 4.734 1 97.56 222 ALA B N 1
ATOM 5523 C CA . ALA B 1 222 ? -2.203 -19.047 3.299 1 97.56 222 ALA B CA 1
ATOM 5524 C C . ALA B 1 222 ? -0.75 -18.781 2.924 1 97.56 222 ALA B C 1
ATOM 5526 O O . ALA B 1 222 ? -0.243 -19.328 1.941 1 97.56 222 ALA B O 1
ATOM 5527 N N . TYR B 1 223 ? -0.103 -18 3.746 1 97.38 223 TYR B N 1
ATOM 5528 C CA . TYR B 1 223 ? 1.257 -17.578 3.424 1 97.38 223 TYR B CA 1
ATOM 5529 C C . TYR B 1 223 ? 2.215 -18.766 3.455 1 97.38 223 TYR B C 1
ATOM 5531 O O . TYR B 1 223 ? 3.148 -18.828 2.652 1 97.38 223 TYR B O 1
ATOM 5539 N N . SER B 1 224 ? 2.023 -19.672 4.348 1 95.5 224 SER B N 1
ATOM 5540 C CA . SER B 1 224 ? 2.908 -20.812 4.5 1 95.5 224 SER B CA 1
ATOM 5541 C C . SER B 1 224 ? 2.836 -21.734 3.285 1 95.5 224 SER B C 1
ATOM 5543 O O . SER B 1 224 ? 3.779 -22.484 3.006 1 95.5 224 SER B O 1
ATOM 5545 N N . GLY B 1 225 ? 1.733 -21.641 2.6 1 95.94 225 GLY B N 1
ATOM 5546 C CA . GLY B 1 225 ? 1.585 -22.469 1.414 1 95.94 225 GLY B CA 1
ATOM 5547 C C . GLY B 1 225 ? 2.264 -21.875 0.19 1 95.94 225 GLY B C 1
ATOM 5548 O O . GLY B 1 225 ? 2.557 -22.609 -0.767 1 95.94 225 GLY B O 1
ATOM 5549 N N . VAL B 1 226 ? 2.562 -20.625 0.289 1 96.19 226 VAL B N 1
ATOM 5550 C CA . VAL B 1 226 ? 2.975 -19.938 -0.93 1 96.19 226 VAL B CA 1
ATOM 5551 C C . VAL B 1 226 ? 4.492 -19.75 -0.934 1 96.19 226 VAL B C 1
ATOM 5553 O O . VAL B 1 226 ? 5.105 -19.625 -1.997 1 96.19 226 VAL B O 1
ATOM 5556 N N . THR B 1 227 ? 5.082 -19.656 0.248 1 93.75 227 THR B N 1
ATOM 5557 C CA . THR B 1 227 ? 6.504 -19.344 0.302 1 93.75 227 THR B CA 1
ATOM 5558 C C . THR B 1 227 ? 7.215 -20.234 1.326 1 93.75 227 THR B C 1
ATOM 5560 O O . THR B 1 227 ? 6.574 -21.031 2.01 1 93.75 227 THR B O 1
ATOM 5563 N N . ALA B 1 228 ? 8.539 -20.062 1.334 1 89.75 228 ALA B N 1
ATOM 5564 C CA . ALA B 1 228 ? 9.383 -20.844 2.238 1 89.75 228 ALA B CA 1
ATOM 5565 C C . ALA B 1 228 ? 9.328 -20.281 3.656 1 89.75 228 ALA B C 1
ATOM 5567 O O . ALA B 1 228 ? 9.086 -19.078 3.848 1 89.75 228 ALA B O 1
ATOM 5568 N N . PHE B 1 229 ? 9.617 -21.125 4.605 1 84.38 229 PHE B N 1
ATOM 5569 C CA . PHE B 1 229 ? 9.633 -20.734 6.012 1 84.38 229 PHE B CA 1
ATOM 5570 C C . PHE B 1 229 ? 10.656 -19.641 6.266 1 84.38 229 PHE B C 1
ATOM 5572 O O . PHE B 1 229 ? 10.422 -18.734 7.055 1 84.38 229 PHE B O 1
ATOM 5579 N N . SER B 1 230 ? 11.75 -19.75 5.648 1 85.06 230 SER B N 1
ATOM 5580 C CA . SER B 1 230 ? 12.82 -18.781 5.848 1 85.06 230 SER B CA 1
ATOM 5581 C C . SER B 1 230 ? 12.375 -17.375 5.469 1 85.06 230 SER B C 1
ATOM 5583 O O . SER B 1 230 ? 12.898 -16.391 5.996 1 85.06 230 SER B O 1
ATOM 5585 N N . ASP B 1 231 ? 11.484 -17.281 4.578 1 87.19 231 ASP B N 1
ATOM 5586 C CA . ASP B 1 231 ? 11 -15.984 4.137 1 87.19 231 ASP B CA 1
ATOM 5587 C C . ASP B 1 231 ? 10.266 -15.258 5.258 1 87.19 231 ASP B C 1
ATOM 5589 O O . ASP B 1 231 ? 10.258 -14.031 5.312 1 87.19 231 ASP B O 1
ATOM 5593 N N . PHE B 1 232 ? 9.672 -15.93 6.145 1 87.31 232 PHE B N 1
ATOM 5594 C CA . PHE B 1 232 ? 8.906 -15.336 7.227 1 87.31 232 PHE B CA 1
ATOM 5595 C C . PHE B 1 232 ? 9.805 -14.508 8.141 1 87.31 232 PHE B C 1
ATOM 5597 O O . PHE B 1 232 ? 9.406 -13.43 8.602 1 87.31 232 PHE B O 1
ATOM 5604 N N . GLU B 1 233 ? 10.93 -14.977 8.242 1 85.88 233 GLU B N 1
ATOM 5605 C CA . GLU B 1 233 ? 11.852 -14.289 9.141 1 85.88 233 GLU B CA 1
ATOM 5606 C C . GLU B 1 233 ? 12.672 -13.234 8.398 1 85.88 233 GLU B C 1
ATOM 5608 O O . GLU B 1 233 ? 12.891 -12.141 8.914 1 85.88 233 GLU B O 1
ATOM 5613 N N . GLU B 1 234 ? 12.984 -13.477 7.191 1 88.25 234 GLU B N 1
ATOM 5614 C CA . GLU B 1 234 ? 14 -12.68 6.512 1 88.25 234 GLU B CA 1
ATOM 5615 C C . GLU B 1 234 ? 13.359 -11.617 5.617 1 88.25 234 GLU B C 1
ATOM 5617 O O . GLU B 1 234 ? 13.953 -10.57 5.367 1 88.25 234 GLU B O 1
ATOM 5622 N N . VAL B 1 235 ? 12.227 -11.875 5.211 1 91.88 235 VAL B N 1
ATOM 5623 C CA . VAL B 1 235 ? 11.719 -11.055 4.117 1 91.88 235 VAL B CA 1
ATOM 5624 C C . VAL B 1 235 ? 10.422 -10.375 4.543 1 91.88 235 VAL B C 1
ATOM 5626 O O . VAL B 1 235 ? 10.188 -9.203 4.23 1 91.88 235 VAL B O 1
ATOM 5629 N N . LEU B 1 236 ? 9.664 -10.992 5.363 1 96.56 236 LEU B N 1
ATOM 5630 C CA . LEU B 1 236 ? 8.289 -10.555 5.551 1 96.56 236 LEU B CA 1
ATOM 5631 C C . LEU B 1 236 ? 8.156 -9.703 6.805 1 96.56 236 LEU B C 1
ATOM 5633 O O . LEU B 1 236 ? 8.898 -9.883 7.77 1 96.56 236 LEU B O 1
ATOM 5637 N N . TYR B 1 237 ? 7.176 -8.773 6.766 1 98.06 237 TYR B N 1
ATOM 5638 C CA . TYR B 1 237 ? 6.738 -8.016 7.934 1 98.06 237 TYR B CA 1
ATOM 5639 C C . TYR B 1 237 ? 5.512 -8.664 8.57 1 98.06 237 TYR B C 1
ATOM 5641 O O . TYR B 1 237 ? 4.496 -8.867 7.906 1 98.06 237 TYR B O 1
ATOM 5649 N N . LYS B 1 238 ? 5.562 -8.992 9.805 1 98.12 238 LYS B N 1
ATOM 5650 C CA . LYS B 1 238 ? 4.414 -9.5 10.555 1 98.12 238 LYS B CA 1
ATOM 5651 C C . LYS B 1 238 ? 3.738 -8.383 11.344 1 98.12 238 LYS B C 1
ATOM 5653 O O . LYS B 1 238 ? 4.414 -7.52 11.914 1 98.12 238 LYS B O 1
ATOM 5658 N N . ILE B 1 239 ? 2.406 -8.344 11.383 1 98.31 239 ILE B N 1
ATOM 5659 C CA . ILE B 1 239 ? 1.65 -7.387 12.18 1 98.31 239 ILE B CA 1
ATOM 5660 C C . ILE B 1 239 ? 1.614 -7.848 13.633 1 98.31 239 ILE B C 1
ATOM 5662 O O . ILE B 1 239 ? 1.331 -9.016 13.922 1 98.31 239 ILE B O 1
ATOM 5666 N N . GLU B 1 240 ? 1.887 -6.922 14.539 1 97.44 240 GLU B N 1
ATOM 5667 C CA . GLU B 1 240 ? 1.921 -7.246 15.961 1 97.44 240 GLU B CA 1
ATOM 5668 C C . GLU B 1 240 ? 0.545 -7.676 16.469 1 97.44 240 GLU B C 1
ATOM 5670 O O . GLU B 1 240 ? -0.461 -7.031 16.156 1 97.44 240 GLU B O 1
ATOM 5675 N N . ASP B 1 241 ? 0.425 -8.812 17.141 1 95.25 241 ASP B N 1
ATOM 5676 C CA . ASP B 1 241 ? -0.739 -9.336 17.844 1 95.25 241 ASP B CA 1
ATOM 5677 C C . ASP B 1 241 ? -1.836 -9.75 16.875 1 95.25 241 ASP B C 1
ATOM 5679 O O . ASP B 1 241 ? -3.01 -9.82 17.234 1 95.25 241 ASP B O 1
ATOM 5683 N N . GLU B 1 242 ? -1.526 -9.906 15.594 1 95.62 242 GLU B N 1
ATOM 5684 C CA . GLU B 1 242 ? -2.457 -10.375 14.57 1 95.62 242 GLU B CA 1
ATOM 5685 C C . GLU B 1 242 ? -1.832 -11.477 13.719 1 95.62 242 GLU B C 1
ATOM 5687 O O . GLU B 1 242 ? -0.61 -11.539 13.578 1 95.62 242 GLU B O 1
ATOM 5692 N N . ASP B 1 243 ? -2.621 -12.398 13.266 1 97.44 243 ASP B N 1
ATOM 5693 C CA . ASP B 1 243 ? -2.145 -13.383 12.297 1 97.44 243 ASP B CA 1
ATOM 5694 C C . ASP B 1 243 ? -2.18 -12.828 10.875 1 97.44 243 ASP B C 1
ATOM 5696 O O . ASP B 1 243 ? -2.861 -13.367 10.008 1 97.44 243 ASP B O 1
ATOM 5700 N N . LEU B 1 244 ? -1.458 -11.75 10.648 1 98.31 244 LEU B N 1
ATOM 5701 C CA . LEU B 1 244 ? -1.391 -11.062 9.367 1 98.31 244 LEU B CA 1
ATOM 5702 C C . LEU B 1 244 ? 0.048 -10.695 9.016 1 98.31 244 LEU B C 1
ATOM 5704 O O . LEU B 1 244 ? 0.807 -10.258 9.883 1 98.31 244 LEU B O 1
ATOM 5708 N N . TYR B 1 245 ? 0.416 -10.914 7.828 1 98.56 245 TYR B N 1
ATOM 5709 C CA . TYR B 1 245 ? 1.705 -10.547 7.254 1 98.56 245 TYR B CA 1
ATOM 5710 C C . TYR B 1 245 ? 1.524 -9.648 6.035 1 98.56 245 TYR B C 1
ATOM 5712 O O . TYR B 1 245 ? 0.634 -9.875 5.215 1 98.56 245 TYR B O 1
ATOM 5720 N N . LEU B 1 246 ? 2.326 -8.578 5.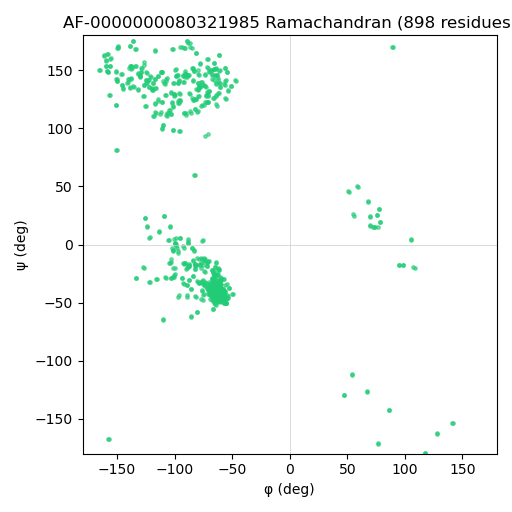961 1 98.75 246 LEU B N 1
ATOM 5721 C CA . LEU B 1 246 ? 2.328 -7.766 4.75 1 98.75 246 LEU B CA 1
ATOM 5722 C C . LEU B 1 246 ? 2.861 -8.562 3.561 1 98.75 246 LEU B C 1
ATOM 5724 O O . LEU B 1 246 ? 3.779 -9.367 3.713 1 98.75 246 LEU B O 1
ATOM 5728 N N . ILE B 1 247 ? 2.326 -8.305 2.402 1 98.69 247 ILE B N 1
ATOM 5729 C CA . ILE B 1 247 ? 2.697 -9.117 1.248 1 98.69 247 ILE B CA 1
ATOM 5730 C C . ILE B 1 247 ? 3.984 -8.578 0.631 1 98.69 247 ILE B C 1
ATOM 5732 O O . ILE B 1 247 ? 4.184 -7.363 0.559 1 98.69 247 ILE B O 1
ATOM 5736 N N . ALA B 1 248 ? 4.852 -9.438 0.189 1 97.94 248 ALA B N 1
ATOM 5737 C CA . ALA B 1 248 ? 6.09 -9.07 -0.49 1 97.94 248 ALA B CA 1
ATOM 5738 C C . ALA B 1 248 ? 5.867 -8.914 -1.992 1 97.94 248 ALA B C 1
ATOM 5740 O O . ALA B 1 248 ? 6.699 -8.336 -2.693 1 97.94 248 ALA B O 1
ATOM 5741 N N . THR B 1 249 ? 4.805 -9.422 -2.492 1 98.12 249 THR B N 1
ATOM 5742 C CA . THR B 1 249 ? 4.371 -9.422 -3.885 1 98.12 249 THR B CA 1
ATOM 5743 C C . THR B 1 249 ? 2.9 -9.82 -3.99 1 98.12 249 THR B C 1
ATOM 5745 O O . THR B 1 249 ? 2.389 -10.562 -3.15 1 98.12 249 THR B O 1
ATOM 5748 N N . SER B 1 250 ? 2.236 -9.281 -5.031 1 98.56 250 SER B N 1
ATOM 5749 C CA . SER B 1 250 ? 0.864 -9.727 -5.262 1 98.56 250 SER B CA 1
ATOM 5750 C C . SER B 1 250 ? 0.812 -11.211 -5.617 1 98.56 250 SER B C 1
ATOM 5752 O O . SER B 1 250 ? -0.25 -11.828 -5.555 1 98.56 250 SER B O 1
ATOM 5754 N N . GLU B 1 251 ? 1.894 -11.859 -5.973 1 98.56 251 GLU B N 1
ATOM 5755 C CA . GLU B 1 251 ? 1.958 -13.305 -6.188 1 98.56 251 GLU B CA 1
ATOM 5756 C C . GLU B 1 251 ? 1.349 -14.062 -5.012 1 98.56 251 GLU B C 1
ATOM 5758 O O . GLU B 1 251 ? 0.592 -15.016 -5.207 1 98.56 251 GLU B O 1
ATOM 5763 N N . HIS B 1 252 ? 1.667 -13.609 -3.832 1 98.56 252 HIS B N 1
ATOM 5764 C CA . HIS B 1 252 ? 1.331 -14.375 -2.637 1 98.56 252 HIS B CA 1
ATOM 5765 C C . HIS B 1 252 ? -0.178 -14.445 -2.434 1 98.56 252 HIS B C 1
ATOM 5767 O O . HIS B 1 252 ? -0.754 -15.539 -2.402 1 98.56 252 HIS B O 1
ATOM 5773 N N . PRO B 1 253 ? -0.824 -13.312 -2.375 1 98.81 253 PRO B N 1
ATOM 5774 C CA . PRO B 1 253 ? -2.275 -13.43 -2.215 1 98.81 253 PRO B CA 1
ATOM 5775 C C . PRO B 1 253 ? -2.955 -14.039 -3.438 1 98.81 253 PRO B C 1
ATOM 5777 O O . PRO B 1 253 ? -3.984 -14.711 -3.307 1 98.81 253 PRO B O 1
ATOM 5780 N N . ILE B 1 254 ? -2.467 -13.875 -4.633 1 98.94 254 ILE B N 1
ATOM 5781 C CA . ILE B 1 254 ? -3.072 -14.492 -5.809 1 98.94 254 ILE B CA 1
ATOM 5782 C C . ILE B 1 254 ? -2.881 -16 -5.762 1 98.94 254 ILE B C 1
ATOM 5784 O O . ILE B 1 254 ? -3.799 -16.766 -6.078 1 98.94 254 ILE B O 1
ATOM 5788 N N . ALA B 1 255 ? -1.681 -16.438 -5.344 1 98.75 255 ALA B N 1
ATOM 5789 C CA . ALA B 1 255 ? -1.427 -17.875 -5.207 1 98.75 255 ALA B CA 1
ATOM 5790 C C . ALA B 1 255 ? -2.42 -18.516 -4.246 1 98.75 255 ALA B C 1
ATOM 5792 O O . ALA B 1 255 ? -2.854 -19.656 -4.461 1 98.75 255 ALA B O 1
ATOM 5793 N N . GLY B 1 256 ? -2.756 -17.828 -3.199 1 98.62 256 GLY B N 1
ATOM 5794 C CA . GLY B 1 256 ? -3.672 -18.344 -2.195 1 98.62 256 GLY B CA 1
ATOM 5795 C C . GLY B 1 256 ? -5.129 -18.156 -2.566 1 98.62 256 GLY B C 1
ATOM 5796 O O . GLY B 1 256 ? -6.02 -18.656 -1.869 1 98.62 256 GLY B O 1
ATOM 5797 N N . MET B 1 257 ? -5.43 -17.484 -3.645 1 98.75 257 MET B N 1
ATOM 5798 C CA . MET B 1 257 ? -6.777 -17.047 -4 1 98.75 257 MET B CA 1
ATOM 5799 C C . MET B 1 257 ? -7.723 -18.234 -4.117 1 98.75 257 MET B C 1
ATOM 5801 O O . MET B 1 257 ? -8.875 -18.172 -3.68 1 98.75 257 MET B O 1
ATOM 5805 N N . HIS B 1 258 ? -7.254 -19.375 -4.672 1 98.69 258 HIS B N 1
ATOM 5806 C CA . HIS B 1 258 ? -8.102 -20.531 -4.918 1 98.69 258 HIS B CA 1
ATOM 5807 C C . HIS B 1 258 ? -7.762 -21.672 -3.969 1 98.69 258 HIS B C 1
ATOM 5809 O O . HIS B 1 258 ? -7.961 -22.844 -4.301 1 98.69 258 HIS B O 1
ATOM 5815 N N . MET B 1 259 ? -7.203 -21.375 -2.826 1 98.44 259 MET B N 1
ATOM 5816 C CA . MET B 1 259 ? -6.875 -22.391 -1.821 1 98.44 259 MET B CA 1
ATOM 5817 C C . MET B 1 259 ? -8.102 -23.234 -1.479 1 98.44 259 MET B C 1
ATOM 5819 O O . MET B 1 259 ? -9.203 -22.703 -1.339 1 98.44 259 MET B O 1
ATOM 5823 N N . ASN B 1 260 ? -7.93 -24.547 -1.453 1 97.75 260 ASN B N 1
ATOM 5824 C CA . ASN B 1 260 ? -8.938 -25.531 -1.099 1 97.75 260 ASN B CA 1
ATOM 5825 C C . ASN B 1 260 ? -10.031 -25.625 -2.16 1 97.75 260 ASN B C 1
ATOM 5827 O O . ASN B 1 260 ? -11.172 -25.984 -1.854 1 97.75 260 ASN B O 1
ATOM 5831 N N . GLU B 1 261 ? -9.734 -25.25 -3.34 1 98.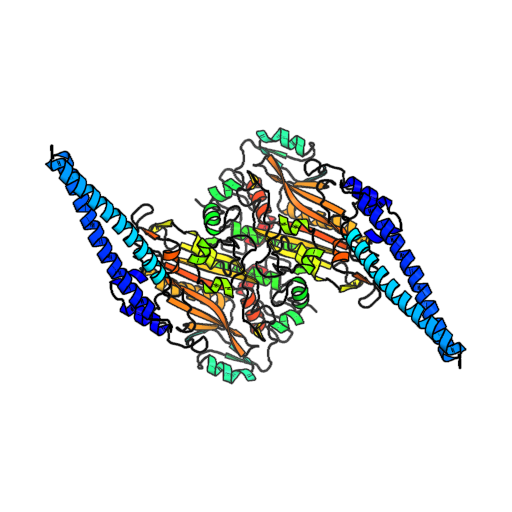19 261 GLU B N 1
ATOM 5832 C CA . GLU B 1 261 ? -10.695 -25.391 -4.43 1 98.19 261 GLU B CA 1
ATOM 5833 C C . GLU B 1 261 ? -10.242 -26.453 -5.43 1 98.19 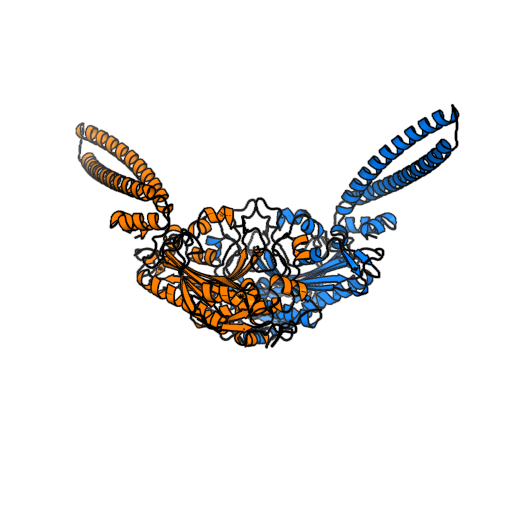261 GLU B C 1
ATOM 5835 O O . GLU B 1 261 ? -9.047 -26.734 -5.551 1 98.19 261 GLU B O 1
ATOM 5840 N N . THR B 1 262 ? -11.148 -27.125 -6.051 1 98.44 262 THR B N 1
ATOM 5841 C CA . THR B 1 262 ? -10.93 -27.969 -7.219 1 98.44 262 THR B CA 1
ATOM 5842 C C . THR B 1 262 ? -11.469 -27.297 -8.477 1 98.44 262 THR B C 1
ATOM 5844 O O . THR B 1 262 ? -12.68 -27.125 -8.625 1 98.44 262 THR B O 1
ATOM 5847 N N . LEU B 1 263 ? -10.609 -26.953 -9.336 1 98.56 263 LEU B N 1
ATOM 5848 C CA . LEU B 1 263 ? -10.945 -26.203 -10.539 1 98.56 263 LEU B CA 1
ATOM 5849 C C . LEU B 1 263 ? -11.258 -27.141 -11.695 1 98.56 263 LEU B C 1
ATOM 5851 O O . LEU B 1 263 ? -10.664 -28.219 -11.797 1 98.56 263 LEU B O 1
ATOM 5855 N N . GLY B 1 264 ? -12.172 -26.734 -12.531 1 98.12 264 GLY B N 1
ATOM 5856 C CA . GLY B 1 264 ? -12.438 -27.5 -13.742 1 98.12 264 GLY B CA 1
ATOM 5857 C C . GLY B 1 264 ? -11.414 -27.266 -14.836 1 98.12 264 GLY B C 1
ATOM 5858 O O . GLY B 1 264 ? -10.9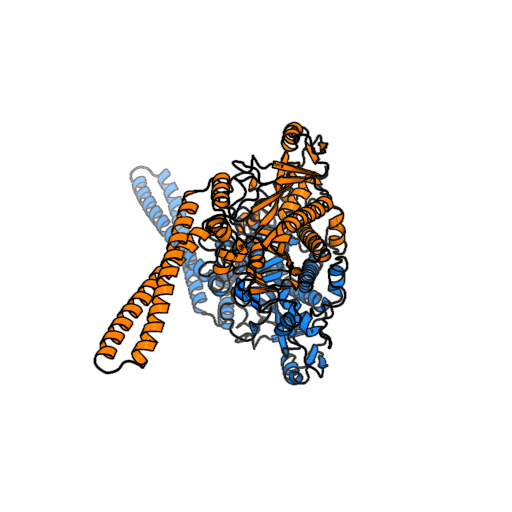06 -26.141 -14.992 1 98.12 264 GLY B O 1
ATOM 5859 N N . GLU B 1 265 ? -11.156 -28.312 -15.586 1 97.81 265 GLU B N 1
ATOM 5860 C CA . GLU B 1 265 ? -10.227 -28.203 -16.703 1 97.81 265 GLU B CA 1
ATOM 5861 C C . GLU B 1 265 ? -10.68 -27.125 -17.688 1 97.81 265 GLU B C 1
ATOM 5863 O O . GLU B 1 265 ? -9.852 -26.453 -18.312 1 97.81 265 GLU B O 1
ATOM 5868 N N . ASP B 1 266 ? -11.961 -26.875 -17.812 1 96.06 266 ASP B N 1
ATOM 5869 C CA . ASP B 1 266 ? -12.523 -25.906 -18.734 1 96.06 266 ASP B CA 1
ATOM 5870 C C . ASP B 1 266 ? -12.32 -24.484 -18.219 1 96.06 266 ASP B C 1
ATOM 5872 O O . ASP B 1 266 ? -12.453 -23.516 -18.969 1 96.06 266 ASP B O 1
ATOM 5876 N N . GLU B 1 267 ? -11.945 -24.328 -17 1 97 267 GLU B N 1
ATOM 5877 C CA . GLU B 1 267 ? -11.688 -23.016 -16.391 1 97 267 GLU B CA 1
ATOM 5878 C C . GLU B 1 267 ? -10.227 -22.625 -16.562 1 97 267 GLU B C 1
ATOM 5880 O O . GLU B 1 267 ? -9.875 -21.453 -16.406 1 97 267 GLU B O 1
ATOM 5885 N N . LEU B 1 268 ? -9.414 -23.625 -16.906 1 98.25 268 LEU B N 1
ATOM 5886 C CA . LEU B 1 268 ? -7.969 -23.406 -16.938 1 98.25 268 LEU B CA 1
ATOM 5887 C C . LEU B 1 268 ? -7.492 -23.141 -18.359 1 98.25 268 LEU B C 1
ATOM 5889 O O . LEU B 1 268 ? -8.062 -23.656 -19.328 1 98.25 268 LEU B O 1
ATOM 5893 N N . PRO B 1 269 ? -6.535 -22.312 -18.516 1 98.62 269 PRO B N 1
ATOM 5894 C CA . PRO B 1 269 ? -5.734 -21.656 -17.469 1 98.62 269 PRO B CA 1
ATOM 5895 C C . PRO B 1 269 ? -6.418 -20.406 -16.906 1 98.62 269 PRO B C 1
ATOM 5897 O O . PRO B 1 269 ? -7.25 -19.797 -17.578 1 98.62 269 PRO B O 1
ATOM 5900 N N . LEU B 1 270 ? -6.152 -20.141 -15.656 1 98.81 270 LEU B N 1
ATOM 5901 C CA . LEU B 1 270 ? -6.512 -18.859 -15.062 1 98.81 270 LEU B CA 1
ATOM 5902 C C . LEU B 1 270 ? -5.324 -17.891 -15.078 1 98.81 270 LEU B C 1
ATOM 5904 O O . LEU B 1 270 ? -4.25 -18.219 -14.57 1 98.81 270 LEU B O 1
ATOM 5908 N N . LEU B 1 271 ? -5.473 -16.75 -15.688 1 98.88 271 LEU B N 1
ATOM 5909 C CA . LEU B 1 271 ? -4.438 -15.727 -15.828 1 98.88 271 LEU B CA 1
ATOM 5910 C C . LEU B 1 271 ? -4.77 -14.5 -14.992 1 98.88 271 LEU B C 1
ATOM 5912 O O . LEU B 1 271 ? -5.805 -13.867 -15.203 1 98.88 271 LEU B O 1
ATOM 5916 N N . TYR B 1 272 ? -3.898 -14.117 -14.086 1 98.94 272 TYR B N 1
ATOM 5917 C CA . TYR B 1 272 ? -4.109 -12.945 -13.25 1 98.94 272 TYR B CA 1
ATOM 5918 C C . TYR B 1 272 ? -2.938 -11.977 -13.359 1 98.94 272 TYR B C 1
ATOM 5920 O O . TYR B 1 272 ? -1.787 -12.398 -13.5 1 98.94 272 TYR B O 1
ATOM 5928 N N . ALA B 1 273 ? -3.217 -10.719 -13.375 1 98.94 273 ALA B N 1
ATOM 5929 C CA . ALA B 1 273 ? -2.252 -9.633 -13.219 1 98.94 273 ALA B CA 1
ATOM 5930 C C . ALA B 1 273 ? -2.562 -8.797 -11.984 1 98.94 273 ALA B C 1
ATOM 5932 O O . ALA B 1 273 ? -3.586 -8.109 -11.938 1 98.94 273 ALA B O 1
ATOM 5933 N N . GLY B 1 274 ? -1.711 -8.883 -10.984 1 98.94 274 GLY B N 1
ATOM 5934 C CA . GLY B 1 274 ? -1.957 -8.195 -9.727 1 98.94 274 GLY B CA 1
ATOM 5935 C C . GLY B 1 274 ? -1.124 -6.934 -9.562 1 98.94 274 GLY B C 1
ATOM 5936 O O . GLY B 1 274 ? 0.077 -6.938 -9.844 1 98.94 274 GLY B O 1
ATOM 5937 N N . VAL B 1 275 ? -1.758 -5.816 -9.195 1 98.88 275 VAL B N 1
ATOM 5938 C CA . VAL B 1 275 ? -1.06 -4.586 -8.836 1 98.88 275 VAL B CA 1
ATOM 5939 C C . VAL B 1 275 ? -1.155 -4.359 -7.332 1 98.88 275 VAL B C 1
ATOM 5941 O O . VAL B 1 275 ? -2.236 -4.465 -6.746 1 98.88 275 VAL B O 1
ATOM 5944 N N . SER B 1 276 ? -0.013 -4.125 -6.691 1 98.81 276 SER B N 1
ATOM 5945 C CA . SER B 1 276 ? -0.033 -3.895 -5.25 1 98.81 276 SER B CA 1
ATOM 5946 C C . SER B 1 276 ? 1.23 -3.178 -4.789 1 98.81 276 SER B C 1
ATOM 5948 O O . SER B 1 276 ? 2.25 -3.197 -5.48 1 98.81 276 SER B O 1
ATOM 5950 N N . PRO B 1 277 ? 1.11 -2.449 -3.674 1 98.75 277 PRO B N 1
ATOM 5951 C CA . PRO B 1 277 ? 2.355 -2.23 -2.932 1 98.75 277 PRO B CA 1
ATOM 5952 C C . PRO B 1 277 ? 2.965 -3.527 -2.408 1 98.75 277 PRO B C 1
ATOM 5954 O O . PRO B 1 277 ? 2.24 -4.48 -2.113 1 98.75 277 PRO B O 1
ATOM 5957 N N . CYS B 1 278 ? 4.207 -3.568 -2.375 1 98.69 278 CYS B N 1
ATOM 5958 C CA . CYS B 1 278 ? 4.977 -4.688 -1.842 1 98.69 278 CYS B CA 1
ATOM 5959 C C . CYS B 1 278 ? 5.871 -4.234 -0.695 1 98.69 278 CYS B C 1
ATOM 5961 O O . CYS B 1 278 ? 6.422 -3.133 -0.727 1 98.69 278 CYS B O 1
ATOM 5963 N N . PHE B 1 279 ? 6.02 -5.102 0.276 1 98.56 279 PHE B N 1
ATOM 5964 C CA . PHE B 1 279 ? 6.789 -4.789 1.475 1 98.56 279 PHE B CA 1
ATOM 5965 C C . PHE B 1 279 ? 7.852 -5.848 1.729 1 98.56 279 PHE B C 1
ATOM 5967 O O . PHE B 1 279 ? 7.547 -7.039 1.797 1 98.56 279 PHE B O 1
ATOM 5974 N N . ARG B 1 280 ? 9.062 -5.414 1.899 1 97.12 280 ARG B N 1
ATOM 5975 C CA . ARG B 1 280 ? 10.164 -6.336 2.172 1 97.12 280 ARG B CA 1
ATOM 5976 C C . ARG B 1 280 ? 11.102 -5.773 3.236 1 97.12 280 ARG B C 1
ATOM 5978 O O . ARG B 1 280 ? 11.484 -4.605 3.176 1 97.12 280 ARG B O 1
ATOM 5985 N N . LYS B 1 281 ? 11.5 -6.562 4.191 1 94.38 281 LYS B N 1
ATOM 5986 C CA . LYS B 1 281 ? 12.398 -6.16 5.273 1 94.38 281 LYS B CA 1
ATOM 5987 C C . LYS B 1 281 ? 13.797 -5.855 4.742 1 94.38 281 LYS B C 1
ATOM 5989 O O . LYS B 1 281 ? 14.508 -5.023 5.305 1 94.38 281 LYS B O 1
ATOM 5994 N N . GLU B 1 282 ? 14.164 -6.562 3.629 1 88.5 282 GLU B N 1
ATOM 5995 C CA . GLU B 1 282 ? 15.516 -6.488 3.076 1 88.5 282 GLU B CA 1
ATOM 5996 C C . GLU B 1 282 ? 16.562 -6.754 4.148 1 88.5 282 GLU B C 1
ATOM 5998 O O . GLU B 1 282 ? 17.562 -6.031 4.246 1 88.5 282 GLU B O 1
ATOM 6003 N N . ALA B 1 283 ? 16.281 -7.812 4.941 1 76.88 283 ALA B N 1
ATOM 6004 C CA . ALA B 1 283 ? 17.203 -8.148 6.031 1 76.88 283 ALA B CA 1
ATOM 6005 C C . ALA B 1 283 ? 18.578 -8.531 5.488 1 76.88 283 ALA B C 1
ATOM 6007 O O . ALA B 1 283 ? 18.672 -9.281 4.512 1 76.88 283 ALA B O 1
ATOM 6008 N N . GLY B 1 284 ? 19.656 -7.844 5.809 1 67.25 284 GLY B N 1
ATOM 6009 C CA . GLY B 1 284 ? 21 -8.258 5.422 1 67.25 284 GLY B CA 1
ATOM 6010 C C . GLY B 1 284 ? 21.609 -7.375 4.348 1 67.25 284 GLY B C 1
ATOM 6011 O O . GLY B 1 284 ? 22.766 -7.547 3.982 1 67.25 284 GLY B O 1
ATOM 6012 N N . ALA B 1 285 ? 20.672 -6.715 3.711 1 64 285 ALA B N 1
ATOM 6013 C CA . ALA B 1 285 ? 21.203 -5.887 2.633 1 64 285 ALA B CA 1
ATOM 6014 C C . ALA B 1 285 ? 21.969 -4.688 3.188 1 64 285 ALA B C 1
ATOM 6016 O O . ALA B 1 285 ? 21.422 -3.906 3.973 1 64 285 ALA B O 1
ATOM 6017 N N . HIS B 1 286 ? 23.281 -4.781 3.316 1 63.5 286 HIS B N 1
ATOM 6018 C CA . HIS B 1 286 ? 24.141 -3.666 3.709 1 63.5 286 HIS B CA 1
ATOM 6019 C C . HIS B 1 286 ? 25 -3.191 2.539 1 63.5 286 HIS B C 1
ATOM 6021 O O . HIS B 1 286 ? 25.172 -3.918 1.562 1 63.5 286 HIS B O 1
ATOM 6027 N N . GLY B 1 287 ? 25.203 -1.825 2.385 1 60.5 287 GLY B N 1
ATOM 6028 C CA . GLY B 1 287 ? 26.125 -1.316 1.382 1 60.5 287 GLY B CA 1
ATOM 6029 C C . GLY B 1 287 ? 25.5 -0.262 0.483 1 60.5 287 GLY B C 1
ATOM 6030 O O . GLY B 1 287 ? 24.531 0.394 0.865 1 60.5 287 GLY B O 1
ATOM 6031 N N . LYS B 1 288 ? 26.172 -0.086 -0.556 1 55.72 288 LYS B N 1
ATOM 6032 C CA . LYS B 1 288 ? 25.906 0.992 -1.507 1 55.72 288 LYS B CA 1
ATOM 6033 C C . LYS B 1 288 ? 24.516 0.856 -2.131 1 55.72 288 LYS B C 1
ATOM 6035 O O . LYS B 1 288 ? 23.906 1.853 -2.525 1 55.72 288 LYS B O 1
ATOM 6040 N N . ASP B 1 289 ? 23.969 -0.392 -2.178 1 66.75 289 ASP B N 1
ATOM 6041 C CA . ASP B 1 289 ? 22.719 -0.625 -2.875 1 66.75 289 ASP B CA 1
ATOM 6042 C C . ASP B 1 289 ? 21.531 -0.114 -2.059 1 66.75 289 ASP B C 1
ATOM 6044 O O . ASP B 1 289 ? 20.391 -0.144 -2.523 1 66.75 289 ASP B O 1
ATOM 6048 N N . THR B 1 290 ? 21.859 0.449 -1.008 1 76.31 290 THR B N 1
ATOM 6049 C CA . THR B 1 290 ? 20.781 0.85 -0.116 1 76.31 290 THR B CA 1
ATOM 6050 C C . THR B 1 290 ? 20.453 2.332 -0.285 1 76.31 290 THR B C 1
ATOM 6052 O O . THR B 1 290 ? 19.5 2.84 0.311 1 76.31 290 THR B O 1
ATOM 6055 N N . LYS B 1 291 ? 21.203 2.855 -1.179 1 84.31 291 LYS B N 1
ATOM 6056 C CA . LYS B 1 291 ? 20.906 4.262 -1.438 1 84.31 291 LYS B CA 1
ATOM 6057 C C . LYS B 1 291 ? 19.875 4.414 -2.543 1 84.31 291 LYS B C 1
ATOM 6059 O O . LYS B 1 291 ? 19.781 3.572 -3.438 1 84.31 291 LYS B O 1
ATOM 6064 N N . GLY B 1 292 ? 19.016 5.445 -2.436 1 92.38 292 GLY B N 1
ATOM 6065 C CA . GLY B 1 292 ? 18.031 5.73 -3.473 1 92.38 292 GLY B CA 1
ATOM 6066 C C . GLY B 1 292 ? 16.75 4.945 -3.312 1 92.38 292 GLY B C 1
ATOM 6067 O O . GLY B 1 292 ? 16.234 4.789 -2.197 1 92.38 292 GLY B O 1
ATOM 6068 N N . ILE B 1 293 ? 16.219 4.535 -4.516 1 95.38 293 ILE B N 1
ATOM 6069 C CA . ILE B 1 293 ? 14.891 3.938 -4.453 1 95.38 293 ILE B CA 1
ATOM 6070 C C . ILE B 1 293 ? 14.914 2.561 -5.109 1 95.38 293 ILE B C 1
ATOM 6072 O O . ILE B 1 293 ? 13.883 2.074 -5.582 1 95.38 293 ILE B O 1
ATOM 6076 N N . PHE B 1 294 ? 16.094 1.913 -5.203 1 94.94 294 PHE B N 1
ATOM 6077 C CA . PHE B 1 294 ? 16.25 0.621 -5.859 1 94.94 294 PHE B CA 1
ATOM 6078 C C . PHE B 1 294 ? 15.938 -0.518 -4.895 1 94.94 294 PHE B C 1
ATOM 6080 O O . PHE B 1 294 ? 15.062 -1.343 -5.156 1 94.94 294 PHE B O 1
ATOM 6087 N N . ARG B 1 295 ? 16.688 -0.651 -3.82 1 94.12 295 ARG B N 1
ATOM 6088 C CA . ARG B 1 295 ? 16.438 -1.611 -2.748 1 94.12 295 ARG B CA 1
ATOM 6089 C C . ARG B 1 295 ? 15.781 -0.936 -1.549 1 94.12 295 ARG B C 1
ATOM 6091 O O . ARG B 1 295 ? 16.469 -0.311 -0.732 1 94.12 295 ARG B O 1
ATOM 6098 N N . VAL B 1 296 ? 14.477 -1.055 -1.459 1 96.69 296 VAL B N 1
ATOM 6099 C CA . VAL B 1 296 ? 13.688 -0.288 -0.498 1 96.69 296 VAL B CA 1
ATOM 6100 C C . VAL B 1 296 ? 12.695 -1.208 0.207 1 96.69 296 VAL B C 1
ATOM 6102 O O . VAL B 1 296 ? 12.484 -2.346 -0.22 1 96.69 296 VAL B O 1
ATOM 6105 N N . HIS B 1 297 ? 12.086 -0.732 1.259 1 97.44 297 HIS B N 1
ATOM 6106 C CA . HIS B 1 297 ? 11.188 -1.523 2.09 1 97.44 297 HIS B CA 1
ATOM 6107 C C . HIS B 1 297 ? 9.789 -1.589 1.479 1 97.44 297 HIS B C 1
ATOM 6109 O O . HIS B 1 297 ? 9 -2.477 1.815 1 97.44 297 HIS B O 1
ATOM 6115 N N . GLN B 1 298 ? 9.5 -0.643 0.63 1 98.31 298 GLN B N 1
ATOM 6116 C CA . GLN B 1 298 ? 8.195 -0.611 -0.027 1 98.31 298 GLN B CA 1
ATOM 6117 C C . GLN B 1 298 ? 8.328 -0.203 -1.492 1 98.31 298 GLN B C 1
ATOM 6119 O O . GLN B 1 298 ? 9.172 0.625 -1.837 1 98.31 298 GLN B O 1
ATOM 6124 N N . PHE B 1 299 ? 7.594 -0.746 -2.336 1 98.25 299 PHE B N 1
ATOM 6125 C CA . PHE B 1 299 ? 7.531 -0.384 -3.746 1 98.25 299 PHE B CA 1
ATOM 6126 C C . PHE B 1 299 ? 6.254 -0.907 -4.387 1 98.25 299 PHE B C 1
ATOM 6128 O O . PHE B 1 299 ? 5.562 -1.747 -3.807 1 98.25 299 PHE B O 1
ATOM 6135 N N . ASN B 1 300 ? 5.852 -0.412 -5.523 1 98.62 300 ASN B N 1
ATOM 6136 C CA . ASN B 1 300 ? 4.703 -0.913 -6.273 1 98.62 300 ASN B CA 1
ATOM 6137 C C . ASN B 1 300 ? 5.133 -1.877 -7.375 1 98.62 300 ASN B C 1
ATOM 6139 O O . ASN B 1 300 ? 6.23 -1.758 -7.918 1 98.62 300 ASN B O 1
ATOM 6143 N N . LYS B 1 301 ? 4.293 -2.836 -7.594 1 98.81 301 LYS B N 1
ATOM 6144 C CA . LYS B 1 301 ? 4.66 -3.873 -8.555 1 98.81 301 LYS B CA 1
ATOM 6145 C C . LYS B 1 301 ? 3.424 -4.453 -9.234 1 98.81 301 LYS B C 1
ATOM 6147 O O . LYS B 1 301 ? 2.369 -4.59 -8.609 1 98.81 301 LYS B O 1
ATOM 6152 N N . VAL B 1 302 ? 3.525 -4.719 -10.539 1 98.94 302 VAL B N 1
ATOM 6153 C CA . VAL B 1 302 ? 2.559 -5.543 -11.258 1 98.94 302 VAL B CA 1
ATOM 6154 C C . VAL B 1 302 ? 3.113 -6.953 -11.438 1 98.94 302 VAL B C 1
ATOM 6156 O O . VAL B 1 302 ? 4.234 -7.129 -11.922 1 98.94 302 VAL B O 1
ATOM 6159 N N . GLU B 1 303 ? 2.312 -7.957 -11.078 1 98.88 303 GLU B N 1
ATOM 6160 C CA . GLU B 1 303 ? 2.707 -9.359 -11.102 1 98.88 303 GLU B CA 1
ATOM 6161 C C . GLU B 1 303 ? 1.827 -10.164 -12.055 1 98.88 303 GLU B C 1
ATOM 6163 O O . GLU B 1 303 ? 0.624 -9.914 -12.156 1 98.88 303 GLU B O 1
ATOM 6168 N N . GLN B 1 304 ? 2.453 -11.055 -12.789 1 98.94 304 GLN B N 1
ATOM 6169 C CA . GLN B 1 304 ? 1.727 -12.094 -13.516 1 98.94 304 GLN B CA 1
ATOM 6170 C C . GLN B 1 304 ? 1.61 -13.367 -12.68 1 98.94 304 GLN B C 1
ATOM 6172 O O . GLN B 1 304 ? 2.564 -13.766 -12.008 1 98.94 304 GLN B O 1
ATOM 6177 N N . PHE B 1 305 ? 0.463 -13.992 -12.75 1 98.94 305 PHE B N 1
ATOM 6178 C CA . PHE B 1 305 ? 0.29 -15.273 -12.062 1 98.94 305 PHE B CA 1
ATOM 6179 C C . PHE B 1 305 ? -0.64 -16.188 -12.852 1 98.94 305 PHE B C 1
ATOM 6181 O O . PHE B 1 305 ? -1.684 -15.75 -13.336 1 98.94 305 PHE B O 1
ATOM 6188 N N . ILE B 1 306 ? -0.268 -17.484 -12.938 1 98.88 306 ILE B N 1
ATOM 6189 C CA . ILE B 1 306 ? -1.032 -18.422 -13.75 1 98.88 306 ILE B CA 1
ATOM 6190 C C . ILE B 1 306 ? -1.308 -19.688 -12.945 1 98.88 306 ILE B C 1
ATOM 6192 O O . ILE B 1 306 ? -0.427 -20.188 -12.234 1 98.88 306 ILE B O 1
ATOM 6196 N N . TYR B 1 307 ? -2.559 -20.156 -12.969 1 98.88 307 TYR B N 1
ATOM 6197 C CA . TYR B 1 307 ? -2.916 -21.547 -12.695 1 98.88 307 TYR B CA 1
ATOM 6198 C C . TYR B 1 307 ? -3.131 -22.312 -13.992 1 98.88 307 TYR B C 1
ATOM 6200 O O . TYR B 1 307 ? -3.918 -21.906 -14.844 1 98.88 307 TYR B O 1
ATOM 6208 N N . CYS B 1 308 ? -2.506 -23.422 -14.156 1 98.81 308 CYS B N 1
ATOM 6209 C CA . CYS B 1 308 ? -2.713 -24.141 -15.398 1 98.81 308 CYS B CA 1
ATOM 6210 C C . CYS B 1 308 ? -2.572 -25.656 -15.18 1 98.81 308 CYS B C 1
ATOM 6212 O O . CYS B 1 308 ? -2.225 -26.094 -14.086 1 98.81 308 CYS B O 1
ATOM 6214 N N . LEU B 1 309 ? -2.939 -26.406 -16.203 1 98.5 309 LEU B N 1
ATOM 6215 C CA . LEU B 1 309 ? -2.711 -27.844 -16.203 1 98.5 309 LEU B CA 1
ATOM 6216 C C . LEU B 1 309 ? -1.221 -28.156 -16.266 1 98.5 309 LEU B C 1
ATOM 6218 O O . LEU B 1 309 ? -0.448 -27.422 -16.891 1 98.5 309 LEU B O 1
ATOM 6222 N N . PRO B 1 310 ? -0.792 -29.25 -15.609 1 98.06 310 PRO B N 1
ATOM 6223 C CA . PRO B 1 310 ? 0.625 -29.609 -15.57 1 98.06 310 PRO B CA 1
ATOM 6224 C C . PRO B 1 310 ? 1.25 -29.688 -16.969 1 98.06 310 PRO B C 1
ATOM 6226 O O . PRO B 1 310 ? 2.383 -29.25 -17.156 1 98.06 310 PRO B O 1
ATOM 6229 N N . GLU B 1 311 ? 0.515 -30.172 -17.953 1 97.62 311 GLU B N 1
ATOM 6230 C CA . GLU B 1 311 ? 1.072 -30.406 -19.281 1 97.62 311 GLU B CA 1
ATOM 6231 C C . GLU B 1 311 ? 1.337 -29.094 -20.016 1 97.62 311 GLU B C 1
ATOM 6233 O O . GLU B 1 311 ? 2.074 -29.062 -21 1 97.62 311 GLU B O 1
ATOM 6238 N N . GLU B 1 312 ? 0.742 -27.938 -19.516 1 98 312 GLU B N 1
ATOM 6239 C CA . GLU B 1 312 ? 0.883 -26.641 -20.172 1 98 312 GLU B CA 1
ATOM 6240 C C . GLU B 1 312 ? 1.915 -25.781 -19.453 1 98 312 GLU B C 1
ATOM 6242 O O . GLU B 1 312 ? 2.25 -24.688 -19.906 1 98 312 GLU B O 1
ATOM 6247 N N . SER B 1 313 ? 2.385 -26.25 -18.422 1 97.81 313 SER B N 1
ATOM 6248 C CA . SER B 1 313 ? 3.111 -25.453 -17.438 1 97.81 313 SER B CA 1
ATOM 6249 C C . SER B 1 313 ? 4.387 -24.875 -18.031 1 97.81 313 SER B C 1
ATOM 6251 O O . SER B 1 313 ? 4.695 -23.688 -17.828 1 97.81 313 SER B O 1
ATOM 6253 N N . TRP B 1 314 ? 5.172 -25.594 -18.75 1 98.75 314 TRP B N 1
ATOM 6254 C CA . TRP B 1 314 ? 6.453 -25.141 -19.281 1 98.75 314 TRP B CA 1
ATOM 6255 C C . TRP B 1 314 ? 6.25 -24.203 -20.469 1 98.75 314 TRP B C 1
ATOM 6257 O O . TRP B 1 314 ? 7.031 -23.281 -20.672 1 98.75 314 TRP B O 1
ATOM 6267 N N . ASP B 1 315 ? 5.199 -24.453 -21.266 1 98.69 315 ASP B N 1
ATOM 6268 C CA . ASP B 1 315 ? 4.84 -23.5 -22.312 1 98.69 315 ASP B CA 1
ATOM 6269 C C . ASP B 1 315 ? 4.473 -22.141 -21.719 1 98.69 315 ASP B C 1
ATOM 6271 O O . ASP B 1 315 ? 4.859 -21.094 -22.25 1 98.69 315 ASP B O 1
ATOM 6275 N N . TRP B 1 316 ? 3.738 -22.141 -20.641 1 98.81 316 TRP B N 1
ATOM 6276 C CA . TRP B 1 316 ? 3.34 -20.906 -19.984 1 98.81 316 TRP B CA 1
ATOM 6277 C C . TRP B 1 316 ? 4.547 -20.188 -19.406 1 98.81 316 TRP B C 1
ATOM 6279 O O . TRP B 1 316 ? 4.594 -18.953 -19.375 1 98.81 316 TRP B O 1
ATOM 6289 N N . HIS B 1 317 ? 5.535 -20.938 -18.906 1 98.88 317 HIS B N 1
ATOM 6290 C CA . HIS B 1 317 ? 6.766 -20.328 -18.406 1 98.88 317 HIS B CA 1
ATOM 6291 C C . HIS B 1 317 ? 7.434 -19.484 -19.484 1 98.88 317 HIS B C 1
ATOM 6293 O O . HIS B 1 317 ? 7.824 -18.344 -19.234 1 98.88 317 HIS B O 1
ATOM 6299 N N . GLU B 1 318 ? 7.488 -20.047 -20.656 1 98.81 318 GLU B N 1
ATOM 6300 C CA . GLU B 1 318 ? 8.078 -19.328 -21.781 1 98.81 318 GLU B CA 1
ATOM 6301 C C . GLU B 1 318 ? 7.219 -18.125 -22.172 1 98.81 318 GLU B C 1
ATOM 6303 O O . GLU B 1 318 ? 7.75 -17.062 -22.516 1 98.81 318 GLU B O 1
ATOM 6308 N N . ARG B 1 319 ? 5.941 -18.234 -22.109 1 98.81 319 ARG B N 1
ATOM 6309 C CA . ARG B 1 319 ? 5.043 -17.141 -22.453 1 98.81 319 ARG B CA 1
ATOM 6310 C C . ARG B 1 319 ? 5.16 -16 -21.453 1 98.81 319 ARG B C 1
ATOM 6312 O O . ARG B 1 319 ? 5.102 -14.828 -21.828 1 98.81 319 ARG B O 1
ATOM 6319 N N . LEU B 1 320 ? 5.301 -16.328 -20.188 1 98.88 320 LEU B N 1
ATOM 6320 C CA . LEU B 1 320 ? 5.418 -15.312 -19.156 1 98.88 320 LEU B CA 1
ATOM 6321 C C . LEU B 1 320 ? 6.668 -14.461 -19.359 1 98.88 320 LEU B C 1
ATOM 6323 O O . LEU B 1 320 ? 6.609 -13.234 -19.297 1 98.88 320 LEU B O 1
ATOM 6327 N N . ILE B 1 321 ? 7.793 -15.148 -19.609 1 98.88 321 ILE B N 1
ATOM 6328 C CA . ILE B 1 321 ? 9.023 -14.391 -19.797 1 98.88 321 ILE B CA 1
ATOM 6329 C C . ILE B 1 321 ? 8.969 -13.625 -21.109 1 98.88 321 ILE B C 1
ATOM 6331 O O . ILE B 1 321 ? 9.508 -12.523 -21.219 1 98.88 321 ILE B O 1
ATOM 6335 N N . ALA B 1 322 ? 8.312 -14.164 -22.094 1 98.88 322 ALA B N 1
ATOM 6336 C CA . ALA B 1 322 ? 8.125 -13.445 -23.359 1 98.88 322 ALA B CA 1
ATOM 6337 C C . ALA B 1 322 ? 7.316 -12.172 -23.141 1 98.88 322 ALA B C 1
ATOM 6339 O O . ALA B 1 322 ? 7.59 -11.141 -23.766 1 98.88 322 ALA B O 1
ATOM 6340 N N . ASN B 1 323 ? 6.234 -12.234 -22.297 1 98.88 323 ASN B N 1
ATOM 6341 C CA . ASN B 1 323 ? 5.484 -11.031 -21.938 1 98.88 323 ASN B CA 1
ATOM 6342 C C . ASN B 1 323 ? 6.395 -9.953 -21.359 1 98.88 323 ASN B C 1
ATOM 6344 O O . ASN B 1 323 ? 6.281 -8.781 -21.719 1 98.88 323 ASN B O 1
ATOM 6348 N N . VAL B 1 324 ? 7.289 -10.367 -20.5 1 98.81 324 VAL B N 1
ATOM 6349 C CA . VAL B 1 324 ? 8.211 -9.453 -19.828 1 98.81 324 VAL B CA 1
ATOM 6350 C C . VAL B 1 324 ? 9.148 -8.82 -20.844 1 98.81 324 VAL B C 1
ATOM 6352 O O . VAL B 1 324 ? 9.391 -7.613 -20.812 1 98.81 324 VAL B O 1
ATOM 6355 N N . GLU B 1 325 ? 9.688 -9.664 -21.688 1 98.88 325 GLU B N 1
ATOM 6356 C CA . GLU B 1 325 ? 10.57 -9.148 -22.719 1 98.88 325 GLU B CA 1
ATOM 6357 C C . GLU B 1 325 ? 9.867 -8.102 -23.594 1 98.88 325 GLU B C 1
ATOM 6359 O O . GLU B 1 325 ? 10.43 -7.047 -23.875 1 98.88 325 GLU B O 1
ATOM 6364 N N . GLU B 1 326 ? 8.641 -8.375 -23.984 1 98.88 326 GLU B N 1
ATOM 6365 C CA . GLU B 1 326 ? 7.879 -7.422 -24.781 1 98.88 326 GLU B CA 1
ATOM 6366 C C . GLU B 1 326 ? 7.664 -6.113 -24.031 1 98.88 326 GLU B C 1
ATOM 6368 O O . GLU B 1 326 ? 7.789 -5.027 -24.609 1 98.88 326 GLU B O 1
ATOM 6373 N N . LEU B 1 327 ? 7.312 -6.176 -22.781 1 98.88 327 LEU B N 1
ATOM 6374 C CA . LEU B 1 327 ? 7.109 -4.996 -21.953 1 98.88 327 LEU B CA 1
ATOM 6375 C C . LEU B 1 327 ? 8.383 -4.16 -21.875 1 98.88 327 LEU B C 1
ATOM 6377 O O . LEU B 1 327 ? 8.336 -2.939 -22.047 1 98.88 327 LEU B O 1
ATOM 6381 N N . TRP B 1 328 ? 9.508 -4.82 -21.625 1 98.81 328 TRP B N 1
ATOM 6382 C CA . TRP B 1 328 ? 10.758 -4.094 -21.422 1 98.81 328 TRP B CA 1
ATOM 6383 C C . TRP B 1 328 ? 11.328 -3.607 -22.75 1 98.81 328 TRP B C 1
ATOM 6385 O O . TRP B 1 328 ? 12.016 -2.584 -22.797 1 98.81 328 TRP B O 1
ATOM 6395 N N . GLN B 1 329 ? 11.094 -4.391 -23.844 1 98.88 329 GLN B N 1
ATOM 6396 C CA . GLN B 1 329 ? 11.438 -3.881 -25.172 1 98.88 329 GLN B CA 1
ATOM 6397 C C . GLN B 1 329 ? 10.641 -2.619 -25.5 1 98.88 329 GLN B C 1
ATOM 6399 O O . GLN B 1 329 ? 11.172 -1.686 -26.109 1 98.88 329 GLN B O 1
ATOM 6404 N N . GLY B 1 330 ? 9.391 -2.588 -25.047 1 98.81 330 GLY B N 1
ATOM 6405 C CA . GLY B 1 330 ? 8.594 -1.379 -25.188 1 98.81 330 GLY B CA 1
ATOM 6406 C C . GLY B 1 330 ? 9.188 -0.185 -24.469 1 98.81 330 GLY B C 1
ATOM 6407 O O . GLY B 1 330 ? 9.07 0.951 -24.922 1 98.81 330 GLY B O 1
ATOM 6408 N N . LEU B 1 331 ? 9.844 -0.401 -23.359 1 98.81 331 LEU B N 1
ATOM 6409 C CA . LEU B 1 331 ? 10.469 0.671 -22.594 1 98.81 331 LEU B CA 1
ATOM 6410 C C . LEU B 1 331 ? 11.781 1.105 -23.25 1 98.81 331 LEU B C 1
ATOM 6412 O O . LEU B 1 331 ? 12.312 2.168 -22.922 1 98.81 331 LEU B O 1
ATOM 6416 N N . GLY B 1 332 ? 12.289 0.271 -24.125 1 98.69 332 GLY B N 1
ATOM 6417 C CA . GLY B 1 332 ? 13.523 0.602 -24.828 1 98.69 332 GLY B CA 1
ATOM 6418 C C . GLY B 1 332 ? 14.758 0.449 -23.953 1 98.69 332 GLY B C 1
ATOM 6419 O O . GLY B 1 332 ? 15.781 1.098 -24.203 1 98.69 332 GLY B O 1
ATOM 6420 N N . ILE B 1 333 ? 14.742 -0.368 -22.938 1 98.81 333 ILE B N 1
ATOM 6421 C CA . ILE B 1 333 ? 15.844 -0.539 -22 1 98.81 333 ILE B CA 1
ATOM 6422 C C . ILE B 1 333 ? 16.609 -1.823 -22.328 1 98.81 333 ILE B C 1
ATOM 6424 O O . ILE B 1 333 ? 16.016 -2.904 -22.375 1 98.81 333 ILE B O 1
ATOM 6428 N N . PRO B 1 334 ? 17.891 -1.75 -22.594 1 98.81 334 PRO B N 1
ATOM 6429 C CA . PRO B 1 334 ? 18.672 -2.961 -22.844 1 98.81 334 PRO B CA 1
ATOM 6430 C C . PRO B 1 334 ? 18.688 -3.92 -21.656 1 98.81 334 PRO B C 1
ATOM 6432 O O . PRO B 1 334 ? 18.766 -3.482 -20.5 1 98.81 334 PRO B O 1
ATOM 6435 N N . TYR B 1 335 ? 18.562 -5.207 -21.984 1 98.81 335 TYR B N 1
ATOM 6436 C CA . TYR B 1 335 ? 18.5 -6.195 -20.906 1 98.81 335 TYR B CA 1
ATOM 6437 C C . TYR B 1 335 ? 19.109 -7.52 -21.359 1 98.81 335 TYR B C 1
ATOM 6439 O O . TYR B 1 335 ? 19.469 -7.684 -22.531 1 98.81 335 TYR B O 1
ATOM 6447 N N . ARG B 1 336 ? 19.297 -8.367 -20.406 1 98.75 336 ARG B N 1
ATOM 6448 C CA . ARG B 1 336 ? 19.594 -9.773 -20.672 1 98.75 336 ARG B CA 1
A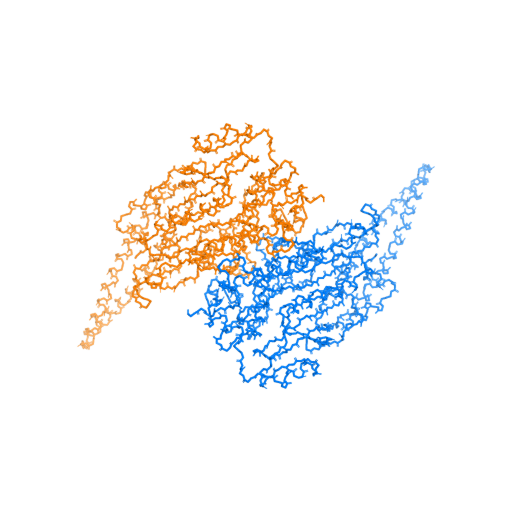TOM 6449 C C . ARG B 1 336 ? 18.672 -10.68 -19.875 1 98.75 336 ARG B C 1
ATOM 6451 O O . ARG B 1 336 ? 18.172 -10.281 -18.812 1 98.75 336 ARG B O 1
ATOM 6458 N N . ILE B 1 337 ? 18.344 -11.828 -20.406 1 98.81 337 ILE B N 1
ATOM 6459 C CA . ILE B 1 337 ? 17.641 -12.898 -19.703 1 98.81 337 ILE B CA 1
ATOM 6460 C C . ILE B 1 337 ? 18.656 -13.906 -19.156 1 98.81 337 ILE B C 1
ATOM 6462 O O . ILE B 1 337 ? 19.531 -14.367 -19.891 1 98.81 337 ILE B O 1
ATOM 6466 N N . VAL B 1 338 ? 18.516 -14.203 -17.906 1 98.5 338 VAL B N 1
ATOM 6467 C CA . VAL B 1 338 ? 19.453 -15.141 -17.281 1 98.5 338 VAL B CA 1
ATOM 6468 C C . VAL B 1 338 ? 18.688 -16.344 -16.75 1 98.5 338 VAL B C 1
ATOM 6470 O O . VAL B 1 338 ? 17.578 -16.203 -16.219 1 98.5 338 VAL B O 1
ATOM 6473 N N . ASN B 1 339 ? 19.203 -17.547 -17.031 1 98.69 339 ASN B N 1
ATOM 6474 C CA . ASN B 1 339 ? 18.734 -18.766 -16.391 1 98.69 339 ASN B CA 1
ATOM 6475 C C . ASN B 1 339 ? 19.375 -18.969 -15.023 1 98.69 339 ASN B C 1
ATOM 6477 O O . ASN B 1 339 ? 20.578 -19.141 -14.914 1 98.69 339 ASN B O 1
ATOM 6481 N N . ILE B 1 340 ? 18.609 -18.953 -14.039 1 98.69 340 ILE B N 1
ATOM 6482 C CA . ILE B 1 340 ? 19.094 -18.953 -12.664 1 98.69 340 ILE B CA 1
ATOM 6483 C C . ILE B 1 340 ? 19.656 -20.328 -12.312 1 98.69 340 ILE B C 1
ATOM 6485 O O . ILE B 1 340 ? 19.047 -21.359 -12.625 1 98.69 340 ILE B O 1
ATOM 6489 N N . CYS B 1 341 ? 20.766 -20.375 -11.688 1 98.38 341 CYS B N 1
ATOM 6490 C CA . CYS B 1 341 ? 21.422 -21.641 -11.375 1 98.38 341 CYS B CA 1
ATOM 6491 C C . CYS B 1 341 ? 20.906 -22.203 -10.047 1 98.38 341 CYS B C 1
ATOM 6493 O O . CYS B 1 341 ? 20.172 -21.531 -9.328 1 98.38 341 CYS B O 1
ATOM 6495 N N . THR B 1 342 ? 21.328 -23.375 -9.742 1 97.69 342 THR B N 1
ATOM 6496 C CA . THR B 1 342 ? 20.828 -24.141 -8.602 1 97.69 342 THR B CA 1
ATOM 6497 C C . THR B 1 342 ? 21.094 -23.391 -7.293 1 97.69 342 THR B C 1
ATOM 6499 O O . THR B 1 342 ? 20.25 -23.391 -6.398 1 97.69 342 THR B O 1
ATOM 6502 N N . GLY B 1 343 ? 22.234 -22.719 -7.191 1 96.31 343 GLY B N 1
ATOM 6503 C CA . GLY B 1 343 ? 22.609 -22.047 -5.953 1 96.31 343 GLY B CA 1
ATOM 6504 C C . GLY B 1 343 ? 21.812 -20.797 -5.691 1 96.31 343 GLY B C 1
ATOM 6505 O O . GLY B 1 343 ? 21.781 -20.281 -4.566 1 96.31 343 GLY B O 1
ATOM 6506 N N . ASP B 1 344 ? 21.094 -20.359 -6.695 1 96.5 344 ASP B N 1
ATOM 6507 C CA . ASP B 1 344 ? 20.328 -19.109 -6.594 1 96.5 344 ASP B CA 1
ATOM 6508 C C . ASP B 1 344 ? 18.844 -19.359 -6.832 1 96.5 344 ASP B C 1
ATOM 6510 O O . ASP B 1 344 ? 18.062 -18.406 -6.879 1 96.5 344 ASP B O 1
ATOM 6514 N N . LEU B 1 345 ? 18.391 -20.5 -6.961 1 96.62 345 LEU B N 1
ATOM 6515 C CA . LEU B 1 345 ? 17.047 -20.844 -7.43 1 96.62 345 LEU B CA 1
ATOM 6516 C C . LEU B 1 345 ? 16.047 -20.781 -6.285 1 96.62 345 LEU B C 1
ATOM 6518 O O . LEU B 1 345 ? 14.867 -20.453 -6.5 1 96.62 345 LEU B O 1
ATOM 6522 N N . GLY B 1 346 ? 16.438 -20.984 -5.062 1 92.12 346 GLY B N 1
ATOM 6523 C CA . GLY B 1 346 ? 15.516 -21.109 -3.939 1 92.12 346 GLY B CA 1
ATOM 6524 C C . GLY B 1 346 ? 14.828 -22.453 -3.879 1 92.12 346 GLY B C 1
ATOM 6525 O O . GLY B 1 346 ? 15.078 -23.328 -4.711 1 92.12 346 GLY B O 1
ATOM 6526 N N . ILE B 1 347 ? 13.859 -22.641 -3.016 1 94.75 347 ILE B N 1
ATOM 6527 C CA . ILE B 1 347 ? 13.336 -23.969 -2.764 1 94.75 347 ILE B CA 1
ATOM 6528 C C . ILE B 1 347 ? 11.984 -24.141 -3.459 1 94.75 347 ILE B C 1
ATOM 6530 O O . ILE B 1 347 ? 11.516 -25.25 -3.67 1 94.75 347 ILE B O 1
ATOM 6534 N N . VAL B 1 348 ? 11.344 -23.016 -3.879 1 96.69 348 VAL B N 1
ATOM 6535 C CA . VAL B 1 348 ? 9.969 -23.078 -4.371 1 96.69 348 VAL B CA 1
ATOM 6536 C C . VAL B 1 348 ? 9.969 -23.344 -5.871 1 96.69 348 VAL B C 1
ATOM 6538 O O . VAL B 1 348 ? 9.195 -24.172 -6.359 1 96.69 348 VAL B O 1
ATOM 6541 N N . ALA B 1 349 ? 10.836 -22.688 -6.641 1 98.12 349 ALA B N 1
ATOM 6542 C CA . ALA B 1 349 ? 10.828 -22.703 -8.102 1 98.12 349 ALA B CA 1
ATOM 6543 C C . ALA B 1 349 ? 11.484 -23.984 -8.625 1 98.12 349 ALA B C 1
ATOM 6545 O O . ALA B 1 349 ? 12.5 -24.438 -8.086 1 98.12 349 ALA B O 1
ATOM 6546 N N . ALA B 1 350 ? 10.883 -24.562 -9.656 1 98.62 350 ALA B N 1
ATOM 6547 C CA . ALA B 1 350 ? 11.523 -25.641 -10.414 1 98.62 350 ALA B CA 1
ATOM 6548 C C . ALA B 1 350 ? 12.531 -25.078 -11.414 1 98.62 350 ALA B C 1
ATOM 6550 O O . ALA B 1 350 ? 13.539 -25.719 -11.711 1 98.62 350 ALA B O 1
ATOM 6551 N N . LYS B 1 351 ? 12.25 -23.953 -11.891 1 98.81 351 LYS B N 1
ATOM 6552 C CA . LYS B 1 351 ? 13.078 -23.188 -12.812 1 98.81 351 LYS B CA 1
ATOM 6553 C C . LYS B 1 351 ? 12.719 -21.703 -12.766 1 98.81 351 LYS B C 1
ATOM 6555 O O . LYS B 1 351 ? 11.57 -21.344 -12.523 1 98.81 351 LYS B O 1
ATOM 6560 N N . LYS B 1 352 ? 13.711 -20.859 -13 1 98.69 352 LYS B N 1
ATOM 6561 C CA . LYS B 1 352 ? 13.523 -19.406 -12.906 1 98.69 352 LYS B CA 1
ATOM 6562 C C . LYS B 1 352 ? 14.359 -18.672 -13.953 1 98.69 352 LYS B C 1
ATOM 6564 O O . LYS B 1 352 ? 15.516 -19.031 -14.195 1 98.69 352 LYS B O 1
ATOM 6569 N N . TYR B 1 353 ? 13.75 -17.719 -14.617 1 98.88 353 TYR B N 1
ATOM 6570 C CA . TYR B 1 353 ? 14.438 -16.703 -15.422 1 98.88 353 TYR B CA 1
ATOM 6571 C C . TYR B 1 353 ? 14.406 -15.352 -14.734 1 98.88 353 TYR B C 1
ATOM 6573 O O . TYR B 1 353 ? 13.406 -14.984 -14.109 1 98.88 353 TYR B O 1
ATOM 6581 N N . ASP B 1 354 ? 15.477 -14.656 -14.875 1 98.81 354 ASP B N 1
ATOM 6582 C CA . ASP B 1 354 ? 15.453 -13.242 -14.492 1 98.81 354 ASP B CA 1
ATOM 6583 C C . ASP B 1 354 ? 15.711 -12.344 -15.703 1 98.81 354 ASP B C 1
ATOM 6585 O O . ASP B 1 354 ? 16.469 -12.711 -16.609 1 98.81 354 ASP B O 1
ATOM 6589 N N . LEU B 1 355 ? 15.055 -11.289 -15.734 1 98.88 355 LEU B N 1
ATOM 6590 C CA . LEU B 1 355 ? 15.461 -10.188 -16.609 1 98.88 355 LEU B CA 1
ATOM 6591 C C . LEU B 1 355 ? 16.312 -9.188 -15.844 1 98.88 355 LEU B C 1
ATOM 6593 O O . LEU B 1 355 ? 15.93 -8.711 -14.773 1 98.88 355 LEU B O 1
ATOM 6597 N N . GLU B 1 356 ? 17.469 -8.953 -16.344 1 98.75 356 GLU B N 1
ATOM 6598 C CA . GLU B 1 356 ? 18.375 -7.961 -15.789 1 98.75 356 GLU B CA 1
ATOM 6599 C C . GLU B 1 356 ? 18.609 -6.809 -16.75 1 98.75 356 GLU B C 1
ATOM 6601 O O . GLU B 1 356 ? 18.984 -7.023 -17.906 1 98.75 356 GLU B O 1
ATOM 6606 N N . ALA B 1 357 ? 18.344 -5.602 -16.328 1 98.75 357 ALA B N 1
ATOM 6607 C CA . ALA B 1 357 ? 18.5 -4.414 -17.156 1 98.75 357 ALA B CA 1
ATOM 6608 C C . ALA B 1 357 ? 19.906 -3.826 -17.031 1 98.75 357 ALA B C 1
ATOM 6610 O O . ALA B 1 357 ? 20.5 -3.859 -15.945 1 98.75 357 ALA B O 1
ATOM 6611 N N . TRP B 1 358 ? 20.406 -3.309 -18.125 1 98.62 358 TRP B N 1
ATOM 6612 C CA . TRP B 1 358 ? 21.688 -2.6 -18.094 1 98.62 358 TRP B CA 1
ATOM 6613 C C . TRP B 1 358 ? 21.547 -1.261 -17.375 1 98.62 358 TRP B C 1
ATOM 6615 O O . TRP B 1 358 ? 20.641 -0.479 -17.688 1 98.62 358 TRP B O 1
ATOM 6625 N N . MET B 1 359 ? 22.391 -1.03 -16.438 1 98.12 359 MET B N 1
ATOM 6626 C CA . MET B 1 359 ? 22.469 0.236 -15.711 1 98.12 359 MET B CA 1
ATOM 6627 C C . MET B 1 359 ? 23.734 0.993 -16.062 1 98.12 359 MET B C 1
ATOM 6629 O O . MET B 1 359 ? 24.797 0.734 -15.484 1 98.12 359 MET B O 1
ATOM 6633 N N . PRO B 1 360 ? 23.625 1.978 -16.859 1 97.94 360 PRO B N 1
ATOM 6634 C CA . PRO B 1 360 ? 24.828 2.646 -17.391 1 97.94 360 PRO B CA 1
ATOM 6635 C C . PRO B 1 360 ? 25.688 3.273 -16.297 1 97.94 360 PRO B C 1
ATOM 6637 O O . PRO B 1 360 ? 26.906 3.213 -16.359 1 97.94 360 PRO B O 1
ATOM 6640 N N . ALA B 1 361 ? 25.062 3.891 -15.352 1 97 361 ALA B N 1
ATOM 6641 C CA . ALA B 1 361 ? 25.812 4.562 -14.297 1 97 361 ALA B CA 1
ATOM 6642 C C . ALA B 1 361 ? 26.594 3.555 -13.453 1 97 361 ALA B C 1
ATOM 6644 O O . ALA B 1 361 ? 27.703 3.844 -12.992 1 97 361 ALA B O 1
ATOM 6645 N N . GLN B 1 362 ? 26.031 2.383 -13.273 1 95.56 362 GLN B N 1
ATOM 6646 C CA . GLN B 1 362 ? 26.625 1.359 -12.414 1 95.56 362 GLN B CA 1
ATOM 6647 C C . GLN B 1 362 ? 27.578 0.46 -13.195 1 95.56 362 GLN B C 1
ATOM 6649 O O . GLN B 1 362 ? 28.422 -0.221 -12.609 1 95.56 362 GLN B O 1
ATOM 6654 N N . GLY B 1 363 ? 27.438 0.429 -14.477 1 96.94 363 GLY B N 1
ATOM 6655 C CA . GLY B 1 363 ? 28.266 -0.434 -15.312 1 96.94 363 GLY B CA 1
ATOM 6656 C C . GLY B 1 363 ? 27.984 -1.91 -15.102 1 96.94 363 GLY B C 1
ATOM 6657 O O . GLY B 1 363 ? 28.906 -2.727 -15.094 1 96.94 363 GLY B O 1
ATOM 6658 N N . ARG B 1 364 ? 26.734 -2.264 -14.891 1 96.88 364 ARG B N 1
ATOM 6659 C CA . ARG B 1 364 ? 26.406 -3.672 -14.688 1 96.88 364 ARG B CA 1
ATOM 6660 C C . ARG B 1 364 ? 24.922 -3.936 -14.953 1 96.88 364 ARG B C 1
ATOM 6662 O O . ARG B 1 364 ? 24.125 -3.004 -14.992 1 96.88 364 ARG B O 1
ATOM 6669 N N . TYR B 1 365 ? 24.609 -5.168 -15.234 1 97.69 365 TYR B N 1
ATOM 6670 C CA . TYR B 1 365 ? 23.219 -5.629 -15.312 1 97.69 365 TYR B CA 1
ATOM 6671 C C . TYR B 1 365 ? 22.641 -5.844 -13.922 1 97.69 365 TYR B C 1
ATOM 6673 O O . TYR B 1 365 ? 23.297 -6.398 -13.039 1 97.69 365 TYR B O 1
ATOM 6681 N N . ARG B 1 366 ? 21.406 -5.371 -13.719 1 97 366 ARG B N 1
ATOM 6682 C CA . ARG B 1 366 ? 20.734 -5.535 -12.438 1 97 366 ARG B CA 1
ATOM 6683 C C . ARG B 1 366 ? 19.391 -6.254 -12.617 1 97 366 ARG B C 1
ATOM 6685 O O . ARG B 1 366 ? 18.672 -5.996 -13.586 1 97 366 ARG B O 1
ATOM 6692 N N . GLU B 1 367 ? 19.094 -7.109 -11.664 1 97.69 367 GLU B N 1
ATOM 6693 C CA . GLU B 1 367 ? 17.844 -7.871 -11.703 1 97.69 367 GLU B CA 1
ATOM 6694 C C . GLU B 1 367 ? 16.641 -6.957 -11.555 1 97.69 367 GLU B C 1
ATOM 6696 O O . GLU B 1 367 ? 16.547 -6.18 -10.602 1 97.69 367 GLU B O 1
ATOM 6701 N N . MET B 1 368 ? 15.719 -7.066 -12.5 1 98.56 368 MET B N 1
ATOM 6702 C CA . MET B 1 368 ? 14.484 -6.289 -12.469 1 98.56 368 MET B CA 1
ATOM 6703 C C . MET B 1 368 ? 13.273 -7.203 -12.328 1 98.56 368 MET B C 1
ATOM 6705 O O . MET B 1 368 ? 12.234 -6.785 -11.797 1 98.56 368 MET B O 1
ATOM 6709 N N . VAL B 1 369 ? 13.359 -8.398 -12.82 1 98.5 369 VAL B N 1
ATOM 6710 C CA . VAL B 1 369 ? 12.227 -9.305 -12.93 1 98.5 369 VAL B CA 1
ATOM 6711 C C . VAL B 1 369 ? 12.664 -10.734 -12.602 1 98.5 369 VAL B C 1
ATOM 6713 O O . VAL B 1 369 ? 13.75 -11.164 -12.992 1 98.5 369 VAL B O 1
ATOM 6716 N N . SER B 1 370 ? 11.82 -11.398 -11.883 1 98.5 370 SER B N 1
ATOM 6717 C CA . SER B 1 370 ? 11.938 -12.844 -11.719 1 98.5 370 SER B CA 1
ATOM 6718 C C . SER B 1 370 ? 10.711 -13.57 -12.266 1 98.5 370 SER B C 1
ATOM 6720 O O . SER B 1 370 ? 9.578 -13.125 -12.055 1 98.5 370 SER B O 1
ATOM 6722 N N . CYS B 1 371 ? 10.906 -14.609 -13.031 1 98.81 371 CYS B N 1
ATOM 6723 C CA . CYS B 1 371 ? 9.867 -15.43 -13.641 1 98.81 371 CYS B CA 1
ATOM 6724 C C . CYS B 1 371 ? 10.062 -16.906 -13.281 1 98.81 371 CYS B C 1
ATOM 6726 O O . CYS B 1 371 ? 11.047 -17.516 -13.688 1 98.81 371 CYS B O 1
ATOM 6728 N N . SER B 1 372 ? 9.062 -17.484 -12.602 1 98.81 372 SER B N 1
ATOM 6729 C CA . SER B 1 372 ? 9.289 -18.812 -12.055 1 98.81 372 SER B CA 1
ATOM 6730 C C . SER B 1 372 ? 8.156 -19.766 -12.43 1 98.81 372 SER B C 1
ATOM 6732 O O . SER B 1 372 ? 7 -19.344 -12.539 1 98.81 372 SER B O 1
ATOM 6734 N N . ASN B 1 373 ? 8.508 -21 -12.656 1 98.88 373 ASN B N 1
ATOM 6735 C CA . ASN B 1 373 ? 7.574 -22.125 -12.648 1 98.88 373 ASN B CA 1
ATOM 6736 C C . ASN B 1 373 ? 7.66 -22.922 -11.344 1 98.88 373 ASN B C 1
ATOM 6738 O O . ASN B 1 373 ? 8.703 -23.5 -11.039 1 98.88 373 ASN B O 1
ATOM 6742 N N . CYS B 1 374 ? 6.551 -22.953 -10.633 1 98.69 374 CYS B N 1
ATOM 6743 C CA . CYS B 1 374 ? 6.57 -23.578 -9.312 1 98.69 374 CYS B CA 1
ATOM 6744 C C . CYS B 1 374 ? 5.883 -24.953 -9.344 1 98.69 374 CYS B C 1
ATOM 6746 O O . CYS B 1 374 ? 5.68 -25.562 -8.305 1 98.69 374 CYS B O 1
ATOM 6748 N N . THR B 1 375 ? 5.453 -25.391 -10.562 1 98.62 375 THR B N 1
ATOM 6749 C CA . THR B 1 375 ? 4.773 -26.672 -10.742 1 98.62 375 THR B CA 1
ATOM 6750 C C . THR B 1 375 ? 3.678 -26.844 -9.695 1 98.62 375 THR B C 1
ATOM 6752 O O . THR B 1 375 ? 2.793 -26 -9.562 1 98.62 375 THR B O 1
ATOM 6755 N N . ASP B 1 376 ? 3.623 -27.938 -9 1 98.5 376 ASP B N 1
ATOM 6756 C CA . ASP B 1 376 ? 2.529 -28.156 -8.055 1 98.5 376 ASP B CA 1
ATOM 6757 C C . ASP B 1 376 ? 2.992 -27.938 -6.617 1 98.5 376 ASP B C 1
ATOM 6759 O O . ASP B 1 376 ? 2.336 -28.391 -5.676 1 98.5 376 ASP B O 1
ATOM 6763 N N . TRP B 1 377 ? 4.18 -27.281 -6.43 1 97.81 377 TRP B N 1
ATOM 6764 C CA . TRP B 1 377 ? 4.738 -27.062 -5.102 1 97.81 377 TRP B CA 1
ATOM 6765 C C . TRP B 1 377 ? 3.793 -26.219 -4.246 1 97.81 377 TRP B C 1
ATOM 6767 O O . TRP B 1 377 ? 3.469 -26.594 -3.117 1 97.81 377 TRP B O 1
ATOM 6777 N N . GLN B 1 378 ? 3.305 -25.125 -4.742 1 98.06 378 GLN B N 1
ATOM 6778 C CA . GLN B 1 378 ? 2.389 -24.25 -4.008 1 98.06 378 GLN B CA 1
ATOM 6779 C C . GLN B 1 378 ? 0.986 -24.859 -3.957 1 98.06 378 GLN B C 1
ATOM 6781 O O . GLN B 1 378 ? 0.332 -24.828 -2.912 1 98.06 378 GLN B O 1
ATOM 6786 N N . SER B 1 379 ? 0.548 -25.391 -5.098 1 98.44 379 SER B N 1
ATOM 6787 C CA . SER B 1 379 ? -0.833 -25.859 -5.191 1 98.44 379 SER B CA 1
ATOM 6788 C C . SER B 1 379 ? -1.086 -27.047 -4.262 1 98.44 379 SER B C 1
ATOM 6790 O O . SER B 1 379 ? -2.18 -27.188 -3.709 1 98.44 379 SER B O 1
ATOM 6792 N N . TYR B 1 380 ? -0.081 -27.953 -4.102 1 97.75 380 TYR B N 1
ATOM 6793 C CA . TYR B 1 380 ? -0.242 -29.031 -3.143 1 97.75 380 TYR B CA 1
ATOM 6794 C C . TYR B 1 380 ? -0.432 -28.5 -1.731 1 97.75 380 TYR B C 1
ATOM 6796 O O . TYR B 1 380 ? -1.353 -28.906 -1.021 1 97.75 380 TYR B O 1
ATOM 6804 N N . ARG B 1 381 ? 0.397 -27.578 -1.354 1 96.94 381 ARG B N 1
ATOM 6805 C CA . ARG B 1 381 ? 0.387 -27.016 -0.007 1 96.94 381 ARG B CA 1
ATOM 6806 C C . ARG B 1 381 ? -0.891 -26.219 0.244 1 96.94 381 ARG B C 1
ATOM 6808 O O . ARG B 1 381 ? -1.375 -26.156 1.376 1 96.94 381 ARG B O 1
ATOM 6815 N N . LEU B 1 382 ? -1.469 -25.641 -0.801 1 98.19 382 LEU B N 1
ATOM 6816 C CA . LEU B 1 382 ? -2.672 -24.828 -0.694 1 98.19 382 LEU B CA 1
ATOM 6817 C C . LEU B 1 382 ? -3.912 -25.625 -1.058 1 98.19 382 LEU B C 1
ATOM 6819 O O . LEU B 1 382 ? -5.035 -25.125 -0.99 1 98.19 382 LEU B O 1
ATOM 6823 N N . ASN B 1 383 ? -3.713 -26.844 -1.426 1 97.81 383 ASN B N 1
ATOM 6824 C CA . ASN B 1 383 ? -4.793 -27.766 -1.79 1 97.81 383 ASN B CA 1
ATOM 6825 C C . ASN B 1 383 ? -5.621 -27.219 -2.949 1 97.81 383 ASN B C 1
ATOM 6827 O O . ASN B 1 383 ? -6.844 -27.094 -2.848 1 97.81 383 ASN B O 1
ATOM 6831 N N . ILE B 1 384 ? -4.953 -26.828 -3.959 1 98.69 384 ILE B N 1
ATOM 6832 C CA . ILE B 1 384 ? -5.609 -26.375 -5.184 1 98.69 384 ILE B CA 1
ATOM 6833 C C . ILE B 1 384 ? -5.52 -27.484 -6.242 1 98.69 384 ILE B C 1
ATOM 6835 O O . ILE B 1 384 ? -4.445 -27.734 -6.789 1 98.69 384 ILE B O 1
ATOM 6839 N N . ARG B 1 385 ? -6.633 -28.062 -6.59 1 98.69 385 ARG B N 1
ATOM 6840 C CA . ARG B 1 385 ? -6.695 -29.234 -7.453 1 98.69 385 ARG B CA 1
ATOM 6841 C C . ARG B 1 385 ? -7.441 -28.922 -8.75 1 98.69 385 ARG B C 1
ATOM 6843 O O . ARG B 1 385 ? -7.984 -27.828 -8.906 1 98.69 385 ARG B O 1
ATOM 6850 N N . TYR B 1 386 ? -7.336 -29.828 -9.742 1 98.38 386 TYR B N 1
ATOM 6851 C CA . TYR B 1 386 ? -8.172 -29.734 -10.938 1 98.38 386 TYR B CA 1
ATOM 6852 C C . TYR B 1 386 ? -8.867 -31.062 -11.227 1 98.38 386 TYR B C 1
ATOM 6854 O O . TYR B 1 386 ? -8.422 -32.125 -10.766 1 98.38 386 TYR B O 1
ATOM 6862 N N . ALA B 1 387 ? -9.969 -30.969 -11.836 1 98.19 387 ALA B N 1
ATOM 6863 C CA . ALA B 1 387 ? -10.789 -32.094 -12.281 1 98.19 387 ALA B CA 1
ATOM 6864 C C . ALA B 1 387 ? -11.359 -31.844 -13.68 1 98.19 387 ALA B C 1
ATOM 6866 O O . ALA B 1 387 ? -11.219 -30.75 -14.219 1 98.19 387 ALA B O 1
ATOM 6867 N N . GLU B 1 388 ? -11.938 -32.938 -14.172 1 96.81 388 GLU B N 1
ATOM 6868 C CA . GLU B 1 388 ? -12.57 -32.719 -15.477 1 96.81 388 GLU B CA 1
ATOM 6869 C C . GLU B 1 388 ? -13.578 -31.594 -15.438 1 96.81 388 GLU B C 1
ATOM 6871 O O . GLU B 1 388 ? -13.602 -30.75 -16.328 1 96.81 388 GLU B O 1
ATOM 6876 N N . LYS B 1 389 ? -14.422 -31.703 -14.484 1 95.69 389 LYS B N 1
ATOM 6877 C CA . LYS B 1 389 ? -15.359 -30.641 -14.133 1 95.69 389 LYS B CA 1
ATOM 6878 C C . LYS B 1 389 ? -15.453 -30.469 -12.617 1 95.69 389 LYS B C 1
ATOM 6880 O O . LYS B 1 389 ? -15.203 -31.406 -11.859 1 95.69 389 LYS B O 1
ATOM 6885 N N . ARG B 1 390 ? -15.766 -29.234 -12.258 1 92.81 390 ARG B N 1
ATOM 6886 C CA . ARG B 1 390 ? -15.945 -29.016 -10.828 1 92.81 390 ARG B CA 1
ATOM 6887 C C . ARG B 1 390 ? -16.906 -30.031 -10.234 1 92.81 390 ARG B C 1
ATOM 6889 O O . ARG B 1 390 ? -17.969 -30.297 -10.805 1 92.81 390 ARG B O 1
ATOM 6896 N N . GLY B 1 391 ? -16.578 -30.578 -9.07 1 91.25 391 GLY B N 1
ATOM 6897 C CA . GLY B 1 391 ? -17.422 -31.578 -8.422 1 91.25 391 GLY B CA 1
ATOM 6898 C C . GLY B 1 391 ? -17 -33 -8.734 1 91.25 391 GLY B C 1
ATOM 6899 O O . GLY B 1 391 ? -17.391 -33.938 -8.047 1 91.25 391 GLY B O 1
ATOM 6900 N N . MET B 1 392 ? -16.25 -33.156 -9.742 1 95.25 392 MET B N 1
ATOM 6901 C CA . MET B 1 392 ? -15.75 -34.469 -10.117 1 95.25 392 MET B CA 1
ATOM 6902 C C . MET B 1 392 ? -14.477 -34.812 -9.352 1 95.25 392 MET B C 1
ATOM 6904 O O . MET B 1 392 ? -13.891 -33.938 -8.695 1 95.25 392 MET B O 1
ATOM 6908 N N . PRO B 1 393 ? -14.102 -36.062 -9.477 1 95.5 393 PRO B N 1
ATOM 6909 C CA . PRO B 1 393 ? -12.875 -36.469 -8.781 1 95.5 393 PRO B CA 1
ATOM 6910 C C . PRO B 1 393 ? -11.641 -35.719 -9.281 1 95.5 393 PRO B C 1
ATOM 6912 O O . PRO B 1 393 ? -11.5 -35.469 -10.484 1 95.5 393 PRO B O 1
ATOM 6915 N N . SER B 1 394 ? -10.828 -35.406 -8.375 1 96.69 394 SER B N 1
ATOM 6916 C CA . SER B 1 394 ? -9.602 -34.688 -8.688 1 96.69 394 SER B CA 1
ATOM 6917 C C . SER B 1 394 ? -8.656 -35.531 -9.539 1 96.69 394 SER B C 1
ATOM 6919 O O . SER B 1 394 ? -8.555 -36.719 -9.352 1 96.69 394 SER B O 1
ATOM 6921 N N . LYS B 1 395 ? -8.016 -34.906 -10.445 1 96.69 395 LYS B N 1
ATOM 6922 C CA . LYS B 1 395 ? -7.008 -35.531 -11.297 1 96.69 395 LYS B CA 1
ATOM 6923 C C . LYS B 1 395 ? -5.598 -35.188 -10.836 1 96.69 395 LYS B C 1
ATOM 6925 O O . LYS B 1 395 ? -4.617 -35.688 -11.375 1 96.69 395 LYS B O 1
ATOM 6930 N N . GLY B 1 396 ? -5.543 -34.312 -9.805 1 97.44 396 GLY B N 1
ATOM 6931 C CA . GLY B 1 396 ? -4.25 -33.875 -9.312 1 97.44 396 GLY B CA 1
ATOM 6932 C C . GLY B 1 396 ? -4.234 -32.406 -8.922 1 97.44 396 GLY B C 1
ATOM 6933 O O . GLY B 1 396 ? -5.258 -31.859 -8.516 1 97.44 396 GLY B O 1
ATOM 6934 N N . PHE B 1 397 ? -3.068 -31.812 -8.984 1 98.5 397 PHE B N 1
ATOM 6935 C CA . PHE B 1 397 ? -2.883 -30.422 -8.57 1 98.5 397 PHE B CA 1
ATOM 6936 C C . PHE B 1 397 ? -2.51 -29.562 -9.766 1 98.5 397 PHE B C 1
ATOM 6938 O O . PHE B 1 397 ? -1.794 -30 -10.664 1 98.5 397 PHE B O 1
ATOM 6945 N N . VAL B 1 398 ? -2.992 -28.328 -9.766 1 98.81 398 VAL B N 1
ATOM 6946 C CA . VAL B 1 398 ? -2.625 -27.391 -10.828 1 98.81 398 VAL B CA 1
ATOM 6947 C C . VAL B 1 398 ? -1.167 -26.969 -10.664 1 98.81 398 VAL B C 1
ATOM 6949 O O . VAL B 1 398 ? -0.568 -27.172 -9.602 1 98.81 398 VAL B O 1
ATOM 6952 N N . HIS B 1 399 ? -0.583 -26.484 -11.734 1 98.88 399 HIS B N 1
ATOM 6953 C CA . HIS B 1 399 ? 0.707 -25.812 -11.641 1 98.88 399 HIS B CA 1
ATOM 6954 C C . HIS B 1 399 ? 0.531 -24.297 -11.477 1 98.88 399 HIS B C 1
ATOM 6956 O O . HIS B 1 399 ? -0.434 -23.719 -11.984 1 98.88 399 HIS B O 1
ATOM 6962 N N . THR B 1 400 ? 1.403 -23.688 -10.719 1 98.88 400 THR B N 1
ATOM 6963 C CA . THR B 1 400 ? 1.396 -22.25 -10.516 1 98.88 400 THR B CA 1
ATOM 6964 C C . THR B 1 400 ? 2.67 -21.609 -11.062 1 98.88 400 THR B C 1
ATOM 6966 O O . THR B 1 400 ? 3.754 -22.188 -10.945 1 98.88 400 THR B O 1
ATOM 6969 N N . LEU B 1 401 ? 2.545 -20.547 -11.766 1 98.88 401 LEU B N 1
ATOM 6970 C CA . LEU B 1 401 ? 3.652 -19.781 -12.32 1 98.88 401 LEU B CA 1
ATOM 6971 C C . LEU B 1 401 ? 3.5 -18.297 -11.984 1 98.88 401 LEU B C 1
ATOM 6973 O O . LEU B 1 401 ? 2.381 -17.781 -11.891 1 98.88 401 LEU B O 1
ATOM 6977 N N . ASN B 1 402 ? 4.59 -17.641 -11.766 1 98.81 402 ASN B N 1
ATOM 6978 C CA . ASN B 1 402 ? 4.586 -16.203 -11.492 1 98.81 402 ASN B CA 1
ATOM 6979 C C . ASN B 1 402 ? 5.73 -15.5 -12.211 1 98.81 402 ASN B C 1
ATOM 6981 O O . ASN B 1 402 ? 6.754 -16.109 -12.523 1 98.81 402 ASN B O 1
ATOM 6985 N N . SER B 1 403 ? 5.516 -14.227 -12.492 1 98.94 403 SER B N 1
ATOM 6986 C CA . SER B 1 403 ? 6.551 -13.352 -13.039 1 98.94 403 SER B CA 1
ATOM 6987 C C . SER B 1 403 ? 6.254 -11.891 -12.742 1 98.94 403 SER B C 1
ATOM 6989 O O . SER B 1 403 ? 5.145 -11.406 -12.992 1 98.94 403 SER B O 1
ATOM 6991 N N . THR B 1 404 ? 7.266 -11.242 -12.195 1 98.88 404 THR B N 1
ATOM 6992 C CA . THR B 1 404 ? 7.156 -9.781 -12.188 1 98.88 404 THR B CA 1
ATOM 6993 C C . THR B 1 404 ? 6.957 -9.242 -13.594 1 98.88 404 THR B C 1
ATOM 6995 O O . THR B 1 404 ? 7.656 -9.648 -14.531 1 98.88 404 THR B O 1
ATOM 6998 N N . ALA B 1 405 ? 5.902 -8.461 -13.773 1 98.88 405 ALA B N 1
ATOM 6999 C CA . ALA B 1 405 ? 5.82 -7.707 -15.016 1 98.88 405 ALA B CA 1
ATOM 7000 C C . ALA B 1 405 ? 6.676 -6.449 -14.953 1 98.88 405 ALA B C 1
ATOM 7002 O O . ALA B 1 405 ? 7.613 -6.285 -15.742 1 98.88 405 ALA B O 1
ATOM 7003 N N . ILE B 1 406 ? 6.34 -5.641 -13.945 1 98.81 406 ILE B N 1
ATOM 7004 C CA . ILE B 1 406 ? 7.117 -4.426 -13.719 1 98.81 406 ILE B CA 1
ATOM 7005 C C . ILE B 1 406 ? 7.09 -4.066 -12.234 1 98.81 406 ILE B C 1
ATOM 7007 O O . ILE B 1 406 ? 6.016 -3.904 -11.648 1 98.81 406 ILE B O 1
ATOM 7011 N N . ALA B 1 407 ? 8.234 -4.012 -11.609 1 98.62 407 ALA B N 1
ATOM 7012 C CA . ALA B 1 407 ? 8.383 -3.277 -10.359 1 98.62 407 ALA B CA 1
ATOM 7013 C C . ALA B 1 407 ? 8.703 -1.808 -10.617 1 98.62 407 ALA B C 1
ATOM 7015 O O . ALA B 1 407 ? 9.781 -1.479 -11.117 1 98.62 407 ALA B O 1
ATOM 7016 N N . THR B 1 408 ? 7.816 -0.927 -10.25 1 98 408 THR B N 1
ATOM 7017 C CA . THR B 1 408 ? 7.832 0.422 -10.805 1 98 408 THR B CA 1
ATOM 7018 C C . THR B 1 408 ? 9.07 1.185 -10.336 1 98 408 THR B C 1
ATOM 7020 O O . THR B 1 408 ? 9.688 1.909 -11.117 1 98 408 THR B O 1
ATOM 7023 N N . THR B 1 409 ? 9.477 1.069 -9.055 1 96.31 409 THR B N 1
ATOM 7024 C CA . THR B 1 409 ? 10.633 1.812 -8.57 1 96.31 409 THR B CA 1
ATOM 7025 C C . THR B 1 409 ? 11.906 1.354 -9.281 1 96.31 409 THR B C 1
ATOM 7027 O O . THR B 1 409 ? 12.742 2.178 -9.656 1 96.31 409 THR B O 1
ATOM 7030 N N . ARG B 1 410 ? 12.086 0.038 -9.461 1 97.75 410 ARG B N 1
ATOM 7031 C CA . ARG B 1 410 ? 13.242 -0.473 -10.195 1 97.75 410 ARG B CA 1
ATOM 7032 C C . ARG B 1 410 ? 13.227 0.003 -11.641 1 97.75 410 ARG B C 1
ATOM 7034 O O . ARG B 1 410 ? 14.266 0.388 -12.18 1 97.75 410 ARG B O 1
ATOM 7041 N N . ALA B 1 411 ? 12.07 -0.025 -12.242 1 98.81 411 ALA B N 1
ATOM 7042 C CA . ALA B 1 411 ? 11.945 0.441 -13.617 1 98.81 411 ALA B CA 1
ATOM 7043 C C . ALA B 1 411 ? 12.281 1.926 -13.727 1 98.81 411 ALA B C 1
ATOM 7045 O O . ALA B 1 411 ? 12.914 2.357 -14.695 1 98.81 411 ALA B O 1
ATOM 7046 N N . ILE B 1 412 ? 11.844 2.717 -12.75 1 98.81 412 ILE B N 1
ATOM 7047 C CA . ILE B 1 412 ? 12.133 4.148 -12.727 1 98.81 412 ILE B CA 1
ATOM 7048 C C . ILE B 1 412 ? 13.641 4.371 -12.688 1 98.81 412 ILE B C 1
ATOM 7050 O O . ILE B 1 412 ? 14.164 5.211 -13.422 1 98.81 412 ILE B O 1
ATOM 7054 N N . THR B 1 413 ? 14.383 3.609 -11.852 1 98.38 413 THR B N 1
ATOM 7055 C CA . THR B 1 413 ? 15.836 3.768 -11.766 1 98.38 413 THR B CA 1
ATOM 7056 C C . THR B 1 413 ? 16.484 3.443 -13.109 1 98.38 413 THR B C 1
ATOM 7058 O O . THR B 1 413 ? 17.422 4.125 -13.523 1 98.38 413 THR B O 1
ATOM 7061 N N . ALA B 1 414 ? 15.984 2.385 -13.773 1 98.75 414 ALA B N 1
ATOM 7062 C CA . ALA B 1 414 ? 16.516 2.021 -15.086 1 98.75 414 ALA B CA 1
ATOM 7063 C C . ALA B 1 414 ? 16.234 3.119 -16.109 1 98.75 414 ALA B C 1
ATOM 7065 O O . ALA B 1 414 ? 17.078 3.426 -16.953 1 98.75 414 ALA B O 1
ATOM 7066 N N . ILE B 1 415 ? 15.047 3.713 -16.078 1 98.88 415 ILE B N 1
ATOM 7067 C CA . ILE B 1 415 ? 14.68 4.793 -16.984 1 98.88 415 ILE B CA 1
ATOM 7068 C C . ILE B 1 415 ? 15.578 6 -16.75 1 98.88 415 ILE B C 1
ATOM 7070 O O . ILE B 1 415 ? 16.094 6.59 -17.703 1 98.88 415 ILE B O 1
ATOM 7074 N N . ILE B 1 416 ? 15.797 6.363 -15.5 1 98.56 416 ILE B N 1
ATOM 7075 C CA . ILE B 1 416 ? 16.609 7.516 -15.141 1 98.56 416 ILE B CA 1
ATOM 7076 C C . ILE B 1 416 ? 18.016 7.348 -15.711 1 98.56 416 ILE B C 1
ATOM 7078 O O . ILE B 1 416 ? 18.578 8.273 -16.312 1 98.56 416 ILE B O 1
ATOM 7082 N N . GLU B 1 417 ? 18.625 6.164 -15.594 1 98.25 417 GLU B N 1
ATOM 7083 C CA . GLU B 1 417 ? 20.016 5.98 -16.016 1 98.25 417 GLU B CA 1
ATOM 7084 C C . GLU B 1 417 ? 20.125 5.82 -17.531 1 98.25 417 GLU B C 1
ATOM 7086 O O . GLU B 1 417 ? 21.094 6.258 -18.141 1 98.25 417 GLU B O 1
ATOM 7091 N N . ASN B 1 418 ? 19.141 5.227 -18.172 1 98.62 418 ASN B N 1
ATOM 7092 C CA . ASN B 1 418 ? 19.25 4.891 -19.578 1 98.62 418 ASN B CA 1
ATOM 7093 C C . ASN B 1 418 ? 18.797 6.043 -20.469 1 98.62 418 ASN B C 1
ATOM 7095 O O . ASN B 1 418 ? 19.203 6.125 -21.641 1 98.62 418 ASN B O 1
ATOM 7099 N N . PHE B 1 419 ? 18.016 6.992 -19.938 1 98.5 419 PHE B N 1
ATOM 7100 C CA . PHE B 1 419 ? 17.438 8.008 -20.812 1 98.5 419 PHE B CA 1
ATOM 7101 C C . PHE B 1 419 ? 17.812 9.406 -20.328 1 98.5 419 PHE B C 1
ATOM 7103 O O . PHE B 1 419 ? 17.156 10.391 -20.688 1 98.5 419 PHE B O 1
ATOM 7110 N N . GLN B 1 420 ? 18.781 9.438 -19.484 1 97.44 420 GLN B N 1
ATOM 7111 C CA . GLN B 1 420 ? 19.266 10.719 -18.969 1 97.44 420 GLN B CA 1
ATOM 7112 C C . GLN B 1 420 ? 20.016 11.5 -20.047 1 97.44 420 GLN B C 1
ATOM 7114 O O . GLN B 1 420 ? 20.875 10.953 -20.734 1 97.44 420 GLN B O 1
ATOM 7119 N N . LEU B 1 421 ? 19.656 12.75 -20.172 1 96.06 421 LEU B N 1
ATOM 7120 C CA . LEU B 1 421 ? 20.328 13.648 -21.109 1 96.06 421 LEU B CA 1
ATOM 7121 C C . LEU B 1 421 ? 21.422 14.438 -20.406 1 96.06 421 LEU B C 1
ATOM 7123 O O . LEU B 1 421 ? 21.531 14.406 -19.172 1 96.06 421 LEU B O 1
ATOM 7127 N N . GLU B 1 422 ? 22.203 15.109 -21.141 1 93.19 422 GLU B N 1
ATOM 7128 C CA . GLU B 1 422 ? 23.344 15.836 -20.609 1 93.19 422 GLU B CA 1
ATOM 7129 C C . GLU B 1 422 ? 22.906 16.953 -19.672 1 93.19 422 GLU B C 1
ATOM 7131 O O . GLU B 1 422 ? 23.594 17.281 -18.703 1 93.19 422 GLU B O 1
ATOM 7136 N N . ASP B 1 423 ? 21.75 17.469 -19.938 1 92.62 423 ASP B N 1
ATOM 7137 C CA . ASP B 1 423 ? 21.281 18.609 -19.141 1 92.62 423 ASP B CA 1
ATOM 7138 C C . ASP B 1 423 ? 20.531 18.125 -17.906 1 92.62 423 ASP B C 1
ATOM 7140 O O . ASP B 1 423 ? 19.953 18.938 -17.172 1 92.62 423 ASP B O 1
ATOM 7144 N N . GLY B 1 424 ? 20.469 16.844 -17.703 1 91.88 424 GLY B N 1
ATOM 7145 C CA . GLY B 1 424 ? 19.859 16.297 -16.5 1 91.88 424 GLY B CA 1
ATOM 7146 C C . GLY B 1 424 ? 18.422 15.836 -16.719 1 91.88 424 GLY B C 1
ATOM 7147 O O . GLY B 1 424 ? 17.875 15.109 -15.883 1 91.88 424 GLY B O 1
ATOM 7148 N N . ARG B 1 425 ? 17.859 16.312 -17.797 1 97.06 425 ARG B N 1
ATOM 7149 C CA . ARG B 1 425 ? 16.516 15.828 -18.125 1 97.06 425 ARG B CA 1
ATOM 7150 C C . ARG B 1 425 ? 16.547 14.336 -18.422 1 97.06 425 ARG B C 1
ATOM 7152 O O . ARG B 1 425 ? 17.578 13.789 -18.828 1 97.06 425 ARG B O 1
ATOM 7159 N N . VAL B 1 426 ? 15.422 13.625 -18.172 1 98.62 426 VAL B N 1
ATOM 7160 C CA . VAL B 1 426 ? 15.258 12.219 -18.5 1 98.62 426 VAL B CA 1
ATOM 7161 C C . VAL B 1 426 ? 14.125 12.055 -19.516 1 98.62 426 VAL B C 1
ATOM 7163 O O . VAL B 1 426 ? 13 12.484 -19.266 1 98.62 426 VAL B O 1
ATOM 7166 N N . GLU B 1 427 ? 14.445 11.492 -20.625 1 98.62 427 GLU B N 1
ATOM 7167 C CA . GLU B 1 427 ? 13.422 11.242 -21.625 1 98.62 427 GLU B CA 1
ATOM 7168 C C . GLU B 1 427 ? 12.469 10.141 -21.188 1 98.62 427 GLU B C 1
ATOM 7170 O O . GLU B 1 427 ? 12.906 9.086 -20.703 1 98.62 427 GLU B O 1
ATOM 7175 N N . ILE B 1 428 ? 11.188 10.398 -21.312 1 98.75 428 ILE B N 1
ATOM 7176 C CA . ILE B 1 428 ? 10.188 9.398 -20.969 1 98.75 428 ILE B CA 1
ATOM 7177 C C . ILE B 1 428 ? 10.023 8.414 -22.125 1 98.75 428 ILE B C 1
ATOM 7179 O O . ILE B 1 428 ? 9.797 8.828 -23.266 1 98.75 428 ILE B O 1
ATOM 7183 N N . PRO B 1 429 ? 10.172 7.098 -21.859 1 98.75 429 PRO B N 1
ATOM 7184 C CA . PRO B 1 429 ? 9.938 6.121 -22.938 1 98.75 429 PRO B CA 1
ATOM 7185 C C . PRO B 1 429 ? 8.641 6.383 -23.688 1 98.75 429 PRO B C 1
ATOM 7187 O O . PRO B 1 429 ? 7.609 6.684 -23.078 1 98.75 429 PRO B O 1
ATOM 7190 N N . ARG B 1 430 ? 8.609 6.211 -24.984 1 98.25 430 ARG B N 1
ATOM 7191 C CA . ARG B 1 430 ? 7.488 6.555 -25.859 1 98.25 430 ARG B CA 1
ATOM 7192 C C . ARG B 1 430 ? 6.234 5.777 -25.469 1 98.25 430 ARG B C 1
ATOM 7194 O O . ARG B 1 430 ? 5.129 6.32 -25.484 1 98.25 430 ARG B O 1
ATOM 7201 N N . VAL B 1 431 ? 6.383 4.578 -25.094 1 98.44 431 VAL B N 1
ATOM 7202 C CA . VAL B 1 431 ? 5.262 3.686 -24.828 1 98.44 431 VAL B CA 1
ATOM 7203 C C . VAL B 1 431 ? 4.496 4.168 -23.594 1 98.44 431 VAL B C 1
ATOM 7205 O O . VAL B 1 431 ? 3.318 3.855 -23.422 1 98.44 431 VAL B O 1
ATOM 7208 N N . LEU B 1 432 ? 5.145 4.953 -22.719 1 98.69 432 LEU B N 1
ATOM 7209 C CA . LEU B 1 432 ? 4.512 5.414 -21.484 1 98.69 432 LEU B CA 1
ATOM 7210 C C . LEU B 1 432 ? 3.748 6.715 -21.719 1 98.69 432 LEU B C 1
ATOM 7212 O O . LEU B 1 432 ? 2.906 7.098 -20.906 1 98.69 432 LEU B O 1
ATOM 7216 N N . ARG B 1 433 ? 4.043 7.41 -22.781 1 98.25 433 ARG B N 1
ATOM 7217 C CA . ARG B 1 433 ? 3.553 8.766 -23 1 98.25 433 ARG B CA 1
ATOM 7218 C C . ARG B 1 433 ? 2.035 8.781 -23.156 1 98.25 433 ARG B C 1
ATOM 7220 O O . ARG B 1 433 ? 1.368 9.711 -22.719 1 98.25 433 ARG B O 1
ATOM 7227 N N . ARG B 1 434 ? 1.433 7.785 -23.75 1 97.31 434 ARG B N 1
ATOM 7228 C CA . ARG B 1 434 ? -0.01 7.719 -23.969 1 97.31 434 ARG B CA 1
ATOM 7229 C C . ARG B 1 434 ? -0.761 7.746 -22.641 1 97.31 434 ARG B C 1
ATOM 7231 O O . ARG B 1 434 ? -1.906 8.195 -22.578 1 97.31 434 ARG B O 1
ATOM 7238 N N . TYR B 1 435 ? -0.188 7.23 -21.609 1 98.19 435 TYR B N 1
ATOM 7239 C CA . TYR B 1 435 ? -0.834 7.156 -20.297 1 98.19 435 TYR B CA 1
ATOM 7240 C C . TYR B 1 435 ? -0.687 8.477 -19.547 1 98.19 435 TYR B C 1
ATOM 7242 O O . TYR B 1 435 ? -1.394 8.711 -18.562 1 98.19 435 TYR B O 1
ATOM 7250 N N . LEU B 1 436 ? 0.241 9.328 -19.938 1 98.38 436 LEU B N 1
ATOM 7251 C CA . LEU B 1 436 ? 0.52 10.586 -19.266 1 98.38 436 LEU B CA 1
ATOM 7252 C C . LEU B 1 436 ? -0.118 11.758 -20 1 98.38 436 LEU B C 1
ATOM 7254 O O . LEU B 1 436 ? -0.497 12.758 -19.391 1 98.38 436 LEU B O 1
ATOM 7258 N N . GLU B 1 437 ? -0.282 11.625 -21.25 1 97.19 437 GLU B N 1
ATOM 7259 C CA . GLU B 1 437 ? -0.696 12.711 -22.125 1 97.19 437 GLU B CA 1
ATOM 7260 C C . GLU B 1 437 ? -2.061 13.266 -21.719 1 97.19 437 GLU B C 1
ATOM 7262 O O . GLU B 1 437 ? -2.273 14.477 -21.719 1 97.19 437 GLU B O 1
ATOM 7267 N N . PRO B 1 438 ? -2.99 12.383 -21.312 1 96.25 438 PRO B N 1
ATOM 7268 C CA . PRO B 1 438 ? -4.309 12.914 -20.953 1 96.25 438 PRO B CA 1
ATOM 7269 C C . PRO B 1 438 ? -4.316 13.633 -19.609 1 96.25 438 PRO B C 1
ATOM 7271 O O . PRO B 1 438 ? -5.297 14.289 -19.266 1 96.25 438 PRO B O 1
ATOM 7274 N N . ILE B 1 439 ? -3.334 13.477 -18.844 1 98 439 ILE B N 1
ATOM 7275 C CA . ILE B 1 439 ? -3.219 14.094 -17.516 1 98 439 ILE B CA 1
ATOM 7276 C C . ILE B 1 439 ? -2.539 15.453 -17.641 1 98 439 ILE B C 1
ATOM 7278 O O . ILE B 1 439 ? -1.337 15.531 -17.906 1 98 439 ILE B O 1
ATOM 7282 N N . GLU B 1 440 ? -3.201 16.484 -17.391 1 98.06 440 GLU B N 1
ATOM 7283 C CA . GLU B 1 440 ? -2.73 17.844 -17.656 1 98.06 440 GLU B CA 1
ATOM 7284 C C . GLU B 1 440 ? -1.468 18.156 -16.859 1 98.06 440 GLU B C 1
ATOM 7286 O O . GLU B 1 440 ? -0.538 18.781 -17.391 1 98.06 440 GLU B O 1
ATOM 7291 N N . SER B 1 441 ? -1.401 17.672 -15.688 1 98.19 441 SER B N 1
ATOM 7292 C CA . SER B 1 441 ? -0.313 18.062 -14.797 1 98.19 441 SER B CA 1
ATOM 7293 C C . SER B 1 441 ? 0.864 17.094 -14.906 1 98.19 441 SER B C 1
ATOM 7295 O O . SER B 1 441 ? 1.881 17.266 -14.234 1 98.19 441 SER B O 1
ATOM 7297 N N . ALA B 1 442 ? 0.751 16.062 -15.727 1 98.31 442 ALA B N 1
ATOM 7298 C CA . ALA B 1 442 ? 1.804 15.055 -15.867 1 98.31 442 ALA B CA 1
ATOM 7299 C C . ALA B 1 442 ? 2.854 15.5 -16.875 1 98.31 442 ALA B C 1
ATOM 7301 O O . ALA B 1 442 ? 2.562 16.297 -17.781 1 98.31 442 ALA B O 1
ATOM 7302 N N . PRO B 1 443 ? 4.102 14.992 -16.656 1 97.75 443 PRO B N 1
ATOM 7303 C CA . PRO B 1 443 ? 5.105 15.273 -17.688 1 97.75 443 PRO B CA 1
ATOM 7304 C C . PRO B 1 443 ? 4.781 14.609 -19.031 1 97.75 443 PRO B C 1
ATOM 7306 O O . PRO B 1 443 ? 4.105 13.578 -19.062 1 97.75 443 PRO B O 1
ATOM 7309 N N . LYS B 1 444 ? 5.277 15.133 -20.078 1 95.38 444 LYS B N 1
ATOM 7310 C CA . LYS B 1 444 ? 4.945 14.609 -21.406 1 95.38 444 LYS B CA 1
ATOM 7311 C C . LYS B 1 444 ? 6.145 13.906 -22.031 1 95.38 444 LYS B C 1
ATOM 7313 O O . LYS B 1 444 ? 6.184 12.672 -22.078 1 95.38 444 LYS B O 1
ATOM 7318 N N . GLU B 1 445 ? 7.227 14.664 -22.297 1 96.62 445 GLU B N 1
ATOM 7319 C CA . GLU B 1 445 ? 8.344 14.055 -23 1 96.62 445 GLU B CA 1
ATOM 7320 C C . GLU B 1 445 ? 9.539 13.852 -22.078 1 96.62 445 GLU B C 1
ATOM 7322 O O . GLU B 1 445 ? 10.336 12.93 -22.266 1 96.62 445 GLU B O 1
ATOM 7327 N N . TYR B 1 446 ? 9.617 14.703 -21.078 1 98 446 TYR B N 1
ATOM 7328 C CA . TYR B 1 446 ? 10.797 14.672 -20.219 1 98 446 TYR B CA 1
ATOM 7329 C C . TYR B 1 446 ? 10.414 14.828 -18.75 1 98 446 TYR B C 1
ATOM 7331 O O . TYR B 1 446 ? 9.438 15.508 -18.422 1 98 446 TYR B O 1
ATOM 7339 N N . ILE B 1 447 ? 11.102 14.133 -17.906 1 97.88 447 ILE B N 1
ATOM 7340 C CA . ILE B 1 447 ? 11.148 14.477 -16.484 1 97.88 447 ILE B CA 1
ATOM 7341 C C . ILE B 1 447 ? 12.188 15.57 -16.25 1 97.88 447 ILE B C 1
ATOM 7343 O O . ILE B 1 447 ? 13.359 15.398 -16.594 1 97.88 447 ILE B O 1
ATOM 7347 N N . GLU B 1 448 ? 11.812 16.641 -15.656 1 95.38 448 GLU B N 1
ATOM 7348 C CA . GLU B 1 448 ? 12.695 17.797 -15.492 1 95.38 448 GLU B CA 1
ATOM 7349 C C . GLU B 1 448 ? 13.281 17.859 -14.086 1 95.38 448 GLU B C 1
ATOM 7351 O O . GLU B 1 448 ? 12.594 17.547 -13.109 1 95.38 448 GLU B O 1
ATOM 7356 N N . PRO B 1 449 ? 14.531 18.188 -14.055 1 93.38 449 PRO B N 1
ATOM 7357 C CA . PRO B 1 449 ? 15.086 18.453 -12.727 1 93.38 449 PRO B CA 1
ATOM 7358 C C . PRO B 1 449 ? 14.375 19.609 -12.016 1 93.38 449 PRO B C 1
ATOM 7360 O O . PRO B 1 449 ? 13.992 20.594 -12.648 1 93.38 449 PRO B O 1
ATOM 7363 N N . ARG B 1 450 ? 14.086 19.344 -10.695 1 84.75 450 ARG B N 1
ATOM 7364 C CA . ARG B 1 450 ? 13.453 20.406 -9.898 1 84.75 450 ARG B CA 1
ATOM 7365 C C . ARG B 1 450 ? 14.492 21.188 -9.109 1 84.75 450 ARG B C 1
ATOM 7367 O O . ARG B 1 450 ? 15.461 20.609 -8.609 1 84.75 450 ARG B O 1
ATOM 7374 N N . LYS B 1 451 ? 14.93 22.281 -9.555 1 61.31 451 LYS B N 1
ATOM 7375 C CA . LYS B 1 451 ? 15.922 23.172 -8.953 1 61.31 451 LYS B CA 1
ATOM 7376 C C . LYS B 1 451 ? 15.586 23.453 -7.488 1 61.31 451 LYS B C 1
ATOM 7378 O O . LYS B 1 451 ? 14.414 23.453 -7.105 1 61.31 451 LYS B O 1
#

Foldseek 3Di:
DDPLVCCLVPPLVLLLVQCVLLVHDSVLSVVLNVLVVVLVVLVVVLVVLVVVLVVLVVVLVVDDDPVNVVSVVVSVVSVVVNVVSVVVSVVSVVVSVVSSLVRFFRADPPFARDAAQVPWAFDDWDFEAEAEPVLVVVLCVQCVVPYHYDYDPDFADFQLCLCVQQVQKDQPVQCVVPRFQDIHGDFQLVLLLVLLLCLLQVLVVVVPAAEDEFDQKDFPLQQVLQDPPVCVPAWWDDDPPDRIIGAQDPQRRVLLVQFQFAAAQVCPKHKYKYKDKGATPNHPDDDDCRGHNADHGIFIFIKIKIWHALVCQVVVLVVQVVLLVVSVVLQNFIWTKTWHHSNHQDRQFNTKIFIWTDQRNVSDTHTWKIKGKRFQSSQVSRVYFYDNHGPDDTPGTITMIMMTNGGSSNVVSRQQRRQADPVSKGFGRPSSQVSQVVPPSHDHTIDGRHD/DDPLVCCLVPPLVLLLVQCVLLVHDSVLSVVLNVLVVVLVVLVVVLVVLVVVLVVLVVVLVVDDDPVNVVSVVVSVVSVVVNVVSVVVSVVSVVVSVVSSLVRFFRADPPFARDAAQVPWAFDDWDFEAEAEPVLVVVLCVQCVVPYHYDYDPDFADFQLCLCVQQVQKDQPVQCVVPRFQDIHGDFQLVLLLVLLLCLLQVLVVVVPAAEDEFDQKDFPLQQVLQDPPVCVVAWWDDDPPDRIIGAQDPQRRVLLVQFQFAAAQVCPKHKYKYKDKGATPNHPDDDDCRGHNADHGIFIFIKIKIWHALVCQVVVLVVQVVLLVVSVVLQNFIWTKTWHHSNHQDRQFNTKIFIWTDFRNVSDTHTWKIKGKRFQSSQVSRVYFYDNHGPDDTPGTITMIMMTNGGSSNVVSRQQRRQADPVSKGFGRPSSQVSQVVPPSHDHTIDGRHD

Secondary structure (DSSP, 8-state):
--HHHHHHHH-HHHHHHHHHHHT--THHHHHHHHHHHHHHHHHHHHHHHHHHHHHHHHHHHH--HHHHHHHHHHHHHHHHHHHHHHHHHHHHHHHHHHHHHHSPPPPPTTPPP-SSGGG-EEEEEESEEEEEGGGHHHHHHHHTT-SEEEEESSPPPPHHHHHHHTTSEEHHHHHHHT-TT--EEETHHHHHHHHHHHHHHHHHHHTTPEEEE--SEE-HHHHHHHS-HHHHHHTPPBBTTSS-EE-SSTHHHHHHTTTT-EEEGGGPPEEEEEEEEEE---TT--SGGGSTTSS-SEEEEEEEEEEE-GGGHHHHHHHHHHHHHHHHHHHT--EEEEEPPGGGSTTT-SEEEEEEEEETTTTEEEEEEEEEE-TTHHHHHHT-EEESSTTSPEEEE-EEEEEEEEEHHHHHHHHHHHSB-TTS-EEPPHHHHHHHTT-TTS-SSEEPP--/--HHHHHHHH-HHHHHHHHHHHT--THHHHHHHHHHHHHHHHHHHHHHHHHHHHHHHHHHHH--HHHHHHHHHHHHHHHHHHHHHHHHHHHHHHHHHHHHHHSPPPPPTTPPP-SSGGG-EEEEEESEEEEEGGGHHHHHHHHTT-SEEEEESSPPPPHHHHHHHTTSEEHHHHHHHT-TT--EEETHHHHHHHHHHHHHHHHHHHTTPEEEE--SEE-HHHHHHHS-HHHHHHTPPBBTTSS-EE-SSTHHHHHHTTTT-EEEGGGPPEEEEEEEEEE---TT--SGGGSTTSS-SEEEEEEEEEEE-GGGHHHHHHHHHHHHHHHHHHHT--EEEEEPPGGGSTTT-SEEEEEEEEETTTTEEEEEEEEEE-TTHHHHHHT-EEESSTTSPEEEE-EEEEEEEEEHHHHHHHHHHHSB-TTS-EEPPHHHHHHHTT-TTS-SSEEPP--

Radius of gyration: 33.58 Å; Cα contacts (8 Å, |Δi|>4): 1905; chains: 2; bounding box: 83×110×84 Å